Protein AF-0000000074571356 (afdb_homodimer)

Sequence (964 aa):
MCLLLNLFHLDLETLEQSNVDGPYEPMEADATNREHETEQGGTRFSDFIPLDFEEEEAVEEAIRRSLEEETVQVPQESRSIKTLTTEEITGIVKAHSEMVVTEGFRSIIVSRRNVWTSAIRQFRRPRFVESTDMLYVTFASDKNSTEDAEDLGGPRREFFRLLVKAIFQESGAFEESPNGFIPRLSVSHVQNRVYRTIGQMMSTIIVQGGECPALLSSVVLDYLLTGRMFDIRVSPEDVADLELRDSLKTIDQATTDDDLQRAIESCESWRYQIEGLPNPVTMDNKDAFVKNAIIFHVLLQRKSCYDQLAEGLECYELLPLLKENLPLRVLLEMPKVRSDLTADVVATLLKPSYSVLGSNKRPKEELMVVKFRDFLNSVQEREVEECLHGRTLTEAEKTFLRTLNPGHILAFVTGSSRVPAVGFQPSPKLSFVHNENKYLPVAHTCSNELEIFVNSKNLADNDEFEYNFLVALMNGANFSAVMCLLLNLFHLDLETLEQSNVDGPYEPMEADATNREHETEQGGTRFSDFIPLDFEEEEAVEEAIRRSLEEETVQVPQESRSIKTLTTEEITGIVKAHSEMVVTEGFRSIIVSRRNVWTSAIRQFRRPRFVESTDMLYVTFASDKNSTEDAEDLGGPRREFFRLLVKAIFQESGAFEESPNGFIPRLSVSHVQNRVYRTIGQMMSTIIVQGGECPALLSSVVLDYLLTGRMFDIRVSPEDVADLELRDSLKTIDQATTDDDLQRAIESCESWRYQIEGLPNPVTMDNKDAFVKNAIIFHVLLQRKSCYDQLAEGLECYELLPLLKENLPLRVLLEMPKVRSDLTADVVATLLKPSYSVLGSNKRPKEELMVVKFRDFLNSVQEREVEECLHGRTLTEAEKTFLRTLNPGHILAFVTGSSRVPAVGFQPSPKLSFVHNENKYLPVAHTCSNELEIFVNSKNLADNDEFEYNFLVALMNGANFSAV

Secondary structure (DSSP, 8-state):
----------------------------------------------------STTHHHHHHHHHHHHHHT------------PPPHHHHHHHHHHHHHHHSEEEEEEEEE-SSSHHHHHHHHHTSHHHHH--EEEEEEEBPTTS-B-----SSHHHHHHHHHHHHIIIIISS-EEEETTEEEE--BHHHHHTTHHHHHHHHHHHHHHTTPPP-TTB-HHHHHHHHH--GGGS---GGG---HHHHHHHHHHHH--SHHHHHHHHHTTHHHHTTSBT--SS--TTTHHHHHHHHHHHHHTGGGHHHHHHHHHHHTGGGHHHHHHHSGGGGGGTBPPSS--PPPHHHHHHHSEE-PPPTT-TTHHHHHHHHHHHHHHHHHHHTT-HHHHTTTS---HHHHHHHHH--HHHHHHHHHS-SS--TT--SSPPEEEEEE-TT--S-EEETTTTEEEEEESHHHHSSSSHHHHHHHHHHHHSGGGTT-/----------------------------------------------------TTHHHHHHHHHHHHHHHT------------PPPHHHHHHHHHHHHHHHSEEEEEEEEE-STTHHHHHHHHHTSHHHHH--EEEEEEEBPTTS-B-----SSHHHHHHHHHHHHIIIIISS-EEEETTEEEEPPBHHHHHTTHHHHHHHHHHHHHHTTPPP-TTB-HHHHHHHHH--GGGS---GGG---HHHHHHHHHHHH--SHHHHHHHHHTTHHHHTTSBT--SS--TTTHHHHHHHHHHHHHTGGGHHHHHHHHHHHTGGGHHHHHHH-GGGGGGTBPPSS--PPPHHHHHHHSEE-PPPTT-TTHHHHHHHHHHHHHHHHHHHTT-HHHHTTTS---HHHHHHHHH--HHHHHHHHHS-SS--TT--SSPPEEEEEE-TT--S-EEETTTTEEEEEESHHHHSSSSHHHHHHHHHHHHSGGGTT-

pLDDT: mean 80.59, std 27.26, range [13.99, 98.56]

Nearest PDB structures (foldseek):
  3olm-assembly1_A  TM=6.516E-01  e=1.182E-12  Saccharomyces cerevisiae
  2oni-assembly1_A  TM=4.606E-01  e=3.655E-13  Homo sapiens
  5hpl-assembly2_B  TM=4.686E-01  e=9.106E-12  Saccharomyces cerevisiae
  5tj7-assembly3_C  TM=4.659E-01  e=2.169E-11  Homo sapiens
  5tj7-assembly4_D  TM=4.341E-01  e=8.653E-12  Homo sapiens

Structure (mmCIF, N/CA/C/O backbone):
data_AF-0000000074571356-model_v1
#
loop_
_entity.id
_entity.type
_entity.pdbx_description
1 polymer 'HECT-type E3 ubiquitin transferase'
#
loop_
_atom_site.group_PDB
_atom_site.id
_atom_site.type_symbol
_atom_site.label_atom_id
_atom_site.label_alt_id
_atom_site.label_comp_id
_atom_site.label_asym_id
_atom_site.label_entity_id
_atom_site.label_seq_id
_atom_site.pdbx_PDB_ins_code
_atom_site.Cartn_x
_atom_site.Cartn_y
_atom_site.Cartn_z
_atom_site.occupancy
_atom_site.B_iso_or_equiv
_atom_site.auth_seq_id
_atom_site.auth_comp_id
_atom_site.auth_asym_id
_atom_site.auth_atom_id
_atom_site.pdbx_PDB_model_num
ATOM 1 N N . MET A 1 1 ? 45.25 43.781 27.281 1 14.62 1 MET A N 1
ATOM 2 C CA . MET A 1 1 ? 46.469 43.156 26.75 1 14.62 1 MET A CA 1
ATOM 3 C C . MET A 1 1 ? 46.156 42.438 25.422 1 14.62 1 MET A C 1
ATOM 5 O O . MET A 1 1 ? 47 42.469 24.5 1 14.62 1 MET A O 1
ATOM 9 N N . CYS A 1 2 ? 45.344 41.688 25.188 1 14.53 2 CYS A N 1
ATOM 10 C CA . CYS A 1 2 ? 45.938 40.531 24.516 1 14.53 2 CYS A CA 1
ATOM 11 C C . CYS A 1 2 ? 46.188 40.844 23.047 1 14.53 2 CYS A C 1
ATOM 13 O O . CYS A 1 2 ? 47.344 40.688 22.578 1 14.53 2 CYS A O 1
ATOM 15 N N . LEU A 1 3 ? 45.25 40 22.328 1 15.69 3 LEU A N 1
ATOM 16 C CA . LEU A 1 3 ? 45.812 39.125 21.297 1 15.69 3 LEU A CA 1
ATOM 17 C C . LEU A 1 3 ? 46.156 39.906 20.047 1 15.69 3 LEU A C 1
ATOM 19 O O . LEU A 1 3 ? 45.719 41.031 19.875 1 15.69 3 LEU A O 1
ATOM 23 N N . LEU A 1 4 ? 45.906 39.219 18.938 1 15.32 4 LEU A N 1
ATOM 24 C CA . LEU A 1 4 ? 46.781 38.406 18.094 1 15.32 4 LEU A CA 1
ATOM 25 C C . LEU A 1 4 ? 46.781 38.906 16.656 1 15.32 4 LEU A C 1
ATOM 27 O O . LEU A 1 4 ? 45.812 38.688 15.906 1 15.32 4 LEU A O 1
ATOM 31 N N . LEU A 1 5 ? 46.656 39.969 16.359 1 17.81 5 LEU A N 1
ATOM 32 C CA . LEU A 1 5 ? 46.531 40.25 14.938 1 17.81 5 LEU A CA 1
ATOM 33 C C . LEU A 1 5 ? 47.875 40.094 14.234 1 17.81 5 LEU A C 1
ATOM 35 O O . LEU A 1 5 ? 48.75 40.906 14.367 1 17.81 5 LEU A O 1
ATOM 39 N N . ASN A 1 6 ? 48.438 39.125 14.539 1 15.39 6 ASN A N 1
ATOM 40 C CA . ASN A 1 6 ? 49.812 38.969 14.039 1 15.39 6 ASN A CA 1
ATOM 41 C C . ASN A 1 6 ? 49.875 39.219 12.539 1 15.39 6 ASN A C 1
ATOM 43 O O . ASN A 1 6 ? 48.875 39.25 11.852 1 15.39 6 ASN A O 1
ATOM 47 N N . LEU A 1 7 ? 51.125 38.5 11.742 1 15.58 7 LEU A N 1
ATOM 48 C CA . LEU A 1 7 ? 52.469 38.656 11.219 1 15.58 7 LEU A CA 1
ATOM 49 C C . LEU A 1 7 ? 52.5 38.375 9.719 1 15.58 7 LEU A C 1
ATOM 51 O O . LEU A 1 7 ? 52.062 37.344 9.266 1 15.58 7 LEU A O 1
ATOM 55 N N . PHE A 1 8 ? 52.688 39.125 8.805 1 17.19 8 PHE A N 1
ATOM 56 C CA . PHE A 1 8 ? 52.844 39.281 7.367 1 17.19 8 PHE A CA 1
ATOM 57 C C . PHE A 1 8 ? 54.125 38.562 6.902 1 17.19 8 PHE A C 1
ATOM 59 O O . PHE A 1 8 ? 54.188 38.125 5.75 1 17.19 8 PHE A O 1
ATOM 66 N N . HIS A 1 9 ? 55.219 38.375 7.523 1 15.71 9 HIS A N 1
ATOM 67 C CA . HIS A 1 9 ? 56.5 38.594 6.867 1 15.71 9 HIS A CA 1
ATOM 68 C C . HIS A 1 9 ? 56.75 37.531 5.801 1 15.71 9 HIS A C 1
ATOM 70 O O . HIS A 1 9 ? 56.594 36.344 6.059 1 15.71 9 HIS A O 1
ATOM 76 N N . LEU A 1 10 ? 57 37.875 4.375 1 16.94 10 LEU A N 1
ATOM 77 C CA . LEU A 1 10 ? 57.375 37.594 2.992 1 16.94 10 LEU A CA 1
ATOM 78 C C . LEU A 1 10 ? 58.844 37.281 2.887 1 16.94 10 LEU A C 1
ATOM 80 O O . LEU A 1 10 ? 59.375 37.125 1.785 1 16.94 10 LEU A O 1
ATOM 84 N N . ASP A 1 11 ? 59.594 37.125 3.783 1 14.82 11 ASP A N 1
ATOM 85 C CA . ASP A 1 11 ? 60.969 37.375 3.377 1 14.82 11 ASP A CA 1
ATOM 86 C C . ASP A 1 11 ? 61.5 36.219 2.523 1 14.82 11 ASP A C 1
ATOM 88 O O . ASP A 1 11 ? 62.125 36.438 1.475 1 14.82 11 ASP A O 1
ATOM 92 N N . LEU A 1 12 ? 62.062 34.969 3.027 1 14.38 12 LEU A N 1
ATOM 93 C CA . LEU A 1 12 ? 63.469 34.562 3.092 1 14.38 12 LEU A CA 1
ATOM 94 C C . LEU A 1 12 ? 63.906 33.906 1.793 1 14.38 12 LEU A C 1
ATOM 96 O O . LEU A 1 12 ? 63.094 33.312 1.091 1 14.38 12 LEU A O 1
ATOM 100 N N . GLU A 1 13 ? 65.438 33.688 1.528 1 16.28 13 GLU A N 1
ATOM 101 C CA . GLU A 1 13 ? 66.625 33.5 0.75 1 16.28 13 GLU A CA 1
ATOM 102 C C . GLU A 1 13 ? 66.812 32.062 0.281 1 16.28 13 GLU A C 1
ATOM 104 O O . GLU A 1 13 ? 67 31.812 -0.908 1 16.28 13 GLU A O 1
ATOM 109 N N . THR A 1 14 ? 67.688 31.172 0.983 1 14.7 14 THR A N 1
ATOM 110 C CA . THR A 1 14 ? 69.062 30.719 0.602 1 14.7 14 THR A CA 1
ATOM 111 C C . THR A 1 14 ? 69 29.312 0.021 1 14.7 14 THR A C 1
ATOM 113 O O . THR A 1 14 ? 69.688 29.016 -0.97 1 14.7 14 THR A O 1
ATOM 116 N N . LEU A 1 15 ? 68.688 28.141 0.7 1 14 15 LEU A N 1
ATOM 117 C CA . LEU A 1 15 ? 69.75 27.203 0.93 1 14 15 LEU A CA 1
ATOM 118 C C . LEU A 1 15 ? 69.938 26.281 -0.27 1 14 15 LEU A C 1
ATOM 120 O O . LEU A 1 15 ? 68.938 25.969 -0.979 1 14 15 LEU A O 1
ATOM 124 N N . GLU A 1 16 ? 71.125 25.422 -0.236 1 15.42 16 GLU A N 1
ATOM 125 C CA . GLU A 1 16 ? 72.312 24.859 -0.908 1 15.42 16 GLU A CA 1
ATOM 126 C C . GLU A 1 16 ? 72 23.453 -1.414 1 15.42 16 GLU A C 1
ATOM 128 O O . GLU A 1 16 ? 72.25 23.141 -2.584 1 15.42 16 GLU A O 1
ATOM 133 N N . GLN A 1 17 ? 72.312 22.312 -0.569 1 14.33 17 GLN A N 1
ATOM 134 C CA . GLN A 1 17 ? 73.5 21.453 -0.779 1 14.33 17 GLN A CA 1
ATOM 135 C C . GLN A 1 17 ? 73.125 20.234 -1.617 1 14.33 17 GLN A C 1
ATOM 137 O O . GLN A 1 17 ? 71.938 19.922 -1.801 1 14.33 17 GLN A O 1
ATOM 142 N N . SER A 1 18 ? 73.625 18.922 -1.072 1 14.67 18 SER A N 1
ATOM 143 C CA . SER A 1 18 ? 74.75 18.016 -1.439 1 14.67 18 SER A CA 1
ATOM 144 C C . SER A 1 18 ? 74.188 16.75 -2.113 1 14.67 18 SER A C 1
ATOM 146 O O . SER A 1 18 ? 73 16.594 -2.24 1 14.67 18 SER A O 1
ATOM 148 N N . ASN A 1 19 ? 74.625 15.453 -1.56 1 15.16 19 ASN A N 1
ATOM 149 C CA . ASN A 1 19 ? 75.562 14.453 -1.966 1 15.16 19 ASN A CA 1
ATOM 150 C C . ASN A 1 19 ? 74.938 13.195 -2.508 1 15.16 19 ASN A C 1
ATOM 152 O O . ASN A 1 19 ? 75.25 12.719 -3.594 1 15.16 19 ASN A O 1
ATOM 156 N N . VAL A 1 20 ? 74.562 12.062 -1.634 1 14.98 20 VAL A N 1
ATOM 157 C CA . VAL A 1 20 ? 75.375 10.859 -1.667 1 14.98 20 VAL A CA 1
ATOM 158 C C . VAL A 1 20 ? 74.812 9.836 -2.625 1 14.98 20 VAL A C 1
ATOM 160 O O . VAL A 1 20 ? 73.625 9.953 -2.99 1 14.98 20 VAL A O 1
ATOM 163 N N . ASP A 1 21 ? 75.062 8.406 -2.352 1 15.4 21 ASP A N 1
ATOM 164 C CA . ASP A 1 21 ? 75.875 7.301 -2.822 1 15.4 21 ASP A CA 1
ATOM 165 C C . ASP A 1 21 ? 75.062 6.18 -3.41 1 15.4 21 ASP A C 1
ATOM 167 O O . ASP A 1 21 ? 75.188 5.809 -4.574 1 15.4 21 ASP A O 1
ATOM 171 N N . GLY A 1 22 ? 74.875 4.965 -2.613 1 15.2 22 GLY A N 1
ATOM 172 C CA . GLY A 1 22 ? 75.562 3.701 -2.869 1 15.2 22 GLY A CA 1
ATOM 173 C C . GLY A 1 22 ? 74.75 2.727 -3.664 1 15.2 22 GLY A C 1
ATOM 174 O O . GLY A 1 22 ? 73.5 2.945 -3.85 1 15.2 22 GLY A O 1
ATOM 175 N N . PRO A 1 23 ? 75 1.349 -3.613 1 15.91 23 PRO A N 1
ATOM 176 C CA . PRO A 1 23 ? 75.438 0.235 -4.461 1 15.91 23 PRO A CA 1
ATOM 177 C C . PRO A 1 23 ? 74.375 -0.772 -4.73 1 15.91 23 PRO A C 1
ATOM 179 O O . PRO A 1 23 ? 74.125 -1.17 -5.879 1 15.91 23 PRO A O 1
ATOM 182 N N . TYR A 1 24 ? 73.75 -1.563 -3.688 1 15.59 24 TYR A N 1
ATOM 183 C CA . TYR A 1 24 ? 74 -2.996 -3.604 1 15.59 24 TYR A CA 1
ATOM 184 C C . TYR A 1 24 ? 73.062 -3.779 -4.477 1 15.59 24 TYR A C 1
ATOM 186 O O . TYR A 1 24 ? 72 -3.279 -4.82 1 15.59 24 TYR A O 1
ATOM 194 N N . GLU A 1 25 ? 72.938 -5.191 -4.324 1 15.88 25 GLU A N 1
ATOM 195 C CA . GLU A 1 25 ? 73.312 -6.484 -4.902 1 15.88 25 GLU A CA 1
ATOM 196 C C . GLU A 1 25 ? 72.062 -7.242 -5.359 1 15.88 25 GLU A C 1
ATOM 198 O O . GLU A 1 25 ? 71.938 -7.602 -6.535 1 15.88 25 GLU A O 1
ATOM 203 N N . PRO A 1 26 ? 71.75 -8.531 -4.812 1 15.79 26 PRO A N 1
ATOM 204 C CA . PRO A 1 26 ? 72 -9.852 -5.402 1 15.79 26 PRO A CA 1
ATOM 205 C C . PRO A 1 26 ? 70.688 -10.492 -5.93 1 15.79 26 PRO A C 1
ATOM 207 O O . PRO A 1 26 ? 70.625 -10.938 -7.078 1 15.79 26 PRO A O 1
ATOM 210 N N . MET A 1 27 ? 69.688 -11.203 -5.094 1 15.04 27 MET A N 1
ATOM 211 C CA . MET A 1 27 ? 69.75 -12.664 -5.121 1 15.04 27 MET A CA 1
ATOM 212 C C . MET A 1 27 ? 68.75 -13.234 -6.078 1 15.04 27 MET A C 1
ATOM 214 O O . MET A 1 27 ? 67.812 -12.539 -6.461 1 15.04 27 MET A O 1
ATOM 218 N N . GLU A 1 28 ? 67.875 -14.477 -5.75 1 15.34 28 GLU A N 1
ATOM 219 C CA . GLU A 1 28 ? 67.938 -15.898 -6.082 1 15.34 28 GLU A CA 1
ATOM 220 C C . GLU A 1 28 ? 66.688 -16.312 -6.887 1 15.34 28 GLU A C 1
ATOM 222 O O . GLU A 1 28 ? 66.812 -16.953 -7.93 1 15.34 28 GLU A O 1
ATOM 227 N N . ALA A 1 29 ? 65.312 -16.656 -6.367 1 16.22 29 ALA A N 1
ATOM 228 C CA . ALA A 1 29 ? 65 -18.078 -6.41 1 16.22 29 ALA A CA 1
ATOM 229 C C . ALA A 1 29 ? 64.312 -18.438 -7.711 1 16.22 29 ALA A C 1
ATOM 231 O O . ALA A 1 29 ? 63.656 -17.578 -8.344 1 16.22 29 ALA A O 1
ATOM 232 N N . ASP A 1 30 ? 64.125 -19.797 -8.297 1 15.19 30 ASP A N 1
ATOM 233 C CA . ASP A 1 30 ? 64.188 -20.781 -9.375 1 15.19 30 ASP A CA 1
ATOM 234 C C . ASP A 1 30 ? 62.781 -21.188 -9.836 1 15.19 30 ASP A C 1
ATOM 236 O O . ASP A 1 30 ? 62.625 -21.875 -10.844 1 15.19 30 ASP A O 1
ATOM 240 N N . ALA A 1 31 ? 61.625 -21.062 -9.102 1 16.45 31 ALA A N 1
ATOM 241 C CA . ALA A 1 31 ? 60.812 -22.266 -9.023 1 16.45 31 ALA A CA 1
ATOM 242 C C . ALA A 1 31 ? 60.188 -22.609 -10.383 1 16.45 31 ALA A C 1
ATOM 244 O O . ALA A 1 31 ? 59.781 -21.719 -11.125 1 16.45 31 ALA A O 1
ATOM 245 N N . THR A 1 32 ? 59.875 -23.828 -10.758 1 15.64 32 THR A N 1
ATOM 246 C CA . THR A 1 32 ? 59.875 -24.859 -11.797 1 15.64 32 THR A CA 1
ATOM 247 C C . THR A 1 32 ? 58.625 -24.766 -12.656 1 15.64 32 THR A C 1
ATOM 249 O O . THR A 1 32 ? 57.688 -24.016 -12.328 1 15.64 32 THR A O 1
ATOM 252 N N . ASN A 1 33 ? 57.812 -25.953 -12.867 1 15.88 33 ASN A N 1
ATOM 253 C CA . ASN A 1 33 ? 57.656 -26.875 -13.992 1 15.88 33 ASN A CA 1
ATOM 254 C C . ASN A 1 33 ? 56.312 -26.672 -14.703 1 15.88 33 ASN A C 1
ATOM 256 O O . ASN A 1 33 ? 56.281 -26.453 -15.914 1 15.88 33 ASN A O 1
ATOM 260 N N . ARG A 1 34 ? 55.125 -27.688 -14.539 1 16.61 34 ARG A N 1
ATOM 261 C CA . ARG A 1 34 ? 54.625 -28.734 -15.43 1 16.61 34 ARG A CA 1
ATOM 262 C C . ARG A 1 34 ? 53.25 -28.375 -15.992 1 16.61 34 ARG A C 1
ATOM 264 O O . ARG A 1 34 ? 52.281 -28.266 -15.25 1 16.61 34 ARG A O 1
ATOM 271 N N . GLU A 1 35 ? 53.062 -27.609 -16.984 1 17.58 35 GLU A N 1
ATOM 272 C CA . GLU A 1 35 ? 51.875 -27.031 -17.578 1 17.58 35 GLU A CA 1
ATOM 273 C C . GLU A 1 35 ? 51.031 -28.094 -18.281 1 17.58 35 GLU A C 1
ATOM 275 O O . GLU A 1 35 ? 51.406 -28.531 -19.375 1 17.58 35 GLU A O 1
ATOM 280 N N . HIS A 1 36 ? 50.594 -29.062 -17.484 1 17.44 36 HIS A N 1
ATOM 281 C CA . HIS A 1 36 ? 50 -30.203 -18.156 1 17.44 36 HIS A CA 1
ATOM 282 C C . HIS A 1 36 ? 48.844 -29.781 -19.047 1 17.44 36 HIS A C 1
ATOM 284 O O . HIS A 1 36 ? 48.219 -28.75 -18.797 1 17.44 36 HIS A O 1
ATOM 290 N N . GLU A 1 37 ? 48.469 -30.516 -20.219 1 17.36 37 GLU A N 1
ATOM 291 C CA . GLU A 1 37 ? 48 -30.562 -21.594 1 17.36 37 GLU A CA 1
ATOM 292 C C . GLU A 1 37 ? 46.469 -30.625 -21.656 1 17.36 37 GLU A C 1
ATOM 294 O O . GLU A 1 37 ? 45.875 -30.219 -22.656 1 17.36 37 GLU A O 1
ATOM 299 N N . THR A 1 38 ? 45.812 -31.125 -20.547 1 17.09 38 THR A N 1
ATOM 300 C CA . THR A 1 38 ? 44.875 -32.125 -21.031 1 17.09 38 THR A CA 1
ATOM 301 C C . THR A 1 38 ? 43.812 -31.516 -21.906 1 17.09 38 THR A C 1
ATOM 303 O O . THR A 1 38 ? 43.562 -30.312 -21.828 1 17.09 38 THR A O 1
ATOM 306 N N . GLU A 1 39 ? 42.562 -32.281 -22.062 1 17.19 39 GLU A N 1
ATOM 307 C CA . GLU A 1 39 ? 41.781 -33 -23.062 1 17.19 39 GLU A CA 1
ATOM 308 C C . GLU A 1 39 ? 40.594 -32.188 -23.547 1 17.19 39 GLU A C 1
ATOM 310 O O . GLU A 1 39 ? 40.281 -32.188 -24.75 1 17.19 39 GLU A O 1
ATOM 315 N N . GLN A 1 40 ? 39.688 -31.719 -22.594 1 18.58 40 GLN A N 1
ATOM 316 C CA . GLN A 1 40 ? 38.312 -32.188 -22.766 1 18.58 40 GLN A CA 1
ATOM 317 C C . GLN A 1 40 ? 37.562 -31.281 -23.75 1 18.58 40 GLN A C 1
ATOM 319 O O . GLN A 1 40 ? 37.375 -30.094 -23.5 1 18.58 40 GLN A O 1
ATOM 324 N N . GLY A 1 41 ? 37.719 -31.516 -25.031 1 18.2 41 GLY A N 1
ATOM 325 C CA . GLY A 1 41 ? 37.281 -30.75 -26.203 1 18.2 41 GLY A CA 1
ATOM 326 C C . GLY A 1 41 ? 35.812 -30.516 -26.25 1 18.2 41 GLY A C 1
ATOM 327 O O . GLY A 1 41 ? 35.031 -31.453 -26.031 1 18.2 41 GLY A O 1
ATOM 328 N N . GLY A 1 42 ? 35.312 -29.359 -25.812 1 18.27 42 GLY A N 1
ATOM 329 C CA . GLY A 1 42 ? 34 -28.781 -25.688 1 18.27 42 GLY A CA 1
ATOM 330 C C . GLY A 1 42 ? 33.219 -28.781 -27 1 18.27 42 GLY A C 1
ATOM 331 O O . GLY A 1 42 ? 33.719 -28.312 -28.016 1 18.27 42 GLY A O 1
ATOM 332 N N . THR A 1 43 ? 32.406 -29.891 -27.281 1 18 43 THR A N 1
ATOM 333 C CA . THR A 1 43 ? 31.641 -30.219 -28.484 1 18 43 THR A CA 1
ATOM 334 C C . THR A 1 43 ? 30.812 -29.016 -28.938 1 18 43 THR A C 1
ATOM 336 O O . THR A 1 43 ? 30.141 -28.375 -28.125 1 18 43 THR A O 1
ATOM 339 N N . ARG A 1 44 ? 30.984 -28.453 -30.172 1 18.72 44 ARG A N 1
ATOM 340 C CA . ARG A 1 44 ? 30.625 -27.328 -31.031 1 18.72 44 ARG A CA 1
ATOM 341 C C . ARG A 1 44 ? 29.172 -27.422 -31.469 1 18.72 44 ARG A C 1
ATOM 343 O O . ARG A 1 44 ? 28.828 -28.203 -32.344 1 18.72 44 ARG A O 1
ATOM 350 N N . PHE A 1 45 ? 28.078 -27.469 -30.594 1 17.81 45 PHE A N 1
ATOM 351 C CA . PHE A 1 45 ? 26.719 -27.688 -31.078 1 17.81 45 PHE A CA 1
ATOM 352 C C . PHE A 1 45 ? 26.359 -26.672 -32.156 1 17.81 45 PHE A C 1
ATOM 354 O O . PHE A 1 45 ? 26.375 -25.469 -31.891 1 17.81 45 PHE A O 1
ATOM 361 N N . SER A 1 46 ? 26.672 -26.938 -33.406 1 17.86 46 SER A N 1
ATOM 362 C CA . SER A 1 46 ? 26.719 -26.172 -34.656 1 17.86 46 SER A CA 1
ATOM 363 C C . SER A 1 46 ? 25.422 -25.406 -34.906 1 17.86 46 SER A C 1
ATOM 365 O O . SER A 1 46 ? 24.453 -25.594 -34.156 1 17.86 46 SER A O 1
ATOM 367 N N . ASP A 1 47 ? 24.781 -25.484 -36.219 1 19.05 47 ASP A N 1
ATOM 368 C CA . ASP A 1 47 ? 24.469 -24.609 -37.344 1 19.05 47 ASP A CA 1
ATOM 369 C C . ASP A 1 47 ? 22.969 -24.312 -37.375 1 19.05 47 ASP A C 1
ATOM 371 O O . ASP A 1 47 ? 22.172 -25.156 -37.812 1 19.05 47 ASP A O 1
ATOM 375 N N . PHE A 1 48 ? 22.266 -23.906 -36.438 1 19.55 48 PHE A N 1
ATOM 376 C CA . PHE A 1 48 ? 20.812 -23.828 -36.531 1 19.55 48 PHE A CA 1
ATOM 377 C C . PHE A 1 48 ? 20.391 -22.875 -37.656 1 19.55 48 PHE A C 1
ATOM 379 O O . PHE A 1 48 ? 20.953 -21.797 -37.812 1 19.55 48 PHE A O 1
ATOM 386 N N . ILE A 1 49 ? 19.719 -23.391 -38.719 1 22.58 49 ILE A N 1
ATOM 387 C CA . ILE A 1 49 ? 19.266 -22.766 -39.969 1 22.58 49 ILE A CA 1
ATOM 388 C C . ILE A 1 49 ? 18.281 -21.641 -39.656 1 22.58 49 ILE A C 1
ATOM 390 O O . ILE A 1 49 ? 17.406 -21.781 -38.812 1 22.58 49 ILE A O 1
ATOM 394 N N . PRO A 1 50 ? 18.438 -20.359 -40.219 1 23.89 50 PRO A N 1
ATOM 395 C CA . PRO A 1 50 ? 17.812 -19.047 -40.062 1 23.89 50 PRO A CA 1
ATOM 396 C C . PRO A 1 50 ? 16.344 -19.047 -40.5 1 23.89 50 PRO A C 1
ATOM 398 O O . PRO A 1 50 ? 16.031 -19.328 -41.656 1 23.89 50 PRO A O 1
ATOM 401 N N . LEU A 1 51 ? 15.43 -19.688 -39.75 1 25.69 51 LEU A N 1
ATOM 402 C CA . LEU A 1 51 ? 14.055 -19.672 -40.25 1 25.69 51 LEU A CA 1
ATOM 403 C C . LEU A 1 51 ? 13.594 -18.234 -40.5 1 25.69 51 LEU A C 1
ATOM 405 O O . LEU A 1 51 ? 13.961 -17.328 -39.75 1 25.69 51 LEU A O 1
ATOM 409 N N . ASP A 1 52 ? 13 -17.891 -41.688 1 25.61 52 ASP A N 1
ATOM 410 C CA . ASP A 1 52 ? 12.594 -16.656 -42.375 1 25.61 52 ASP A CA 1
ATOM 411 C C . ASP A 1 52 ? 11.516 -15.93 -41.562 1 25.61 52 ASP A C 1
ATOM 413 O O . ASP A 1 52 ? 10.625 -16.562 -41 1 25.61 52 ASP A O 1
ATOM 417 N N . PHE A 1 53 ? 11.641 -14.555 -41.25 1 26.56 53 PHE A N 1
ATOM 418 C CA . PHE A 1 53 ? 11.141 -13.43 -40.469 1 26.56 53 PHE A CA 1
ATOM 419 C C . PHE A 1 53 ? 9.75 -13.023 -40.938 1 26.56 53 PHE A C 1
ATOM 421 O O . PHE A 1 53 ? 9.164 -12.078 -40.406 1 26.56 53 PHE A O 1
ATOM 428 N N . GLU A 1 54 ? 9.266 -13.594 -42.031 1 31.39 54 GLU A N 1
ATOM 429 C CA . GLU A 1 54 ? 8.211 -12.82 -42.688 1 31.39 54 GLU A CA 1
ATOM 430 C C . GLU A 1 54 ? 6.91 -12.898 -41.875 1 31.39 54 GLU A C 1
ATOM 432 O O . GLU A 1 54 ? 6.102 -11.969 -41.906 1 31.39 54 GLU A O 1
ATOM 437 N N . GLU A 1 55 ? 6.684 -14.055 -41.312 1 31.91 55 GLU A N 1
ATOM 438 C CA . GLU A 1 55 ? 5.309 -14.32 -40.906 1 31.91 55 GLU A CA 1
ATOM 439 C C . GLU A 1 55 ? 4.949 -13.539 -39.656 1 31.91 55 GLU A C 1
ATOM 441 O O . GLU A 1 55 ? 3.799 -13.562 -39.188 1 31.91 55 GLU A O 1
ATOM 446 N N . GLU A 1 56 ? 5.875 -12.844 -39.062 1 35.34 56 GLU A N 1
ATOM 447 C CA . GLU A 1 56 ? 5.637 -12.156 -37.812 1 35.34 56 GLU A CA 1
ATOM 448 C C . GLU A 1 56 ? 4.754 -10.93 -38 1 35.34 56 GLU A C 1
ATOM 450 O O . GLU A 1 56 ? 4.047 -10.508 -37.094 1 35.34 56 GLU A O 1
ATOM 455 N N . GLU A 1 57 ? 4.645 -10.43 -39.281 1 35.38 57 GLU A N 1
ATOM 456 C CA . GLU A 1 57 ? 4.027 -9.125 -39.469 1 35.38 57 GLU A CA 1
ATOM 457 C C . GLU A 1 57 ? 2.506 -9.211 -39.375 1 35.38 57 GLU A C 1
ATOM 459 O O . GLU A 1 57 ? 1.858 -8.312 -38.844 1 35.38 57 GLU A O 1
ATOM 464 N N . ALA A 1 58 ? 1.918 -10.32 -39.906 1 38.69 58 ALA A N 1
ATOM 465 C CA . ALA A 1 58 ? 0.465 -10.344 -40.062 1 38.69 58 ALA A CA 1
ATOM 466 C C . ALA A 1 58 ? -0.223 -10.461 -38.688 1 38.69 58 ALA A C 1
ATOM 468 O O . ALA A 1 58 ? -1.278 -9.867 -38.469 1 38.69 58 ALA A O 1
ATOM 469 N N . VAL A 1 59 ? 0.349 -11.305 -37.875 1 36.22 59 VAL A N 1
ATOM 470 C CA . VAL A 1 59 ? -0.301 -11.469 -36.594 1 36.22 59 VAL A CA 1
ATOM 471 C C . VAL A 1 59 ? -0.21 -10.172 -35.781 1 36.22 59 VAL A C 1
ATOM 473 O O . VAL A 1 59 ? -1.172 -9.773 -35.125 1 36.22 59 VAL A O 1
ATOM 476 N N . GLU A 1 60 ? 0.825 -9.367 -36.094 1 38.75 60 GLU A N 1
ATOM 477 C CA . GLU A 1 60 ? 0.909 -8.07 -35.406 1 38.75 60 GLU A CA 1
ATOM 478 C C . GLU A 1 60 ? -0.174 -7.117 -35.938 1 38.75 60 GLU A C 1
ATOM 480 O O . GLU A 1 60 ? -0.763 -6.367 -35.156 1 38.75 60 GLU A O 1
ATOM 485 N N . GLU A 1 61 ? -0.529 -7.227 -37.25 1 44.69 61 GLU A N 1
ATOM 486 C CA . GLU A 1 61 ? -1.505 -6.293 -37.781 1 44.69 61 GLU A CA 1
ATOM 487 C C . GLU A 1 61 ? -2.906 -6.578 -37.25 1 44.69 61 GLU A C 1
ATOM 489 O O . GLU A 1 61 ? -3.662 -5.652 -36.969 1 44.69 61 GLU A O 1
ATOM 494 N N . ALA A 1 62 ? -3.305 -7.812 -37.125 1 44.5 62 ALA A N 1
ATOM 495 C CA . ALA A 1 62 ? -4.648 -8.117 -36.656 1 44.5 62 ALA A CA 1
ATOM 496 C C . ALA A 1 62 ? -4.812 -7.707 -35.188 1 44.5 62 ALA A C 1
ATOM 498 O O . ALA A 1 62 ? -5.852 -7.168 -34.781 1 44.5 62 ALA A O 1
ATOM 499 N N . ILE A 1 63 ? -3.801 -7.883 -34.406 1 41.12 63 ILE A N 1
ATOM 500 C CA . ILE A 1 63 ? -3.855 -7.473 -33 1 41.12 63 ILE A CA 1
ATOM 501 C C . ILE A 1 63 ? -3.881 -5.949 -32.906 1 41.12 63 ILE A C 1
ATOM 503 O O . ILE A 1 63 ? -4.648 -5.379 -32.125 1 41.12 63 ILE A O 1
ATOM 507 N N . ARG A 1 64 ? -3.232 -5.215 -33.875 1 39.09 64 ARG A N 1
ATOM 508 C CA . ARG A 1 64 ? -3.24 -3.754 -33.875 1 39.09 64 ARG A CA 1
ATOM 509 C C . ARG A 1 64 ? -4.629 -3.213 -34.188 1 39.09 64 ARG A C 1
ATOM 511 O O . ARG A 1 64 ? -5.098 -2.271 -33.562 1 39.09 64 ARG A O 1
ATOM 518 N N . ARG A 1 65 ? -5.352 -3.76 -35.156 1 42.38 65 ARG A N 1
ATOM 519 C CA . ARG A 1 65 ? -6.66 -3.25 -35.562 1 42.38 65 ARG A CA 1
ATOM 520 C C . ARG A 1 65 ? -7.668 -3.404 -34.406 1 42.38 65 ARG A C 1
ATOM 522 O O . ARG A 1 65 ? -8.508 -2.531 -34.188 1 42.38 65 ARG A O 1
ATOM 529 N N . SER A 1 66 ? -7.668 -4.578 -33.719 1 37.38 66 SER A N 1
ATOM 530 C CA . SER A 1 66 ? -8.625 -4.766 -32.625 1 37.38 66 SER A CA 1
ATOM 531 C C . SER A 1 66 ? -8.352 -3.814 -31.484 1 37.38 66 SER A C 1
ATOM 533 O O . SER A 1 66 ? -9.273 -3.398 -30.766 1 37.38 66 SER A O 1
ATOM 535 N N . LEU A 1 67 ? -7.047 -3.525 -31.266 1 36.28 67 LEU A N 1
ATOM 536 C CA . LEU A 1 67 ? -6.711 -2.6 -30.188 1 36.28 67 LEU A CA 1
ATOM 537 C C . LEU A 1 67 ? -7.02 -1.162 -30.594 1 36.28 67 LEU A C 1
ATOM 539 O O . LEU A 1 67 ? -7.316 -0.324 -29.734 1 36.28 67 LEU A O 1
ATOM 543 N N . GLU A 1 68 ? -6.91 -0.766 -31.891 1 36.38 68 GLU A N 1
ATOM 544 C CA . GLU A 1 68 ? -7.148 0.621 -32.281 1 36.38 68 GLU A CA 1
ATOM 545 C C . GLU A 1 68 ? -8.617 1 -32.125 1 36.38 68 GLU A C 1
ATOM 547 O O . GLU A 1 68 ? -8.945 2.18 -31.969 1 36.38 68 GLU A O 1
ATOM 552 N N . GLU A 1 69 ? -9.539 0.088 -32.344 1 35.66 69 GLU A N 1
ATOM 553 C CA . GLU A 1 69 ? -10.898 0.632 -32.406 1 35.66 69 GLU A CA 1
ATOM 554 C C . GLU A 1 69 ? -11.312 1.228 -31.062 1 35.66 69 GLU A C 1
ATOM 556 O O . GLU A 1 69 ? -12.016 2.238 -31.016 1 35.66 69 GLU A O 1
ATOM 561 N N . GLU A 1 70 ? -11.258 0.446 -29.984 1 33.88 70 GLU A N 1
ATOM 562 C CA . GLU A 1 70 ? -12.07 0.957 -28.891 1 33.88 70 GLU A CA 1
ATOM 563 C C . GLU A 1 70 ? -11.297 1.977 -28.047 1 33.88 70 GLU A C 1
ATOM 565 O O . GLU A 1 70 ? -10.945 1.709 -26.906 1 33.88 70 GLU A O 1
ATOM 570 N N . THR A 1 71 ? -10.289 2.596 -28.656 1 31.55 71 THR A N 1
ATOM 571 C CA . THR A 1 71 ? -9.75 3.684 -27.844 1 31.55 71 THR A CA 1
ATOM 572 C C . THR A 1 71 ? -10.82 4.746 -27.594 1 31.55 71 THR A C 1
ATOM 574 O O . THR A 1 71 ? -11.078 5.586 -28.453 1 31.55 71 THR A O 1
ATOM 577 N N . VAL A 1 72 ? -11.984 4.379 -27.125 1 31.11 72 VAL A N 1
ATOM 578 C CA . VAL A 1 72 ? -12.852 5.461 -26.672 1 31.11 72 VAL A CA 1
ATOM 579 C C . VAL A 1 72 ? -12.039 6.449 -25.828 1 31.11 72 VAL A C 1
ATOM 581 O O . VAL A 1 72 ? -11.375 6.059 -24.875 1 31.11 72 VAL A O 1
ATOM 584 N N . GLN A 1 73 ? -11.508 7.41 -26.438 1 29.52 73 GLN A N 1
ATOM 585 C CA . GLN A 1 73 ? -11.055 8.625 -25.766 1 29.52 73 GLN A CA 1
ATOM 586 C C . GLN A 1 73 ? -12.023 9.039 -24.656 1 29.52 73 GLN A C 1
ATOM 588 O O . GLN A 1 73 ? -13.172 9.383 -24.938 1 29.52 73 GLN A O 1
ATOM 593 N N . VAL A 1 74 ? -12.086 8.297 -23.609 1 32.03 74 VAL A N 1
ATOM 594 C CA . VAL A 1 74 ? -12.789 8.992 -22.531 1 32.03 74 VAL A CA 1
ATOM 595 C C . VAL A 1 74 ? -12.312 10.438 -22.453 1 32.03 74 VAL A C 1
ATOM 597 O O . VAL A 1 74 ? -11.102 10.688 -22.391 1 32.03 74 VAL A O 1
ATOM 600 N N . PRO A 1 75 ? -12.984 11.352 -23.062 1 30.39 75 PRO A N 1
ATOM 601 C CA . PRO A 1 75 ? -12.617 12.758 -22.875 1 30.39 75 PRO A CA 1
ATOM 602 C C . PRO A 1 75 ? -12.172 13.055 -21.453 1 30.39 75 PRO A C 1
ATOM 604 O O . PRO A 1 75 ? -12.805 12.609 -20.484 1 30.39 75 PRO A O 1
ATOM 607 N N . GLN A 1 76 ? -10.906 12.984 -21.219 1 31.81 76 GLN A N 1
ATOM 608 C CA . GLN A 1 76 ? -10.398 13.672 -20.047 1 31.81 76 GLN A CA 1
ATOM 609 C C . GLN A 1 76 ? -11.086 15.023 -19.859 1 31.81 76 GLN A C 1
ATOM 611 O O . GLN A 1 76 ? -10.758 15.992 -20.547 1 31.81 76 GLN A O 1
ATOM 616 N N . GLU A 1 77 ? -12.391 15.102 -19.875 1 33.06 77 GLU A N 1
ATOM 617 C CA . GLU A 1 77 ? -12.875 16.406 -19.438 1 33.06 77 GLU A CA 1
ATOM 618 C C . GLU A 1 77 ? -11.992 16.984 -18.328 1 33.06 77 GLU A C 1
ATOM 620 O O . GLU A 1 77 ? -11.836 16.391 -17.266 1 33.06 77 GLU A O 1
ATOM 625 N N . SER A 1 78 ? -10.906 17.5 -18.688 1 34.47 78 SER A N 1
ATOM 626 C CA . SER A 1 78 ? -10.258 18.453 -17.797 1 34.47 78 SER A CA 1
ATOM 627 C C . SER A 1 78 ? -11.289 19.25 -16.984 1 34.47 78 SER A C 1
ATOM 629 O O . SER A 1 78 ? -11.852 20.219 -17.484 1 34.47 78 SER A O 1
ATOM 631 N N . ARG A 1 79 ? -12.188 18.719 -16.328 1 37 79 ARG A N 1
ATOM 632 C CA . ARG A 1 79 ? -13.078 19.531 -15.5 1 37 79 ARG A CA 1
ATOM 633 C C . ARG A 1 79 ? -12.328 20.688 -14.852 1 37 79 ARG A C 1
ATOM 635 O O . ARG A 1 79 ? -11.352 20.469 -14.133 1 37 79 ARG A O 1
ATOM 642 N N . SER A 1 80 ? -12.156 21.766 -15.523 1 44.88 80 SER A N 1
ATOM 643 C CA . SER A 1 80 ? -11.664 22.984 -14.898 1 44.88 80 SER A CA 1
ATOM 644 C C . SER A 1 80 ? -12.094 23.062 -13.438 1 44.88 80 SER A C 1
ATOM 646 O O . SER A 1 80 ? -13.289 22.984 -13.125 1 44.88 80 SER A O 1
ATOM 648 N N . ILE A 1 81 ? -11.398 22.531 -12.664 1 55.5 81 ILE A N 1
ATOM 649 C CA . ILE A 1 81 ? -11.672 22.703 -11.242 1 55.5 81 ILE A CA 1
ATOM 650 C C . ILE A 1 81 ? -12.125 24.125 -10.969 1 55.5 81 ILE A C 1
ATOM 652 O O . ILE A 1 81 ? -11.359 25.078 -11.148 1 55.5 81 ILE A O 1
ATOM 656 N N . LYS A 1 82 ? -13.461 24.391 -11.188 1 62.47 82 LYS A N 1
ATOM 657 C CA . LYS A 1 82 ? -14.062 25.656 -10.766 1 62.47 82 LYS A CA 1
ATOM 658 C C . LYS A 1 82 ? -13.43 26.156 -9.477 1 62.47 82 LYS A C 1
ATOM 660 O O . LYS A 1 82 ? -13.25 25.406 -8.523 1 62.47 82 LYS A O 1
ATOM 665 N N . THR A 1 83 ? -12.625 27.219 -9.43 1 79.62 83 THR A N 1
ATOM 666 C CA . THR A 1 83 ? -12.023 27.844 -8.258 1 79.62 83 THR A CA 1
ATOM 667 C C . THR A 1 83 ? -13.102 28.438 -7.352 1 79.62 83 THR A C 1
ATOM 669 O O . THR A 1 83 ? -14.086 29 -7.832 1 79.62 83 THR A O 1
ATOM 672 N N . LEU A 1 84 ? -13.188 28 -6.152 1 86.56 84 LEU A N 1
ATOM 673 C CA . LEU A 1 84 ? -14.117 28.531 -5.16 1 86.56 84 LEU A CA 1
ATOM 674 C C . LEU A 1 84 ? -13.508 29.734 -4.434 1 86.56 84 LEU A C 1
ATOM 676 O O . LEU A 1 84 ? -12.305 29.766 -4.195 1 86.56 84 LEU A O 1
ATOM 680 N N . THR A 1 85 ? -14.375 30.625 -4.219 1 88.5 85 THR A N 1
ATOM 681 C CA . THR A 1 85 ? -13.961 31.766 -3.402 1 88.5 85 THR A CA 1
ATOM 682 C C . THR A 1 85 ? -13.828 31.359 -1.937 1 88.5 85 THR A C 1
ATOM 684 O O . THR A 1 85 ? -14.312 30.297 -1.537 1 88.5 85 THR A O 1
ATOM 687 N N . THR A 1 86 ? -13.164 32.188 -1.18 1 87.5 86 THR A N 1
ATOM 688 C CA . THR A 1 86 ? -12.977 31.922 0.243 1 87.5 86 THR A CA 1
ATOM 689 C C . THR A 1 86 ? -14.328 31.859 0.958 1 87.5 86 THR A C 1
ATOM 691 O O . THR A 1 86 ? -14.516 31.047 1.856 1 87.5 86 THR A O 1
ATOM 694 N N . GLU A 1 87 ? -15.258 32.656 0.576 1 89.62 87 GLU A N 1
ATOM 695 C CA . GLU A 1 87 ? -16.594 32.688 1.188 1 89.62 87 GLU A CA 1
ATOM 696 C C . GLU A 1 87 ? -17.359 31.406 0.875 1 89.62 87 GLU A C 1
ATOM 698 O O . GLU A 1 87 ? -18.078 30.875 1.735 1 89.62 87 GLU A O 1
ATOM 703 N N . GLU A 1 88 ? -17.188 31 -0.31 1 93 88 GLU A N 1
ATOM 704 C CA . GLU A 1 88 ? -17.859 29.766 -0.704 1 93 88 GLU A CA 1
ATOM 705 C C . GLU A 1 88 ? -17.312 28.562 0.051 1 93 88 GLU A C 1
ATOM 707 O O . GLU A 1 88 ? -18.062 27.703 0.496 1 93 88 GLU A O 1
ATOM 712 N N . ILE A 1 89 ? -16.031 28.609 0.167 1 94.5 89 ILE A N 1
ATOM 713 C CA . ILE A 1 89 ? -15.391 27.516 0.893 1 94.5 89 ILE A CA 1
ATOM 714 C C . ILE A 1 89 ? -15.867 27.516 2.344 1 94.5 89 ILE A C 1
ATOM 716 O O . ILE A 1 89 ? -16.25 26.469 2.873 1 94.5 89 ILE A O 1
ATOM 720 N N . THR A 1 90 ? -15.93 28.656 2.938 1 94.44 90 THR A N 1
ATOM 721 C CA . THR A 1 90 ? -16.375 28.781 4.32 1 94.44 90 THR A CA 1
ATOM 722 C C . THR A 1 90 ? -17.812 28.312 4.469 1 94.44 90 THR A C 1
ATOM 724 O O . THR A 1 90 ? -18.156 27.625 5.434 1 94.44 90 THR A O 1
ATOM 727 N N . GLY A 1 91 ? -18.594 28.672 3.506 1 95.31 91 GLY A N 1
ATOM 728 C CA . GLY A 1 91 ? -19.984 28.25 3.543 1 95.31 91 GLY A CA 1
ATOM 729 C C . GLY A 1 91 ? -20.172 26.75 3.492 1 95.31 91 GLY A C 1
ATOM 730 O O . GLY A 1 91 ? -20.969 26.188 4.25 1 95.31 91 GLY A O 1
ATOM 731 N N . ILE A 1 92 ? -19.422 26.125 2.672 1 96.5 92 ILE A N 1
ATOM 732 C CA . ILE A 1 92 ? -19.531 24.688 2.492 1 96.5 92 ILE A CA 1
ATOM 733 C C . ILE A 1 92 ? -19.047 23.969 3.752 1 96.5 92 ILE A C 1
ATOM 735 O O . ILE A 1 92 ? -19.719 23.062 4.246 1 96.5 92 ILE A O 1
ATOM 739 N N . VAL A 1 93 ? -17.891 24.391 4.254 1 97 93 VAL A N 1
ATOM 740 C CA . VAL A 1 93 ? -17.297 23.719 5.402 1 97 93 VAL A CA 1
ATOM 741 C C . VAL A 1 93 ? -18.141 23.969 6.645 1 97 93 VAL A C 1
ATOM 743 O O . VAL A 1 93 ? -18.328 23.062 7.473 1 97 93 VAL A O 1
ATOM 746 N N . LYS A 1 94 ? -18.688 25.156 6.777 1 96.06 94 LYS A N 1
ATOM 747 C CA . LYS A 1 94 ? -19.562 25.484 7.906 1 96.06 94 LYS A CA 1
ATOM 748 C C . LYS A 1 94 ? -20.828 24.625 7.891 1 96.06 94 LYS A C 1
ATOM 750 O O . LYS A 1 94 ? -21.219 24.078 8.922 1 96.06 94 LYS A O 1
ATOM 755 N N . ALA A 1 95 ? -21.438 24.5 6.77 1 96.5 95 ALA A N 1
ATOM 756 C CA . ALA A 1 95 ? -22.625 23.672 6.633 1 96.5 95 ALA A CA 1
ATOM 757 C C . ALA A 1 95 ? -22.312 22.203 6.957 1 96.5 95 ALA A C 1
ATOM 759 O O . ALA A 1 95 ? -23.125 21.531 7.605 1 96.5 95 ALA A O 1
ATOM 760 N N . HIS A 1 96 ? -21.219 21.828 6.484 1 96.94 96 HIS A N 1
ATOM 761 C CA . HIS A 1 96 ? -20.812 20.453 6.742 1 96.94 96 HIS A CA 1
ATOM 762 C C . HIS A 1 96 ? -20.562 20.219 8.234 1 96.94 96 HIS A C 1
ATOM 764 O O . HIS A 1 96 ? -20.969 19.203 8.781 1 96.94 96 HIS A O 1
ATOM 770 N N . SER A 1 97 ? -19.859 21.109 8.812 1 95.81 97 SER A N 1
ATOM 771 C CA . SER A 1 97 ? -19.562 21.031 10.242 1 95.81 97 SER A CA 1
ATOM 772 C C . SER A 1 97 ? -20.844 20.922 11.07 1 95.81 97 SER A C 1
ATOM 774 O O . SER A 1 97 ? -20.922 20.094 11.977 1 95.81 97 SER A O 1
ATOM 776 N N . GLU A 1 98 ? -21.844 21.672 10.742 1 94.88 98 GLU A N 1
ATOM 777 C CA . GLU A 1 98 ? -23.109 21.672 11.477 1 94.88 98 GLU A CA 1
ATOM 778 C C . GLU A 1 98 ? -23.844 20.344 11.305 1 94.88 98 GLU A C 1
ATOM 780 O O . GLU A 1 98 ? -24.578 19.922 12.203 1 94.88 98 GLU A O 1
ATOM 785 N N . MET A 1 99 ? -23.578 19.734 10.25 1 95.25 99 MET A N 1
ATOM 786 C CA . MET A 1 99 ? -24.25 18.484 9.961 1 95.25 99 MET A CA 1
ATOM 787 C C . MET A 1 99 ? -23.578 17.312 10.672 1 95.25 99 MET A C 1
ATOM 789 O O . MET A 1 99 ? -24.25 16.406 11.156 1 95.25 99 MET A O 1
ATOM 793 N N . VAL A 1 100 ? -22.234 17.375 10.82 1 94.94 100 VAL A N 1
ATOM 794 C CA . VAL A 1 100 ? -21.516 16.156 11.211 1 94.94 100 VAL A CA 1
ATOM 795 C C . VAL A 1 100 ? -21.094 16.25 12.672 1 94.94 100 VAL A C 1
ATOM 797 O O . VAL A 1 100 ? -20.828 15.234 13.32 1 94.94 100 VAL A O 1
ATOM 800 N N . VAL A 1 101 ? -20.953 17.438 13.211 1 93.81 101 VAL A N 1
ATOM 801 C CA . VAL A 1 101 ? -20.531 17.578 14.602 1 93.81 101 VAL A CA 1
ATOM 802 C C . VAL A 1 101 ? -21.75 17.469 15.516 1 93.81 101 VAL A C 1
ATOM 804 O O . VAL A 1 101 ? -22.734 18.156 15.328 1 93.81 101 VAL A O 1
ATOM 807 N N . THR A 1 102 ? -21.672 16.609 16.438 1 91 102 THR A N 1
ATOM 808 C CA . THR A 1 102 ? -22.781 16.375 17.359 1 91 102 THR A CA 1
ATOM 809 C C . THR A 1 102 ? -22.734 17.359 18.516 1 91 102 THR A C 1
ATOM 811 O O . THR A 1 102 ? -21.688 17.984 18.781 1 91 102 THR A O 1
ATOM 814 N N . GLU A 1 103 ? -23.828 17.578 19.297 1 85.75 103 GLU A N 1
ATOM 815 C CA . GLU A 1 103 ? -23.984 18.609 20.312 1 85.75 103 GLU A CA 1
ATOM 816 C C . GLU A 1 103 ? -23.266 18.234 21.594 1 85.75 103 GLU A C 1
ATOM 818 O O . GLU A 1 103 ? -22.906 19.109 22.391 1 85.75 103 GLU A O 1
ATOM 823 N N . GLY A 1 104 ? -22.641 17.156 21.688 1 87.5 104 GLY A N 1
ATOM 824 C CA . GLY A 1 104 ? -21.906 16.781 22.891 1 87.5 104 GLY A CA 1
ATOM 825 C C . GLY A 1 104 ? -20.469 17.266 22.891 1 87.5 104 GLY A C 1
ATOM 826 O O . GLY A 1 104 ? -20.016 17.875 21.906 1 87.5 104 GLY A O 1
ATOM 827 N N . PHE A 1 105 ? -19.906 17.312 24.156 1 89.69 105 PHE A N 1
ATOM 828 C CA . PHE A 1 105 ? -18.5 17.703 24.266 1 89.69 105 PHE A CA 1
ATOM 829 C C . PHE A 1 105 ? -17.641 16.531 24.672 1 89.69 105 PHE A C 1
ATOM 831 O O . PHE A 1 105 ? -18.062 15.664 25.438 1 89.69 105 PHE A O 1
ATOM 838 N N . ARG A 1 106 ? -16.547 16.547 24.078 1 90.69 106 ARG A N 1
ATOM 839 C CA . ARG A 1 106 ? -15.5 15.594 24.438 1 90.69 106 ARG A CA 1
ATOM 840 C C . ARG A 1 106 ? -14.289 16.312 25.031 1 90.69 106 ARG A C 1
ATOM 842 O O . ARG A 1 106 ? -13.602 17.047 24.328 1 90.69 106 ARG A O 1
ATOM 849 N N . SER A 1 107 ? -14.023 16.031 26.297 1 89.88 107 SER A N 1
ATOM 850 C CA . SER A 1 107 ? -12.961 16.734 27 1 89.88 107 SER A CA 1
ATOM 851 C C . SER A 1 107 ? -11.602 16.094 26.75 1 89.88 107 SER A C 1
ATOM 853 O O . SER A 1 107 ? -11.469 14.859 26.812 1 89.88 107 SER A O 1
ATOM 855 N N . ILE A 1 108 ? -10.68 16.938 26.438 1 91.69 108 ILE A N 1
ATOM 856 C CA . ILE A 1 108 ? -9.312 16.453 26.297 1 91.69 108 ILE A CA 1
ATOM 857 C C . ILE A 1 108 ? -8.367 17.328 27.109 1 91.69 108 ILE A C 1
ATOM 859 O O . ILE A 1 108 ? -8.586 18.531 27.25 1 91.69 108 ILE A O 1
ATOM 863 N N . ILE A 1 109 ? -7.398 16.734 27.719 1 91.12 109 ILE A N 1
ATOM 864 C CA . ILE A 1 109 ? -6.352 17.422 28.453 1 91.12 109 ILE A CA 1
ATOM 865 C C . ILE A 1 109 ? -5.027 17.312 27.703 1 91.12 109 ILE A C 1
ATOM 867 O O . ILE A 1 109 ? -4.543 16.219 27.438 1 91.12 109 ILE A O 1
ATOM 871 N N . VAL A 1 110 ? -4.461 18.484 27.344 1 93.38 110 VAL A N 1
ATOM 872 C CA . VAL A 1 110 ? -3.246 18.469 26.531 1 93.38 110 VAL A CA 1
ATOM 873 C C . VAL A 1 110 ? -2.209 19.406 27.141 1 93.38 110 VAL A C 1
ATOM 875 O O . VAL A 1 110 ? -2.549 20.281 27.938 1 93.38 110 VAL A O 1
ATOM 878 N N . SER A 1 111 ? -0.947 19.172 26.812 1 91 111 SER A N 1
ATOM 879 C CA . SER A 1 111 ? 0.165 20 27.266 1 91 111 SER A CA 1
ATOM 880 C C . SER A 1 111 ? 0.677 20.906 26.156 1 91 111 SER A C 1
ATOM 882 O O . SER A 1 111 ? 0.893 20.453 25.031 1 91 111 SER A O 1
ATOM 884 N N . ARG A 1 112 ? 0.938 22.172 26.5 1 88.81 112 ARG A N 1
ATOM 885 C CA . ARG A 1 112 ? 1.495 23.109 25.531 1 88.81 112 ARG A CA 1
ATOM 886 C C . ARG A 1 112 ? 2.93 22.75 25.172 1 88.81 112 ARG A C 1
ATOM 888 O O . ARG A 1 112 ? 3.373 22.984 24.047 1 88.81 112 ARG A O 1
ATOM 895 N N . ARG A 1 113 ? 3.598 22.094 26.047 1 87.62 113 ARG A N 1
ATOM 896 C CA . ARG A 1 113 ? 5.012 21.781 25.875 1 87.62 113 ARG A CA 1
ATOM 897 C C . ARG A 1 113 ? 5.191 20.469 25.109 1 87.62 113 ARG A C 1
ATOM 899 O O . ARG A 1 113 ? 6.188 20.281 24.406 1 87.62 113 ARG A O 1
ATOM 906 N N . ASN A 1 114 ? 4.23 19.625 25.312 1 92.06 114 ASN A N 1
ATOM 907 C CA . ASN A 1 114 ? 4.281 18.328 24.656 1 92.06 114 ASN A CA 1
ATOM 908 C C . ASN A 1 114 ? 2.975 18 23.938 1 92.06 114 ASN A C 1
ATOM 910 O O . ASN A 1 114 ? 2.332 17 24.219 1 92.06 114 ASN A O 1
ATOM 914 N N . VAL A 1 115 ? 2.713 18.828 22.969 1 95.56 115 VAL A N 1
ATOM 915 C CA . VAL A 1 115 ? 1.416 18.797 22.312 1 95.56 115 VAL A CA 1
ATOM 916 C C . VAL A 1 115 ? 1.239 17.438 21.609 1 95.56 115 VAL A C 1
ATOM 918 O O . VAL A 1 115 ? 0.215 16.781 21.781 1 95.56 115 VAL A O 1
ATOM 921 N N . TRP A 1 116 ? 2.252 16.938 20.875 1 97.56 116 TRP A N 1
ATOM 922 C CA . TRP A 1 116 ? 2.123 15.711 20.109 1 97.56 116 TRP A CA 1
ATOM 923 C C . TRP A 1 116 ? 1.867 14.516 21.016 1 97.56 116 TRP A C 1
ATOM 925 O O . TRP A 1 116 ? 0.896 13.781 20.828 1 97.56 116 TRP A O 1
ATOM 935 N N . THR A 1 117 ? 2.709 14.391 22.047 1 95.38 117 THR A N 1
ATOM 936 C CA . THR A 1 117 ? 2.627 13.242 22.938 1 95.38 117 THR A CA 1
ATOM 937 C C . THR A 1 117 ? 1.29 13.227 23.672 1 95.38 117 THR A C 1
ATOM 939 O O . THR A 1 117 ? 0.68 12.172 23.844 1 95.38 117 THR A O 1
ATOM 942 N N . SER A 1 118 ? 0.849 14.406 24.047 1 94.81 118 SER A N 1
ATOM 943 C CA . SER A 1 118 ? -0.412 14.477 24.781 1 94.81 118 SER A CA 1
ATOM 944 C C . SER A 1 118 ? -1.604 14.289 23.844 1 94.81 118 SER A C 1
ATOM 946 O O . SER A 1 118 ? -2.584 13.633 24.203 1 94.81 118 SER A O 1
ATOM 948 N N . ALA A 1 119 ? -1.485 14.828 22.688 1 96.62 119 ALA A N 1
ATOM 949 C CA . ALA A 1 119 ? -2.6 14.75 21.75 1 96.62 119 ALA A CA 1
ATOM 950 C C . ALA A 1 119 ? -2.785 13.328 21.219 1 96.62 119 ALA A C 1
ATOM 952 O O . ALA A 1 119 ? -3.906 12.82 21.172 1 96.62 119 ALA A O 1
ATOM 953 N N . ILE A 1 120 ? -1.712 12.688 20.781 1 96.88 120 ILE A N 1
ATOM 954 C CA . ILE A 1 120 ? -1.81 11.367 20.172 1 96.88 120 ILE A CA 1
ATOM 955 C C . ILE A 1 120 ? -2.408 10.383 21.172 1 96.88 120 ILE A C 1
ATOM 957 O O . ILE A 1 120 ? -3.141 9.461 20.797 1 96.88 120 ILE A O 1
ATOM 961 N N . ARG A 1 121 ? -2.123 10.5 22.406 1 93.5 121 ARG A N 1
ATOM 962 C CA . ARG A 1 121 ? -2.686 9.641 23.453 1 93.5 121 ARG A CA 1
ATOM 963 C C . ARG A 1 121 ? -4.199 9.82 23.547 1 93.5 121 ARG A C 1
ATOM 965 O O . ARG A 1 121 ? -4.934 8.844 23.703 1 93.5 121 ARG A O 1
ATOM 972 N N . GLN A 1 122 ? -4.617 11.047 23.438 1 92.69 122 GLN A N 1
ATOM 973 C CA . GLN A 1 122 ? -6.043 11.352 23.531 1 92.69 122 GLN A CA 1
ATOM 974 C C . GLN A 1 122 ? -6.797 10.812 22.312 1 92.69 122 GLN A C 1
ATOM 976 O O . GLN A 1 122 ? -7.855 10.195 22.469 1 92.69 122 GLN A O 1
ATOM 981 N N . PHE A 1 123 ? -6.273 10.984 21.172 1 95.12 123 PHE A N 1
ATOM 982 C CA . PHE A 1 123 ? -6.969 10.656 19.922 1 95.12 123 PHE A CA 1
ATOM 983 C C . PHE A 1 123 ? -7.004 9.148 19.719 1 95.12 123 PHE A C 1
ATOM 985 O O . PHE A 1 123 ? -7.801 8.648 18.906 1 95.12 123 PHE A O 1
ATOM 992 N N . ARG A 1 124 ? -6.141 8.414 20.344 1 91.62 124 ARG A N 1
ATOM 993 C CA . ARG A 1 124 ? -6.07 6.969 20.172 1 91.62 124 ARG A CA 1
ATOM 994 C C . ARG A 1 124 ? -7.074 6.258 21.062 1 91.62 124 ARG A C 1
ATOM 996 O O . ARG A 1 124 ? -7.32 5.059 20.906 1 91.62 124 ARG A O 1
ATOM 1003 N N . ARG A 1 125 ? -7.656 6.953 21.906 1 89.12 125 ARG A N 1
ATOM 1004 C CA . ARG A 1 125 ? -8.641 6.34 22.797 1 89.12 125 ARG A CA 1
ATOM 1005 C C . ARG A 1 125 ? -9.852 5.855 22.016 1 89.12 125 ARG A C 1
ATOM 1007 O O . ARG A 1 125 ? -10.336 6.551 21.109 1 89.12 125 ARG A O 1
ATOM 1014 N N . PRO A 1 126 ? -10.336 4.723 22.281 1 82.81 126 PRO A N 1
ATOM 1015 C CA . PRO A 1 126 ? -11.453 4.16 21.531 1 82.81 126 PRO A CA 1
ATOM 1016 C C . PRO A 1 126 ? -12.695 5.051 21.562 1 82.81 126 PRO A C 1
ATOM 1018 O O . PRO A 1 126 ? -13.352 5.238 20.531 1 82.81 126 PRO A O 1
ATOM 1021 N N . ARG A 1 127 ? -13.023 5.535 22.672 1 77.19 127 ARG A N 1
ATOM 1022 C CA . ARG A 1 127 ? -14.203 6.391 22.781 1 77.19 127 ARG A CA 1
ATOM 1023 C C . ARG A 1 127 ? -14.047 7.652 21.938 1 77.19 127 ARG A C 1
ATOM 1025 O O . ARG A 1 127 ? -15.023 8.18 21.406 1 77.19 127 ARG A O 1
ATOM 1032 N N . PHE A 1 128 ? -12.883 8.039 21.797 1 79.62 128 PHE A N 1
ATOM 1033 C CA . PHE A 1 128 ? -12.586 9.242 21.031 1 79.62 128 PHE A CA 1
ATOM 1034 C C . PHE A 1 128 ? -12.867 9.031 19.547 1 79.62 128 PHE A C 1
ATOM 1036 O O . PHE A 1 128 ? -13.414 9.914 18.875 1 79.62 128 PHE A O 1
ATOM 1043 N N . VAL A 1 129 ? -12.625 7.852 19.125 1 74.75 129 VAL A N 1
ATOM 1044 C CA . VAL A 1 129 ? -12.734 7.516 17.703 1 74.75 129 VAL A CA 1
ATOM 1045 C C . VAL A 1 129 ? -14.203 7.375 17.312 1 74.75 129 VAL A C 1
ATOM 1047 O O . VAL A 1 129 ? -14.602 7.738 16.203 1 74.75 129 VAL A O 1
ATOM 1050 N N . GLU A 1 130 ? -15 7.074 18.203 1 79.62 130 GLU A N 1
ATOM 1051 C CA . GLU A 1 130 ? -16.406 6.793 17.922 1 79.62 130 GLU A CA 1
ATOM 1052 C C . GLU A 1 130 ? -17.25 8.047 18.047 1 79.62 130 GLU A C 1
ATOM 1054 O O . GLU A 1 130 ? -18.359 8.117 17.5 1 79.62 130 GLU A O 1
ATOM 1059 N N . SER A 1 131 ? -16.688 9.062 18.625 1 84.88 131 SER A N 1
ATOM 1060 C CA . SER A 1 131 ? -17.469 10.266 18.906 1 84.88 131 SER A CA 1
ATOM 1061 C C . SER A 1 131 ? -17.141 11.383 17.922 1 84.88 131 SER A C 1
ATOM 1063 O O . SER A 1 131 ? -16 11.5 17.469 1 84.88 131 SER A O 1
ATOM 1065 N N . THR A 1 132 ? -18.141 12.086 17.578 1 90.75 132 THR A N 1
ATOM 1066 C CA . THR A 1 132 ? -17.953 13.242 16.719 1 90.75 132 THR A CA 1
ATOM 1067 C C . THR A 1 132 ? -18.312 14.531 17.469 1 90.75 132 THR A C 1
ATOM 1069 O O . THR A 1 132 ? -18.609 15.547 16.844 1 90.75 132 THR A O 1
ATOM 1072 N N . ASP A 1 133 ? -18.25 14.453 18.797 1 92.75 133 ASP A N 1
ATOM 1073 C CA . ASP A 1 133 ? -18.562 15.609 19.625 1 92.75 133 ASP A CA 1
ATOM 1074 C C . ASP A 1 133 ? -17.484 16.688 19.5 1 92.75 133 ASP A C 1
ATOM 1076 O O . ASP A 1 133 ? -16.359 16.406 19.109 1 92.75 133 ASP A O 1
ATOM 1080 N N . MET A 1 134 ? -17.969 17.859 19.906 1 94 134 MET A N 1
ATOM 1081 C CA . MET A 1 134 ? -17.031 18.969 19.906 1 94 134 MET A CA 1
ATOM 1082 C C . MET A 1 134 ? -15.961 18.781 20.984 1 94 134 MET A C 1
ATOM 1084 O O . MET A 1 134 ? -16.266 18.359 22.094 1 94 134 MET A O 1
ATOM 1088 N N . LEU A 1 135 ? -14.75 19.141 20.672 1 94.44 135 LEU A N 1
ATOM 1089 C CA . LEU A 1 135 ? -13.664 19 21.625 1 94.44 135 LEU A CA 1
ATOM 1090 C C . LEU A 1 135 ? -13.711 20.125 22.656 1 94.44 135 LEU A C 1
ATOM 1092 O O . LEU A 1 135 ? -13.984 21.281 22.312 1 94.44 135 LEU A O 1
ATOM 1096 N N . TYR A 1 136 ? -13.617 19.75 23.875 1 94.06 136 TYR A N 1
ATOM 1097 C CA . TYR A 1 136 ? -13.406 20.672 24.969 1 94.06 136 TYR A CA 1
ATOM 1098 C C . TYR A 1 136 ? -11.984 20.562 25.5 1 94.06 136 TYR A C 1
ATOM 1100 O O . TYR A 1 136 ? -11.641 19.609 26.203 1 94.06 136 TYR A O 1
ATOM 1108 N N . VAL A 1 137 ? -11.172 21.578 25.234 1 94.12 137 VAL A N 1
ATOM 1109 C CA . VAL A 1 137 ? -9.734 21.469 25.438 1 94.12 137 VAL A CA 1
ATOM 1110 C C . VAL A 1 137 ? -9.352 22.156 26.75 1 94.12 137 VAL A C 1
ATOM 1112 O O . VAL A 1 137 ? -9.773 23.281 27.016 1 94.12 137 VAL A O 1
ATOM 1115 N N . THR A 1 138 ? -8.664 21.453 27.562 1 91.38 138 THR A N 1
ATOM 1116 C CA . THR A 1 138 ? -8.062 21.984 28.781 1 91.38 138 THR A CA 1
ATOM 1117 C C . THR A 1 138 ? -6.547 21.812 28.766 1 91.38 138 THR A C 1
ATOM 1119 O O . THR A 1 138 ? -6.051 20.703 28.578 1 91.38 138 THR A O 1
ATOM 1122 N N . PHE A 1 139 ? -5.805 22.875 28.922 1 89.81 139 PHE A N 1
ATOM 1123 C CA . PHE A 1 139 ? -4.348 22.797 28.953 1 89.81 139 PHE A CA 1
ATOM 1124 C C . PHE A 1 139 ? -3.854 22.5 30.359 1 89.81 139 PHE A C 1
ATOM 1126 O O . PHE A 1 139 ? -4.309 23.125 31.328 1 89.81 139 PHE A O 1
ATOM 1133 N N . ALA A 1 140 ? -2.982 21.562 30.391 1 84.5 140 ALA A N 1
ATOM 1134 C CA . ALA A 1 140 ? -2.408 21.188 31.688 1 84.5 140 ALA A CA 1
ATOM 1135 C C . ALA A 1 140 ? -1.352 22.203 32.125 1 84.5 140 ALA A C 1
ATOM 1137 O O . ALA A 1 140 ? -0.618 22.734 31.281 1 84.5 140 ALA A O 1
ATOM 1138 N N . SER A 1 141 ? -1.4 22.719 33.281 1 73.5 141 SER A N 1
ATOM 1139 C CA . SER A 1 141 ? -0.409 23.641 33.812 1 73.5 141 SER A CA 1
ATOM 1140 C C . SER A 1 141 ? 0.709 22.891 34.531 1 73.5 141 SER A C 1
ATOM 1142 O O . SER A 1 141 ? 0.569 21.719 34.844 1 73.5 141 SER A O 1
ATOM 1144 N N . ASP A 1 142 ? 2.033 23.484 34.594 1 58.88 142 ASP A N 1
ATOM 1145 C CA . ASP A 1 142 ? 3.201 22.891 35.25 1 58.88 142 ASP A CA 1
ATOM 1146 C C . ASP A 1 142 ? 2.885 22.484 36.688 1 58.88 142 ASP A C 1
ATOM 1148 O O . ASP A 1 142 ? 3.652 21.766 37.312 1 58.88 142 ASP A O 1
ATOM 1152 N N . LYS A 1 143 ? 2.023 23.25 37.25 1 51.62 143 LYS A N 1
ATOM 1153 C CA . LYS A 1 143 ? 1.849 22.969 38.656 1 51.62 143 LYS A CA 1
ATOM 1154 C C . LYS A 1 143 ? 0.643 22.062 38.875 1 51.62 143 LYS A C 1
ATOM 1156 O O . LYS A 1 143 ? -0.081 22.219 39.875 1 51.62 143 LYS A O 1
ATOM 1161 N N . ASN A 1 144 ? 0.634 21.156 38.156 1 53.69 144 ASN A N 1
ATOM 1162 C CA . ASN A 1 144 ? -0.352 20.109 38.406 1 53.69 144 ASN A CA 1
ATOM 1163 C C . ASN A 1 144 ? -1.771 20.672 38.438 1 53.69 144 ASN A C 1
ATOM 1165 O O . ASN A 1 144 ? -2.615 20.188 39.188 1 53.69 144 ASN A O 1
ATOM 1169 N N . SER A 1 145 ? -1.874 21.859 37.938 1 57.41 145 SER A N 1
ATOM 1170 C CA . SER A 1 145 ? -3.209 22.453 37.906 1 57.41 145 SER A CA 1
ATOM 1171 C C . SER A 1 145 ? -3.639 22.703 36.438 1 57.41 145 SER A C 1
ATOM 1173 O O . SER A 1 145 ? -2.848 22.531 35.531 1 57.41 145 SER A O 1
ATOM 1175 N N . THR A 1 146 ? -4.934 22.578 36.188 1 64.25 146 THR A N 1
ATOM 1176 C CA . THR A 1 146 ? -5.508 22.906 34.875 1 64.25 146 THR A CA 1
ATOM 1177 C C . THR A 1 146 ? -5.77 24.406 34.781 1 64.25 146 THR A C 1
ATOM 1179 O O . THR A 1 146 ? -6.043 25.062 35.781 1 64.25 146 THR A O 1
ATOM 1182 N N . GLU A 1 147 ? -5.328 24.891 33.594 1 66.12 147 GLU A N 1
ATOM 1183 C CA . GLU A 1 147 ? -5.684 26.297 33.406 1 66.12 147 GLU A CA 1
ATOM 1184 C C . GLU A 1 147 ? -7.188 26.5 33.531 1 66.12 147 GLU A C 1
ATOM 1186 O O . GLU A 1 147 ? -7.98 25.656 33.125 1 66.12 147 GLU A O 1
ATOM 1191 N N . ASP A 1 148 ? -7.594 27.375 34.375 1 59.88 148 ASP A N 1
ATOM 1192 C CA . ASP A 1 148 ? -8.984 27.703 34.688 1 59.88 148 ASP A CA 1
ATOM 1193 C C . ASP A 1 148 ? -9.703 28.281 33.469 1 59.88 148 ASP A C 1
ATOM 1195 O O . ASP A 1 148 ? -10.898 28.578 33.531 1 59.88 148 ASP A O 1
ATOM 1199 N N . ALA A 1 149 ? -9.094 28.125 32.375 1 68.19 149 ALA A N 1
ATOM 1200 C CA . ALA A 1 149 ? -9.758 28.797 31.266 1 68.19 149 ALA A CA 1
ATOM 1201 C C . ALA A 1 149 ? -10.805 27.875 30.625 1 68.19 149 ALA A C 1
ATOM 1203 O O . ALA A 1 149 ? -10.523 26.734 30.297 1 68.19 149 ALA A O 1
ATOM 1204 N N . GLU A 1 150 ? -12.078 28.359 30.719 1 80 150 GLU A N 1
ATOM 1205 C CA . GLU A 1 150 ? -13.148 27.656 30.016 1 80 150 GLU A CA 1
ATOM 1206 C C . GLU A 1 150 ? -12.938 27.688 28.516 1 80 150 GLU A C 1
ATOM 1208 O O . GLU A 1 150 ? -12.516 28.703 27.953 1 80 150 GLU A O 1
ATOM 1213 N N . ASP A 1 151 ? -13.164 26.562 27.844 1 85.69 151 ASP A N 1
ATOM 1214 C CA . ASP A 1 151 ? -13.023 26.484 26.391 1 85.69 151 ASP A CA 1
ATOM 1215 C C . ASP A 1 151 ? -14.32 26.906 25.703 1 85.69 151 ASP A C 1
ATOM 1217 O O . ASP A 1 151 ? -15.195 26.062 25.453 1 85.69 151 ASP A O 1
ATOM 1221 N N . LEU A 1 152 ? -14.422 28.156 25.391 1 85.25 152 LEU A N 1
ATOM 1222 C CA . LEU A 1 152 ? -15.523 28.656 24.578 1 85.25 152 LEU A CA 1
ATOM 1223 C C . LEU A 1 152 ? -15.078 28.875 23.125 1 85.25 152 LEU A C 1
ATOM 1225 O O . LEU A 1 152 ? -15.641 29.703 22.422 1 85.25 152 LEU A O 1
ATOM 1229 N N . GLY A 1 153 ? -13.969 28.125 22.797 1 88 153 GLY A N 1
ATOM 1230 C CA . GLY A 1 153 ? -13.445 28.188 21.438 1 88 153 GLY A CA 1
ATOM 1231 C C . GLY A 1 153 ? -11.977 28.562 21.391 1 88 153 GLY A C 1
ATOM 1232 O O . GLY A 1 153 ? -11.227 28.062 20.547 1 88 153 GLY A O 1
ATOM 1233 N N . GLY A 1 154 ? -11.523 29.422 22.188 1 89.88 154 GLY A N 1
ATOM 1234 C CA . GLY A 1 154 ? -10.156 29.922 22.219 1 89.88 154 GLY A CA 1
ATOM 1235 C C . GLY A 1 154 ? -9.125 28.828 22.422 1 89.88 154 GLY A C 1
ATOM 1236 O O . GLY A 1 154 ? -8.25 28.625 21.578 1 89.88 154 GLY A O 1
ATOM 1237 N N . PRO A 1 155 ? -9.258 28.188 23.594 1 91.06 155 PRO A N 1
ATOM 1238 C CA . PRO A 1 155 ? -8.305 27.109 23.844 1 91.06 155 PRO A CA 1
ATOM 1239 C C . PRO A 1 155 ? -8.289 26.062 22.734 1 91.06 155 PRO A C 1
ATOM 1241 O O . PRO A 1 155 ? -7.23 25.531 22.391 1 91.06 155 PRO A O 1
ATOM 1244 N N . ARG A 1 156 ? -9.406 25.766 22.172 1 94.88 156 ARG A N 1
ATOM 1245 C CA . ARG A 1 156 ? -9.492 24.797 21.094 1 94.88 156 ARG A CA 1
ATOM 1246 C C . ARG A 1 156 ? -8.75 25.266 19.844 1 94.88 156 ARG A C 1
ATOM 1248 O O . ARG A 1 156 ? -8 24.5 19.234 1 94.88 156 ARG A O 1
ATOM 1255 N N . ARG A 1 157 ? -9 26.516 19.516 1 95.44 157 ARG A N 1
ATOM 1256 C CA . ARG A 1 157 ? -8.297 27.062 18.375 1 95.44 157 ARG A CA 1
ATOM 1257 C C . ARG A 1 157 ? -6.789 27.094 18.609 1 95.44 157 ARG A C 1
ATOM 1259 O O . ARG A 1 157 ? -6.004 26.797 17.703 1 95.44 157 ARG A O 1
ATOM 1266 N N . GLU A 1 158 ? -6.43 27.5 19.766 1 93 158 GLU A N 1
ATOM 1267 C CA . GLU A 1 158 ? -5.008 27.484 20.109 1 93 158 GLU A CA 1
ATOM 1268 C C . GLU A 1 158 ? -4.441 26.062 20.016 1 93 158 GLU A C 1
ATOM 1270 O O . GLU A 1 158 ? -3.357 25.859 19.469 1 93 158 GLU A O 1
ATOM 1275 N N . PHE A 1 159 ? -5.16 25.172 20.594 1 95.19 159 PHE A N 1
ATOM 1276 C CA . PHE A 1 159 ? -4.734 23.781 20.531 1 95.19 159 PHE A CA 1
ATOM 1277 C C . PHE A 1 159 ? -4.562 23.312 19.094 1 95.19 159 PHE A C 1
ATOM 1279 O O . PHE A 1 159 ? -3.561 22.688 18.75 1 95.19 159 PHE A O 1
ATOM 1286 N N . PHE A 1 160 ? -5.512 23.578 18.219 1 97.31 160 PHE A N 1
ATOM 1287 C CA . PHE A 1 160 ? -5.449 23.172 16.828 1 97.31 160 PHE A CA 1
ATOM 1288 C C . PHE A 1 160 ? -4.23 23.781 16.141 1 97.31 160 PHE A C 1
ATOM 1290 O O . PHE A 1 160 ? -3.561 23.109 15.352 1 97.31 160 PHE A O 1
ATOM 1297 N N . ARG A 1 161 ? -4.008 25.016 16.422 1 95.94 161 ARG A N 1
ATOM 1298 C CA . ARG A 1 161 ? -2.836 25.672 15.859 1 95.94 161 ARG A CA 1
ATOM 1299 C C . ARG A 1 161 ? -1.553 24.953 16.266 1 95.94 161 ARG A C 1
ATOM 1301 O O . ARG A 1 161 ? -0.696 24.672 15.43 1 95.94 161 ARG A O 1
ATOM 1308 N N . LEU A 1 162 ? -1.44 24.656 17.531 1 95.75 162 LEU A N 1
ATOM 1309 C CA . LEU A 1 162 ? -0.267 23.953 18.047 1 95.75 162 LEU A CA 1
ATOM 1310 C C . LEU A 1 162 ? -0.195 22.531 17.5 1 95.75 162 LEU A C 1
ATOM 1312 O O . LEU A 1 162 ? 0.894 22.016 17.234 1 95.75 162 LEU A O 1
ATOM 1316 N N . LEU A 1 163 ? -1.31 21.953 17.359 1 97.94 163 LEU A N 1
ATOM 1317 C CA . LEU A 1 163 ? -1.375 20.578 16.875 1 97.94 163 LEU A CA 1
ATOM 1318 C C . LEU A 1 163 ? -0.895 20.484 15.43 1 97.94 163 LEU A C 1
ATOM 1320 O O . LEU A 1 163 ? -0.198 19.531 15.062 1 97.94 163 LEU A O 1
ATOM 1324 N N . VAL A 1 164 ? -1.289 21.422 14.594 1 97.62 164 VAL A N 1
ATOM 1325 C CA . VAL A 1 164 ? -0.837 21.438 13.203 1 97.62 164 VAL A CA 1
ATOM 1326 C C . VAL A 1 164 ? 0.688 21.484 13.156 1 97.62 164 VAL A C 1
ATOM 1328 O O . VAL A 1 164 ? 1.319 20.734 12.406 1 97.62 164 VAL A O 1
ATOM 1331 N N . LYS A 1 165 ? 1.208 22.297 13.961 1 95.44 165 LYS A N 1
ATOM 1332 C CA . LYS A 1 165 ? 2.664 22.375 14.039 1 95.44 165 LYS A CA 1
ATOM 1333 C C . LYS A 1 165 ? 3.266 21.062 14.523 1 95.44 165 LYS A C 1
ATOM 1335 O O . LYS A 1 165 ? 4.266 20.594 13.977 1 95.44 165 LYS A O 1
ATOM 1340 N N . ALA A 1 166 ? 2.674 20.5 15.5 1 97.5 166 ALA A N 1
ATOM 1341 C CA . ALA A 1 166 ? 3.176 19.266 16.078 1 97.5 166 ALA A CA 1
ATOM 1342 C C . ALA A 1 166 ? 3.105 18.109 15.078 1 97.5 166 ALA A C 1
ATOM 1344 O O . ALA A 1 166 ? 4.004 17.281 15.031 1 97.5 166 ALA A O 1
ATOM 1345 N N . ILE A 1 167 ? 2.107 18.078 14.281 1 98.31 167 ILE A N 1
ATOM 1346 C CA . ILE A 1 167 ? 1.908 17.031 13.289 1 98.31 167 ILE A CA 1
ATOM 1347 C C . ILE A 1 167 ? 3.057 17.047 12.281 1 98.31 167 ILE A C 1
ATOM 1349 O O . ILE A 1 167 ? 3.641 15.992 11.984 1 98.31 167 ILE A O 1
ATOM 1353 N N . PHE A 1 168 ? 3.459 18.172 11.812 1 97.62 168 PHE A N 1
ATOM 1354 C CA . PHE A 1 168 ? 4.395 18.234 10.695 1 97.62 168 PHE A CA 1
ATOM 1355 C C . PHE A 1 168 ? 5.824 18.375 11.195 1 97.62 168 PHE A C 1
ATOM 1357 O O . PHE A 1 168 ? 6.77 17.984 10.508 1 97.62 168 PHE A O 1
ATOM 1364 N N . GLN A 1 169 ? 5.969 18.797 12.414 1 94.94 169 GLN A N 1
ATOM 1365 C CA . GLN A 1 169 ? 7.328 19.094 12.859 1 94.94 169 GLN A CA 1
ATOM 1366 C C . GLN A 1 169 ? 7.77 18.125 13.953 1 94.94 169 GLN A C 1
ATOM 1368 O O . GLN A 1 169 ? 8.961 17.828 14.094 1 94.94 169 GLN A O 1
ATOM 1373 N N . GLU A 1 170 ? 6.883 17.625 14.695 1 95.5 170 GLU A N 1
ATOM 1374 C CA . GLU A 1 170 ? 7.281 16.875 15.883 1 95.5 170 GLU A CA 1
ATOM 1375 C C . GLU A 1 170 ? 6.945 15.398 15.742 1 95.5 170 GLU A C 1
ATOM 1377 O O . GLU A 1 170 ? 7.602 14.547 16.344 1 95.5 170 GLU A O 1
ATOM 1382 N N . SER A 1 171 ? 5.992 15.094 15 1 96.69 171 SER A N 1
ATOM 1383 C CA . SER A 1 171 ? 5.48 13.727 14.945 1 96.69 171 SER A CA 1
ATOM 1384 C C . SER A 1 171 ? 6.484 12.789 14.297 1 96.69 171 SER A C 1
ATOM 1386 O O . SER A 1 171 ? 6.477 11.578 14.555 1 96.69 171 SER A O 1
ATOM 1388 N N . GLY A 1 172 ? 7.27 13.336 13.359 1 96.5 172 GLY A N 1
ATOM 1389 C CA . GLY A 1 172 ? 8.164 12.516 12.562 1 96.5 172 GLY A CA 1
ATOM 1390 C C . GLY A 1 172 ? 7.457 11.773 11.445 1 96.5 172 GLY A C 1
ATOM 1391 O O . GLY A 1 172 ? 8.07 10.961 10.75 1 96.5 172 GLY A O 1
ATOM 1392 N N . ALA A 1 173 ? 6.258 12.055 11.227 1 98.06 173 ALA A N 1
ATOM 1393 C CA . ALA A 1 173 ? 5.441 11.312 10.266 1 98.06 173 ALA A CA 1
ATOM 1394 C C . ALA A 1 173 ? 5.551 11.914 8.867 1 98.06 173 ALA A C 1
ATOM 1396 O O . ALA A 1 173 ? 5.16 11.289 7.883 1 98.06 173 ALA A O 1
ATOM 1397 N N . PHE A 1 174 ? 6.141 13.102 8.766 1 98.38 174 PHE A N 1
ATOM 1398 C CA . PHE A 1 174 ? 6.191 13.766 7.473 1 98.38 174 PHE A CA 1
ATOM 1399 C C . PHE A 1 174 ? 7.594 14.305 7.199 1 98.38 174 PHE A C 1
ATOM 1401 O O . PHE A 1 174 ? 8.391 14.477 8.125 1 98.38 174 PHE A O 1
ATOM 1408 N N . GLU A 1 175 ? 7.848 14.398 6 1 97.31 175 GLU A N 1
ATOM 1409 C CA . GLU A 1 175 ? 9.062 15.055 5.527 1 97.31 175 GLU A CA 1
ATOM 1410 C C . GLU A 1 175 ? 8.742 16.141 4.512 1 97.31 175 GLU A C 1
ATOM 1412 O O . GLU A 1 175 ? 7.75 16.062 3.791 1 97.31 175 GLU A O 1
ATOM 1417 N N . GLU A 1 176 ? 9.547 17.094 4.484 1 96.44 176 GLU A N 1
ATOM 1418 C CA . GLU A 1 176 ? 9.25 18.281 3.703 1 96.44 176 GLU A CA 1
ATOM 1419 C C . GLU A 1 176 ? 9.945 18.25 2.346 1 96.44 176 GLU A C 1
ATOM 1421 O O . GLU A 1 176 ? 11.141 17.969 2.262 1 96.44 176 GLU A O 1
ATOM 1426 N N . SER A 1 177 ? 9.234 18.438 1.271 1 96 177 SER A N 1
ATOM 1427 C CA . SER A 1 177 ? 9.719 18.719 -0.074 1 96 177 SER A CA 1
ATOM 1428 C C . SER A 1 177 ? 9.453 20.156 -0.468 1 96 177 SER A C 1
ATOM 1430 O O . SER A 1 177 ? 8.703 20.875 0.213 1 96 177 SER A O 1
ATOM 1432 N N . PRO A 1 178 ? 10.062 20.641 -1.502 1 94.38 178 PRO A N 1
ATOM 1433 C CA . PRO A 1 178 ? 9.797 22.016 -1.93 1 94.38 178 PRO A CA 1
ATOM 1434 C C . PRO A 1 178 ? 8.32 22.266 -2.24 1 94.38 178 PRO A C 1
ATOM 1436 O O . PRO A 1 178 ? 7.824 23.375 -2.066 1 94.38 178 PRO A O 1
ATOM 1439 N N . ASN A 1 179 ? 7.629 21.219 -2.596 1 94.88 179 ASN A N 1
ATOM 1440 C CA . ASN A 1 179 ? 6.227 21.375 -2.98 1 94.88 179 ASN A CA 1
ATOM 1441 C C . ASN A 1 179 ? 5.289 21.031 -1.824 1 94.88 179 ASN A C 1
ATOM 1443 O O . ASN A 1 179 ? 4.07 21.031 -1.992 1 94.88 179 ASN A O 1
ATOM 1447 N N . GLY A 1 180 ? 5.836 20.719 -0.646 1 96.38 180 GLY A N 1
ATOM 1448 C CA . GLY A 1 180 ? 5.004 20.422 0.511 1 96.38 180 GLY A CA 1
ATOM 1449 C C . GLY A 1 180 ? 5.426 19.172 1.244 1 96.38 180 GLY A C 1
ATOM 1450 O O . GLY A 1 180 ? 6.414 18.531 0.873 1 96.38 180 GLY A O 1
ATOM 1451 N N . PHE A 1 181 ? 4.648 18.875 2.223 1 98 181 PHE A N 1
ATOM 1452 C CA . PHE A 1 181 ? 4.996 17.734 3.066 1 98 181 PHE A CA 1
ATOM 1453 C C . PHE A 1 181 ? 4.449 16.438 2.48 1 98 181 PHE A C 1
ATOM 1455 O O . PHE A 1 181 ? 3.338 16.406 1.943 1 98 181 PHE A O 1
ATOM 1462 N N . ILE A 1 182 ? 5.246 15.398 2.562 1 98.19 182 ILE A N 1
ATOM 1463 C CA . ILE A 1 182 ? 4.844 14.047 2.186 1 98.19 182 ILE A CA 1
ATOM 1464 C C . ILE A 1 182 ? 5.051 13.094 3.361 1 98.19 182 ILE A C 1
ATOM 1466 O O . ILE A 1 182 ? 5.895 13.344 4.227 1 98.19 182 ILE A O 1
ATOM 1470 N N . PRO A 1 183 ? 4.254 12.055 3.453 1 98.06 183 PRO A N 1
ATOM 1471 C CA . PRO A 1 183 ? 4.438 11.109 4.559 1 98.06 183 PRO A CA 1
ATOM 1472 C C . PRO A 1 183 ? 5.809 10.438 4.539 1 98.06 183 PRO A C 1
ATOM 1474 O O . PRO A 1 183 ? 6.324 10.109 3.465 1 98.06 183 PRO A O 1
ATOM 1477 N N . ARG A 1 184 ? 6.324 10.297 5.688 1 97.06 184 ARG A N 1
ATOM 1478 C CA . ARG A 1 184 ? 7.551 9.531 5.891 1 97.06 184 ARG A CA 1
ATOM 1479 C C . ARG A 1 184 ? 7.234 8.109 6.344 1 97.06 184 ARG A C 1
ATOM 1481 O O . ARG A 1 184 ? 6.602 7.91 7.383 1 97.06 184 ARG A O 1
ATOM 1488 N N . LEU A 1 185 ? 7.664 7.148 5.562 1 95.44 185 LEU A N 1
ATOM 1489 C CA . LEU A 1 185 ? 7.371 5.766 5.926 1 95.44 185 LEU A CA 1
ATOM 1490 C C . LEU A 1 185 ? 8.164 5.352 7.164 1 95.44 185 LEU A C 1
ATOM 1492 O O . LEU A 1 185 ? 9.391 5.402 7.164 1 95.44 185 LEU A O 1
ATOM 1496 N N . SER A 1 186 ? 7.453 5.074 8.188 1 96.06 186 SER A N 1
ATOM 1497 C CA . SER A 1 186 ? 7.988 4.539 9.438 1 96.06 186 SER A CA 1
ATOM 1498 C C . SER A 1 186 ? 7.25 3.271 9.859 1 96.06 186 SER A C 1
ATOM 1500 O O . SER A 1 186 ? 6.023 3.275 9.984 1 96.06 186 SER A O 1
ATOM 1502 N N . VAL A 1 187 ? 7.996 2.227 10.078 1 95.69 187 VAL A N 1
ATOM 1503 C CA . VAL A 1 187 ? 7.379 0.947 10.414 1 95.69 187 VAL A CA 1
ATOM 1504 C C . VAL A 1 187 ? 6.602 1.077 11.727 1 95.69 187 VAL A C 1
ATOM 1506 O O . VAL A 1 187 ? 5.477 0.589 11.836 1 95.69 187 VAL A O 1
ATOM 1509 N N . SER A 1 188 ? 7.176 1.73 12.641 1 95.25 188 SER A N 1
ATOM 1510 C CA . SER A 1 188 ? 6.531 1.903 13.938 1 95.25 188 SER A CA 1
ATOM 1511 C C . SER A 1 188 ? 5.27 2.75 13.812 1 95.25 188 SER A C 1
ATOM 1513 O O . SER A 1 188 ? 4.258 2.465 14.461 1 95.25 188 SER A O 1
ATOM 1515 N N . HIS A 1 189 ? 5.336 3.807 13.023 1 97.25 189 HIS A N 1
ATOM 1516 C CA . HIS A 1 189 ? 4.172 4.664 12.836 1 97.25 189 HIS A CA 1
ATOM 1517 C C . HIS A 1 189 ? 3.027 3.906 12.172 1 97.25 189 HIS A C 1
ATOM 1519 O O . HIS A 1 189 ? 1.868 4.062 12.562 1 97.25 189 HIS A O 1
ATOM 1525 N N . VAL A 1 190 ? 3.383 3.08 11.188 1 97.25 190 VAL A N 1
ATOM 1526 C CA . VAL A 1 190 ? 2.354 2.305 10.5 1 97.25 190 VAL A CA 1
ATOM 1527 C C . VAL A 1 190 ? 1.781 1.255 11.453 1 97.25 190 VAL A C 1
ATOM 1529 O O . VAL A 1 190 ? 0.565 1.057 11.508 1 97.25 190 VAL A O 1
ATOM 1532 N N . GLN A 1 191 ? 2.646 0.642 12.172 1 95.62 191 GLN A N 1
ATOM 1533 C CA . GLN A 1 191 ? 2.23 -0.385 13.117 1 95.62 191 GLN A CA 1
ATOM 1534 C C . GLN A 1 191 ? 1.264 0.182 14.156 1 95.62 191 GLN A C 1
ATOM 1536 O O . GLN A 1 191 ? 0.298 -0.48 14.539 1 95.62 191 GLN A O 1
ATOM 1541 N N . ASN A 1 192 ? 1.504 1.377 14.523 1 95.44 192 ASN A N 1
ATOM 1542 C CA . ASN A 1 192 ? 0.704 1.986 15.578 1 95.44 192 ASN A CA 1
ATOM 1543 C C . ASN A 1 192 ? -0.41 2.857 15.008 1 95.44 192 ASN A C 1
ATOM 1545 O O . ASN A 1 192 ? -1.039 3.627 15.734 1 95.44 192 ASN A O 1
ATOM 1549 N N . ARG A 1 193 ? -0.588 2.855 13.703 1 96.12 193 ARG A N 1
ATOM 1550 C CA . ARG A 1 193 ? -1.656 3.537 12.977 1 96.12 193 ARG A CA 1
ATOM 1551 C C . ARG A 1 193 ? -1.609 5.043 13.227 1 96.12 193 ARG A C 1
ATOM 1553 O O . ARG A 1 193 ? -2.643 5.668 13.469 1 96.12 193 ARG A O 1
ATOM 1560 N N . VAL A 1 194 ? -0.422 5.527 13.281 1 97.94 194 VAL A N 1
ATOM 1561 C CA . VAL A 1 194 ? -0.195 6.945 13.547 1 97.94 194 VAL A CA 1
ATOM 1562 C C . VAL A 1 194 ? -0.77 7.785 12.414 1 97.94 194 VAL A C 1
ATOM 1564 O O . VAL A 1 194 ? -1.384 8.828 12.648 1 97.94 194 VAL A O 1
ATOM 1567 N N . TYR A 1 195 ? -0.627 7.371 11.164 1 98.5 195 TYR A N 1
ATOM 1568 C CA . TYR A 1 195 ? -1.098 8.141 10.016 1 98.5 195 TYR A CA 1
ATOM 1569 C C . TYR A 1 195 ? -2.619 8.227 10.008 1 98.5 195 TYR A C 1
ATOM 1571 O O . TYR A 1 195 ? -3.188 9.2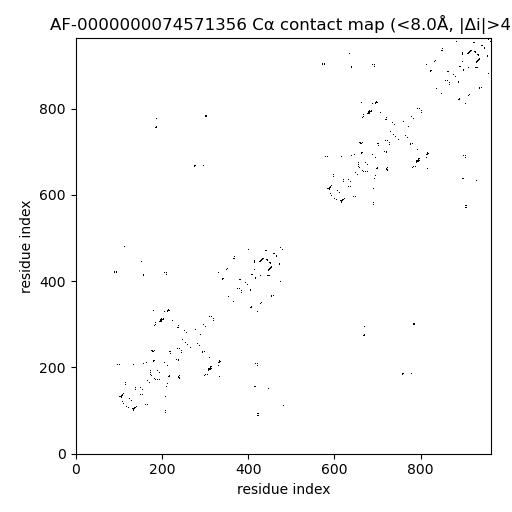34 9.594 1 98.5 195 TYR A O 1
ATOM 1579 N N . ARG A 1 196 ? -3.266 7.184 10.43 1 97.69 196 ARG A N 1
ATOM 1580 C CA . ARG A 1 196 ? -4.719 7.238 10.562 1 97.69 196 ARG A CA 1
ATOM 1581 C C . ARG A 1 196 ? -5.129 8.281 11.594 1 97.69 196 ARG A C 1
ATOM 1583 O O . ARG A 1 196 ? -6.062 9.055 11.367 1 97.69 196 ARG A O 1
ATOM 1590 N N . THR A 1 197 ? -4.441 8.25 12.727 1 98 197 THR A N 1
ATOM 1591 C CA . THR A 1 197 ? -4.734 9.203 13.789 1 98 197 THR A CA 1
ATOM 1592 C C . THR A 1 197 ? -4.52 10.633 13.305 1 98 197 THR A C 1
ATOM 1594 O O . THR A 1 197 ? -5.297 11.531 13.641 1 98 197 THR A O 1
ATOM 1597 N N . ILE A 1 198 ? -3.506 10.836 12.578 1 98.56 198 ILE A N 1
ATOM 1598 C CA . ILE A 1 198 ? -3.229 12.156 12.031 1 98.56 198 ILE A CA 1
ATOM 1599 C C . ILE A 1 198 ? -4.352 12.57 11.086 1 98.56 198 ILE A C 1
ATOM 1601 O O . ILE A 1 198 ? -4.793 13.719 11.102 1 98.56 198 ILE A O 1
ATOM 1605 N N . GLY A 1 199 ? -4.754 11.625 10.211 1 98.38 199 GLY A N 1
ATOM 1606 C CA . GLY A 1 199 ? -5.91 11.922 9.375 1 98.38 199 GLY A CA 1
ATOM 1607 C C . GLY A 1 199 ? -7.125 12.359 10.172 1 98.38 199 GLY A C 1
ATOM 1608 O O . GLY A 1 199 ? -7.816 13.305 9.789 1 98.38 199 GLY A O 1
ATOM 1609 N N . GLN A 1 200 ? -7.359 11.727 11.234 1 97.38 200 GLN A N 1
ATOM 1610 C CA . GLN A 1 200 ? -8.461 12.078 12.125 1 97.38 200 GLN A CA 1
ATOM 1611 C C . GLN A 1 200 ? -8.258 13.477 12.719 1 97.38 200 GLN A C 1
ATOM 1613 O O . GLN A 1 200 ? -9.211 14.25 12.836 1 97.38 200 GLN A O 1
ATOM 1618 N N . MET A 1 201 ? -7.062 13.727 13.117 1 98.06 201 MET A N 1
ATOM 1619 C CA . MET A 1 201 ? -6.738 15.039 13.664 1 98.06 201 MET A CA 1
ATOM 1620 C C . MET A 1 201 ? -7.008 16.141 12.641 1 98.06 201 MET A C 1
ATOM 1622 O O . MET A 1 201 ? -7.625 17.156 12.961 1 98.06 201 MET A O 1
ATOM 1626 N N . MET A 1 202 ? -6.559 15.891 11.469 1 98.44 202 MET A N 1
ATOM 1627 C CA . MET A 1 202 ? -6.738 16.891 10.414 1 98.44 202 MET A CA 1
ATOM 1628 C C . MET A 1 202 ? -8.219 17.141 10.148 1 98.44 202 MET A C 1
ATOM 1630 O O . MET A 1 202 ? -8.641 18.281 9.984 1 98.44 202 MET A O 1
ATOM 1634 N N . SER A 1 203 ? -8.945 16.094 10.117 1 97.81 203 SER A N 1
ATOM 1635 C CA . SER A 1 203 ? -10.383 16.203 9.922 1 97.81 203 SER A CA 1
ATOM 1636 C C . SER A 1 203 ? -11.023 17 11.062 1 97.81 203 SER A C 1
ATOM 1638 O O . SER A 1 203 ? -11.867 17.875 10.82 1 97.81 203 SER A O 1
ATOM 1640 N N . THR A 1 204 ? -10.617 16.719 12.242 1 97.06 204 THR A N 1
ATOM 1641 C CA . THR A 1 204 ? -11.156 17.406 13.422 1 97.06 204 THR A CA 1
ATOM 1642 C C . THR A 1 204 ? -10.82 18.891 13.383 1 97.06 204 THR A C 1
ATOM 1644 O O . THR A 1 204 ? -11.672 19.734 13.664 1 97.06 204 THR A O 1
ATOM 1647 N N . ILE A 1 205 ? -9.625 19.203 13.016 1 97.88 205 ILE A N 1
ATOM 1648 C CA . ILE A 1 205 ? -9.164 20.578 12.961 1 97.88 205 ILE A CA 1
ATOM 1649 C C . ILE A 1 205 ? -10.031 21.375 11.977 1 97.88 205 ILE A C 1
ATOM 1651 O O . ILE A 1 205 ? -10.516 22.469 12.305 1 97.88 205 ILE A O 1
ATOM 1655 N N . ILE A 1 206 ? -10.258 20.797 10.859 1 97.88 206 ILE A N 1
ATOM 1656 C CA . ILE A 1 206 ? -10.969 21.5 9.797 1 97.88 206 ILE A CA 1
ATOM 1657 C C . ILE A 1 206 ? -12.438 21.672 10.172 1 97.88 206 ILE A C 1
ATOM 1659 O O . ILE A 1 206 ? -12.977 22.781 10.078 1 97.88 206 ILE A O 1
ATOM 1663 N N . VAL A 1 207 ? -13.023 20.672 10.695 1 96.81 207 VAL A N 1
ATOM 1664 C CA . VAL A 1 207 ? -14.469 20.656 10.898 1 96.81 207 VAL A CA 1
ATOM 1665 C C . VAL A 1 207 ? -14.828 21.406 12.172 1 96.81 207 VAL A C 1
ATOM 1667 O O . VAL A 1 207 ? -15.914 21.984 12.281 1 96.81 207 VAL A O 1
ATOM 1670 N N . GLN A 1 208 ? -13.93 21.5 13.094 1 95.69 208 GLN A N 1
ATOM 1671 C CA . GLN A 1 208 ? -14.273 22.109 14.375 1 95.69 208 GLN A CA 1
ATOM 1672 C C . GLN A 1 208 ? -13.633 23.484 14.516 1 95.69 208 GLN A C 1
ATOM 1674 O O . GLN A 1 208 ? -13.508 24.016 15.625 1 95.69 208 GLN A O 1
ATOM 1679 N N . GLY A 1 209 ? -13.125 23.984 13.414 1 94.38 209 GLY A N 1
ATOM 1680 C CA . GLY A 1 209 ? -12.82 25.406 13.359 1 94.38 209 GLY A CA 1
ATOM 1681 C C . GLY A 1 209 ? -11.375 25.719 13.688 1 94.38 209 GLY A C 1
ATOM 1682 O O . GLY A 1 209 ? -11.078 26.75 14.305 1 94.38 209 GLY A O 1
ATOM 1683 N N . GLY A 1 210 ? -10.523 24.891 13.352 1 95 210 GLY A N 1
ATOM 1684 C CA . GLY A 1 210 ? -9.102 25.156 13.508 1 95 210 GLY A CA 1
ATOM 1685 C C . GLY A 1 210 ? -8.453 25.688 12.25 1 95 210 GLY A C 1
ATOM 1686 O O . GLY A 1 210 ? -9.07 25.703 11.188 1 95 210 GLY A O 1
ATOM 1687 N N . GLU A 1 211 ? -7.227 26.234 12.523 1 94.19 211 GLU A N 1
ATOM 1688 C CA . GLU A 1 211 ? -6.41 26.594 11.375 1 94.19 211 GLU A CA 1
ATOM 1689 C C . GLU A 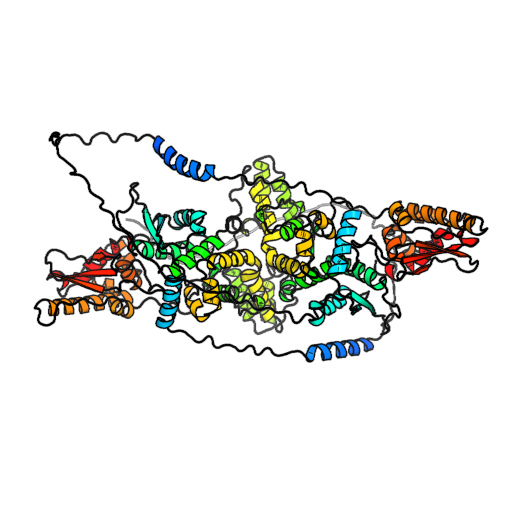1 211 ? -6.129 25.375 10.492 1 94.19 211 GLU A C 1
ATOM 1691 O O . GLU A 1 211 ? -5.68 24.344 10.992 1 94.19 211 GLU A O 1
ATOM 1696 N N . CYS A 1 212 ? -6.41 25.547 9.211 1 95.5 212 CYS A N 1
ATOM 1697 C CA . CYS A 1 212 ? -6.32 24.422 8.297 1 95.5 212 CYS A CA 1
ATOM 1698 C C . CYS A 1 212 ? -4.891 23.891 8.211 1 95.5 212 CYS A C 1
ATOM 1700 O O . CYS A 1 212 ? -3.939 24.688 8.18 1 95.5 212 CYS A O 1
ATOM 1702 N N . PRO A 1 213 ? -4.742 22.594 8.25 1 97.12 213 PRO A N 1
ATOM 1703 C CA . PRO A 1 213 ? -3.42 22 8.047 1 97.12 213 PRO A CA 1
ATOM 1704 C C . PRO A 1 213 ? -3.016 21.969 6.574 1 97.12 213 PRO A C 1
ATOM 1706 O O . PRO A 1 213 ? -2.695 20.891 6.047 1 97.12 213 PRO A O 1
ATOM 1709 N N . ALA A 1 214 ? -2.916 23.078 5.957 1 96.31 214 ALA A N 1
ATOM 1710 C CA . ALA A 1 214 ? -2.67 23.203 4.523 1 96.31 214 ALA A CA 1
ATOM 1711 C C . ALA A 1 214 ? -1.176 23.172 4.219 1 96.31 214 ALA A C 1
ATOM 1713 O O . ALA A 1 214 ? -0.617 24.141 3.699 1 96.31 214 ALA A O 1
ATOM 1714 N N . LEU A 1 215 ? -0.566 22.016 4.457 1 97.38 215 LEU A N 1
ATOM 1715 C CA . LEU A 1 215 ? 0.88 21.906 4.297 1 97.38 215 LEU A CA 1
ATOM 1716 C C . LEU A 1 215 ? 1.249 20.703 3.449 1 97.38 215 LEU A C 1
ATOM 1718 O O . LEU A 1 215 ? 2.42 20.5 3.119 1 97.38 215 LEU A O 1
ATOM 1722 N N . LEU A 1 216 ? 0.309 19.906 2.996 1 98.19 216 LEU A N 1
ATOM 1723 C CA . LEU A 1 216 ? 0.582 18.703 2.219 1 98.19 216 LEU A CA 1
ATOM 1724 C C . LEU A 1 216 ? 0.897 19.047 0.768 1 98.19 216 LEU A C 1
ATOM 1726 O O . LEU A 1 216 ? 0.371 20.031 0.231 1 98.19 216 LEU A O 1
ATOM 1730 N N . SER A 1 217 ? 1.703 18.234 0.17 1 97.69 217 SER A N 1
ATOM 1731 C CA . SER A 1 217 ? 2.053 18.422 -1.235 1 97.69 217 SER A CA 1
ATOM 1732 C C . SER A 1 217 ? 0.87 18.109 -2.145 1 97.69 217 SER A C 1
ATOM 1734 O O . SER A 1 217 ? -0.03 17.359 -1.764 1 97.69 217 SER A O 1
ATOM 1736 N N . SER A 1 218 ? 0.946 18.703 -3.338 1 95.81 218 SER A N 1
ATOM 1737 C CA . SER A 1 218 ? -0.106 18.453 -4.32 1 95.81 218 SER A CA 1
ATOM 1738 C C . SER A 1 218 ? -0.163 16.984 -4.719 1 95.81 218 SER A C 1
ATOM 1740 O O . SER A 1 218 ? -1.241 16.453 -4.988 1 95.81 218 SER A O 1
ATOM 1742 N N . VAL A 1 219 ? 0.947 16.328 -4.738 1 97 219 VAL A N 1
ATOM 1743 C CA . VAL A 1 219 ? 1.015 14.93 -5.125 1 97 219 VAL A CA 1
ATOM 1744 C C . VAL A 1 219 ? 0.24 14.078 -4.121 1 97 219 VAL A C 1
ATOM 1746 O O . VAL A 1 219 ? -0.472 13.148 -4.508 1 97 219 VAL A O 1
ATOM 1749 N N . VAL A 1 220 ? 0.38 14.414 -2.873 1 97.69 220 VAL A N 1
ATOM 1750 C CA . VAL A 1 220 ? -0.316 13.703 -1.81 1 97.69 220 VAL A CA 1
ATOM 1751 C C . VAL A 1 220 ? -1.826 13.836 -1.999 1 97.69 220 VAL A C 1
ATOM 1753 O O . VAL A 1 220 ? -2.553 12.844 -1.958 1 97.69 220 VAL A O 1
ATOM 1756 N N . LEU A 1 221 ? -2.277 15.047 -2.244 1 97.5 221 LEU A N 1
ATOM 1757 C CA . LEU A 1 221 ? -3.711 15.297 -2.371 1 97.5 221 LEU A CA 1
ATOM 1758 C C . LEU A 1 221 ? -4.254 14.68 -3.656 1 97.5 221 LEU A C 1
ATOM 1760 O O . LEU A 1 221 ? -5.371 14.156 -3.674 1 97.5 221 LEU A O 1
ATOM 1764 N N . ASP A 1 222 ? -3.477 14.797 -4.762 1 96.94 222 ASP A N 1
ATOM 1765 C CA . ASP A 1 222 ? -3.91 14.156 -6 1 96.94 222 ASP A CA 1
ATOM 1766 C C . ASP A 1 222 ? -4.141 12.664 -5.797 1 96.94 222 ASP A C 1
ATOM 1768 O O . ASP A 1 222 ? -5.129 12.109 -6.285 1 96.94 222 ASP A O 1
ATOM 1772 N N . TYR A 1 223 ? -3.279 12.078 -5.117 1 97.31 223 TYR A N 1
ATOM 1773 C CA . TYR A 1 223 ? -3.418 10.648 -4.895 1 97.31 223 TYR A CA 1
ATOM 1774 C C . TYR A 1 223 ? -4.602 10.352 -3.98 1 97.31 223 TYR A C 1
ATOM 1776 O O . TYR A 1 223 ? -5.395 9.445 -4.254 1 97.31 223 TYR A O 1
ATOM 1784 N N . LEU A 1 224 ? -4.723 11.078 -2.877 1 97.44 224 LEU A N 1
ATOM 1785 C CA . LEU A 1 224 ? -5.781 10.844 -1.901 1 97.44 224 LEU A CA 1
ATOM 1786 C C . LEU A 1 224 ? -7.156 11.047 -2.527 1 97.44 224 LEU A C 1
ATOM 1788 O O . LEU A 1 224 ? -8.109 10.352 -2.182 1 97.44 224 LEU A O 1
ATOM 1792 N N . LEU A 1 225 ? -7.254 11.977 -3.424 1 96.62 225 LEU A N 1
ATOM 1793 C CA . LEU A 1 225 ? -8.555 12.375 -3.941 1 96.62 225 LEU A CA 1
ATOM 1794 C C . LEU A 1 225 ? -8.914 11.578 -5.191 1 96.62 225 LEU A C 1
ATOM 1796 O O . LEU A 1 225 ? -10.094 11.375 -5.492 1 96.62 225 LEU A O 1
ATOM 1800 N N . THR A 1 226 ? -7.895 11.07 -5.957 1 94.06 226 THR A N 1
ATOM 1801 C CA . THR A 1 226 ? -8.203 10.383 -7.207 1 94.06 226 THR A CA 1
ATOM 1802 C C . THR A 1 226 ? -7.918 8.891 -7.09 1 94.06 226 THR A C 1
ATOM 1804 O O . THR A 1 226 ? -8.539 8.078 -7.781 1 94.06 226 THR A O 1
ATOM 1807 N N . GLY A 1 227 ? -6.957 8.609 -6.371 1 91.88 227 GLY A N 1
ATOM 1808 C CA . GLY A 1 227 ? -6.547 7.223 -6.242 1 91.88 227 GLY A CA 1
ATOM 1809 C C . GLY A 1 227 ? -5.754 6.723 -7.434 1 91.88 227 GLY A C 1
ATOM 1810 O O . GLY A 1 227 ? -5.363 5.555 -7.48 1 91.88 227 GLY A O 1
ATOM 1811 N N . ARG A 1 228 ? -5.473 7.574 -8.43 1 90.19 228 ARG A N 1
ATOM 1812 C CA . ARG A 1 228 ? -4.766 7.191 -9.656 1 90.19 228 ARG A CA 1
ATOM 1813 C C . ARG A 1 228 ? -3.295 7.582 -9.578 1 90.19 228 ARG A C 1
ATOM 1815 O O . ARG A 1 228 ? -2.906 8.656 -10.047 1 90.19 228 ARG A O 1
ATOM 1822 N N . MET A 1 229 ? -2.543 6.66 -9.133 1 93.38 229 MET A N 1
ATOM 1823 C CA . MET A 1 229 ? -1.146 6.91 -8.789 1 93.38 229 MET A CA 1
ATOM 1824 C C . MET A 1 229 ? -0.348 7.32 -10.023 1 93.38 229 MET A C 1
ATOM 1826 O O . MET A 1 229 ? 0.418 8.281 -9.984 1 93.38 229 MET A O 1
ATOM 1830 N N . PHE A 1 230 ? -0.49 6.703 -11.125 1 93.75 230 PHE A N 1
ATOM 1831 C CA . PHE A 1 230 ? 0.396 6.867 -12.273 1 93.75 230 PHE A CA 1
ATOM 1832 C C . PHE A 1 230 ? -0.12 7.961 -13.203 1 93.75 230 PHE A C 1
ATOM 1834 O O . PHE A 1 230 ? 0.552 8.328 -14.172 1 93.75 230 PHE A O 1
ATOM 1841 N N . ASP A 1 231 ? -1.245 8.555 -12.922 1 93.44 231 ASP A N 1
ATOM 1842 C CA . ASP A 1 231 ? -1.78 9.68 -13.695 1 93.44 231 ASP A CA 1
ATOM 1843 C C . ASP A 1 231 ? -1.399 11.016 -13.062 1 93.44 231 ASP A C 1
ATOM 1845 O O . ASP A 1 231 ? -1.652 12.07 -13.633 1 93.44 231 ASP A O 1
ATOM 1849 N N . ILE A 1 232 ? -0.798 10.969 -11.953 1 94.94 232 ILE A N 1
ATOM 1850 C CA . ILE A 1 232 ? -0.45 12.18 -11.219 1 94.94 232 ILE A CA 1
ATOM 1851 C C . ILE A 1 232 ? 0.785 12.828 -11.836 1 94.94 232 ILE A C 1
ATOM 1853 O O . ILE A 1 232 ? 1.74 12.133 -12.203 1 94.94 232 ILE A O 1
ATOM 1857 N N . ARG A 1 233 ? 0.698 14.109 -11.977 1 94.44 233 ARG A N 1
ATOM 1858 C CA . ARG A 1 233 ? 1.862 14.859 -12.438 1 94.44 233 ARG A CA 1
ATOM 1859 C C . ARG A 1 233 ? 2.871 15.055 -11.312 1 94.44 233 ARG A C 1
ATOM 1861 O O . ARG A 1 233 ? 2.527 15.578 -10.25 1 94.44 233 ARG A O 1
ATOM 1868 N N . VAL A 1 234 ? 4.078 14.625 -11.594 1 97.12 234 VAL A N 1
ATOM 1869 C CA . VAL A 1 234 ? 5.113 14.719 -10.57 1 97.12 234 VAL A CA 1
ATOM 1870 C C . VAL A 1 234 ? 6.34 15.43 -11.133 1 97.12 234 VAL A C 1
ATOM 1872 O O . VAL A 1 234 ? 6.527 15.484 -12.352 1 97.12 234 VAL A O 1
ATOM 1875 N N . SER A 1 235 ? 7.086 16.031 -10.281 1 96.62 235 SER A N 1
ATOM 1876 C CA . SER A 1 235 ? 8.359 16.672 -10.609 1 96.62 235 SER A CA 1
ATOM 1877 C C . SER A 1 235 ? 9.414 16.375 -9.547 1 96.62 235 SER A C 1
ATOM 1879 O O . SER A 1 235 ? 9.086 15.961 -8.438 1 96.62 235 SER A O 1
ATOM 1881 N N . PRO A 1 236 ? 10.68 16.516 -9.922 1 97.12 236 PRO A N 1
ATOM 1882 C CA . PRO A 1 236 ? 11.734 16.25 -8.945 1 97.12 236 PRO A CA 1
ATOM 1883 C C . PRO A 1 236 ? 11.57 17.062 -7.66 1 97.12 236 PRO A C 1
ATOM 1885 O O . PRO A 1 236 ? 11.992 16.625 -6.59 1 97.12 236 PRO A O 1
ATOM 1888 N N . GLU A 1 237 ? 10.836 18.141 -7.652 1 96.44 237 GLU A N 1
ATOM 1889 C CA . GLU A 1 237 ? 10.641 19 -6.496 1 96.44 237 GLU A CA 1
ATOM 1890 C C . GLU A 1 237 ? 9.68 18.375 -5.488 1 96.44 237 GLU A C 1
ATOM 1892 O O . GLU A 1 237 ? 9.547 18.859 -4.363 1 96.44 237 GLU A O 1
ATOM 1897 N N . ASP A 1 238 ? 9.109 17.266 -5.848 1 97 238 ASP A N 1
ATOM 1898 C CA . ASP A 1 238 ? 8.188 16.562 -4.957 1 97 238 ASP A CA 1
ATOM 1899 C C . ASP A 1 238 ? 8.945 15.594 -4.051 1 97 238 ASP A C 1
ATOM 1901 O O . ASP A 1 238 ? 8.359 15 -3.141 1 97 238 ASP A O 1
ATOM 1905 N N . VAL A 1 239 ? 10.211 15.461 -4.312 1 97.38 239 VAL A N 1
ATOM 1906 C CA . VAL A 1 239 ? 11.039 14.516 -3.555 1 97.38 239 VAL A CA 1
ATOM 1907 C C . VAL A 1 239 ? 11.688 15.234 -2.373 1 97.38 239 VAL A C 1
ATOM 1909 O O . VAL A 1 239 ? 12.281 16.297 -2.537 1 97.38 239 VAL A O 1
ATOM 1912 N N . ALA A 1 240 ? 11.547 14.688 -1.208 1 96.62 240 ALA A N 1
ATOM 1913 C CA . ALA A 1 240 ? 12.078 15.305 0.007 1 96.62 240 ALA A CA 1
ATOM 1914 C C . ALA A 1 240 ? 13.586 15.086 0.122 1 96.62 240 ALA A C 1
ATOM 1916 O O . ALA A 1 240 ? 14.312 15.977 0.556 1 96.62 240 ALA A O 1
ATOM 1917 N N . ASP A 1 241 ? 14.086 13.922 -0.291 1 94.19 241 ASP A N 1
ATOM 1918 C CA . ASP A 1 241 ? 15.508 13.602 -0.222 1 94.19 241 ASP A CA 1
ATOM 1919 C C . ASP A 1 241 ? 16.312 14.477 -1.184 1 94.19 241 ASP A C 1
ATOM 1921 O O . ASP A 1 241 ? 16.141 14.383 -2.402 1 94.19 241 ASP A O 1
ATOM 1925 N N . LEU A 1 242 ? 17.219 15.18 -0.662 1 95.38 242 LEU A N 1
ATOM 1926 C CA . LEU A 1 242 ? 17.953 16.172 -1.43 1 95.38 242 LEU A CA 1
ATOM 1927 C C . LEU A 1 242 ? 18.812 15.508 -2.504 1 95.38 242 LEU A C 1
ATOM 1929 O O . LEU A 1 242 ? 18.859 15.977 -3.645 1 95.38 242 LEU A O 1
ATOM 1933 N N . GLU A 1 243 ? 19.547 14.461 -2.172 1 93.19 243 GLU A N 1
ATOM 1934 C CA . GLU A 1 243 ? 20.422 13.781 -3.117 1 93.19 243 GLU A CA 1
ATOM 1935 C C . GLU A 1 243 ? 19.641 13.164 -4.27 1 93.19 243 GLU A C 1
ATOM 1937 O O . GLU A 1 243 ? 20.031 13.289 -5.434 1 93.19 243 GLU A O 1
ATOM 1942 N N . LEU A 1 244 ? 18.625 12.539 -3.906 1 94.69 244 LEU A N 1
ATOM 1943 C CA . LEU A 1 244 ? 17.781 11.93 -4.922 1 94.69 244 LEU A CA 1
ATOM 1944 C C . LEU A 1 244 ? 17.156 12.992 -5.82 1 94.69 244 LEU A C 1
ATOM 1946 O O . LEU A 1 244 ? 17.125 12.836 -7.043 1 94.69 244 LEU A O 1
ATOM 1950 N N . ARG A 1 245 ? 16.625 14.055 -5.215 1 96.56 245 ARG A N 1
ATOM 1951 C CA . ARG A 1 245 ? 16.016 15.141 -5.969 1 96.56 245 ARG A CA 1
ATOM 1952 C C . ARG A 1 245 ? 17 15.734 -6.977 1 96.56 245 ARG A C 1
ATOM 1954 O O . ARG A 1 245 ? 16.656 15.938 -8.141 1 96.56 245 ARG A O 1
ATOM 1961 N N . ASP A 1 246 ? 18.219 15.953 -6.578 1 95.56 246 ASP A N 1
ATOM 1962 C CA . ASP A 1 246 ? 19.219 16.547 -7.445 1 95.56 246 ASP A CA 1
ATOM 1963 C C . ASP A 1 246 ? 19.562 15.617 -8.609 1 95.56 246 ASP A C 1
ATOM 1965 O O . ASP A 1 246 ? 19.75 16.078 -9.734 1 95.56 246 ASP A O 1
ATOM 1969 N N . SER A 1 247 ? 19.672 14.367 -8.25 1 95 247 SER A N 1
ATOM 1970 C CA . SER A 1 247 ? 19.953 13.375 -9.289 1 95 247 SER A CA 1
ATOM 1971 C C . SER A 1 247 ? 18.859 13.352 -10.344 1 95 247 SER A C 1
ATOM 1973 O O . SER A 1 247 ? 19.141 13.344 -11.539 1 95 247 SER A O 1
ATOM 1975 N N . LEU A 1 248 ? 17.672 13.344 -9.906 1 96.69 248 LEU A N 1
ATOM 1976 C CA . LEU A 1 248 ? 16.531 13.289 -10.82 1 96.69 248 LEU A CA 1
ATOM 1977 C C . LEU A 1 248 ? 16.406 14.586 -11.617 1 96.69 248 LEU A C 1
ATOM 1979 O O . LEU A 1 248 ? 16.047 14.562 -12.797 1 96.69 248 LEU A O 1
ATOM 1983 N N . LYS A 1 249 ? 16.766 15.672 -10.984 1 96.31 249 LYS A N 1
ATOM 1984 C CA . LYS A 1 249 ? 16.734 16.969 -11.656 1 96.31 249 LYS A CA 1
ATOM 1985 C C . LYS A 1 249 ? 17.75 17.016 -12.797 1 96.31 249 LYS A C 1
ATOM 1987 O O . LYS A 1 249 ? 17.469 17.547 -13.867 1 96.31 249 LYS A O 1
ATOM 1992 N N . THR A 1 250 ? 18.891 16.469 -12.531 1 96.06 250 THR A N 1
ATOM 1993 C CA . THR A 1 250 ? 19.938 16.469 -13.539 1 96.06 250 THR A CA 1
ATOM 1994 C C . THR A 1 250 ? 19.516 15.633 -14.75 1 96.06 250 THR A C 1
ATOM 1996 O O . THR A 1 250 ? 19.812 15.992 -15.891 1 96.06 250 THR A O 1
ATOM 1999 N N . ILE A 1 251 ? 18.875 14.555 -14.484 1 96.44 251 ILE A N 1
ATOM 2000 C CA . ILE A 1 251 ? 18.406 13.711 -15.57 1 96.44 251 ILE A CA 1
ATOM 2001 C C . ILE A 1 251 ? 17.297 14.438 -16.344 1 96.44 251 ILE A C 1
ATOM 2003 O O . ILE A 1 251 ? 17.297 14.453 -17.578 1 96.44 251 ILE A O 1
ATOM 2007 N N . ASP A 1 252 ? 16.453 15.039 -15.641 1 95.75 252 ASP A N 1
ATOM 2008 C CA . ASP A 1 252 ? 15.305 15.734 -16.219 1 95.75 252 ASP A CA 1
ATOM 2009 C C . ASP A 1 252 ? 15.75 16.891 -17.109 1 95.75 252 ASP A C 1
ATOM 2011 O O . ASP A 1 252 ? 15.133 17.156 -18.141 1 95.75 252 ASP A O 1
ATOM 2015 N N . GLN A 1 253 ? 16.844 17.5 -16.734 1 95.38 253 GLN A N 1
ATOM 2016 C CA . GLN A 1 253 ? 17.281 18.719 -17.422 1 95.38 253 GLN A CA 1
ATOM 2017 C C . GLN A 1 253 ? 18.297 18.391 -18.516 1 95.38 253 GLN A C 1
ATOM 2019 O O . GLN A 1 253 ?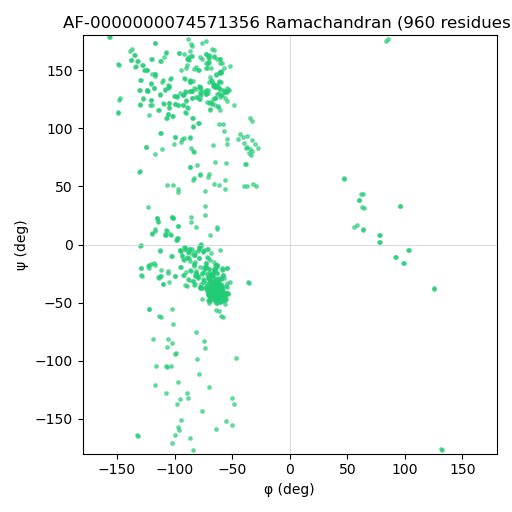 18.703 19.281 -19.266 1 95.38 253 GLN A O 1
ATOM 2024 N N . ALA A 1 254 ? 18.625 17.141 -18.547 1 96.12 254 ALA A N 1
ATOM 2025 C CA . ALA A 1 254 ? 19.594 16.766 -19.578 1 96.12 254 ALA A CA 1
ATOM 2026 C C . ALA A 1 254 ? 19.031 17.047 -20.984 1 96.12 254 ALA A C 1
ATOM 2028 O O . ALA A 1 254 ? 17.891 16.672 -21.281 1 96.12 254 ALA A O 1
ATOM 2029 N N . THR A 1 255 ? 19.875 17.672 -21.859 1 94.44 255 THR A N 1
ATOM 2030 C CA . THR A 1 255 ? 19.391 18.031 -23.188 1 94.44 255 THR A CA 1
ATOM 2031 C C . THR A 1 255 ? 20.188 17.297 -24.266 1 94.44 255 THR A C 1
ATOM 2033 O O . THR A 1 255 ? 19.75 17.219 -25.406 1 94.44 255 THR A O 1
ATOM 2036 N N . THR A 1 256 ? 21.328 16.766 -23.891 1 95.44 256 THR A N 1
ATOM 2037 C CA . THR A 1 256 ? 22.141 15.992 -24.828 1 95.44 256 THR A CA 1
ATOM 2038 C C . THR A 1 256 ? 22.344 14.562 -24.328 1 95.44 256 THR A C 1
ATOM 2040 O O . THR A 1 256 ? 22.203 14.297 -23.141 1 95.44 256 THR A O 1
ATOM 2043 N N . ASP A 1 257 ? 22.672 13.719 -25.219 1 94.69 257 ASP A N 1
ATOM 2044 C CA . ASP A 1 257 ? 22.922 12.328 -24.859 1 94.69 257 ASP A CA 1
ATOM 2045 C C . ASP A 1 257 ? 24.109 12.219 -23.906 1 94.69 257 ASP A C 1
ATOM 2047 O O . ASP A 1 257 ? 24.109 11.367 -23 1 94.69 257 ASP A O 1
ATOM 2051 N N . ASP A 1 258 ? 25.047 13.039 -24.109 1 94.81 258 ASP A N 1
ATOM 2052 C CA . ASP A 1 258 ? 26.219 13.008 -23.25 1 94.81 258 ASP A CA 1
ATOM 2053 C C . ASP A 1 258 ? 25.875 13.43 -21.828 1 94.81 258 ASP A C 1
ATOM 2055 O O . ASP A 1 258 ? 26.344 12.82 -20.859 1 94.81 258 ASP A O 1
ATOM 2059 N N . ASP A 1 259 ? 25.047 14.477 -21.75 1 95.38 259 ASP A N 1
ATOM 2060 C CA . ASP A 1 259 ? 24.609 14.938 -20.438 1 95.38 259 ASP A CA 1
ATOM 2061 C C . ASP A 1 259 ? 23.781 13.875 -19.719 1 95.38 259 ASP A C 1
ATOM 2063 O O . ASP A 1 259 ? 23.922 13.688 -18.5 1 95.38 259 ASP A O 1
ATOM 2067 N N . LEU A 1 260 ? 23 13.297 -20.5 1 96.12 260 LEU A N 1
ATOM 2068 C CA . LEU A 1 260 ? 22.125 12.266 -19.938 1 96.12 260 LEU A CA 1
ATOM 2069 C C . LEU A 1 260 ? 22.953 11.094 -19.422 1 96.12 260 LEU A C 1
ATOM 2071 O O . LEU A 1 260 ? 22.688 10.602 -18.312 1 96.12 260 LEU A O 1
ATOM 2075 N N . GLN A 1 261 ? 23.891 10.641 -20.156 1 93.88 261 GLN A N 1
ATOM 2076 C CA . GLN A 1 261 ? 24.719 9.508 -19.75 1 93.88 261 GLN A CA 1
ATOM 2077 C C . GLN A 1 261 ? 25.516 9.836 -18.484 1 93.88 261 GLN A C 1
ATOM 2079 O O . GLN A 1 261 ? 25.688 8.984 -17.609 1 93.88 261 GLN A O 1
ATOM 2084 N N . ARG A 1 262 ? 25.969 10.992 -18.422 1 93.81 262 ARG A N 1
ATOM 2085 C CA . ARG A 1 262 ? 26.672 11.422 -17.219 1 93.81 262 ARG A CA 1
ATOM 2086 C C . ARG A 1 262 ? 25.75 11.445 -16 1 93.81 262 ARG A C 1
ATOM 2088 O O . ARG A 1 262 ? 26.141 11.031 -14.914 1 93.81 262 ARG A O 1
ATOM 2095 N N . ALA A 1 263 ? 24.578 11.961 -16.25 1 94.62 263 ALA A N 1
ATOM 2096 C CA . ALA A 1 263 ? 23.594 12.023 -15.18 1 94.62 263 ALA A CA 1
ATOM 2097 C C . ALA A 1 263 ? 23.203 10.633 -14.695 1 94.62 263 ALA A C 1
ATOM 2099 O O . ALA A 1 263 ? 23.062 10.406 -13.492 1 94.62 263 ALA A O 1
ATOM 2100 N N . ILE A 1 264 ? 23.094 9.711 -15.562 1 93.62 264 ILE A N 1
ATOM 2101 C CA . ILE A 1 264 ? 22.688 8.336 -15.242 1 93.62 264 ILE A CA 1
ATOM 2102 C C . ILE A 1 264 ? 23.812 7.652 -14.453 1 93.62 264 ILE A C 1
ATOM 2104 O O . ILE A 1 264 ? 23.531 6.863 -13.547 1 93.62 264 ILE A O 1
ATOM 2108 N N . GLU A 1 265 ? 24.953 7.887 -14.789 1 91.12 265 GLU A N 1
ATOM 2109 C CA . GLU A 1 265 ? 26.094 7.301 -14.094 1 91.12 265 GLU A CA 1
ATOM 2110 C C . GLU A 1 265 ? 26.109 7.699 -12.617 1 91.12 265 GLU A C 1
ATOM 2112 O O . GLU A 1 265 ? 26.516 6.914 -11.758 1 91.12 265 GLU A O 1
ATOM 2117 N N . SER A 1 266 ? 25.578 8.844 -12.391 1 87.5 266 SER A N 1
ATOM 2118 C CA . SER A 1 266 ? 25.562 9.344 -11.023 1 87.5 266 SER A CA 1
ATOM 2119 C C . SER A 1 266 ? 24.438 8.695 -10.211 1 87.5 266 SER A C 1
ATOM 2121 O O . SER A 1 266 ? 24.422 8.789 -8.984 1 87.5 266 SER A O 1
ATOM 2123 N N . CYS A 1 267 ? 23.562 8.016 -10.922 1 89.25 267 CYS A N 1
ATOM 2124 C CA . CYS A 1 267 ? 22.422 7.414 -10.258 1 89.25 267 CYS A CA 1
ATOM 2125 C C . CYS A 1 267 ? 22.609 5.914 -10.078 1 89.25 267 CYS A C 1
ATOM 2127 O O . CYS A 1 267 ? 21.688 5.211 -9.664 1 89.25 267 CYS A O 1
ATOM 2129 N N . GLU A 1 268 ? 23.688 5.34 -10.328 1 85.94 268 GLU A N 1
ATOM 2130 C CA . GLU A 1 268 ? 23.938 3.9 -10.32 1 85.94 268 GLU A CA 1
ATOM 2131 C C . GLU A 1 268 ? 23.781 3.32 -8.922 1 85.94 268 GLU A C 1
ATOM 2133 O O . GLU A 1 268 ? 23.453 2.141 -8.766 1 85.94 268 GLU A O 1
ATOM 2138 N N . SER A 1 269 ? 23.906 4.164 -7.973 1 83.19 269 SER A N 1
ATOM 2139 C CA . SER A 1 269 ? 23.828 3.703 -6.59 1 83.19 269 SER A CA 1
ATOM 2140 C C . SER A 1 269 ? 22.422 3.25 -6.223 1 83.19 269 SER A C 1
ATOM 2142 O O . SER A 1 269 ? 22.25 2.365 -5.383 1 83.19 269 SER A O 1
ATOM 2144 N N . TRP A 1 270 ? 21.406 3.82 -6.91 1 86.31 270 TRP A N 1
ATOM 2145 C CA . TRP A 1 270 ? 20.047 3.51 -6.449 1 86.31 270 TRP A CA 1
ATOM 2146 C C . TRP A 1 270 ? 19.172 3.033 -7.605 1 86.31 270 TRP A C 1
ATOM 2148 O O . TRP A 1 270 ? 18.156 2.383 -7.391 1 86.31 270 TRP A O 1
ATOM 2158 N N . ARG A 1 271 ? 19.531 3.32 -8.836 1 88.19 271 ARG A N 1
ATOM 2159 C CA . ARG A 1 271 ? 18.625 3.072 -9.953 1 88.19 271 ARG A CA 1
ATOM 2160 C C . ARG A 1 271 ? 18.359 1.579 -10.125 1 88.19 271 ARG A C 1
ATOM 2162 O O . ARG A 1 271 ? 17.266 1.179 -10.531 1 88.19 271 ARG A O 1
ATOM 2169 N N . TYR A 1 272 ? 19.312 0.724 -9.797 1 85.06 272 TYR A N 1
ATOM 2170 C CA . TYR A 1 272 ? 19.172 -0.712 -10.016 1 85.06 272 TYR A CA 1
ATOM 2171 C C . TYR A 1 272 ? 18.391 -1.37 -8.891 1 85.06 272 TYR A C 1
ATOM 2173 O O . TYR A 1 272 ? 17.984 -2.523 -9.008 1 85.06 272 TYR A O 1
ATOM 2181 N N . GLN A 1 273 ? 18.141 -0.62 -7.863 1 85 273 GLN A N 1
ATOM 2182 C CA . GLN A 1 273 ? 17.344 -1.134 -6.754 1 85 273 GLN A CA 1
ATOM 2183 C C . GLN A 1 273 ? 15.852 -1.009 -7.047 1 85 273 GLN A C 1
ATOM 2185 O O . GLN A 1 273 ? 15.031 -1.626 -6.367 1 85 273 GLN A O 1
ATOM 2190 N N . ILE A 1 274 ? 15.578 -0.226 -7.98 1 91.38 274 ILE A N 1
ATOM 2191 C CA . ILE A 1 274 ? 14.188 -0.021 -8.359 1 91.38 274 ILE A CA 1
ATOM 2192 C C . ILE A 1 274 ? 13.867 -0.833 -9.609 1 91.38 274 ILE A C 1
ATOM 2194 O O . ILE A 1 274 ? 14.297 -0.48 -10.711 1 91.38 274 ILE A O 1
ATOM 2198 N N . GLU A 1 275 ? 13.055 -1.848 -9.414 1 91.44 275 GLU A N 1
ATOM 2199 C CA . GLU A 1 275 ? 12.688 -2.713 -10.531 1 91.44 275 GLU A CA 1
ATOM 2200 C C . GLU A 1 275 ? 11.625 -2.059 -11.414 1 91.44 275 GLU A C 1
ATOM 2202 O O . GLU A 1 275 ? 10.695 -1.428 -10.906 1 91.44 275 GLU A O 1
ATOM 2207 N N . GLY A 1 276 ? 11.883 -2.17 -12.773 1 92.75 276 GLY A N 1
ATOM 2208 C CA . GLY A 1 276 ? 10.844 -1.729 -13.695 1 92.75 276 GLY A CA 1
ATOM 2209 C C . GLY A 1 276 ? 11.133 -0.379 -14.32 1 92.75 276 GLY A C 1
ATOM 2210 O O . GLY A 1 276 ? 10.367 0.102 -15.164 1 92.75 276 GLY A O 1
ATOM 2211 N N . LEU A 1 277 ? 12.219 0.239 -13.875 1 94.69 277 LEU A N 1
ATOM 2212 C CA . LEU A 1 277 ? 12.609 1.491 -14.516 1 94.69 277 LEU A CA 1
ATOM 2213 C C . LEU A 1 277 ? 13.172 1.239 -15.906 1 94.69 277 LEU A C 1
ATOM 2215 O O . LEU A 1 277 ? 13.758 0.182 -16.172 1 94.69 277 LEU A O 1
ATOM 2219 N N . PRO A 1 278 ? 13.008 2.221 -16.734 1 92.44 278 PRO A N 1
ATOM 2220 C CA . PRO A 1 278 ? 13.594 2.062 -18.062 1 92.44 278 PRO A CA 1
ATOM 2221 C C . PRO A 1 278 ? 15.094 1.795 -18.031 1 92.44 278 PRO A C 1
ATOM 2223 O O . PRO A 1 278 ? 15.82 2.445 -17.266 1 92.44 278 PRO A O 1
ATOM 2226 N N . ASN A 1 279 ? 15.516 0.858 -18.719 1 90.75 279 ASN A N 1
ATOM 2227 C CA . ASN A 1 279 ? 16.922 0.481 -18.891 1 90.75 279 ASN A CA 1
ATOM 2228 C C . ASN A 1 279 ? 17.172 -0.123 -20.266 1 90.75 279 ASN A C 1
ATOM 2230 O O . ASN A 1 279 ? 16.672 -1.205 -20.578 1 90.75 279 ASN A O 1
ATOM 2234 N N . PRO A 1 280 ? 17.953 0.49 -21.172 1 91.06 280 PRO A N 1
ATOM 2235 C CA . PRO A 1 280 ? 18.734 1.702 -20.969 1 91.06 280 PRO A CA 1
ATOM 2236 C C . PRO A 1 280 ? 17.891 2.973 -20.969 1 91.06 280 PRO A C 1
ATOM 2238 O O . PRO A 1 280 ? 16.75 2.951 -21.422 1 91.06 280 PRO A O 1
ATOM 2241 N N . VAL A 1 281 ? 18.469 3.986 -20.391 1 94.94 281 VAL A N 1
ATOM 2242 C CA . VAL A 1 281 ? 17.797 5.285 -20.375 1 94.94 281 VAL A CA 1
ATOM 2243 C C . VAL A 1 281 ? 18.25 6.109 -21.578 1 94.94 281 VAL A C 1
ATOM 2245 O O . VAL A 1 281 ? 19.453 6.281 -21.797 1 94.94 281 VAL A O 1
ATOM 2248 N N . THR A 1 282 ? 17.328 6.441 -22.344 1 95.62 282 THR A N 1
ATOM 2249 C CA . THR A 1 282 ? 17.578 7.254 -23.531 1 95.62 282 THR A CA 1
ATOM 2250 C C . THR A 1 282 ? 16.859 8.594 -23.438 1 95.62 282 THR A C 1
ATOM 2252 O O . THR A 1 282 ? 16.062 8.812 -22.516 1 95.62 282 THR A O 1
ATOM 2255 N N . MET A 1 283 ? 17.125 9.453 -24.391 1 95.12 283 MET A N 1
ATOM 2256 C CA . MET A 1 283 ? 16.469 10.758 -24.422 1 95.12 283 MET A CA 1
ATOM 2257 C C . MET A 1 283 ? 14.961 10.602 -24.609 1 95.12 283 MET A C 1
ATOM 2259 O O . MET A 1 283 ? 14.188 11.422 -24.125 1 95.12 283 MET A O 1
ATOM 2263 N N . ASP A 1 284 ? 14.484 9.477 -25.203 1 94.88 284 ASP A N 1
ATOM 2264 C CA . ASP A 1 284 ? 13.07 9.242 -25.5 1 94.88 284 ASP A CA 1
ATOM 2265 C C . ASP A 1 284 ? 12.312 8.781 -24.266 1 94.88 284 ASP A C 1
ATOM 2267 O O . ASP A 1 284 ? 11.102 9.016 -24.156 1 94.88 284 ASP A O 1
ATOM 2271 N N . ASN A 1 285 ? 13.062 8.117 -23.328 1 95.62 285 ASN A N 1
ATOM 2272 C CA . ASN A 1 285 ? 12.336 7.527 -22.203 1 95.62 285 ASN A CA 1
ATOM 2273 C C . ASN A 1 285 ? 12.805 8.109 -20.875 1 95.62 285 ASN A C 1
ATOM 2275 O O . ASN A 1 285 ? 12.469 7.578 -19.812 1 95.62 285 ASN A O 1
ATOM 2279 N N . LYS A 1 286 ? 13.609 9.156 -20.938 1 96.06 286 LYS A N 1
ATOM 2280 C CA . LYS A 1 286 ? 14.133 9.742 -19.703 1 96.06 286 LYS A CA 1
ATOM 22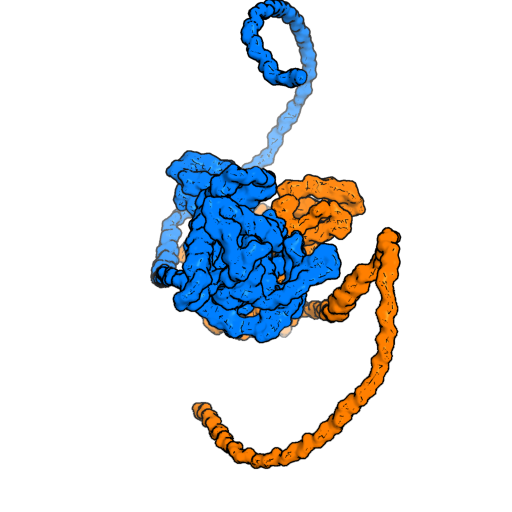81 C C . LYS A 1 286 ? 13.008 10.305 -18.844 1 96.06 286 LYS A C 1
ATOM 2283 O O . LYS A 1 286 ? 13.07 10.234 -17.609 1 96.06 286 LYS A O 1
ATOM 2288 N N . ASP A 1 287 ? 11.961 10.852 -19.516 1 96.06 287 ASP A N 1
ATOM 2289 C CA . ASP A 1 287 ? 10.828 11.391 -18.766 1 96.06 287 ASP A CA 1
ATOM 2290 C C . ASP A 1 287 ? 10.117 10.289 -17.984 1 96.06 287 ASP A C 1
ATOM 2292 O O . ASP A 1 287 ? 9.734 10.492 -16.828 1 96.06 287 ASP A O 1
ATOM 2296 N N . ALA A 1 288 ? 9.992 9.188 -18.625 1 95.5 288 ALA A N 1
ATOM 2297 C CA . ALA A 1 288 ? 9.367 8.055 -17.953 1 95.5 288 ALA A CA 1
ATOM 2298 C C . ALA A 1 288 ? 10.227 7.559 -16.797 1 95.5 288 ALA A C 1
ATOM 2300 O O . ALA A 1 288 ? 9.703 7.148 -15.75 1 95.5 288 ALA A O 1
ATOM 2301 N N . PHE A 1 289 ? 11.516 7.617 -17.047 1 96.88 289 PHE A N 1
ATOM 2302 C CA . PHE A 1 289 ? 12.445 7.223 -15.992 1 96.88 289 PHE A CA 1
ATOM 2303 C C . PHE A 1 289 ? 12.281 8.102 -14.758 1 96.88 289 PHE A C 1
ATOM 2305 O O . PHE A 1 289 ? 12.141 7.594 -13.641 1 96.88 289 PHE A O 1
ATOM 2312 N N . VAL A 1 290 ? 12.266 9.391 -14.961 1 97.19 290 VAL A N 1
ATOM 2313 C CA . VAL A 1 290 ? 12.18 10.359 -13.875 1 97.19 290 VAL A CA 1
ATOM 2314 C C . VAL A 1 290 ? 10.812 10.242 -13.188 1 97.19 290 VAL A C 1
ATOM 2316 O O . VAL A 1 290 ? 10.734 10.164 -11.961 1 97.19 290 VAL A O 1
ATOM 2319 N N . LYS A 1 291 ? 9.812 10.172 -13.93 1 97.31 291 LYS A N 1
ATOM 2320 C CA . LYS A 1 291 ? 8.453 10.086 -13.398 1 97.31 291 LYS A CA 1
ATOM 2321 C C . LYS A 1 291 ? 8.281 8.828 -12.547 1 97.31 291 LYS A C 1
ATOM 2323 O O . LYS A 1 291 ? 7.789 8.906 -11.414 1 97.31 291 LYS A O 1
ATOM 2328 N N . ASN A 1 292 ? 8.703 7.699 -13.07 1 96.88 292 ASN A N 1
ATOM 2329 C CA . ASN A 1 292 ? 8.508 6.438 -12.367 1 96.88 292 ASN A CA 1
ATOM 2330 C C . ASN A 1 292 ? 9.367 6.355 -11.109 1 96.88 292 ASN A C 1
ATOM 2332 O O . ASN A 1 292 ? 8.969 5.754 -10.109 1 96.88 292 ASN A O 1
ATOM 2336 N N . ALA A 1 293 ? 10.516 6.945 -11.227 1 96.88 293 ALA A N 1
ATOM 2337 C CA . ALA A 1 293 ? 11.367 6.98 -10.039 1 96.88 293 ALA A CA 1
ATOM 2338 C C . ALA A 1 293 ? 10.719 7.797 -8.922 1 96.88 293 ALA A C 1
ATOM 2340 O O . ALA A 1 293 ? 10.758 7.402 -7.754 1 96.88 293 ALA A O 1
ATOM 2341 N N . ILE A 1 294 ? 10.133 8.93 -9.281 1 97.62 294 ILE A N 1
ATOM 2342 C CA . ILE A 1 294 ? 9.469 9.781 -8.297 1 97.62 294 ILE A CA 1
ATOM 2343 C C . ILE A 1 294 ? 8.258 9.055 -7.723 1 97.62 294 ILE A C 1
ATOM 2345 O O . ILE A 1 294 ? 8.062 9.023 -6.504 1 97.62 294 ILE A O 1
ATOM 2349 N N . ILE A 1 295 ? 7.465 8.445 -8.555 1 97.19 295 ILE A N 1
ATOM 2350 C CA . ILE A 1 295 ? 6.277 7.711 -8.125 1 97.19 295 ILE A CA 1
ATOM 2351 C C . ILE A 1 295 ? 6.68 6.59 -7.168 1 97.19 295 ILE A C 1
ATOM 2353 O O . ILE A 1 295 ? 6.012 6.359 -6.16 1 97.19 295 ILE A O 1
ATOM 2357 N N . PHE A 1 296 ? 7.773 5.961 -7.48 1 96.38 296 PHE A N 1
ATOM 2358 C CA . PHE A 1 296 ? 8.266 4.879 -6.633 1 96.38 296 PHE A CA 1
ATOM 2359 C C . PHE A 1 296 ? 8.555 5.383 -5.223 1 96.38 296 PHE A C 1
ATOM 2361 O O . PHE A 1 296 ? 8.086 4.805 -4.242 1 96.38 296 PHE A O 1
ATOM 2368 N N . HIS A 1 297 ? 9.242 6.5 -5.07 1 95.38 297 HIS A N 1
ATOM 2369 C CA . HIS A 1 297 ? 9.75 6.969 -3.787 1 95.38 297 HIS A CA 1
ATOM 2370 C C . HIS A 1 297 ? 8.68 7.734 -3.016 1 95.38 297 HIS A C 1
ATOM 2372 O O . HIS A 1 297 ? 8.641 7.684 -1.785 1 95.38 297 HIS A O 1
ATOM 2378 N N . VAL A 1 298 ? 7.793 8.398 -3.697 1 97 298 VAL A N 1
ATOM 2379 C CA . VAL A 1 298 ? 6.891 9.344 -3.041 1 97 298 VAL A CA 1
ATOM 2380 C C . VAL A 1 298 ? 5.535 8.68 -2.807 1 97 298 VAL A C 1
ATOM 2382 O O . VAL A 1 298 ? 4.84 9.008 -1.841 1 97 298 VAL A O 1
ATOM 2385 N N . LEU A 1 299 ? 5.184 7.684 -3.654 1 96.5 299 LEU A N 1
ATOM 2386 C CA . LEU A 1 299 ? 3.83 7.152 -3.557 1 96.5 299 LEU A CA 1
ATOM 2387 C C . LEU A 1 299 ? 3.854 5.652 -3.281 1 96.5 299 LEU A C 1
ATOM 2389 O O . LEU A 1 299 ? 3.363 5.199 -2.244 1 96.5 299 LEU A O 1
ATOM 2393 N N . LEU A 1 300 ? 4.508 4.883 -4.102 1 95.5 300 LEU A N 1
ATOM 2394 C CA . LEU A 1 300 ? 4.414 3.428 -4.074 1 95.5 300 LEU A CA 1
ATOM 2395 C C . LEU A 1 300 ? 4.941 2.877 -2.752 1 95.5 300 LEU A C 1
ATOM 2397 O O . LEU A 1 300 ? 4.289 2.043 -2.121 1 95.5 300 LEU A O 1
ATOM 2401 N N . GLN A 1 301 ? 6.039 3.346 -2.326 1 93.88 301 GLN A N 1
ATOM 2402 C CA . GLN A 1 301 ? 6.672 2.818 -1.12 1 93.88 301 GLN A CA 1
ATOM 2403 C C . GLN A 1 301 ? 5.914 3.254 0.132 1 93.88 301 GLN A C 1
ATOM 2405 O O . GLN A 1 301 ? 6.066 2.652 1.196 1 93.88 301 GLN A O 1
ATOM 2410 N N . ARG A 1 302 ? 5.098 4.227 -0.027 1 96.12 302 ARG A N 1
ATOM 2411 C CA . ARG A 1 302 ? 4.445 4.832 1.131 1 96.12 302 ARG A CA 1
ATOM 2412 C C . ARG A 1 302 ? 2.941 4.594 1.098 1 96.12 302 ARG A C 1
ATOM 2414 O O . ARG A 1 302 ? 2.182 5.297 1.765 1 96.12 302 ARG A O 1
ATOM 2421 N N . LYS A 1 303 ? 2.584 3.656 0.372 1 95.81 303 LYS A N 1
ATOM 2422 C CA . LYS A 1 303 ? 1.161 3.416 0.155 1 95.81 303 LYS A CA 1
ATOM 2423 C C . LYS A 1 303 ? 0.44 3.154 1.475 1 95.81 303 L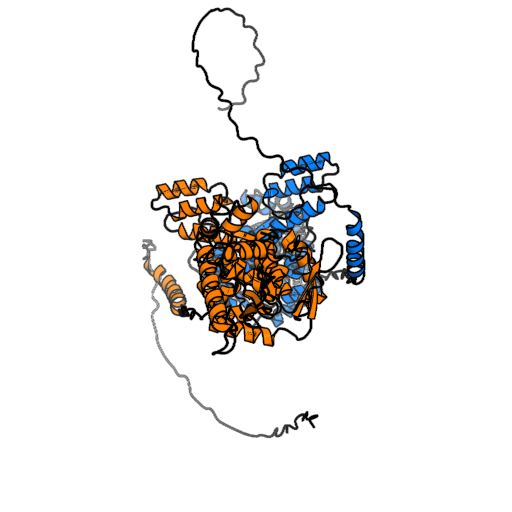YS A C 1
ATOM 2425 O O . LYS A 1 303 ? -0.692 3.6 1.669 1 95.81 303 LYS A O 1
ATOM 2430 N N . SER A 1 304 ? 1.066 2.457 2.395 1 96.31 304 SER A N 1
ATOM 2431 C CA . SER A 1 304 ? 0.452 2.158 3.684 1 96.31 304 SER A CA 1
ATOM 2432 C C . SER A 1 304 ? 0.153 3.436 4.461 1 96.31 304 SER A C 1
ATOM 2434 O O . SER A 1 304 ? -0.854 3.518 5.172 1 96.31 304 SER A O 1
ATOM 2436 N N . CYS A 1 305 ? 1.06 4.41 4.34 1 97.81 305 CYS A N 1
ATOM 2437 C CA . CYS A 1 305 ? 0.837 5.699 4.984 1 97.81 305 CYS A CA 1
ATOM 2438 C C . CYS A 1 305 ? -0.392 6.395 4.41 1 97.81 305 CYS A C 1
ATOM 2440 O O . CYS A 1 305 ? -1.227 6.906 5.156 1 97.81 305 CYS A O 1
ATOM 2442 N N . TYR A 1 306 ? -0.498 6.336 3.125 1 98.06 306 TYR A N 1
ATOM 2443 C CA . TYR A 1 306 ? -1.602 6.988 2.43 1 98.06 306 TYR A CA 1
ATOM 2444 C C . TYR A 1 306 ? -2.93 6.316 2.764 1 98.06 306 TYR A C 1
ATOM 2446 O O . TYR A 1 306 ? -3.945 6.992 2.939 1 98.06 306 TYR A O 1
ATOM 2454 N N . ASP A 1 307 ? -2.895 5.027 2.801 1 97 307 ASP A N 1
ATOM 2455 C CA . ASP A 1 307 ? -4.113 4.301 3.143 1 97 307 ASP A CA 1
ATOM 2456 C C . ASP A 1 307 ? -4.613 4.688 4.531 1 97 307 ASP A C 1
ATOM 2458 O O . ASP A 1 307 ? -5.809 4.914 4.727 1 97 307 ASP A O 1
ATOM 2462 N N . GLN A 1 308 ? -3.709 4.738 5.469 1 97.62 308 GLN A N 1
ATOM 2463 C CA . GLN A 1 308 ? -4.078 5.109 6.828 1 97.62 308 GLN A CA 1
ATOM 2464 C C . GLN A 1 308 ? -4.555 6.559 6.895 1 97.62 308 GLN A C 1
ATOM 2466 O O . GLN A 1 308 ? -5.543 6.859 7.566 1 97.62 308 GLN A O 1
ATOM 2471 N N . LEU A 1 309 ? -3.842 7.449 6.227 1 98.5 309 LEU A N 1
ATOM 2472 C CA . LEU A 1 309 ? -4.234 8.852 6.199 1 98.5 309 LEU A CA 1
ATOM 2473 C C . LEU A 1 309 ? -5.641 9.016 5.629 1 98.5 309 LEU A C 1
ATOM 2475 O O . LEU A 1 309 ? -6.449 9.773 6.168 1 98.5 309 LEU A O 1
ATOM 2479 N N . ALA A 1 310 ? -5.898 8.305 4.57 1 98.31 310 ALA A N 1
ATOM 2480 C CA . ALA A 1 310 ? -7.219 8.344 3.943 1 98.31 310 ALA A CA 1
ATOM 2481 C C . ALA A 1 310 ? -8.297 7.848 4.902 1 98.31 310 ALA A C 1
ATOM 2483 O O . ALA A 1 310 ? -9.375 8.438 4.988 1 98.31 310 ALA A O 1
ATOM 2484 N N . GLU A 1 311 ? -8.016 6.777 5.535 1 97.31 311 GLU A N 1
ATOM 2485 C CA . GLU A 1 311 ? -8.953 6.242 6.52 1 97.31 311 GLU A CA 1
ATOM 2486 C C . GLU A 1 311 ? -9.25 7.27 7.609 1 97.31 311 GLU A C 1
ATOM 2488 O O . GLU A 1 311 ? -10.406 7.422 8.016 1 97.31 311 GLU A O 1
ATOM 2493 N N . GLY A 1 312 ? -8.227 7.941 8.086 1 97.5 312 GLY A N 1
ATOM 2494 C CA . GLY A 1 312 ? -8.422 8.969 9.094 1 97.5 312 GLY A CA 1
ATOM 2495 C C . GLY A 1 312 ? -9.242 10.148 8.594 1 97.5 312 GLY A C 1
ATOM 2496 O O . GLY A 1 312 ? -10.094 10.672 9.32 1 97.5 312 GLY A O 1
ATOM 2497 N N . LEU A 1 313 ? -9.047 10.508 7.391 1 98 313 LEU A N 1
ATOM 2498 C CA . LEU A 1 313 ? -9.719 11.664 6.801 1 98 313 LEU A CA 1
ATOM 2499 C C . LEU A 1 313 ? -11.195 11.367 6.562 1 98 313 LEU A C 1
ATOM 2501 O O . LEU A 1 313 ? -11.977 12.281 6.293 1 98 313 LEU A O 1
ATOM 2505 N N . GLU A 1 314 ? -11.531 10.164 6.699 1 96.88 314 GLU A N 1
ATOM 2506 C CA . GLU A 1 314 ? -12.945 9.812 6.582 1 96.88 314 GLU A CA 1
ATOM 2507 C C . GLU A 1 314 ? -13.734 10.273 7.805 1 96.88 314 GLU A C 1
ATOM 2509 O O . GLU A 1 314 ? -14.953 10.398 7.75 1 96.88 314 GLU A O 1
ATOM 2514 N N . CYS A 1 315 ? -12.992 10.523 8.875 1 95 315 CYS A N 1
ATOM 2515 C CA . CYS A 1 315 ? -13.648 11.055 10.07 1 95 315 CYS A CA 1
ATOM 2516 C C . CYS A 1 315 ? -14.438 12.312 9.734 1 95 315 CYS A C 1
ATOM 2518 O O . CYS A 1 315 ? -13.969 13.164 8.977 1 95 315 CYS A O 1
ATOM 2520 N N . TYR A 1 316 ? -15.695 12.414 10.234 1 95.94 316 TYR A N 1
ATOM 2521 C CA . TYR A 1 316 ? -16.609 13.523 9.977 1 95.94 316 TYR A CA 1
ATOM 2522 C C . TYR A 1 316 ? -16.969 13.602 8.492 1 95.94 316 TYR A C 1
ATOM 2524 O O . TYR A 1 316 ? -17.297 14.68 7.988 1 95.94 316 TYR A O 1
ATOM 2532 N N . GLU A 1 317 ? -16.625 12.523 7.695 1 96.44 317 GLU A N 1
ATOM 2533 C CA . GLU A 1 317 ? -16.938 12.438 6.27 1 96.44 317 GLU A CA 1
ATOM 2534 C C . GLU A 1 317 ? -16.203 13.523 5.484 1 96.44 317 GLU A C 1
ATOM 2536 O O . GLU A 1 317 ? -16.75 14.078 4.531 1 96.44 317 GLU A O 1
ATOM 2541 N N . LEU A 1 318 ? -15.07 13.852 5.98 1 97.38 318 LEU A N 1
ATOM 2542 C CA . LEU A 1 318 ? -14.336 14.93 5.332 1 97.38 318 LEU A CA 1
ATOM 2543 C C . LEU A 1 318 ? -13.828 14.492 3.961 1 97.38 318 LEU A C 1
ATOM 2545 O O . LEU A 1 318 ? -13.898 15.25 2.994 1 97.38 318 LEU A O 1
ATOM 2549 N N . LEU A 1 319 ? -13.25 13.25 3.854 1 98 319 LEU A N 1
ATOM 2550 C CA . LEU A 1 319 ? -12.672 12.789 2.596 1 98 319 LEU A CA 1
ATOM 2551 C C . LEU A 1 319 ? -13.734 12.734 1.499 1 98 319 LEU A C 1
ATOM 2553 O O . LEU A 1 319 ? -13.508 13.219 0.387 1 98 319 LEU A O 1
ATOM 2557 N N . PRO A 1 320 ? -14.922 12.203 1.747 1 97.44 320 PRO A N 1
ATOM 2558 C CA . PRO A 1 320 ? -15.977 12.273 0.737 1 97.44 320 PRO A CA 1
ATOM 2559 C C . PRO A 1 320 ? -16.312 13.703 0.333 1 97.44 320 PRO A C 1
ATOM 2561 O O . PRO A 1 320 ? -16.562 13.977 -0.843 1 97.44 320 PRO A O 1
ATOM 2564 N N . LEU A 1 321 ? -16.359 14.602 1.315 1 97.69 321 LEU A N 1
ATOM 2565 C CA . LEU A 1 321 ? -16.641 16 1.021 1 97.69 321 LEU A CA 1
ATOM 2566 C C . LEU A 1 321 ? -15.594 16.562 0.067 1 97.69 321 LEU A C 1
ATOM 2568 O O . LEU A 1 321 ? -15.93 17.281 -0.882 1 97.69 321 LEU A O 1
ATOM 2572 N N . LEU A 1 322 ? -14.344 16.25 0.333 1 97.81 322 LEU A N 1
ATOM 2573 C CA . LEU A 1 322 ? -13.258 16.734 -0.509 1 97.81 322 LEU A CA 1
ATOM 2574 C C . LEU A 1 322 ? -13.352 16.141 -1.914 1 97.81 322 LEU A C 1
ATOM 2576 O O . LEU A 1 322 ? -13.109 16.844 -2.9 1 97.81 322 LEU A O 1
ATOM 2580 N N . LYS A 1 323 ? -13.656 14.914 -1.978 1 96.94 323 LYS A N 1
ATOM 2581 C CA . LYS A 1 323 ? -13.758 14.234 -3.268 1 96.94 323 LYS A CA 1
ATOM 2582 C C . LYS A 1 323 ? -14.906 14.805 -4.094 1 96.94 323 LYS A C 1
ATOM 2584 O O . LYS A 1 323 ? -14.812 14.883 -5.324 1 96.94 323 LYS A O 1
ATOM 2589 N N . GLU A 1 324 ? -15.969 15.195 -3.473 1 96.06 324 GLU A N 1
ATOM 2590 C CA . GLU A 1 324 ? -17.141 15.75 -4.152 1 96.06 324 GLU A CA 1
ATOM 2591 C C . GLU A 1 324 ? -16.922 17.219 -4.512 1 96.06 324 GLU A C 1
ATOM 2593 O O . GLU A 1 324 ? -17.562 17.734 -5.434 1 96.06 324 GLU A O 1
ATOM 2598 N N . ASN A 1 325 ? -16.094 17.891 -3.709 1 95.81 325 ASN A N 1
ATOM 2599 C CA . ASN A 1 325 ? -15.758 19.297 -3.922 1 95.81 325 ASN A CA 1
ATOM 2600 C C . ASN A 1 325 ? -14.25 19.516 -4.02 1 95.81 325 ASN A C 1
ATOM 2602 O O . ASN A 1 325 ? -13.633 20.031 -3.092 1 95.81 325 ASN A O 1
ATOM 2606 N N . LEU A 1 326 ? -13.672 19.328 -5.133 1 94.31 326 LEU A N 1
ATOM 2607 C CA . LEU A 1 326 ? -12.227 19.266 -5.348 1 94.31 326 LEU A CA 1
ATOM 2608 C C . LEU A 1 326 ? -11.562 20.578 -4.957 1 94.31 326 LEU A C 1
ATOM 2610 O O . LEU A 1 326 ? -10.453 20.578 -4.418 1 94.31 326 LEU A O 1
ATOM 2614 N N . PRO A 1 327 ? -12.211 21.672 -5.152 1 94.12 327 PRO A N 1
ATOM 2615 C CA . PRO A 1 327 ? -11.555 22.922 -4.773 1 94.12 327 PRO A CA 1
ATOM 2616 C C . PRO A 1 327 ? -11.273 23.016 -3.273 1 94.12 327 PRO A C 1
ATOM 2618 O O . PRO A 1 327 ? -10.438 23.812 -2.846 1 94.12 327 PRO A O 1
ATOM 2621 N N . LEU A 1 328 ? -11.906 22.219 -2.475 1 96.62 328 LEU A N 1
ATOM 2622 C CA . LEU A 1 328 ? -11.695 22.234 -1.031 1 96.62 328 LEU A CA 1
ATOM 2623 C C . LEU A 1 328 ? -10.328 21.656 -0.679 1 96.62 328 LEU A C 1
ATOM 2625 O O . LEU A 1 328 ? -9.906 21.703 0.479 1 96.62 328 LEU A O 1
ATOM 2629 N N . ARG A 1 329 ? -9.609 21.172 -1.67 1 95.88 329 ARG A N 1
ATOM 2630 C CA . ARG A 1 329 ? -8.273 20.609 -1.449 1 95.88 329 ARG A CA 1
ATOM 2631 C C . ARG A 1 329 ? -7.348 21.641 -0.815 1 95.88 329 ARG A C 1
ATOM 2633 O O . ARG A 1 329 ? -6.379 21.281 -0.143 1 95.88 329 ARG A O 1
ATOM 2640 N N . VAL A 1 330 ? -7.66 22.938 -0.928 1 94.62 330 VAL A N 1
ATOM 2641 C CA . VAL A 1 330 ? -6.84 24.031 -0.408 1 94.62 330 VAL A CA 1
ATOM 2642 C C . VAL A 1 330 ? -6.773 23.938 1.115 1 94.62 330 VAL A C 1
ATOM 2644 O O . VAL A 1 330 ? -5.867 24.5 1.735 1 94.62 330 VAL A O 1
ATOM 2647 N N . LEU A 1 331 ? -7.684 23.203 1.715 1 96.88 331 LEU A N 1
ATOM 2648 C CA . LEU A 1 331 ? -7.73 23.062 3.166 1 96.88 331 LEU A CA 1
ATOM 2649 C C . LEU A 1 331 ? -6.551 22.234 3.67 1 96.88 331 LEU A C 1
ATOM 2651 O O . LEU A 1 331 ? -6.18 22.328 4.844 1 96.88 331 LEU A O 1
ATOM 2655 N N . LEU A 1 332 ? -5.984 21.438 2.742 1 98.12 332 LEU A N 1
ATOM 2656 C CA . LEU A 1 332 ? -4.922 20.516 3.152 1 98.12 332 LEU A CA 1
ATOM 2657 C C . LEU A 1 332 ? -3.648 20.781 2.354 1 98.12 332 LEU A C 1
ATOM 2659 O O . LEU A 1 332 ? -2.553 20.422 2.791 1 98.12 332 LEU A O 1
ATOM 2663 N N . GLU A 1 333 ? -3.76 21.406 1.265 1 96.38 333 GLU A N 1
ATOM 2664 C CA . GLU A 1 333 ? -2.666 21.547 0.307 1 96.38 333 GLU A CA 1
ATOM 2665 C C . GLU A 1 333 ? -1.844 22.797 0.576 1 96.38 333 GLU A C 1
ATOM 2667 O O . GLU A 1 333 ? -2.398 23.875 0.756 1 96.38 333 GLU A O 1
ATOM 2672 N N . MET A 1 334 ? -0.578 22.547 0.59 1 94.31 334 MET A N 1
ATOM 2673 C CA . MET A 1 334 ? 0.3 23.703 0.729 1 94.31 334 MET A CA 1
ATOM 2674 C C . MET A 1 334 ? 0.186 24.625 -0.484 1 94.31 334 MET A C 1
ATOM 2676 O O . MET A 1 334 ? 0.314 24.172 -1.623 1 94.31 334 MET A O 1
ATOM 2680 N N . PRO A 1 335 ? -0.088 25.844 -0.225 1 89.88 335 PRO A N 1
ATOM 2681 C CA . PRO A 1 335 ? -0.171 26.781 -1.356 1 89.88 335 PRO A CA 1
ATOM 2682 C C . PRO A 1 335 ? 1.167 26.953 -2.07 1 89.88 335 PRO A C 1
ATOM 2684 O O . PRO A 1 335 ? 2.223 26.891 -1.436 1 89.88 335 PRO A O 1
ATOM 2687 N N . LYS A 1 336 ? 1.171 27.141 -3.287 1 84.44 336 LYS A N 1
ATOM 2688 C CA . LYS A 1 336 ? 2.373 27.328 -4.09 1 84.44 336 LYS A CA 1
ATOM 2689 C C . LYS A 1 336 ? 3.084 28.625 -3.709 1 84.44 336 LYS A C 1
ATOM 2691 O O . LYS A 1 336 ? 4.316 28.672 -3.656 1 84.44 336 LYS A O 1
ATOM 2696 N N . VAL A 1 337 ? 2.236 29.578 -3.559 1 77.88 337 VAL A N 1
ATOM 2697 C CA . VAL A 1 337 ? 2.764 30.844 -3.078 1 77.88 337 VAL A CA 1
ATOM 2698 C C . VAL A 1 337 ? 2.375 31.047 -1.614 1 77.88 337 VAL A C 1
ATOM 2700 O O . VAL A 1 337 ? 1.189 31.109 -1.283 1 77.88 337 VAL A O 1
ATOM 2703 N N . ARG A 1 338 ? 3.396 31 -0.813 1 76.81 338 ARG A N 1
ATOM 2704 C CA . ARG A 1 338 ? 3.154 31.172 0.615 1 76.81 338 ARG A CA 1
ATOM 2705 C C . ARG A 1 338 ? 2.965 32.656 0.971 1 76.81 338 ARG A C 1
ATOM 2707 O O . ARG A 1 338 ? 3.789 33.5 0.61 1 76.81 338 ARG A O 1
ATOM 2714 N N . SER A 1 339 ? 1.75 32.938 1.188 1 75.62 339 SER A N 1
ATOM 2715 C CA . SER A 1 339 ? 1.512 34.312 1.619 1 75.62 339 SER A CA 1
ATOM 2716 C C . SER A 1 339 ? 1.027 34.375 3.064 1 75.62 339 SER A C 1
ATOM 2718 O O . SER A 1 339 ? 0.168 33.594 3.463 1 75.62 339 SER A O 1
ATOM 2720 N N . ASP A 1 340 ? 1.684 35.188 3.805 1 78.44 340 ASP A N 1
ATOM 2721 C CA . ASP A 1 340 ? 1.259 35.438 5.184 1 78.44 340 ASP A CA 1
ATOM 2722 C C . ASP A 1 340 ? -0.023 36.25 5.227 1 78.44 340 ASP A C 1
ATOM 2724 O O . ASP A 1 340 ? -0.405 36.875 4.234 1 78.44 340 ASP A O 1
ATOM 2728 N N . LEU A 1 341 ? -0.64 36.062 6.273 1 89.31 341 LEU A N 1
ATOM 2729 C CA . LEU A 1 341 ? -1.787 36.906 6.535 1 89.31 341 LEU A CA 1
ATOM 2730 C C . LEU A 1 341 ? -1.381 38.375 6.5 1 89.31 341 LEU A C 1
ATOM 2732 O O . LEU A 1 341 ? -0.347 38.75 7.059 1 89.31 341 LEU A O 1
ATOM 2736 N N . THR A 1 342 ? -2.09 39.188 5.797 1 93.06 342 THR A N 1
ATOM 2737 C CA . THR A 1 342 ? -1.733 40.594 5.656 1 93.06 342 THR A CA 1
ATOM 2738 C C . THR A 1 342 ? -2.348 41.406 6.785 1 93.06 342 THR A C 1
ATOM 2740 O O . THR A 1 342 ? -3.312 41 7.418 1 93.06 342 THR A O 1
ATOM 2743 N N . ALA A 1 343 ? -1.756 42.562 6.984 1 95.94 343 ALA A N 1
ATOM 2744 C CA . ALA A 1 343 ? -2.262 43.5 7.969 1 95.94 343 ALA A CA 1
ATOM 2745 C C . ALA A 1 343 ? -3.695 43.938 7.645 1 95.94 343 ALA A C 1
ATOM 2747 O O . ALA A 1 343 ? -4.52 44.094 8.547 1 95.94 343 ALA A O 1
ATOM 2748 N N . ASP A 1 344 ? -3.986 44.031 6.395 1 94.56 344 ASP A N 1
ATOM 2749 C CA . ASP A 1 344 ? -5.312 44.438 5.961 1 94.56 344 ASP A CA 1
ATOM 2750 C C . ASP A 1 344 ? -6.375 43.406 6.332 1 94.56 344 ASP A C 1
ATOM 2752 O O . ASP A 1 344 ? -7.492 43.781 6.711 1 94.56 344 ASP A O 1
ATOM 2756 N N . VAL A 1 345 ? -6.004 42.219 6.176 1 93.75 345 VAL A N 1
ATOM 2757 C CA . VAL A 1 345 ? -6.945 41.156 6.504 1 93.75 345 VAL A CA 1
ATOM 2758 C C . VAL A 1 345 ? -7.234 41.188 8 1 93.75 345 VAL A C 1
ATOM 2760 O O . VAL A 1 345 ? -8.391 41.062 8.422 1 93.75 345 VAL A O 1
ATOM 2763 N N . VAL A 1 346 ? -6.207 41.312 8.805 1 95.69 346 VAL A N 1
ATOM 2764 C CA . VAL A 1 346 ? -6.371 41.312 10.25 1 95.69 346 VAL A CA 1
ATOM 2765 C C . VAL A 1 346 ? -7.219 42.531 10.664 1 95.69 346 VAL A C 1
ATOM 2767 O O . VAL A 1 346 ? -8.125 42.406 11.484 1 95.69 346 VAL A O 1
ATOM 2770 N N . ALA A 1 347 ? -6.945 43.656 10.055 1 95.81 347 ALA A N 1
ATOM 2771 C CA . ALA A 1 347 ? -7.688 44.875 10.352 1 95.81 347 ALA A CA 1
ATOM 2772 C C . ALA A 1 347 ? -9.156 44.75 9.969 1 95.81 347 ALA A C 1
ATOM 2774 O O . ALA A 1 347 ? -10.039 45.281 10.648 1 95.81 347 ALA A O 1
ATOM 2775 N N . THR A 1 348 ? -9.391 44.062 8.883 1 94.31 348 THR A N 1
ATOM 2776 C CA . THR A 1 348 ? -10.758 43.875 8.406 1 94.31 348 THR A CA 1
ATOM 2777 C C . THR A 1 348 ? -11.508 42.906 9.312 1 94.31 348 THR A C 1
ATOM 2779 O O . THR A 1 348 ? -12.711 43.031 9.531 1 94.31 348 THR A O 1
ATOM 2782 N N . LEU A 1 349 ? -10.828 41.875 9.805 1 94.88 349 LEU A N 1
ATOM 2783 C CA . LEU A 1 349 ? -11.438 40.875 10.688 1 94.88 349 LEU A CA 1
ATOM 2784 C C . LEU A 1 349 ? -11.789 41.5 12.039 1 94.88 349 LEU A C 1
ATOM 2786 O O . LEU A 1 349 ? -12.852 41.219 12.594 1 94.88 349 LEU A O 1
ATOM 2790 N N . LEU A 1 350 ? -10.883 42.312 12.602 1 96.81 350 LEU A N 1
ATOM 2791 C CA . LEU A 1 350 ? -11.094 42.969 13.891 1 96.81 350 LEU A CA 1
ATOM 2792 C C . LEU A 1 350 ? -11.898 44.25 13.742 1 96.81 350 LEU A C 1
ATOM 2794 O O . LEU A 1 350 ? -11.359 45.344 13.875 1 96.81 350 LEU A O 1
ATOM 2798 N N . LYS A 1 351 ? -13.164 44.156 13.617 1 96.06 351 LYS A N 1
ATOM 2799 C CA . LYS A 1 351 ? -14.047 45.281 13.43 1 96.06 351 LYS A CA 1
ATOM 2800 C C . LYS A 1 351 ? -14.188 46.094 14.719 1 96.06 351 LYS A C 1
ATOM 2802 O O . LYS A 1 351 ? -14.516 45.531 15.766 1 96.06 351 LYS A O 1
ATOM 2807 N N . PRO A 1 352 ? -14 47.406 14.656 1 97.06 352 PRO A N 1
ATOM 2808 C CA . PRO A 1 352 ? -14.086 48.219 15.867 1 97.06 352 PRO A CA 1
ATOM 2809 C C . PRO A 1 352 ? -15.523 48.406 16.359 1 97.06 352 PRO A C 1
ATOM 2811 O O . PRO A 1 352 ? -16.438 48.625 15.57 1 97.06 352 PRO A O 1
ATOM 2814 N N . SER A 1 353 ? -15.703 48.188 17.578 1 96.5 353 SER A N 1
ATOM 2815 C CA . SER A 1 353 ? -16.969 48.5 18.266 1 96.5 353 SER A CA 1
ATOM 2816 C C . SER A 1 353 ? -16.938 49.906 18.859 1 96.5 353 SER A C 1
ATOM 2818 O O . SER A 1 353 ? -16.719 50.062 20.062 1 96.5 353 SER A O 1
ATOM 2820 N N . TYR A 1 354 ? -17.391 50.812 18.094 1 94.81 354 TYR A N 1
ATOM 2821 C CA . TYR A 1 354 ? -17.297 52.219 18.469 1 94.81 354 TYR A CA 1
ATOM 2822 C C . TYR A 1 354 ? -18.438 52.625 19.391 1 94.81 354 TYR A C 1
ATOM 2824 O O . TYR A 1 354 ? -19.516 52.031 19.344 1 94.81 354 TYR A O 1
ATOM 2832 N N . SER A 1 355 ? -18.109 53.594 20.188 1 94.12 355 SER A N 1
ATOM 2833 C CA . SER A 1 355 ? -19.188 54.312 20.875 1 94.12 355 SER A CA 1
ATOM 2834 C C . SER A 1 355 ? -20.094 55.031 19.906 1 94.12 355 SER A C 1
ATOM 2836 O O . SER A 1 355 ? -19.734 55.219 18.734 1 94.12 355 SER A O 1
ATOM 2838 N N . VAL A 1 356 ? -21.266 55.344 20.328 1 92.69 356 VAL A N 1
ATOM 2839 C CA . VAL A 1 356 ? -22.281 55.938 19.469 1 92.69 356 VAL A CA 1
ATOM 2840 C C . VAL A 1 356 ? -21.766 57.25 18.891 1 92.69 356 VAL A C 1
ATOM 2842 O O . VAL A 1 356 ? -20.922 57.906 19.5 1 92.69 356 VAL A O 1
ATOM 2845 N N . LEU A 1 357 ? -22.312 57.656 17.766 1 91.69 357 LEU A N 1
ATOM 2846 C CA . LEU A 1 357 ? -21.938 58.906 17.125 1 91.69 357 LEU A CA 1
ATOM 2847 C C . LEU A 1 357 ? -22.312 60.094 18 1 91.69 357 LEU A C 1
ATOM 2849 O O . LEU A 1 357 ? -23.406 60.125 18.594 1 91.69 357 LEU A O 1
ATOM 2853 N N . GLY A 1 358 ? -21.609 61.031 18.219 1 91.75 358 GLY A N 1
ATOM 2854 C CA . GLY A 1 358 ? -21.859 62.188 19.047 1 91.75 358 GLY A CA 1
ATOM 2855 C C . GLY A 1 358 ? -21.219 62.094 20.422 1 91.75 358 GLY A C 1
ATOM 2856 O O . GLY A 1 358 ? -21.094 63.094 21.125 1 91.75 358 GLY A O 1
ATOM 2857 N N . SER A 1 359 ? -20.875 60.875 20.688 1 92.25 359 SER A N 1
ATOM 2858 C CA . SER A 1 359 ? -20.203 60.688 21.984 1 92.25 359 SER A CA 1
ATOM 2859 C C . SER A 1 359 ? -18.812 61.312 21.969 1 92.25 359 SER A C 1
ATOM 2861 O O . SER A 1 359 ? -18.125 61.281 20.953 1 92.25 359 SER A O 1
ATOM 2863 N N . ASN A 1 360 ? -18.406 61.875 23.094 1 92 360 ASN A N 1
ATOM 2864 C CA . ASN A 1 360 ? -17.078 62.469 23.234 1 92 360 ASN A CA 1
ATOM 2865 C C . ASN A 1 360 ? -15.984 61.406 23.219 1 92 360 ASN A C 1
ATOM 2867 O O . ASN A 1 360 ? -14.812 61.719 23.016 1 92 360 ASN A O 1
ATOM 2871 N N . LYS A 1 361 ? -16.406 60.156 23.359 1 93.94 361 LYS A N 1
ATOM 2872 C CA . LYS A 1 361 ? -15.453 59.062 23.375 1 93.94 361 LYS A CA 1
ATOM 2873 C C . LYS A 1 361 ? -15.055 58.656 21.969 1 93.94 361 LYS A C 1
ATOM 2875 O O . LYS A 1 361 ? -13.945 58.156 21.75 1 93.94 361 LYS A O 1
ATOM 2880 N N . ARG A 1 362 ? -15.812 58.844 20.984 1 94.5 362 ARG A N 1
ATOM 2881 C CA . ARG A 1 362 ? -15.727 58.281 19.625 1 94.5 362 ARG A CA 1
ATOM 2882 C C . ARG A 1 362 ? -14.484 58.812 18.906 1 94.5 362 ARG A C 1
ATOM 2884 O O . ARG A 1 362 ? -13.734 58.031 18.312 1 94.5 362 ARG A O 1
ATOM 2891 N N . PRO A 1 363 ? -14.211 60.094 18.984 1 95.25 363 PRO A N 1
ATOM 2892 C CA . PRO A 1 363 ? -13.031 60.594 18.266 1 95.25 363 PRO A CA 1
ATOM 2893 C C . PRO A 1 363 ? -11.734 59.938 18.75 1 95.25 363 PRO A C 1
ATOM 2895 O O . PRO A 1 363 ? -10.844 59.656 17.938 1 95.25 363 PRO A O 1
ATOM 2898 N N . LYS A 1 364 ? -11.641 59.75 20.031 1 95.62 364 LYS A N 1
ATOM 2899 C CA . LYS A 1 364 ? -10.453 59.094 20.578 1 95.62 364 LYS A CA 1
ATOM 2900 C C . LYS A 1 364 ? -10.352 57.656 20.141 1 95.62 364 LYS A C 1
ATOM 2902 O O . LYS A 1 364 ? -9.258 57.156 19.875 1 95.62 364 LYS A O 1
ATOM 2907 N N . GLU A 1 365 ? -11.477 57 20.094 1 96.75 365 GLU A N 1
ATOM 2908 C CA . GLU A 1 365 ? -11.531 55.594 19.656 1 96.75 365 GLU A CA 1
ATOM 2909 C C . GLU A 1 365 ? -11.117 55.469 18.188 1 96.75 365 GLU A C 1
ATOM 2911 O O . GLU A 1 365 ? -10.398 54.562 17.812 1 96.75 365 GLU A O 1
ATOM 2916 N N . GLU A 1 366 ? -11.539 56.406 17.406 1 95.94 366 GLU A N 1
ATOM 2917 C CA . GLU A 1 366 ? -11.172 56.406 15.992 1 95.94 366 GLU A CA 1
ATOM 2918 C C . GLU A 1 366 ? -9.672 56.625 15.812 1 95.94 366 GLU A C 1
ATOM 2920 O O . GLU A 1 366 ? -9.062 56.031 14.922 1 95.94 366 GLU A O 1
ATOM 2925 N N . LEU A 1 367 ? -9.125 57.438 16.641 1 95.06 367 LEU A N 1
ATOM 2926 C CA . LEU A 1 367 ? -7.684 57.656 16.594 1 95.06 367 LEU A CA 1
ATOM 2927 C C . LEU A 1 367 ? -6.93 56.375 17 1 95.06 367 LEU A C 1
ATOM 2929 O O . LEU A 1 367 ? -5.867 56.094 16.453 1 95.06 367 LEU A O 1
ATOM 2933 N N . MET A 1 368 ? -7.488 55.719 18 1 95.56 368 MET A N 1
ATOM 2934 C CA . MET A 1 368 ? -6.875 54.469 18.422 1 95.56 368 MET A CA 1
ATOM 2935 C C . MET A 1 368 ? -6.859 53.438 17.281 1 95.56 368 MET A C 1
ATOM 2937 O O . MET A 1 368 ? -5.906 52.656 17.141 1 95.56 368 MET A O 1
ATOM 2941 N N . VAL A 1 369 ? -7.891 53.375 16.5 1 96.5 3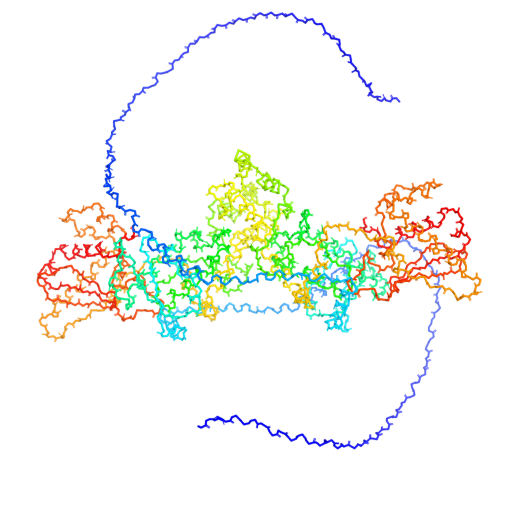69 VAL A N 1
ATOM 2942 C CA . VAL A 1 369 ? -7.977 52.438 15.367 1 96.5 369 VAL A CA 1
ATOM 2943 C C . VAL A 1 369 ? -6.898 52.781 14.336 1 96.5 369 VAL A C 1
ATOM 2945 O O . VAL A 1 369 ? -6.289 51.875 13.75 1 96.5 369 VAL A O 1
ATOM 2948 N N . VAL A 1 370 ? -6.68 54.062 14.078 1 95.44 370 VAL A N 1
ATOM 2949 C CA . VAL A 1 370 ? -5.633 54.5 13.156 1 95.44 370 VAL A CA 1
ATOM 2950 C C . VAL A 1 370 ? -4.273 54.031 13.664 1 95.44 370 VAL A C 1
ATOM 2952 O O . VAL A 1 370 ? -3.457 53.5 12.891 1 95.44 370 VAL A O 1
ATOM 2955 N N . LYS A 1 371 ? -4.023 54.219 14.945 1 95.5 371 LYS A N 1
ATOM 2956 C CA . LYS A 1 371 ? -2.758 53.781 15.531 1 95.5 371 LYS A CA 1
ATOM 2957 C C . LYS A 1 371 ? -2.584 52.281 15.43 1 95.5 371 LYS A C 1
ATOM 2959 O O . LYS A 1 371 ? -1.478 51.781 15.203 1 95.5 371 LYS A O 1
ATOM 2964 N N . PHE A 1 372 ? -3.658 51.594 15.719 1 96.75 372 PHE A N 1
ATOM 2965 C CA . PHE A 1 372 ? -3.625 50.156 15.641 1 96.75 372 PHE A CA 1
ATOM 2966 C C . PHE A 1 372 ? -3.324 49.688 14.219 1 96.75 372 PHE A C 1
ATOM 2968 O O . PHE A 1 372 ? -2.516 48.781 14.008 1 96.75 372 PHE A O 1
ATOM 2975 N N . ARG A 1 373 ? -3.979 50.219 13.234 1 96.44 373 ARG A N 1
ATOM 2976 C CA . ARG A 1 373 ? -3.736 49.875 11.836 1 96.44 373 ARG A CA 1
ATOM 2977 C C . ARG A 1 373 ? -2.295 50.188 11.438 1 96.44 373 ARG A C 1
ATOM 2979 O O . ARG A 1 373 ? -1.683 49.438 10.68 1 96.44 373 ARG A O 1
ATOM 2986 N N . ASP A 1 374 ? -1.807 51.281 11.914 1 95.06 374 ASP A N 1
ATOM 2987 C CA . ASP A 1 374 ? -0.409 51.625 11.672 1 95.06 374 ASP A CA 1
ATOM 2988 C C . ASP A 1 374 ? 0.527 50.594 12.281 1 95.06 374 ASP A C 1
ATOM 2990 O O . ASP A 1 374 ? 1.549 50.25 11.688 1 95.06 374 ASP A O 1
ATOM 2994 N N . PHE A 1 375 ? 0.224 50.25 13.406 1 95.69 375 PHE A N 1
ATOM 2995 C CA . PHE A 1 375 ? 1.008 49.219 14.07 1 95.69 375 PHE A CA 1
ATOM 2996 C C . PHE A 1 375 ? 1.002 47.938 13.266 1 95.69 375 PHE A C 1
ATOM 2998 O O . PHE A 1 375 ? 2.053 47.312 13.047 1 95.69 375 PHE A O 1
ATOM 3005 N N . LEU A 1 376 ? -0.175 47.5 12.82 1 96.5 376 LEU A N 1
ATOM 3006 C CA . LEU A 1 376 ? -0.301 46.281 12 1 96.5 376 LEU A CA 1
ATOM 3007 C C . LEU A 1 376 ? 0.559 46.375 10.75 1 96.5 376 LEU A C 1
ATOM 3009 O O . LEU A 1 376 ? 1.218 45.406 10.359 1 96.5 376 LEU A O 1
ATOM 3013 N N . ASN A 1 377 ? 0.528 47.531 10.133 1 96 377 ASN A N 1
ATOM 3014 C CA . ASN A 1 377 ? 1.343 47.75 8.945 1 96 377 ASN A CA 1
ATOM 3015 C C . ASN A 1 377 ? 2.832 47.656 9.258 1 96 377 ASN A C 1
ATOM 3017 O O . ASN A 1 377 ? 3.605 47.094 8.477 1 96 377 ASN A O 1
ATOM 3021 N N . SER A 1 378 ? 3.229 48.219 10.352 1 95.38 378 SER A N 1
ATOM 3022 C CA . SER A 1 378 ? 4.625 48.125 10.766 1 95.38 378 SER A CA 1
ATOM 3023 C C . SER A 1 378 ? 5.047 46.688 11.023 1 95.38 378 SER A C 1
ATOM 3025 O O . SER A 1 378 ? 6.191 46.312 10.766 1 95.38 378 SER A O 1
ATOM 3027 N N . VAL A 1 379 ? 4.18 45.938 11.578 1 94.94 379 VAL A N 1
ATOM 3028 C CA . VAL A 1 379 ? 4.441 44.531 11.828 1 94.94 379 VAL A CA 1
ATOM 3029 C C . VAL A 1 379 ? 4.637 43.812 10.5 1 94.94 379 VAL A C 1
ATOM 3031 O O . VAL A 1 379 ? 5.574 43.031 10.352 1 94.94 379 VAL A O 1
ATOM 3034 N N . GLN A 1 380 ? 3.75 44.062 9.562 1 95.12 380 GLN A N 1
ATOM 3035 C CA . GLN A 1 380 ? 3.826 43.406 8.258 1 95.12 380 GLN A CA 1
ATOM 3036 C C . GLN A 1 380 ? 5.125 43.781 7.543 1 95.12 380 GLN A C 1
ATOM 3038 O O . GLN A 1 380 ? 5.746 42.938 6.906 1 95.12 380 GLN A O 1
ATOM 3043 N N . GLU A 1 381 ? 5.574 45 7.676 1 94.31 381 GLU A N 1
ATOM 3044 C CA . GLU A 1 381 ? 6.777 45.5 7 1 94.31 381 GLU A CA 1
ATOM 3045 C C . GLU A 1 381 ? 8.023 45.219 7.832 1 94.31 381 GLU A C 1
ATOM 3047 O O . GLU A 1 381 ? 9.141 45.562 7.43 1 94.31 381 GLU A O 1
ATOM 3052 N N . ARG A 1 382 ? 7.926 44.688 8.977 1 92.5 382 ARG A N 1
ATOM 3053 C CA . ARG A 1 382 ? 9.023 44.375 9.891 1 92.5 382 ARG A CA 1
ATOM 3054 C C . ARG A 1 382 ? 9.773 45.625 10.312 1 92.5 382 ARG A C 1
ATOM 3056 O O . ARG A 1 382 ? 11.008 45.656 10.281 1 92.5 382 ARG A O 1
ATOM 3063 N N . GLU A 1 383 ? 8.977 46.625 10.602 1 92.69 383 GLU A N 1
ATOM 3064 C CA . GLU A 1 383 ? 9.57 47.906 10.938 1 92.69 383 GLU A CA 1
ATOM 3065 C C . GLU A 1 383 ? 9.234 48.312 12.375 1 92.69 383 GLU A C 1
ATOM 3067 O O . GLU A 1 383 ? 9.438 49.469 12.758 1 92.69 383 GLU A O 1
ATOM 3072 N N . VAL A 1 384 ? 8.734 47.406 13.133 1 93.06 384 VAL A N 1
ATOM 3073 C CA . VAL A 1 384 ? 8.312 47.75 14.484 1 93.06 384 VAL A CA 1
ATOM 3074 C C . VAL A 1 384 ? 9.516 48.188 15.32 1 93.06 384 VAL A C 1
ATOM 3076 O O . VAL A 1 384 ? 9.422 49.062 16.172 1 93.06 384 VAL A O 1
ATOM 3079 N N . GLU A 1 385 ? 10.641 47.531 15.109 1 91.31 385 GLU A N 1
ATOM 3080 C CA . GLU A 1 385 ? 11.859 47.875 15.844 1 91.31 385 GLU A CA 1
ATOM 3081 C C . GLU A 1 385 ? 12.266 49.344 15.594 1 91.31 385 GLU A C 1
ATOM 3083 O O . GLU A 1 385 ? 12.742 50.031 16.5 1 91.31 385 GLU A O 1
ATOM 3088 N N . GLU A 1 386 ? 12.094 49.75 14.375 1 90.44 386 GLU A N 1
ATOM 3089 C CA . GLU A 1 386 ? 12.422 51.125 14.031 1 90.44 386 GLU A CA 1
ATOM 3090 C C . GLU A 1 386 ? 11.5 52.094 14.734 1 90.44 386 GLU A C 1
ATOM 3092 O O . GLU A 1 386 ? 11.914 53.219 15.102 1 90.44 386 GLU A O 1
ATOM 3097 N N . CYS A 1 387 ? 10.25 51.688 14.859 1 88.81 387 CYS A N 1
ATOM 3098 C CA . CYS A 1 387 ? 9.281 52.531 15.547 1 88.81 387 CYS A CA 1
ATOM 3099 C C . CYS A 1 387 ? 9.633 52.656 17.031 1 88.81 387 CYS A C 1
ATOM 3101 O O . CYS A 1 387 ? 9.266 53.656 17.656 1 88.81 387 CYS A O 1
ATOM 3103 N N . LEU A 1 388 ? 10.367 51.688 17.531 1 91.56 388 LEU A N 1
ATOM 3104 C CA . LEU A 1 388 ? 10.727 51.656 18.953 1 91.56 388 LEU A CA 1
ATOM 3105 C C . LEU A 1 388 ? 12.164 52.125 19.141 1 91.56 388 LEU A C 1
ATOM 3107 O O . LEU A 1 388 ? 12.805 51.75 20.125 1 91.56 388 LEU A O 1
ATOM 3111 N N . HIS A 1 389 ? 12.758 52.875 18.312 1 82.25 389 HIS A N 1
ATOM 3112 C CA . HIS A 1 389 ? 14.164 53.25 18.328 1 82.25 389 HIS A CA 1
ATOM 3113 C C . HIS A 1 389 ? 14.508 54.094 19.547 1 82.25 389 HIS A C 1
ATOM 3115 O O . HIS A 1 389 ? 15.672 54.125 19.969 1 82.25 389 HIS A O 1
ATOM 3121 N N . GLY A 1 390 ? 13.578 54.656 20.094 1 81.69 390 GLY A N 1
ATOM 3122 C CA . GLY A 1 390 ? 13.844 55.438 21.281 1 81.69 390 GLY A CA 1
ATOM 3123 C C . GLY A 1 390 ? 14.008 54.625 22.547 1 81.69 390 GLY A C 1
ATOM 3124 O O . GLY A 1 390 ? 14.391 55.156 23.594 1 81.69 390 GLY A O 1
ATOM 3125 N N . ARG A 1 391 ? 13.82 53.312 22.406 1 89.81 391 ARG A N 1
ATOM 3126 C CA . ARG A 1 391 ? 13.891 52.438 23.562 1 89.81 391 ARG A CA 1
ATOM 3127 C C . ARG A 1 391 ? 15.031 51.438 23.422 1 89.81 391 ARG A C 1
ATOM 3129 O O . ARG A 1 391 ? 15.422 51.094 22.297 1 89.81 391 ARG A O 1
ATOM 3136 N N . THR A 1 392 ? 15.625 51.094 24.562 1 92 392 THR A N 1
ATOM 3137 C CA . THR A 1 392 ? 16.578 50 24.578 1 92 392 THR A CA 1
ATOM 3138 C C . THR A 1 392 ? 15.867 48.656 24.734 1 92 392 THR A C 1
ATOM 3140 O O . THR A 1 392 ? 15.383 48.312 25.812 1 92 392 THR A O 1
ATOM 3143 N N . LEU A 1 393 ? 15.852 47.906 23.703 1 92.31 393 LEU A N 1
ATOM 3144 C CA . LEU A 1 393 ? 15.156 46.625 23.703 1 92.31 393 LEU A CA 1
ATOM 3145 C C . LEU A 1 393 ? 16.094 45.5 24.109 1 92.31 393 LEU A C 1
ATOM 3147 O O . LEU A 1 393 ? 17.281 45.531 23.797 1 92.31 393 LEU A O 1
ATOM 3151 N N . THR A 1 394 ? 15.586 44.562 24.828 1 92.31 394 THR A N 1
ATOM 3152 C CA . THR A 1 394 ? 16.328 43.344 25.156 1 92.31 394 THR A CA 1
ATOM 3153 C C . THR A 1 394 ? 16.516 42.469 23.922 1 92.31 394 THR A C 1
ATOM 3155 O O . THR A 1 394 ? 15.828 42.656 22.922 1 92.31 394 THR A O 1
ATOM 3158 N N . GLU A 1 395 ? 17.469 41.531 24 1 92 395 GLU A N 1
ATOM 3159 C CA . GLU A 1 395 ? 17.703 40.625 22.875 1 92 395 GLU A CA 1
ATOM 3160 C C . GLU A 1 395 ? 16.484 39.75 22.594 1 92 395 GLU A C 1
ATOM 3162 O O . GLU A 1 395 ? 16.203 39.438 21.438 1 92 395 GLU A O 1
ATOM 3167 N N . ALA A 1 396 ? 15.766 39.406 23.594 1 90.31 396 ALA A N 1
ATOM 3168 C CA . ALA A 1 396 ? 14.555 38.594 23.438 1 90.31 396 ALA A CA 1
ATOM 3169 C C . ALA A 1 396 ? 13.477 39.375 22.688 1 90.31 396 ALA A C 1
ATOM 3171 O O . ALA A 1 396 ? 12.773 38.812 21.844 1 90.31 396 ALA A O 1
ATOM 3172 N N . GLU A 1 397 ? 13.359 40.625 23.031 1 91.06 397 GLU A N 1
ATOM 3173 C CA . GLU A 1 397 ? 12.375 41.469 22.359 1 91.06 397 GLU A CA 1
ATOM 3174 C C . GLU A 1 397 ? 12.727 41.656 20.891 1 91.06 397 GLU A C 1
ATOM 3176 O O . GLU A 1 397 ? 11.844 41.625 20.031 1 91.06 397 GLU A O 1
ATOM 3181 N N . LYS A 1 398 ? 13.977 41.781 20.609 1 90.94 398 LYS A N 1
ATOM 3182 C CA . LYS A 1 398 ? 14.422 41.938 19.234 1 90.94 398 LYS A CA 1
ATOM 3183 C C . LYS A 1 398 ? 14.148 40.688 18.391 1 90.94 398 LYS A C 1
ATOM 3185 O O . LYS A 1 398 ? 13.672 40.781 17.266 1 90.94 398 LYS A O 1
ATOM 3190 N N . THR A 1 399 ? 14.516 39.594 18.953 1 90.56 399 THR A N 1
ATOM 3191 C CA . THR A 1 399 ? 14.281 38.344 18.266 1 90.56 399 THR A CA 1
ATOM 3192 C C . THR A 1 399 ? 12.797 38.125 18.016 1 90.56 399 THR A C 1
ATOM 3194 O O . THR A 1 399 ? 12.406 37.656 16.938 1 90.56 399 THR A O 1
ATOM 3197 N N . PHE A 1 400 ? 11.992 38.469 18.938 1 90.12 400 PHE A N 1
ATOM 3198 C CA . PHE A 1 400 ? 10.547 38.344 18.812 1 90.12 400 PHE A CA 1
ATOM 3199 C C . PHE A 1 400 ? 10.023 39.25 17.703 1 90.12 400 PHE A C 1
ATOM 3201 O O . PHE A 1 400 ? 9.203 38.812 16.891 1 90.12 400 PHE A O 1
ATOM 3208 N N . LEU A 1 401 ? 10.508 40.438 17.672 1 90.94 401 LEU A N 1
ATOM 3209 C CA . LEU A 1 401 ? 10.039 41.406 16.688 1 90.94 401 LEU A CA 1
ATOM 3210 C C . LEU A 1 401 ? 10.43 41 15.273 1 90.94 401 LEU A C 1
ATOM 3212 O O . LEU A 1 401 ? 9.703 41.281 14.312 1 90.94 401 LEU A O 1
ATOM 3216 N N . ARG A 1 402 ? 11.484 40.281 15.148 1 88.62 402 ARG A N 1
ATOM 3217 C CA . ARG A 1 402 ? 11.945 39.844 13.836 1 88.62 402 ARG A CA 1
ATOM 3218 C C . ARG A 1 402 ? 11.039 38.719 13.297 1 88.62 402 ARG A C 1
ATOM 3220 O O . ARG A 1 402 ? 10.891 38.594 12.078 1 88.62 402 ARG A O 1
ATOM 3227 N N . THR A 1 403 ? 10.383 38.031 14.156 1 89 403 THR A N 1
ATOM 3228 C CA . THR A 1 403 ? 9.57 36.875 13.727 1 89 403 THR A CA 1
ATOM 3229 C C . THR A 1 403 ? 8.086 37.25 13.703 1 89 403 THR A C 1
ATOM 3231 O O . THR A 1 403 ? 7.273 36.562 13.109 1 89 403 THR A O 1
ATOM 3234 N N . LEU A 1 404 ? 7.766 38.438 14.25 1 91.31 404 LEU A N 1
ATOM 3235 C CA . LEU A 1 404 ? 6.379 38.844 14.422 1 91.31 404 LEU A CA 1
ATOM 3236 C C . LEU A 1 404 ? 5.73 39.156 13.078 1 91.31 404 LEU A C 1
ATOM 3238 O O . LEU A 1 404 ? 6.324 39.812 12.234 1 91.31 404 LEU A O 1
ATOM 3242 N N . ASN A 1 405 ? 4.586 38.594 12.867 1 92.81 405 ASN A N 1
ATOM 3243 C CA . ASN A 1 405 ? 3.768 38.875 11.688 1 92.81 405 ASN A CA 1
ATOM 3244 C C . ASN A 1 405 ? 2.293 39.031 12.047 1 92.81 405 ASN A C 1
ATOM 3246 O O . ASN A 1 405 ? 1.903 38.781 13.195 1 92.81 405 ASN A O 1
ATOM 3250 N N . PRO A 1 406 ? 1.503 39.5 11.156 1 94.62 406 PRO A N 1
ATOM 3251 C CA . PRO A 1 406 ? 0.095 39.75 11.484 1 94.62 406 PRO A CA 1
ATOM 3252 C C . PRO A 1 406 ? -0.627 38.469 11.961 1 94.62 406 PRO A C 1
ATOM 3254 O O . PRO A 1 406 ? -1.578 38.562 12.742 1 94.62 406 PRO A O 1
ATOM 3257 N N . GLY A 1 407 ? -0.182 37.375 11.523 1 93.12 407 GLY A N 1
ATOM 3258 C CA . GLY A 1 407 ? -0.772 36.156 11.984 1 93.12 407 GLY A CA 1
ATOM 3259 C C . GLY A 1 407 ? -0.621 35.938 13.477 1 93.12 407 GLY A C 1
ATOM 3260 O O . GLY A 1 407 ? -1.51 35.375 14.117 1 93.12 407 GLY A O 1
ATOM 3261 N N . HIS A 1 408 ? 0.428 36.406 14.008 1 92.69 408 HIS A N 1
ATOM 3262 C CA . HIS A 1 408 ? 0.668 36.312 15.445 1 92.69 408 HIS A CA 1
ATOM 3263 C C . HIS A 1 408 ? -0.319 37.156 16.234 1 92.69 408 HIS A C 1
ATOM 3265 O O . HIS A 1 408 ? -0.713 36.812 17.344 1 92.69 408 HIS A O 1
ATOM 3271 N N . ILE A 1 409 ? -0.654 38.25 15.664 1 94 409 ILE A N 1
ATOM 3272 C CA . ILE A 1 409 ? -1.609 39.125 16.312 1 94 409 ILE A CA 1
ATOM 3273 C C . ILE A 1 409 ? -2.994 38.5 16.312 1 94 409 ILE A C 1
ATOM 3275 O O . ILE A 1 409 ? -3.703 38.531 17.328 1 94 409 ILE A O 1
ATOM 3279 N N . LEU A 1 410 ? -3.303 37.969 15.188 1 94.44 410 LEU A N 1
ATOM 3280 C CA . LEU A 1 410 ? -4.586 37.25 15.117 1 94.44 410 LEU A CA 1
ATOM 3281 C C . LEU A 1 410 ? -4.641 36.125 16.125 1 94.44 410 LEU A C 1
ATOM 3283 O O . LEU A 1 410 ? -5.672 35.906 16.75 1 94.44 410 LEU A O 1
ATOM 3287 N N . ALA A 1 411 ? -3.559 35.406 16.156 1 93.62 411 ALA A N 1
ATOM 3288 C CA . ALA A 1 411 ? -3.48 34.281 17.109 1 93.62 411 ALA A CA 1
ATOM 3289 C C . ALA A 1 411 ? -3.639 34.781 18.547 1 93.62 411 ALA A C 1
ATOM 3291 O O . ALA A 1 411 ? -4.23 34.094 19.391 1 93.62 411 ALA A O 1
ATOM 3292 N N . PHE A 1 412 ? -3.088 35.906 18.859 1 93.62 412 PHE A N 1
ATOM 3293 C CA . PHE A 1 412 ? -3.213 36.531 20.172 1 93.62 412 PHE A CA 1
ATOM 3294 C C . PHE A 1 412 ? -4.676 36.812 20.5 1 93.62 412 PHE A C 1
ATOM 3296 O O . PHE A 1 412 ? -5.117 36.594 21.625 1 93.62 412 PHE A O 1
ATOM 3303 N N . VAL A 1 413 ? -5.426 37.156 19.547 1 94.44 413 VAL A N 1
ATOM 3304 C CA . VAL A 1 413 ? -6.797 37.594 19.75 1 94.44 413 VAL A CA 1
ATOM 3305 C C . VAL A 1 413 ? -7.75 36.406 19.703 1 94.44 413 VAL A C 1
ATOM 3307 O O . VAL A 1 413 ? -8.742 36.375 20.438 1 94.44 413 VAL A O 1
ATOM 3310 N N . THR A 1 414 ? -7.445 35.438 18.844 1 93.88 414 THR A N 1
ATOM 3311 C CA . THR A 1 414 ? -8.469 34.438 18.547 1 93.88 414 THR A CA 1
ATOM 3312 C C . THR A 1 414 ? -7.973 33.031 18.906 1 93.88 414 THR A C 1
ATOM 3314 O O . THR A 1 414 ? -8.766 32.094 18.969 1 93.88 414 THR A O 1
ATOM 3317 N N . GLY A 1 415 ? -6.699 32.875 19.078 1 92.06 415 GLY A N 1
ATOM 3318 C CA . GLY A 1 415 ? -6.117 31.547 19.25 1 92.06 415 GLY A CA 1
ATOM 3319 C C . GLY A 1 415 ? -5.672 30.906 17.953 1 92.06 415 GLY A C 1
ATOM 3320 O O . GLY A 1 415 ? -4.938 29.922 17.969 1 92.06 415 GLY A O 1
ATOM 3321 N N . SER A 1 416 ? -6.051 31.5 16.812 1 94.19 416 SER A N 1
ATOM 3322 C CA . SER A 1 416 ? -5.695 30.984 15.492 1 94.19 416 SER A CA 1
ATOM 3323 C C . SER A 1 416 ? -4.898 32 14.695 1 94.19 416 SER A C 1
ATOM 3325 O O . SER A 1 416 ? -5.195 33.219 14.742 1 94.19 416 SER A O 1
ATOM 3327 N N . SER A 1 417 ? -3.916 31.594 14.031 1 93.31 417 SER A N 1
ATOM 3328 C CA . SER A 1 417 ? -3.072 32.5 13.273 1 93.31 417 SER A CA 1
ATOM 3329 C C . SER A 1 417 ? -3.625 32.75 11.875 1 93.31 417 SER A C 1
ATOM 3331 O O . SER A 1 417 ? -3.16 33.625 11.148 1 93.31 417 SER A O 1
ATOM 3333 N N . ARG A 1 418 ? -4.523 31.953 11.508 1 93.56 418 ARG A N 1
ATOM 3334 C CA . ARG A 1 418 ? -5.223 32.094 10.234 1 93.56 418 ARG A CA 1
ATOM 3335 C C . ARG A 1 418 ? -6.73 31.922 10.414 1 93.56 418 ARG A C 1
ATOM 3337 O O . ARG A 1 418 ? -7.188 31.469 11.469 1 93.56 418 ARG A O 1
ATOM 3344 N N . VAL A 1 419 ? -7.414 32.375 9.414 1 93.38 419 VAL A N 1
ATOM 3345 C CA . VAL A 1 419 ? -8.867 32.219 9.477 1 93.38 419 VAL A CA 1
ATOM 3346 C C . VAL A 1 419 ? -9.242 30.75 9.312 1 93.38 419 VAL A C 1
ATOM 3348 O O . VAL A 1 419 ? -8.844 30.109 8.336 1 93.38 419 VAL A O 1
ATOM 3351 N N . PRO A 1 420 ? -9.938 30.219 10.297 1 94.19 420 PRO A N 1
ATOM 3352 C CA . PRO A 1 420 ? -10.383 28.844 10.148 1 94.19 420 PRO A CA 1
ATOM 3353 C C . PRO A 1 420 ? -11.297 28.641 8.945 1 94.19 420 PRO A C 1
ATOM 3355 O O . PRO A 1 420 ? -11.898 29.594 8.453 1 94.19 420 PRO A O 1
ATOM 3358 N N . ALA A 1 421 ? -11.383 27.406 8.523 1 92.94 421 ALA A N 1
ATOM 3359 C CA . ALA A 1 421 ? -12.188 27.094 7.348 1 92.94 421 ALA A CA 1
ATOM 3360 C C . ALA A 1 421 ? -13.664 27.375 7.594 1 92.94 421 ALA A C 1
ATOM 3362 O O . ALA A 1 421 ? -14.391 27.734 6.668 1 92.94 421 ALA A O 1
ATOM 3363 N N . VAL A 1 422 ? -14.109 27.281 8.812 1 94.62 422 VAL A N 1
ATOM 3364 C CA . VAL A 1 422 ? -15.516 27.484 9.148 1 94.62 422 VAL A CA 1
ATOM 3365 C C . VAL A 1 422 ? -15.75 28.953 9.484 1 94.62 422 VAL A C 1
ATOM 3367 O O . VAL A 1 422 ? -16.891 29.375 9.695 1 94.62 422 VAL A O 1
ATOM 3370 N N . GLY A 1 423 ? -14.695 29.719 9.492 1 92.44 423 GLY A N 1
ATOM 3371 C CA . GLY A 1 423 ? -14.805 31.109 9.93 1 92.44 423 GLY A CA 1
ATOM 3372 C C . GLY A 1 423 ? -14.719 31.266 11.438 1 92.44 423 GLY A C 1
ATOM 3373 O O . GLY A 1 423 ? -14.594 30.266 12.164 1 92.44 423 GLY A O 1
ATOM 3374 N N . PHE A 1 424 ? -14.719 32.5 11.828 1 94 424 PHE A N 1
ATOM 3375 C CA . PHE A 1 424 ? -14.688 32.812 13.258 1 94 424 PHE A CA 1
ATOM 3376 C C . PHE A 1 424 ? -16.094 32.969 13.805 1 94 424 PHE A C 1
ATOM 3378 O O . PHE A 1 424 ? -16.938 33.594 13.164 1 94 424 PHE A O 1
ATOM 3385 N N . GLN A 1 425 ? -16.375 32.312 14.844 1 88.75 425 GLN A N 1
ATOM 3386 C CA . GLN A 1 425 ? -17.609 32.531 15.594 1 88.75 425 GLN A CA 1
ATOM 3387 C C . GLN A 1 425 ? -17.328 32.719 17.094 1 88.75 425 GLN A C 1
ATOM 3389 O O . GLN A 1 425 ? -16.844 31.781 17.734 1 88.75 425 GLN A O 1
ATOM 3394 N N . PRO A 1 426 ? -17.672 33.844 17.75 1 91.38 426 PRO A N 1
ATOM 3395 C CA . PRO A 1 426 ? -18.172 35.062 17.109 1 91.38 426 PRO A CA 1
ATOM 3396 C C . PRO A 1 426 ? -17.125 35.75 16.25 1 91.38 426 PRO A C 1
ATOM 3398 O O . PRO A 1 426 ? -15.945 35.375 16.297 1 91.38 426 PRO A O 1
ATOM 3401 N N . SER A 1 427 ? -17.594 36.688 15.477 1 94.19 427 SER A N 1
ATOM 3402 C CA . SER A 1 427 ? -16.656 37.438 14.648 1 94.19 427 SER A CA 1
ATOM 3403 C C . SER A 1 427 ? -15.727 38.281 15.508 1 94.19 427 SER A C 1
ATOM 3405 O O . SER A 1 427 ? -16.156 38.875 16.5 1 94.19 427 SER A O 1
ATOM 3407 N N . PRO A 1 428 ? -14.508 38.281 15.133 1 96.56 428 PRO A N 1
ATOM 3408 C CA . PRO A 1 428 ? -13.547 39.094 15.898 1 96.56 428 PRO A CA 1
ATOM 3409 C C . PRO A 1 428 ? -13.898 40.562 15.922 1 96.56 428 PRO A C 1
ATOM 3411 O O . PRO A 1 428 ? -14.445 41.094 14.961 1 96.56 428 PRO A O 1
ATOM 3414 N N . LYS A 1 429 ? -13.555 41.219 17 1 97.12 429 LYS A N 1
ATOM 3415 C CA . LYS A 1 429 ? -13.875 42.625 17.125 1 97.12 429 LYS A CA 1
ATOM 3416 C C . LYS A 1 429 ? -12.82 43.344 17.969 1 97.12 429 LYS A C 1
ATOM 3418 O O . LYS A 1 429 ? -12.102 42.719 18.734 1 97.12 429 LYS A O 1
ATOM 3423 N N . LEU A 1 430 ? -12.719 44.594 17.734 1 97.12 430 LEU A N 1
ATOM 3424 C CA . LEU A 1 430 ? -11.883 45.5 18.484 1 97.12 430 LEU A CA 1
ATOM 3425 C C . LEU A 1 430 ? -12.734 46.375 19.422 1 97.12 430 LEU A C 1
ATOM 3427 O O . LEU A 1 430 ? -13.633 47.094 18.969 1 97.12 430 LEU A O 1
ATOM 3431 N N . SER A 1 431 ? -12.523 46.281 20.703 1 96.38 431 SER A N 1
ATOM 3432 C CA . SER A 1 431 ? -13.273 47.031 21.688 1 96.38 431 SER A CA 1
ATOM 3433 C C . SER A 1 431 ? -12.383 48.062 22.391 1 96.38 431 SER A C 1
ATOM 3435 O O . SER A 1 431 ? -11.156 47.906 22.438 1 96.38 431 SER A O 1
ATOM 3437 N N . PHE A 1 432 ? -13.078 49.094 22.953 1 97.12 432 PHE A N 1
ATOM 3438 C CA . PHE A 1 432 ? -12.344 50.188 23.578 1 97.12 432 PHE A CA 1
ATOM 3439 C C . PHE A 1 432 ? -12.773 50.375 25.031 1 97.12 432 PHE A C 1
ATOM 3441 O O . PHE A 1 432 ? -13.969 50.312 25.344 1 97.12 432 PHE A O 1
ATOM 3448 N N . VAL A 1 433 ? -11.828 50.469 25.875 1 96.25 433 VAL A N 1
ATOM 3449 C CA . VAL A 1 433 ? -12.078 50.781 27.281 1 96.25 433 VAL A CA 1
ATOM 3450 C C . VAL A 1 433 ? -11.367 52.062 27.672 1 96.25 433 VAL A C 1
ATOM 3452 O O . VAL A 1 433 ? -10.141 52.156 27.578 1 96.25 433 VAL A O 1
ATOM 3455 N N . HIS A 1 434 ? -12.148 52.969 28.078 1 96 434 HIS A N 1
ATOM 3456 C CA . HIS A 1 434 ? -11.562 54.25 28.516 1 96 434 HIS A CA 1
ATOM 3457 C C . HIS A 1 434 ? -11.102 54.156 29.969 1 96 434 HIS A C 1
ATOM 3459 O O . HIS A 1 434 ? -11.922 54.156 30.891 1 96 434 HIS A O 1
ATOM 3465 N N . ASN A 1 435 ? -9.844 54 30.172 1 94.81 435 ASN A N 1
ATOM 3466 C CA . ASN A 1 435 ? -9.203 53.844 31.469 1 94.81 435 ASN A CA 1
ATOM 3467 C C . ASN A 1 435 ? -7.793 54.438 31.469 1 94.81 435 ASN A C 1
ATOM 3469 O O . ASN A 1 435 ? -6.938 54 30.688 1 94.81 435 ASN A O 1
ATOM 3473 N N . GLU A 1 436 ? -7.473 55.375 32.375 1 93 436 GLU A N 1
ATOM 3474 C CA . GLU A 1 436 ? -6.203 56.094 32.406 1 93 436 GLU A CA 1
ATOM 3475 C C . GLU A 1 436 ? -5.113 55.281 33.094 1 93 436 GLU A C 1
ATOM 3477 O O . GLU A 1 436 ? -3.928 55.594 32.969 1 93 436 GLU A O 1
ATOM 3482 N N . ASN A 1 437 ? -5.453 54.125 33.688 1 93.56 437 ASN A N 1
ATOM 3483 C CA . ASN A 1 437 ? -4.488 53.406 34.5 1 93.56 437 ASN A CA 1
ATOM 3484 C C . ASN A 1 437 ? -4.102 52.062 33.844 1 93.56 437 ASN A C 1
ATOM 3486 O O . ASN A 1 437 ? -3.211 51.375 34.312 1 93.56 437 ASN A O 1
ATOM 3490 N N . LYS A 1 438 ? -4.711 51.719 32.781 1 93 438 LYS A N 1
ATOM 3491 C CA . LYS A 1 438 ? -4.406 50.5 32.062 1 93 438 LYS A CA 1
ATOM 3492 C C . LYS A 1 438 ? -3.914 50.781 30.656 1 93 438 LYS A C 1
ATOM 3494 O O . LYS A 1 438 ? -4.516 51.594 29.953 1 93 438 LYS A O 1
ATOM 3499 N N . TYR A 1 439 ? -2.805 50.062 30.266 1 92.31 439 TYR A N 1
ATOM 3500 C CA . TYR A 1 439 ? -2.195 50.469 29 1 92.31 439 TYR A CA 1
ATOM 3501 C C . TYR A 1 439 ? -2.006 49.25 28.078 1 92.31 439 TYR A C 1
ATOM 3503 O O . TYR A 1 439 ? -1.994 49.406 26.859 1 92.31 439 TYR A O 1
ATOM 3511 N N . LEU A 1 440 ? -1.882 48.062 28.656 1 94.56 440 LEU A N 1
ATOM 3512 C CA . LEU A 1 440 ? -1.625 46.875 27.859 1 94.56 440 LEU A CA 1
ATOM 3513 C C . LEU A 1 440 ? -2.918 46.344 27.25 1 94.56 440 LEU A C 1
ATOM 3515 O O . LEU A 1 440 ? -3.924 46.188 27.953 1 94.56 440 LEU A O 1
ATOM 3519 N N . PRO A 1 441 ? -2.934 46.156 25.938 1 95 441 PRO A N 1
ATOM 3520 C CA . PRO A 1 441 ? -4.121 45.531 25.359 1 95 441 PRO A CA 1
ATOM 3521 C C . PRO A 1 441 ? -4.387 44.156 25.906 1 95 441 PRO A C 1
ATOM 3523 O O . PRO A 1 441 ? -3.449 43.438 26.297 1 95 441 PRO A O 1
ATOM 3526 N N . VAL A 1 442 ? -5.613 43.781 25.969 1 93.69 442 VAL A N 1
ATOM 3527 C CA . VAL A 1 442 ? -6.027 42.469 26.5 1 93.69 442 VAL A CA 1
ATOM 3528 C C . VAL A 1 442 ? -6.852 41.719 25.453 1 93.69 442 VAL A C 1
ATOM 3530 O O . VAL A 1 442 ? -7.711 42.312 24.797 1 93.69 442 VAL A O 1
ATOM 3533 N N . ALA A 1 443 ? -6.512 40.531 25.281 1 93.12 443 ALA A N 1
ATOM 3534 C CA . ALA A 1 443 ? -7.25 39.688 24.328 1 93.12 443 ALA A CA 1
ATOM 3535 C C . ALA A 1 443 ? -8.148 38.688 25.062 1 93.12 443 ALA A C 1
ATOM 3537 O O . ALA A 1 443 ? -7.762 38.125 26.094 1 93.12 443 ALA A O 1
ATOM 3538 N N . HIS A 1 444 ? -9.359 38.562 24.625 1 90.75 444 HIS A N 1
ATOM 3539 C CA . HIS A 1 444 ? -10.305 37.531 25.062 1 90.75 444 HIS A CA 1
ATOM 3540 C C . HIS A 1 444 ? -10.602 36.531 23.938 1 90.75 444 HIS A C 1
ATOM 3542 O O . HIS A 1 444 ? -11.523 36.75 23.156 1 90.75 444 HIS A O 1
ATOM 3548 N N . THR A 1 445 ? -9.945 35.438 23.906 1 89.31 445 THR A N 1
ATOM 3549 C CA . THR A 1 445 ? -10.016 34.469 22.812 1 89.31 445 THR A CA 1
ATOM 3550 C C . THR A 1 445 ? -11.383 33.812 22.781 1 89.31 445 THR A C 1
ATOM 3552 O O . THR A 1 445 ? -11.812 33.312 21.734 1 89.31 445 THR A O 1
ATOM 3555 N N . CYS A 1 446 ? -12.07 33.75 23.938 1 85.81 446 CYS A N 1
ATOM 3556 C CA . CYS A 1 446 ? -13.398 33.125 24 1 85.81 446 CYS A CA 1
ATOM 3557 C C . CYS A 1 446 ? -14.398 33.938 23.188 1 85.81 446 CYS A C 1
ATOM 3559 O O . CYS A 1 446 ? -15.305 33.375 22.562 1 85.81 446 CYS A O 1
ATOM 3561 N N . SER A 1 447 ? -14.242 35.219 23.203 1 91.19 447 SER A N 1
ATOM 3562 C CA . SER A 1 447 ? -15.156 36.094 22.469 1 91.19 447 SER A CA 1
ATOM 3563 C C . SER A 1 447 ? -14.469 36.688 21.25 1 91.19 447 SER A C 1
ATOM 3565 O O . SER A 1 447 ? -15.062 37.5 20.547 1 91.19 447 SER A O 1
ATOM 3567 N N . ASN A 1 448 ? -13.289 36.25 20.922 1 93.69 448 ASN A N 1
ATOM 3568 C CA . ASN A 1 448 ? -12.516 36.812 19.812 1 93.69 448 ASN A CA 1
ATOM 3569 C C . ASN A 1 448 ? -12.5 38.344 19.859 1 93.69 448 ASN A C 1
ATOM 3571 O O . ASN A 1 448 ? -12.828 39 18.875 1 93.69 448 ASN A O 1
ATOM 3575 N N . GLU A 1 449 ? -12.047 38.875 20.984 1 94.88 449 GLU A N 1
ATOM 3576 C CA . GLU A 1 449 ? -12.094 40.312 21.203 1 94.88 449 GLU A CA 1
ATOM 3577 C C . GLU A 1 449 ? -10.742 40.844 21.656 1 94.88 449 GLU A C 1
ATOM 3579 O O . GLU A 1 449 ? -10.07 40.219 22.484 1 94.88 449 GLU A O 1
ATOM 3584 N N . LEU A 1 450 ? -10.352 41.906 21.031 1 96.38 450 LEU A N 1
ATOM 3585 C CA . LEU A 1 450 ? -9.188 42.688 21.469 1 96.38 450 LEU A CA 1
ATOM 3586 C C . LEU A 1 450 ? -9.609 43.969 22.141 1 96.38 450 LEU A C 1
ATOM 3588 O O . LEU A 1 450 ? -10.297 44.812 21.531 1 96.38 450 LEU A O 1
ATOM 3592 N N . GLU A 1 451 ? -9.172 44.094 23.359 1 96.25 451 GLU A N 1
ATOM 3593 C CA . GLU A 1 451 ? -9.469 45.312 24.094 1 96.25 451 GLU A CA 1
ATOM 3594 C C . GLU A 1 451 ? -8.281 46.281 24.094 1 96.25 451 GLU A C 1
ATOM 3596 O O . GLU A 1 451 ? -7.184 45.938 24.531 1 96.25 451 GLU A O 1
ATOM 3601 N N . ILE A 1 452 ? -8.531 47.438 23.578 1 96.56 452 ILE A N 1
ATOM 3602 C CA . ILE A 1 452 ? -7.527 48.469 23.609 1 96.56 452 ILE A CA 1
ATOM 3603 C C . ILE A 1 452 ? -7.934 49.562 24.609 1 96.56 452 ILE A C 1
ATOM 3605 O O . ILE A 1 452 ? -9.086 50 24.641 1 96.56 452 ILE A O 1
ATOM 3609 N N . PHE A 1 453 ? -7.035 49.969 25.406 1 96.12 453 PHE A N 1
ATOM 3610 C CA . PHE A 1 453 ? -7.312 51 26.422 1 96.12 453 PHE A CA 1
ATOM 3611 C C . PHE A 1 453 ? -7.051 52.375 25.891 1 96.12 453 PHE A C 1
ATOM 3613 O O . PHE A 1 453 ? -5.953 52.688 25.406 1 96.12 453 PHE A O 1
ATOM 3620 N N . VAL A 1 454 ? -8.094 53.188 25.984 1 96.38 454 VAL A N 1
ATOM 3621 C CA . VAL A 1 454 ? -8 54.594 25.516 1 96.38 454 VAL A CA 1
ATOM 3622 C C . VAL A 1 454 ? -7.559 55.469 26.672 1 96.38 454 VAL A C 1
ATOM 3624 O O . VAL A 1 454 ? -8.273 55.625 27.672 1 96.38 454 VAL A O 1
ATOM 3627 N N . ASN A 1 455 ? -6.422 56.031 26.594 1 94.62 455 ASN A N 1
ATOM 3628 C CA . ASN A 1 455 ? -5.855 56.938 27.594 1 94.62 455 ASN A CA 1
ATOM 3629 C C . ASN A 1 455 ? -4.793 57.844 27 1 94.62 455 ASN A C 1
ATOM 3631 O O . ASN A 1 455 ? -4.484 57.75 25.812 1 94.62 455 ASN A O 1
ATOM 3635 N N . SER A 1 456 ? -4.266 58.688 27.812 1 94.12 456 SER A N 1
ATOM 3636 C CA . SER A 1 456 ? -3.332 59.688 27.328 1 94.12 456 SER A CA 1
ATOM 3637 C C . SER A 1 456 ? -2.023 59.062 26.859 1 94.12 456 SER A C 1
ATOM 3639 O O . SER A 1 456 ? -1.421 59.531 25.891 1 94.12 456 SER A O 1
ATOM 3641 N N . LYS A 1 457 ? -1.666 58.031 27.516 1 92.69 457 LYS A N 1
ATOM 3642 C CA . LYS A 1 457 ? -0.401 57.375 27.188 1 92.69 457 LYS A CA 1
ATOM 3643 C C . LYS A 1 457 ? -0.478 56.688 25.828 1 92.69 457 LYS A C 1
ATOM 3645 O O . LYS A 1 457 ? 0.42 56.844 25 1 92.69 457 LYS A O 1
ATOM 3650 N N . ASN A 1 458 ? -1.494 55.938 25.562 1 94 458 ASN A N 1
ATOM 3651 C CA . ASN A 1 458 ? -1.663 55.219 24.312 1 94 458 ASN A CA 1
ATOM 3652 C C . ASN A 1 458 ? -1.98 56.156 23.156 1 94 458 ASN A C 1
ATOM 3654 O O . ASN A 1 458 ? -1.681 55.844 22 1 94 458 ASN A O 1
ATOM 3658 N N . LEU A 1 459 ? -2.58 57.281 23.469 1 94.62 459 LEU A N 1
ATOM 3659 C CA . LEU A 1 459 ? -2.947 58.25 22.438 1 94.62 459 LEU A CA 1
ATOM 3660 C C . LEU A 1 459 ? -1.767 59.125 22.078 1 94.62 459 LEU A C 1
ATOM 3662 O O . LEU A 1 459 ? -1.777 59.812 21.047 1 94.62 459 LEU A O 1
ATOM 3666 N N . ALA A 1 460 ? -0.771 59.156 22.969 1 91.94 460 ALA A N 1
ATOM 3667 C CA . ALA A 1 460 ? 0.382 60.031 22.766 1 91.94 460 ALA A CA 1
ATOM 3668 C C . ALA A 1 460 ? 1.105 59.688 21.453 1 91.94 460 ALA A C 1
ATOM 3670 O O . ALA A 1 460 ? 1.069 58.531 21 1 91.94 460 ALA A O 1
ATOM 3671 N N . ASP A 1 461 ? 1.683 60.75 20.828 1 88.25 461 ASP A N 1
ATOM 3672 C CA . ASP A 1 461 ? 2.441 60.531 19.594 1 88.25 461 ASP A CA 1
ATOM 3673 C C . ASP A 1 461 ? 3.869 60.094 19.891 1 88.25 461 ASP A C 1
ATOM 3675 O O . ASP A 1 461 ? 4.828 60.812 19.594 1 88.25 461 ASP A O 1
ATOM 3679 N N . ASN A 1 462 ? 4.02 59.031 20.609 1 88.75 462 ASN A N 1
ATOM 3680 C CA . ASN A 1 462 ? 5.285 58.375 20.906 1 88.75 462 ASN A CA 1
ATOM 3681 C C . ASN A 1 462 ? 5.191 56.875 20.688 1 88.75 462 ASN A C 1
ATOM 3683 O O . ASN A 1 462 ? 4.297 56.406 19.984 1 88.75 462 ASN A O 1
ATOM 3687 N N . ASP A 1 463 ? 6.148 56.188 21.234 1 91.31 463 ASP A N 1
ATOM 3688 C CA . ASP A 1 463 ? 6.223 54.75 20.922 1 91.31 463 ASP A CA 1
ATOM 3689 C C . ASP A 1 463 ? 5.551 53.938 22.016 1 91.31 463 ASP A C 1
ATOM 3691 O O . ASP A 1 463 ? 5.723 52.719 22.062 1 91.31 463 ASP A O 1
ATOM 3695 N N . GLU A 1 464 ? 4.758 54.562 22.844 1 92.12 464 GLU A N 1
ATOM 3696 C CA . GLU A 1 464 ? 4.176 53.875 23.984 1 92.12 464 GLU A CA 1
ATOM 3697 C C . GLU A 1 464 ? 3.152 52.812 23.531 1 92.12 464 GLU A C 1
ATOM 3699 O O . GLU A 1 464 ? 3.09 51.719 24.078 1 92.12 464 GLU A O 1
ATOM 3704 N N . PHE A 1 465 ? 2.338 53.219 22.609 1 94.19 465 PHE A N 1
ATOM 3705 C CA . PHE A 1 465 ? 1.317 52.312 22.094 1 94.19 465 PHE A CA 1
ATOM 3706 C C . PHE A 1 465 ? 1.952 51.031 21.562 1 94.19 465 PHE A C 1
ATOM 3708 O O . PHE A 1 465 ? 1.545 49.938 21.922 1 94.19 465 PHE A O 1
ATOM 3715 N N . GLU A 1 466 ? 2.945 51.156 20.703 1 94.19 466 GLU A N 1
ATOM 3716 C CA . GLU A 1 466 ? 3.641 50.031 20.094 1 94.19 466 GLU A CA 1
ATOM 3717 C C . GLU A 1 466 ? 4.336 49.188 21.141 1 94.19 466 GLU A C 1
ATOM 3719 O O . GLU A 1 466 ? 4.316 47.938 21.062 1 94.19 466 GLU A O 1
ATOM 3724 N N . TYR A 1 467 ? 4.926 49.812 22.031 1 94.12 467 TYR A N 1
ATOM 3725 C CA . TYR A 1 467 ? 5.648 49.094 23.078 1 94.12 467 TYR A CA 1
ATOM 3726 C C . TYR A 1 467 ? 4.684 48.312 23.953 1 94.12 467 TYR A C 1
ATOM 3728 O O . TYR A 1 467 ? 4.984 47.188 24.375 1 94.12 467 TYR A O 1
ATOM 3736 N N . ASN A 1 468 ? 3.578 48.938 24.359 1 93.44 468 ASN A N 1
ATOM 3737 C CA . ASN A 1 468 ? 2.578 48.219 25.156 1 93.44 468 ASN A CA 1
ATOM 3738 C C . ASN A 1 468 ? 2.041 47 24.422 1 93.44 468 ASN A C 1
ATOM 3740 O O . ASN A 1 468 ? 1.77 45.969 25.047 1 93.44 468 ASN A O 1
ATOM 3744 N N . PHE A 1 469 ? 1.866 47.125 23.156 1 93.69 469 PHE A N 1
ATOM 3745 C CA . PHE A 1 469 ? 1.444 45.969 22.375 1 93.69 469 PHE A CA 1
ATOM 3746 C C . PHE A 1 469 ? 2.512 44.875 22.391 1 93.69 469 PHE A C 1
ATOM 3748 O O . PHE A 1 469 ? 2.195 43.688 22.484 1 93.69 469 PHE A O 1
ATOM 3755 N N . LEU A 1 470 ? 3.742 45.25 22.203 1 92.31 470 LEU A N 1
ATOM 3756 C CA . LEU A 1 470 ? 4.852 44.312 22.234 1 92.31 470 LEU A CA 1
ATOM 3757 C C . LEU A 1 470 ? 4.867 43.531 23.547 1 92.31 470 LEU A C 1
ATOM 3759 O O . LEU A 1 470 ? 4.988 42.312 23.547 1 92.31 470 LEU A O 1
ATOM 3763 N N . VAL A 1 471 ? 4.715 44.281 24.609 1 92.19 471 VAL A N 1
ATOM 3764 C CA . VAL A 1 471 ? 4.738 43.656 25.938 1 92.19 471 VAL A CA 1
ATOM 3765 C C . VAL A 1 471 ? 3.568 42.688 26.062 1 92.19 471 VAL A C 1
ATOM 3767 O O . VAL A 1 471 ? 3.734 41.562 26.578 1 92.19 471 VAL A O 1
ATOM 3770 N N . ALA A 1 472 ? 2.441 43.094 25.625 1 93.06 472 ALA A N 1
ATOM 3771 C CA . ALA A 1 472 ? 1.253 42.25 25.719 1 93.06 472 ALA A CA 1
ATOM 3772 C C . ALA A 1 472 ? 1.42 40.969 24.875 1 93.06 472 ALA A C 1
ATOM 3774 O O . ALA A 1 472 ? 1.062 39.875 25.328 1 93.06 472 ALA A O 1
ATOM 3775 N N . LEU A 1 473 ? 1.896 41.062 23.672 1 92.12 473 LEU A N 1
ATOM 3776 C CA . LEU A 1 473 ? 2.078 39.938 22.766 1 92.12 473 LEU A CA 1
ATOM 3777 C C . LEU A 1 473 ? 3.105 38.969 23.328 1 92.12 473 LEU A C 1
ATOM 3779 O O . LEU A 1 473 ? 2.934 37.75 23.219 1 92.12 473 LEU A O 1
ATOM 3783 N N . MET A 1 474 ? 4.156 39.406 23.859 1 88.5 474 MET A N 1
ATOM 3784 C CA . MET A 1 474 ? 5.219 38.562 24.406 1 88.5 474 MET A CA 1
ATOM 3785 C C . MET A 1 474 ? 4.746 37.844 25.656 1 88.5 474 MET A C 1
ATOM 3787 O O . MET A 1 474 ? 5.195 36.719 25.938 1 88.5 474 MET A O 1
ATOM 3791 N N . ASN A 1 475 ? 3.834 38.5 26.422 1 80.62 475 ASN A N 1
ATOM 3792 C CA . ASN A 1 475 ? 3.332 37.906 27.641 1 80.62 475 ASN A CA 1
ATOM 3793 C C . ASN A 1 475 ? 2.137 37 27.359 1 80.62 475 ASN A C 1
ATOM 3795 O O . ASN A 1 475 ? 1.723 36.219 28.234 1 80.62 475 ASN A O 1
ATOM 3799 N N . GLY A 1 476 ? 1.509 37.156 26.359 1 71.19 476 GLY A N 1
ATOM 3800 C CA . GLY A 1 476 ? 0.363 36.344 26.016 1 71.19 476 GLY A CA 1
ATOM 3801 C C . GLY A 1 476 ? 0.735 34.906 25.734 1 71.19 476 GLY A C 1
ATOM 3802 O O . GLY A 1 476 ? 1.878 34.594 25.375 1 71.19 476 GLY A O 1
ATOM 3803 N N . ALA A 1 477 ? 0.09 33.938 26.438 1 54.16 477 ALA A N 1
ATOM 3804 C CA . ALA A 1 477 ? 0.297 32.5 26.438 1 54.16 477 ALA A CA 1
ATOM 3805 C C . ALA A 1 477 ? 0.67 32 25.047 1 54.16 477 ALA A C 1
ATOM 3807 O O . ALA A 1 477 ? 1.362 30.984 24.906 1 54.16 477 ALA A O 1
ATOM 3808 N N . ASN A 1 478 ? 0.171 32.594 24.062 1 48.81 478 ASN A N 1
ATOM 3809 C CA . ASN A 1 478 ? 0.277 31.953 22.75 1 48.81 478 ASN A CA 1
ATOM 3810 C C . ASN A 1 478 ? 1.709 31.984 22.219 1 48.81 478 ASN A C 1
ATOM 3812 O O . ASN A 1 478 ? 2.061 31.234 21.312 1 48.81 478 ASN A O 1
ATOM 3816 N N . PHE A 1 479 ? 2.553 32.969 22.562 1 42.88 479 PHE A N 1
ATOM 3817 C CA . PHE A 1 479 ? 3.848 33.094 21.906 1 42.88 479 PHE A CA 1
ATOM 3818 C C . PHE A 1 479 ? 4.934 32.375 22.672 1 42.88 479 PHE A C 1
ATOM 3820 O O . PHE A 1 479 ? 6.121 32.5 22.375 1 42.88 479 PHE A O 1
ATOM 3827 N N . SER A 1 480 ? 4.605 31.969 23.75 1 37.03 480 SER A N 1
ATOM 3828 C CA . SER A 1 480 ? 5.746 31.312 24.391 1 37.03 480 SER A CA 1
ATOM 3829 C C . SER A 1 480 ? 6.301 30.203 23.516 1 37.03 480 SER A C 1
ATOM 3831 O O . SER A 1 480 ? 7.348 29.625 23.812 1 37.03 480 SER A O 1
ATOM 3833 N N . ALA A 1 481 ? 5.441 29.422 22.875 1 33.72 481 ALA A N 1
ATOM 3834 C CA . ALA A 1 481 ? 5.949 28.219 22.203 1 33.72 481 ALA A CA 1
ATOM 3835 C C . ALA A 1 481 ? 6.586 28.578 20.859 1 33.72 481 ALA A C 1
ATOM 3837 O O . ALA A 1 481 ? 6.848 27.703 20.031 1 33.72 481 ALA A O 1
ATOM 3838 N N . VAL A 1 482 ? 6.648 29.828 20.328 1 29.83 482 VAL A N 1
ATOM 3839 C CA . VAL A 1 482 ? 7.43 29.875 19.109 1 29.83 482 VAL A CA 1
ATOM 3840 C C . VAL A 1 482 ? 8.906 29.641 19.422 1 29.83 482 VAL A C 1
ATOM 3842 O O . VAL A 1 482 ? 9.453 30.266 20.344 1 29.83 482 VAL A O 1
ATOM 3845 N N . MET B 1 1 ? -49.156 -16.047 -15.102 1 16.66 1 MET B N 1
ATOM 3846 C CA . MET B 1 1 ? -49.438 -16.031 -13.664 1 16.66 1 MET B CA 1
ATOM 3847 C C . MET B 1 1 ? -48.938 -14.734 -13.031 1 16.66 1 MET B C 1
ATOM 3849 O O . MET B 1 1 ? -49.688 -14.125 -12.234 1 16.66 1 MET B O 1
ATOM 3853 N N . CYS B 1 2 ? -47.688 -14.523 -13.055 1 17.09 2 CYS B N 1
ATOM 3854 C CA . CYS B 1 2 ? -47.188 -13.969 -11.812 1 17.09 2 CYS B CA 1
ATOM 3855 C C . CYS B 1 2 ? -47.469 -12.469 -11.734 1 17.09 2 CYS B C 1
ATOM 3857 O O . CYS B 1 2 ? -46.844 -11.766 -10.914 1 17.09 2 CYS B O 1
ATOM 3859 N N . LEU B 1 3 ? -47.938 -11.898 -12.641 1 19.73 3 LEU B N 1
ATOM 3860 C CA . LEU B 1 3 ? -47.656 -10.477 -12.445 1 19.73 3 LEU B CA 1
ATOM 3861 C C . LEU B 1 3 ? -48.188 -10.008 -11.094 1 19.73 3 LEU B C 1
ATOM 3863 O O . LEU B 1 3 ? -49.406 -9.812 -10.93 1 19.73 3 LEU B O 1
ATOM 3867 N N . LEU B 1 4 ? -47.781 -10.625 -10.141 1 16.28 4 LEU B N 1
ATOM 3868 C CA . LEU B 1 4 ? -48.375 -10.5 -8.805 1 16.28 4 LEU B CA 1
ATOM 3869 C C . LEU B 1 4 ? -48.312 -9.062 -8.312 1 16.28 4 LEU B C 1
ATOM 3871 O O . LEU B 1 4 ? -48.938 -8.711 -7.324 1 16.28 4 LEU B O 1
ATOM 3875 N N . LEU B 1 5 ? -47.469 -8.219 -8.789 1 17.48 5 LEU B N 1
ATOM 3876 C CA . LEU B 1 5 ? -47.062 -7.422 -7.633 1 17.48 5 LEU B CA 1
ATOM 3877 C C . LEU B 1 5 ? -48.281 -6.684 -7.059 1 17.48 5 LEU B C 1
ATOM 3879 O O . LEU B 1 5 ? -49 -6.008 -7.789 1 17.48 5 LEU B O 1
ATOM 3883 N N . ASN B 1 6 ? -48.656 -6.887 -5.934 1 16.77 6 ASN B N 1
ATOM 3884 C CA . ASN B 1 6 ? -49.625 -6.652 -4.879 1 16.77 6 ASN B CA 1
ATOM 3885 C C . ASN B 1 6 ? -49.469 -5.262 -4.27 1 16.77 6 ASN B C 1
ATOM 3887 O O . ASN B 1 6 ? -48.75 -5.086 -3.289 1 16.77 6 ASN B O 1
ATOM 3891 N N . LEU B 1 7 ? -48.969 -4.301 -4.895 1 17.7 7 LEU B N 1
ATOM 3892 C CA . LEU B 1 7 ? -48.75 -3.35 -3.809 1 17.7 7 LEU B CA 1
ATOM 3893 C C . LEU B 1 7 ? -50.031 -3.145 -3.008 1 17.7 7 LEU B C 1
ATOM 3895 O O . LEU B 1 7 ? -51.156 -3.244 -3.557 1 17.7 7 LEU B O 1
ATOM 3899 N N . PHE B 1 8 ? -49.812 -2.746 -1.617 1 16.95 8 PHE B N 1
ATOM 3900 C CA . PHE B 1 8 ? -50.25 -2.715 -0.225 1 16.95 8 PHE B CA 1
ATOM 3901 C C . PHE B 1 8 ? -51.219 -1.556 0.018 1 16.95 8 PHE B C 1
ATOM 3903 O O . PHE B 1 8 ? -51.094 -0.511 -0.627 1 16.95 8 PHE B O 1
ATOM 3910 N N . HIS B 1 9 ? -52.281 -1.608 0.772 1 16.56 9 HIS B N 1
ATOM 3911 C CA . HIS B 1 9 ? -53.531 -1.093 1.323 1 16.56 9 HIS B CA 1
ATOM 3912 C C . HIS B 1 9 ? -53.281 -0.106 2.455 1 16.56 9 HIS B C 1
ATOM 3914 O O . HIS B 1 9 ? -54.156 0.661 2.834 1 16.56 9 HIS B O 1
ATOM 3920 N N . LEU B 1 10 ? -52.156 0 3.258 1 16.34 10 LEU B N 1
ATOM 3921 C CA . LEU B 1 10 ? -52.594 0.09 4.645 1 16.34 10 LEU B CA 1
ATOM 3922 C C . LEU B 1 10 ? -53.375 1.387 4.891 1 16.34 10 LEU B C 1
ATOM 3924 O O . LEU B 1 10 ? -53.156 2.387 4.207 1 16.34 10 LEU B O 1
ATOM 3928 N N . ASP B 1 11 ? -54.188 1.508 6.008 1 16.55 11 ASP B N 1
ATOM 3929 C CA . ASP B 1 11 ? -55.344 2.051 6.715 1 16.55 11 ASP B CA 1
ATOM 3930 C C . ASP B 1 11 ? -54.938 3.17 7.668 1 16.55 11 ASP B C 1
ATOM 3932 O O . ASP B 1 11 ? -54.312 2.914 8.703 1 16.55 11 ASP B O 1
ATOM 3936 N N . LEU B 1 12 ? -54.25 4.156 7.387 1 16.72 12 LEU B N 1
ATOM 3937 C CA . LEU B 1 12 ? -53.906 5.027 8.508 1 16.72 12 LEU B CA 1
ATOM 3938 C C . LEU B 1 12 ? -55.188 5.602 9.141 1 16.72 12 LEU B C 1
ATOM 3940 O O . LEU B 1 12 ? -55.938 6.344 8.5 1 16.72 12 LEU B O 1
ATOM 3944 N N . GLU B 1 13 ? -55.562 5.09 10.234 1 15.61 13 GLU B N 1
ATOM 3945 C CA . GLU B 1 13 ? -56.688 5.438 11.117 1 15.61 13 GLU B CA 1
ATOM 3946 C C . GLU B 1 13 ? -56.438 6.77 11.812 1 15.61 13 GLU B C 1
ATOM 3948 O O . GLU B 1 13 ? -55.344 7.352 11.703 1 15.61 13 GLU B O 1
ATOM 3953 N N . THR B 1 14 ? -56.438 6.887 13.352 1 15.44 14 THR B N 1
ATOM 3954 C CA . THR B 1 14 ? -57.406 7.367 14.336 1 15.44 14 THR B CA 1
ATOM 3955 C C . THR B 1 14 ? -56.844 8.578 15.086 1 15.44 14 THR B C 1
ATOM 3957 O O . THR B 1 14 ? -55.844 8.477 15.766 1 15.44 14 THR B O 1
ATOM 3960 N N . LEU B 1 15 ? -56.75 9.758 14.734 1 15.95 15 LEU B N 1
ATOM 3961 C CA . LEU B 1 15 ? -56.25 10.852 15.57 1 15.95 15 LEU B CA 1
ATOM 3962 C C . LEU B 1 15 ? -57.188 11.102 16.75 1 15.95 15 LEU B C 1
ATOM 3964 O O . LEU B 1 15 ? -57.375 12.25 17.172 1 15.95 15 LEU B O 1
ATOM 3968 N N . GLU B 1 16 ? -57.688 10.383 17.625 1 14.48 16 GLU B N 1
ATOM 3969 C CA . GLU B 1 16 ? -58.656 11.016 18.531 1 14.48 16 GLU B CA 1
ATOM 3970 C C . GLU B 1 16 ? -57.938 11.766 19.641 1 14.48 16 GLU B C 1
ATOM 3972 O O . GLU B 1 16 ? -58.281 12.93 19.922 1 14.48 16 GLU B O 1
ATOM 3977 N N . GLN B 1 17 ? -57.25 11.258 20.844 1 14.77 17 GLN B N 1
ATOM 3978 C CA . GLN B 1 17 ? -58 11.305 22.094 1 14.77 17 GLN B CA 1
ATOM 3979 C C . GLN B 1 17 ? -57.656 12.562 22.891 1 14.77 17 GLN B C 1
ATOM 3981 O O . GLN B 1 17 ? -56.625 13.195 22.641 1 14.77 17 GLN B O 1
ATOM 3986 N N . SER B 1 18 ? -57.969 12.523 24.406 1 14.98 18 SER B N 1
ATOM 3987 C CA . SER B 1 18 ? -58.688 13.133 25.516 1 14.98 18 SER B CA 1
ATOM 3988 C C . SER B 1 18 ? -57.75 13.898 26.453 1 14.98 18 SER B C 1
ATOM 3990 O O . SER B 1 18 ? -57.969 15.078 26.719 1 14.98 18 SER B O 1
ATOM 3992 N N . ASN B 1 19 ? -57.375 13.344 27.75 1 15.09 19 ASN B N 1
ATOM 3993 C CA . ASN B 1 19 ? -57.938 13.695 29.047 1 15.09 19 ASN B CA 1
ATOM 3994 C C . ASN B 1 19 ? -57 14.617 29.844 1 15.09 19 ASN B C 1
ATOM 3996 O O . ASN B 1 19 ? -57.406 15.734 30.188 1 15.09 19 ASN B O 1
ATOM 4000 N N . VAL B 1 20 ? -56.219 14.062 30.969 1 14.88 20 VAL B N 1
ATOM 4001 C CA . VAL B 1 20 ? -56.531 14.141 32.406 1 14.88 20 VAL B CA 1
ATOM 4002 C C . VAL B 1 20 ? -55.656 15.219 33.062 1 14.88 20 VAL B C 1
ATOM 4004 O O . VAL B 1 20 ? -54.625 15.617 32.5 1 14.88 20 VAL B O 1
ATOM 4007 N N . ASP B 1 21 ? -55.656 15.312 34.531 1 15.53 21 ASP B N 1
ATOM 4008 C CA . ASP B 1 21 ? -55.969 16.125 35.688 1 15.53 21 ASP B CA 1
ATOM 4009 C C . ASP B 1 21 ? -54.719 16.531 36.438 1 15.53 21 ASP B C 1
ATOM 4011 O O . ASP B 1 21 ? -54.531 17.703 36.781 1 15.53 21 ASP B O 1
ATOM 4015 N N . GLY B 1 22 ? -53.844 15.562 37.031 1 15.18 22 GLY B N 1
ATOM 4016 C CA . GLY B 1 22 ? -53.844 15.617 38.5 1 15.18 22 GLY B CA 1
ATOM 4017 C C . GLY B 1 22 ? -52.906 16.656 39.062 1 15.18 22 GLY B C 1
ATOM 4018 O O . GLY B 1 22 ? -52.062 17.188 38.312 1 15.18 22 GLY B O 1
ATOM 4019 N N . PRO B 1 23 ? -52.75 16.781 40.438 1 16.62 23 PRO B N 1
ATOM 4020 C CA . PRO B 1 23 ? -52.781 17.734 41.562 1 16.62 23 PRO B CA 1
ATOM 4021 C C . PRO B 1 23 ? -51.375 18.016 42.125 1 16.62 23 PRO B C 1
ATOM 4023 O O . PRO B 1 23 ? -51.219 18.844 43.031 1 16.62 23 PRO B O 1
ATOM 4026 N N . TYR B 1 24 ? -50.219 17.609 41.562 1 15.85 24 TYR B N 1
ATOM 4027 C CA . TYR B 1 24 ? -49.281 17.266 42.625 1 15.85 24 TYR B CA 1
ATOM 4028 C C . TYR B 1 24 ? -48.906 18.5 43.438 1 15.85 24 TYR B C 1
ATOM 4030 O O . TYR B 1 24 ? -48.719 19.578 42.875 1 15.85 24 TYR B O 1
ATOM 4038 N N . GLU B 1 25 ? -48.906 18.297 44.781 1 15.49 25 GLU B N 1
ATOM 4039 C CA . GLU B 1 25 ? -48.906 18.969 46.062 1 15.49 25 GLU B CA 1
ATOM 4040 C C . GLU B 1 25 ? -47.531 19.594 46.375 1 15.49 25 GLU B C 1
ATOM 4042 O O . GLU B 1 25 ? -47.469 20.781 46.719 1 15.49 25 GLU B O 1
ATOM 4047 N N . PRO B 1 26 ? -46.594 18.812 47.031 1 14.98 26 PRO B N 1
ATOM 4048 C CA . PRO B 1 26 ? -46.375 19.109 48.469 1 14.98 26 PRO B CA 1
ATOM 4049 C C . PRO B 1 26 ? -45.312 20.172 48.688 1 14.98 26 PRO B C 1
ATOM 4051 O O . PRO B 1 26 ? -44.625 20.562 47.75 1 14.98 26 PRO B O 1
ATOM 4054 N N . MET B 1 27 ? -44.312 19.875 49.656 1 15.05 27 MET B N 1
ATOM 4055 C CA . MET B 1 27 ? -44.031 20.328 51.031 1 15.05 27 MET B CA 1
ATOM 4056 C C . MET B 1 27 ? -42.781 21.203 51.062 1 15.05 27 MET B C 1
ATOM 4058 O O . MET B 1 27 ? -41.938 21.109 50.188 1 15.05 27 MET B O 1
ATOM 4062 N N . GLU B 1 28 ? -42.656 22 52.188 1 15.95 28 GLU B N 1
ATOM 4063 C CA . GLU B 1 28 ? -42.188 23.188 52.906 1 15.95 28 GLU B CA 1
ATOM 4064 C C . GLU B 1 28 ? -40.75 23.031 53.312 1 15.95 28 GLU B C 1
ATOM 4066 O O . GLU B 1 28 ? -40.406 22.172 54.156 1 15.95 28 GLU B O 1
ATOM 4071 N N . ALA B 1 29 ? -39.906 23.031 52.406 1 15.12 29 ALA B N 1
ATOM 4072 C CA . ALA B 1 29 ? -38.562 22.719 52.844 1 15.12 29 ALA B CA 1
ATOM 4073 C C . ALA B 1 29 ? -38.094 23.703 53.906 1 15.12 29 ALA B C 1
ATOM 4075 O O . ALA B 1 29 ? -38.094 24.922 53.688 1 15.12 29 ALA B O 1
ATOM 4076 N N . ASP B 1 30 ? -38.094 23.281 55.125 1 14.09 30 ASP B N 1
ATOM 4077 C CA . ASP B 1 30 ? -37.812 23.859 56.438 1 14.09 30 ASP B CA 1
ATOM 4078 C C . ASP B 1 30 ? -36.406 24.484 56.438 1 14.09 30 ASP B C 1
ATOM 4080 O O . ASP B 1 30 ? -35.594 24.219 55.562 1 14.09 30 ASP B O 1
ATOM 4084 N N . ALA B 1 31 ? -35.781 24.484 57.75 1 15.06 31 ALA B N 1
ATOM 4085 C CA . ALA B 1 31 ? -35.375 25.422 58.812 1 15.06 31 ALA B CA 1
ATOM 4086 C C . ALA B 1 31 ? -33.875 25.703 58.719 1 15.06 31 ALA B C 1
ATOM 4088 O O . ALA B 1 31 ? -33.438 26.859 58.656 1 15.06 31 ALA B O 1
ATOM 4089 N N . THR B 1 32 ? -33.062 24.969 59.469 1 14.18 32 THR B N 1
ATOM 4090 C CA . THR B 1 32 ? -32.438 25.531 60.688 1 14.18 32 THR B CA 1
ATOM 4091 C C . THR B 1 32 ? -31.031 26.031 60.406 1 14.18 32 THR B C 1
ATOM 4093 O O . THR B 1 32 ? -30.719 27.203 60.656 1 14.18 32 THR B O 1
ATOM 4096 N N . ASN B 1 33 ? -29.953 25.438 61.094 1 13.99 33 ASN B N 1
ATOM 4097 C CA . ASN B 1 33 ? -29.234 25.938 62.25 1 13.99 33 ASN B CA 1
ATOM 4098 C C . ASN B 1 33 ? -27.875 26.531 61.844 1 13.99 33 ASN B C 1
ATOM 4100 O O . ASN B 1 33 ? -27.562 27.656 62.25 1 13.99 33 ASN B O 1
ATOM 4104 N N . ARG B 1 34 ? -26.828 25.641 61.719 1 14.85 34 ARG B N 1
ATOM 4105 C CA . ARG B 1 34 ? -25.781 25.656 62.75 1 14.85 34 ARG B CA 1
ATOM 4106 C C . ARG B 1 34 ? -24.719 26.703 62.406 1 14.85 34 ARG B C 1
ATOM 4108 O O . ARG B 1 34 ? -24.531 27.062 61.25 1 14.85 34 ARG B O 1
ATOM 4115 N N . GLU B 1 35 ? -23.656 27.047 63.312 1 15.23 35 GLU B N 1
ATOM 4116 C CA . GLU B 1 35 ? -22.922 28.062 64.062 1 15.23 35 GLU B CA 1
ATOM 4117 C C . GLU B 1 35 ? -21.562 28.344 63.406 1 15.23 35 GLU B C 1
ATOM 4119 O O . GLU B 1 35 ? -21.062 29.469 63.438 1 15.23 35 GLU B O 1
ATOM 4124 N N . HIS B 1 36 ? -20.891 27.25 62.719 1 14.86 36 HIS B N 1
ATOM 4125 C CA . HIS B 1 36 ? -19.594 27.141 63.406 1 14.86 36 HIS B CA 1
ATOM 4126 C C . HIS B 1 36 ? -18.688 28.312 63.031 1 14.86 36 HIS B C 1
ATOM 4128 O O . HIS B 1 36 ? -18.875 28.938 61.969 1 14.86 36 HIS B O 1
ATOM 4134 N N . GLU B 1 37 ? -17.359 28.438 63.719 1 15.96 37 GLU B N 1
ATOM 4135 C CA . GLU B 1 37 ? -16.375 29.234 64.438 1 15.96 37 GLU B CA 1
ATOM 4136 C C . GLU B 1 37 ? -15.328 29.812 63.469 1 15.96 37 GLU B C 1
ATOM 4138 O O . GLU B 1 37 ? -15.086 29.25 62.406 1 15.96 37 GLU B O 1
ATOM 4143 N N . THR B 1 38 ? -14.789 30.891 63.75 1 16 38 THR B N 1
ATOM 4144 C CA . THR B 1 38 ? -14.148 32.125 63.281 1 16 38 THR B CA 1
ATOM 4145 C C . THR B 1 38 ? -12.711 31.844 62.844 1 16 38 THR B C 1
ATOM 4147 O O . THR B 1 38 ? -12.219 32.469 61.906 1 16 38 THR B O 1
ATOM 4150 N N . GLU B 1 39 ? -11.828 30.844 63.469 1 16.14 39 GLU B N 1
ATOM 4151 C CA . GLU B 1 39 ? -10.609 31.391 64.062 1 16.14 39 GLU B CA 1
ATOM 4152 C C . GLU B 1 39 ? -9.586 31.734 62.969 1 16.14 39 GLU B C 1
ATOM 4154 O O . GLU B 1 39 ? -9.625 31.172 61.875 1 16.14 39 GLU B O 1
ATOM 4159 N N . GLN B 1 40 ? -8.484 32.375 63.375 1 17.25 40 GLN B N 1
ATOM 4160 C CA . GLN B 1 40 ? -7.535 33.438 63.094 1 17.25 40 GLN B CA 1
ATOM 4161 C C . GLN B 1 40 ? -6.391 32.938 62.219 1 17.25 40 GLN B C 1
ATOM 4163 O O . GLN B 1 40 ? -6.148 31.734 62.125 1 17.25 40 GLN B O 1
ATOM 4168 N N . GLY B 1 41 ? -5.531 33.75 61.844 1 17.19 41 GLY B N 1
ATOM 4169 C CA . GLY B 1 41 ? -4.562 34.25 60.906 1 17.19 41 GLY B CA 1
ATOM 4170 C C . GLY B 1 41 ? -3.186 33.625 61.062 1 17.19 41 GLY B C 1
ATOM 4171 O O . GLY B 1 41 ? -2.195 34.156 60.562 1 17.19 41 GLY B O 1
ATOM 4172 N N . GLY B 1 42 ? -3.092 32.438 61.719 1 15.16 42 GLY B N 1
ATOM 4173 C CA . GLY B 1 42 ? -1.759 32.062 62.188 1 15.16 42 GLY B CA 1
ATOM 4174 C C . GLY B 1 42 ? -0.699 32.219 61.094 1 15.16 42 GLY B C 1
ATOM 4175 O O . GLY B 1 42 ? -1.013 32.562 59.969 1 15.16 42 GLY B O 1
ATOM 4176 N N . THR B 1 43 ? 0.326 31.109 60.969 1 16.41 43 THR B N 1
ATOM 4177 C CA . THR B 1 43 ? 1.717 30.75 61.188 1 16.41 43 THR B CA 1
ATOM 4178 C C . THR B 1 43 ? 2.531 30.828 59.906 1 16.41 43 THR B C 1
ATOM 4180 O O . THR B 1 43 ? 1.97 30.891 58.812 1 16.41 43 THR B O 1
ATOM 4183 N N . ARG B 1 44 ? 3.945 30.094 59.906 1 18.42 44 ARG B N 1
ATOM 4184 C CA . ARG B 1 44 ? 5.383 29.891 59.75 1 18.42 44 ARG B CA 1
ATOM 4185 C C . ARG B 1 44 ? 5.703 29.188 58.438 1 18.42 44 ARG B C 1
ATOM 4187 O O . ARG B 1 44 ? 5.273 28.062 58.188 1 18.42 44 ARG B O 1
ATOM 4194 N N . PHE B 1 45 ? 5.887 29.609 57.312 1 17.05 45 PHE B N 1
ATOM 4195 C CA . PHE B 1 45 ? 5.797 28.859 56.062 1 17.05 45 PHE B CA 1
ATOM 4196 C C . PHE B 1 45 ? 6.992 27.922 55.906 1 17.05 45 PHE B C 1
ATOM 4198 O O . PHE B 1 45 ? 7.965 28.266 55.219 1 17.05 45 PHE B O 1
ATOM 4205 N N . SER B 1 46 ? 7.539 27.359 57.062 1 17.97 46 SER B N 1
ATOM 4206 C CA . SER B 1 46 ? 8.891 26.797 57.094 1 17.97 46 SER B CA 1
ATOM 4207 C C . SER B 1 46 ? 9.117 25.875 55.875 1 17.97 46 SER B C 1
ATOM 4209 O O . SER B 1 46 ? 10.055 26.078 55.125 1 17.97 46 SER B O 1
ATOM 4211 N N . ASP B 1 47 ? 8.945 24.531 56.125 1 17.92 47 ASP B N 1
ATOM 4212 C CA . ASP B 1 47 ? 9.633 23.25 56 1 17.92 47 ASP B CA 1
ATOM 4213 C C . ASP B 1 47 ? 9.242 22.531 54.688 1 17.92 47 ASP B C 1
ATOM 4215 O O . ASP B 1 47 ? 8.078 22.203 54.5 1 17.92 47 ASP B O 1
ATOM 4219 N N . PHE B 1 48 ? 9.797 22.688 53.656 1 19.12 48 PHE B N 1
ATOM 4220 C CA . PHE B 1 48 ? 9.133 22.25 52.438 1 19.12 48 PHE B CA 1
ATOM 4221 C C . PHE B 1 48 ? 9.008 20.719 52.438 1 19.12 48 PHE B C 1
ATOM 4223 O O . PHE B 1 48 ? 10.008 20.016 52.5 1 19.12 48 PHE B O 1
ATOM 4230 N N . ILE B 1 49 ? 8.008 20.141 53.031 1 19.61 49 ILE B N 1
ATOM 4231 C CA . ILE B 1 49 ? 7.926 18.703 53.25 1 19.61 49 ILE B CA 1
ATOM 4232 C C . ILE B 1 49 ? 7.957 17.969 51.906 1 19.61 49 ILE B C 1
ATOM 4234 O O . ILE B 1 49 ? 7.312 18.391 50.938 1 19.61 49 ILE B O 1
ATOM 4238 N N . PRO B 1 50 ? 8.711 16.766 51.781 1 24.36 50 PRO B N 1
ATOM 4239 C CA . PRO B 1 50 ? 9 15.711 50.812 1 24.36 50 PRO B CA 1
ATOM 4240 C C . PRO B 1 50 ? 7.738 15.031 50.281 1 24.36 50 PRO B C 1
ATOM 4242 O O . PRO B 1 50 ? 6.992 14.422 51.062 1 24.36 50 PRO B O 1
ATOM 4245 N N . LEU B 1 51 ? 6.965 15.609 49.531 1 23.83 51 LEU B N 1
ATOM 4246 C CA . LEU B 1 51 ? 5.672 14.953 49.406 1 23.83 51 LEU B CA 1
ATOM 4247 C C . LEU B 1 51 ? 5.836 13.539 48.844 1 23.83 51 LEU B C 1
ATOM 4249 O O . LEU B 1 51 ? 6.738 13.273 48.062 1 23.83 51 LEU B O 1
ATOM 4253 N N . ASP B 1 52 ? 5.27 12.594 49.562 1 22.88 52 ASP B N 1
ATOM 4254 C CA . ASP B 1 52 ? 5.234 11.148 49.375 1 22.88 52 ASP B CA 1
ATOM 4255 C C . ASP B 1 52 ? 4.719 10.789 47.969 1 22.88 52 ASP B C 1
ATOM 4257 O O . ASP B 1 52 ? 3.812 11.438 47.469 1 22.88 52 ASP B O 1
ATOM 4261 N N . PHE B 1 53 ? 5.375 9.875 47.219 1 26.67 53 PHE B N 1
ATOM 4262 C CA . PHE B 1 53 ? 5.516 9.195 45.938 1 26.67 53 PHE B CA 1
ATOM 4263 C C . PHE B 1 53 ? 4.242 8.43 45.562 1 26.67 53 PHE B C 1
ATOM 4265 O O . PHE B 1 53 ? 4.184 7.75 44.562 1 26.67 53 PHE B O 1
ATOM 4272 N N . GLU B 1 54 ? 3.338 8.523 46.625 1 29.31 54 GLU B N 1
ATOM 4273 C CA . GLU B 1 54 ? 2.314 7.488 46.5 1 29.31 54 GLU B CA 1
ATOM 4274 C C . GLU B 1 54 ? 1.31 7.855 45.406 1 29.31 54 GLU B C 1
ATOM 4276 O O . GLU B 1 54 ? 0.623 6.984 44.875 1 29.31 54 GLU B O 1
ATOM 4281 N N . GLU B 1 55 ? 1.181 9.133 45.281 1 30.84 55 GLU B N 1
ATOM 4282 C CA . GLU B 1 55 ? -0.084 9.461 44.656 1 30.84 55 GLU B CA 1
ATOM 4283 C C . GLU B 1 55 ? -0.005 9.234 43.125 1 30.84 55 GLU B C 1
ATOM 4285 O O . GLU B 1 55 ? -1.025 9.266 42.438 1 30.84 55 GLU B O 1
ATOM 4290 N N . GLU B 1 56 ? 1.175 9.211 42.719 1 34.69 56 GLU B N 1
ATOM 4291 C CA . GLU B 1 56 ? 1.328 9 41.281 1 34.69 56 GLU B CA 1
ATOM 4292 C C . GLU B 1 56 ? 0.792 7.633 40.844 1 34.69 56 GLU B C 1
ATOM 4294 O O . GLU B 1 56 ? 0.427 7.43 39.688 1 34.69 56 GLU B O 1
ATOM 4299 N N . GLU B 1 57 ? 0.692 6.758 41.906 1 33.75 57 GLU B N 1
ATOM 4300 C CA . GLU B 1 57 ? 0.28 5.391 41.625 1 33.75 57 GLU B CA 1
ATOM 4301 C C . GLU B 1 57 ? -1.21 5.32 41.312 1 33.75 57 GLU B C 1
ATOM 4303 O O . GLU B 1 57 ? -1.637 4.488 40.5 1 33.75 57 GLU B O 1
ATOM 4308 N N . ALA B 1 58 ? -1.924 6.258 41.938 1 33.72 58 ALA B N 1
ATOM 4309 C CA . ALA B 1 58 ? -3.363 6.047 41.812 1 33.72 58 ALA B CA 1
ATOM 4310 C C . ALA B 1 58 ? -3.854 6.457 40.438 1 33.72 58 ALA B C 1
ATOM 4312 O O . ALA B 1 58 ? -4.719 5.797 39.844 1 33.72 58 ALA B O 1
ATOM 4313 N N . VAL B 1 59 ? -3.393 7.617 40.062 1 36 59 VAL B N 1
ATOM 4314 C CA . VAL B 1 59 ? -3.924 8.016 38.781 1 36 59 VAL B CA 1
ATOM 4315 C C . VAL B 1 59 ? -3.414 7.07 37.688 1 36 59 VAL B C 1
ATOM 4317 O O . VAL B 1 59 ? -4.168 6.676 36.781 1 36 59 VAL B O 1
ATOM 4320 N N . GLU B 1 60 ? -2.186 6.586 37.875 1 37.31 60 GLU B N 1
ATOM 4321 C CA . GLU B 1 60 ? -1.722 5.531 36.969 1 37.31 60 GLU B CA 1
ATOM 4322 C C . GLU B 1 60 ? -2.549 4.258 37.125 1 37.31 60 GLU B C 1
ATOM 4324 O O . GLU B 1 60 ? -2.844 3.566 36.156 1 37.31 60 GLU B O 1
ATOM 4329 N N . GLU B 1 61 ? -3 4.055 38.438 1 40.25 61 GLU B N 1
ATOM 4330 C CA . GLU B 1 61 ? -3.83 2.879 38.656 1 40.25 61 GLU B CA 1
ATOM 4331 C C . GLU B 1 61 ? -5.223 3.055 38.062 1 40.25 61 GLU B C 1
ATOM 4333 O O . GLU B 1 61 ? -5.797 2.107 37.531 1 40.25 61 GLU B O 1
ATOM 4338 N N . ALA B 1 62 ? -5.832 4.203 38.125 1 41.28 62 ALA B N 1
ATOM 4339 C CA . ALA B 1 62 ? -7.164 4.367 37.562 1 41.28 62 ALA B CA 1
ATOM 4340 C C . ALA B 1 62 ? -7.121 4.266 36.031 1 41.28 62 ALA B C 1
ATOM 4342 O O . ALA B 1 62 ? -7.984 3.635 35.438 1 41.28 62 ALA B O 1
ATOM 4343 N N . ILE B 1 63 ? -6.199 4.879 35.469 1 40.44 63 ILE B N 1
ATOM 4344 C CA . ILE B 1 63 ? -6.047 4.75 34 1 40.44 63 ILE B CA 1
ATOM 4345 C C . ILE B 1 63 ? -5.656 3.318 33.656 1 40.44 63 ILE B C 1
ATOM 4347 O O . ILE B 1 63 ? -6.195 2.736 32.719 1 40.44 63 ILE B O 1
ATOM 4351 N N . ARG B 1 64 ? -4.781 2.682 34.531 1 36.59 64 ARG B N 1
ATOM 4352 C CA . ARG B 1 64 ? -4.477 1.271 34.312 1 36.59 64 ARG B CA 1
ATOM 4353 C C . ARG B 1 64 ? -5.723 0.408 34.5 1 36.59 64 ARG B C 1
ATOM 4355 O O . ARG B 1 64 ? -5.969 -0.511 33.719 1 36.59 64 ARG B O 1
ATOM 4362 N N . ARG B 1 65 ? -6.547 0.653 35.562 1 39.97 65 ARG B N 1
ATOM 4363 C CA . ARG B 1 65 ? -7.746 -0.15 35.781 1 39.97 65 ARG B CA 1
ATOM 4364 C C . ARG B 1 65 ? -8.727 0.022 34.625 1 39.97 65 ARG B C 1
ATOM 4366 O O . ARG B 1 65 ? -9.391 -0.936 34.219 1 39.97 65 ARG B O 1
ATOM 4373 N N . SER B 1 66 ? -8.984 1.286 34.156 1 36.31 66 SER B N 1
ATOM 4374 C CA . SER B 1 66 ? -9.914 1.45 33.062 1 36.31 66 SER B CA 1
ATOM 4375 C C . SER B 1 66 ? -9.375 0.789 31.781 1 36.31 66 SER B C 1
ATOM 4377 O O . SER B 1 66 ? -10.148 0.241 31 1 36.31 66 SER B O 1
ATOM 4379 N N . LEU B 1 67 ? -8.055 0.957 31.578 1 35.72 67 LEU B N 1
ATOM 4380 C CA . LEU B 1 67 ? -7.492 0.258 30.422 1 35.72 67 LEU B CA 1
ATOM 4381 C C . LEU B 1 67 ? -7.434 -1.244 30.688 1 35.72 67 LEU B C 1
ATOM 4383 O O . LEU B 1 67 ? -7.547 -2.041 29.75 1 35.72 67 LEU B O 1
ATOM 4387 N N . GLU B 1 68 ? -7.152 -1.684 31.984 1 34.22 68 GLU B N 1
ATOM 4388 C CA . GLU B 1 68 ? -7.098 -3.121 32.25 1 34.22 68 GLU B CA 1
ATOM 4389 C C . GLU B 1 68 ? -8.469 -3.764 32.094 1 34.22 68 GLU B C 1
ATOM 4391 O O . GLU B 1 68 ? -8.578 -4.969 31.859 1 34.22 68 GLU B O 1
ATOM 4396 N N . GLU B 1 69 ? -9.523 -3.055 32.5 1 33.62 69 GLU B N 1
ATOM 4397 C CA . GLU B 1 69 ? -10.727 -3.881 32.5 1 33.62 69 GLU B CA 1
ATOM 4398 C C . GLU B 1 69 ? -11.039 -4.391 31.094 1 33.62 69 GLU B C 1
ATOM 4400 O O . GLU B 1 69 ? -11.516 -5.516 30.938 1 33.62 69 GLU B O 1
ATOM 4405 N N . GLU B 1 70 ? -11.195 -3.453 30.141 1 33 70 GLU B N 1
ATOM 4406 C CA . GLU B 1 70 ? -11.883 -4.031 28.984 1 33 70 GLU B CA 1
ATOM 4407 C C . GLU B 1 70 ? -10.914 -4.793 28.094 1 33 70 GLU B C 1
ATOM 4409 O O . GLU B 1 70 ? -10.641 -4.375 26.969 1 33 70 GLU B O 1
ATOM 4414 N N . THR B 1 71 ? -9.734 -5.07 28.641 1 30.58 71 THR B N 1
ATOM 4415 C CA . THR B 1 71 ? -9.062 -6.02 27.75 1 30.58 71 THR B CA 1
ATOM 4416 C C . THR B 1 71 ? -9.922 -7.254 27.531 1 30.58 71 THR B C 1
ATOM 4418 O O . THR B 1 71 ? -9.914 -8.188 28.328 1 30.58 71 THR B O 1
ATOM 4421 N N . VAL B 1 72 ? -11.148 -7.023 27.234 1 30.73 72 VAL B N 1
ATOM 4422 C CA . VAL B 1 72 ? -11.82 -8.227 26.75 1 30.73 72 VAL B CA 1
ATOM 4423 C C . VAL B 1 72 ? -10.883 -9.016 25.844 1 30.73 72 VAL B C 1
ATOM 4425 O O . VAL B 1 72 ? -10.391 -8.492 24.844 1 30.73 72 VAL B O 1
ATOM 4428 N N . GLN B 1 73 ? -10.094 -9.867 26.391 1 28.28 73 GLN B N 1
ATOM 4429 C CA . GLN B 1 73 ? -9.445 -10.945 25.641 1 28.28 73 GLN B CA 1
ATOM 4430 C C . GLN B 1 73 ? -10.383 -11.516 24.578 1 28.28 73 GLN B C 1
ATOM 4432 O O . GLN B 1 73 ? -11.422 -12.086 24.906 1 28.28 73 GLN B O 1
ATOM 4437 N N . VAL B 1 74 ? -10.648 -10.727 23.562 1 31.67 74 VAL B N 1
ATOM 4438 C CA . VAL B 1 74 ? -11.227 -11.539 22.5 1 31.67 74 VAL B CA 1
ATOM 4439 C C . VAL B 1 74 ? -10.484 -12.875 22.406 1 31.67 74 VAL B C 1
ATOM 4441 O O . VAL B 1 74 ? -9.258 -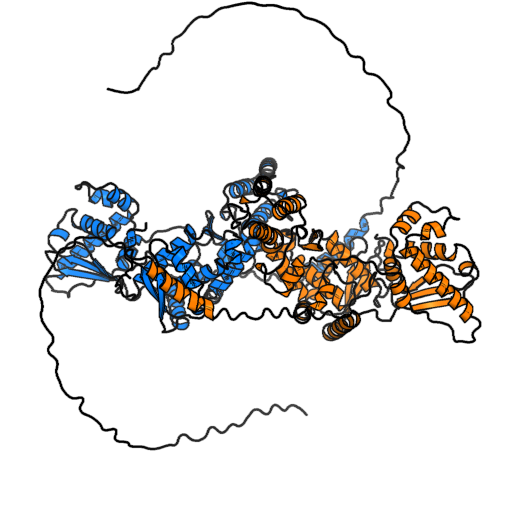12.898 22.312 1 31.67 74 VAL B O 1
ATOM 4444 N N . PRO B 1 75 ? -10.969 -13.859 23.078 1 30.14 75 PRO B N 1
ATOM 4445 C CA . PRO B 1 75 ? -10.344 -15.164 22.844 1 30.14 75 PRO B CA 1
ATOM 4446 C C . PRO B 1 75 ? -9.852 -15.336 21.406 1 30.14 75 PRO B C 1
ATOM 4448 O O . PRO B 1 75 ? -10.57 -15 20.453 1 30.14 75 PRO B O 1
ATOM 4451 N N . GLN B 1 76 ? -8.656 -14.953 21.219 1 31.28 76 GLN B N 1
ATOM 4452 C CA . GLN B 1 76 ? -8.062 -15.539 20.031 1 31.28 76 GLN B CA 1
ATOM 4453 C C . GLN B 1 76 ? -8.516 -16.984 19.844 1 31.28 76 GLN B C 1
ATOM 4455 O O . GLN B 1 76 ? -8.016 -17.891 20.516 1 31.28 76 GLN B O 1
ATOM 4460 N N . GLU B 1 77 ? -9.805 -17.266 19.891 1 33.22 77 GLU B N 1
ATOM 4461 C CA . GLU B 1 77 ? -10.055 -18.625 19.438 1 33.22 77 GLU B CA 1
ATOM 4462 C C . GLU B 1 77 ? -9.078 -19.031 18.344 1 33.22 77 GLU B C 1
ATOM 4464 O O . GLU B 1 77 ? -9.016 -18.391 17.297 1 33.22 77 GLU B O 1
ATOM 4469 N N . SER B 1 78 ? -7.926 -19.328 18.719 1 33.91 78 SER B N 1
ATOM 4470 C CA . SER B 1 78 ? -7.156 -20.172 17.797 1 33.91 78 SER B CA 1
ATOM 4471 C C . SER B 1 78 ? -8.062 -21.078 16.984 1 33.91 78 SER B C 1
ATOM 4473 O O . SER B 1 78 ? -8.492 -22.141 17.469 1 33.91 78 SER B O 1
ATOM 4475 N N . ARG B 1 79 ? -9.055 -20.641 16.375 1 36.22 79 ARG B N 1
ATOM 4476 C CA . ARG B 1 79 ? -9.797 -21.562 15.508 1 36.22 79 ARG B CA 1
ATOM 4477 C C . ARG B 1 79 ? -8.859 -22.594 14.875 1 36.22 79 ARG B C 1
ATOM 4479 O O . ARG B 1 79 ? -7.922 -22.219 14.164 1 36.22 79 ARG B O 1
ATOM 4486 N N . SER B 1 80 ? -8.508 -23.594 15.578 1 44 80 SER B N 1
ATOM 4487 C CA . SER B 1 80 ? -7.848 -24.719 14.945 1 44 80 SER B CA 1
ATOM 4488 C C . SER B 1 80 ? -8.258 -24.859 13.477 1 44 80 SER B C 1
ATOM 4490 O O . SER B 1 80 ? -9.445 -24.953 13.172 1 44 80 SER B O 1
ATOM 4492 N N . ILE B 1 81 ? -7.66 -24.172 12.727 1 54.47 81 ILE B N 1
ATOM 4493 C CA . ILE B 1 81 ? -7.902 -24.375 11.305 1 54.47 81 ILE B CA 1
ATOM 4494 C C . ILE B 1 81 ? -8.164 -25.844 11.023 1 54.47 81 ILE B C 1
ATOM 4496 O O . ILE B 1 81 ? -7.277 -26.688 11.203 1 54.47 81 ILE B O 1
ATOM 4500 N N . LYS B 1 82 ? -9.453 -26.281 11.258 1 61.84 82 LYS B N 1
ATOM 4501 C CA . LYS B 1 82 ? -9.891 -27.609 10.82 1 61.84 82 LYS B CA 1
ATOM 4502 C C . LYS B 1 82 ? -9.195 -28.016 9.523 1 61.84 82 LYS B C 1
ATOM 4504 O O . LYS B 1 82 ? -9.117 -27.219 8.578 1 61.84 82 LYS B O 1
ATOM 4509 N N . THR B 1 83 ? -8.227 -28.922 9.492 1 79.69 83 THR B N 1
ATOM 4510 C CA . THR B 1 83 ? -7.566 -29.453 8.305 1 79.69 83 THR B CA 1
ATOM 4511 C C . THR B 1 83 ? -8.555 -30.188 7.418 1 79.69 83 THR B C 1
ATOM 4513 O O . THR B 1 83 ? -9.438 -30.906 7.918 1 79.69 83 THR B O 1
ATOM 4516 N N . LEU B 1 84 ? -8.734 -29.766 6.227 1 87.12 84 LEU B N 1
ATOM 4517 C CA . LEU B 1 84 ? -9.594 -30.438 5.25 1 87.12 84 LEU B CA 1
ATOM 4518 C C . LEU B 1 84 ? -8.836 -31.516 4.504 1 87.12 84 LEU B C 1
ATOM 4520 O O . LEU B 1 84 ? -7.637 -31.375 4.234 1 87.12 84 LEU B O 1
ATOM 4524 N N . THR B 1 85 ? -9.547 -32.531 4.309 1 88.56 85 THR B N 1
ATOM 4525 C CA . THR B 1 85 ? -8.984 -33.594 3.475 1 88.56 85 THR B CA 1
ATOM 4526 C C . THR B 1 85 ? -8.953 -33.188 2.01 1 88.56 85 THR B C 1
ATOM 4528 O O . THR B 1 85 ? -9.602 -32.188 1.627 1 88.56 85 THR B O 1
ATOM 4531 N N . THR B 1 86 ? -8.195 -33.906 1.242 1 87.69 86 THR B N 1
ATOM 4532 C CA . THR B 1 86 ? -8.102 -33.594 -0.184 1 87.69 86 THR B CA 1
ATOM 4533 C C . THR B 1 86 ? -9.461 -33.75 -0.86 1 87.69 86 THR B C 1
ATOM 4535 O O . THR B 1 86 ? -9.797 -32.969 -1.748 1 87.69 86 THR B O 1
ATOM 4538 N N . GLU B 1 87 ? -10.258 -34.656 -0.464 1 89.75 87 GLU B N 1
ATOM 4539 C CA . GLU B 1 87 ? -11.578 -34.906 -1.039 1 89.75 87 GLU B CA 1
ATOM 4540 C C . GLU B 1 87 ? -12.531 -33.75 -0.696 1 89.75 87 GLU B C 1
ATOM 4542 O O . GLU B 1 87 ? -13.336 -33.344 -1.533 1 89.75 87 GLU B O 1
ATOM 4547 N N . GLU B 1 88 ? -12.383 -33.344 0.493 1 93.19 88 GLU B N 1
ATOM 4548 C CA . GLU B 1 88 ? -13.227 -32.219 0.914 1 93.19 88 GLU B CA 1
ATOM 4549 C C . GLU B 1 88 ? -12.875 -30.938 0.15 1 93.19 88 GLU B C 1
ATOM 4551 O O . GLU B 1 88 ? -13.766 -30.203 -0.266 1 93.19 88 GLU B O 1
ATOM 4556 N N . ILE B 1 89 ? -11.609 -30.797 -0.01 1 94.56 89 ILE B N 1
ATOM 4557 C CA . ILE B 1 89 ? -11.156 -29.609 -0.748 1 94.56 89 ILE B CA 1
ATOM 4558 C C . ILE B 1 89 ? -11.672 -29.688 -2.184 1 94.56 89 ILE B C 1
ATOM 4560 O O . ILE B 1 89 ? -12.227 -28.703 -2.695 1 94.56 89 ILE B O 1
ATOM 4564 N N . THR B 1 90 ? -11.578 -30.828 -2.787 1 94.5 90 THR B N 1
ATOM 4565 C CA . THR B 1 90 ? -12.047 -31.016 -4.156 1 94.5 90 THR B CA 1
ATOM 4566 C C . THR B 1 90 ? -13.547 -30.766 -4.258 1 94.5 90 THR B C 1
ATOM 4568 O O . THR B 1 90 ? -14.016 -30.125 -5.207 1 94.5 90 THR B O 1
ATOM 4571 N N . GLY B 1 91 ? -14.227 -31.234 -3.268 1 95.44 91 GLY B N 1
ATOM 4572 C CA . GLY B 1 91 ? -15.672 -31.031 -3.262 1 95.44 91 GLY B CA 1
ATOM 4573 C C . GLY B 1 91 ? -16.078 -29.578 -3.195 1 95.44 91 GLY B C 1
ATOM 4574 O O . GLY B 1 91 ? -16.969 -29.141 -3.926 1 95.44 91 GLY B O 1
ATOM 4575 N N . ILE B 1 92 ? -15.391 -28.844 -2.395 1 96.5 92 ILE B N 1
ATOM 4576 C CA . ILE B 1 92 ? -15.711 -27.438 -2.203 1 96.5 92 ILE B CA 1
ATOM 4577 C C . ILE B 1 92 ? -15.375 -26.656 -3.475 1 96.5 92 ILE B C 1
ATOM 4579 O O . ILE B 1 92 ? -16.188 -25.859 -3.947 1 96.5 92 ILE B O 1
ATOM 4583 N N . VAL B 1 93 ? -14.203 -26.906 -4.012 1 96.94 93 VAL B N 1
ATOM 4584 C CA . VAL B 1 93 ? -13.75 -26.156 -5.176 1 96.94 93 VAL B CA 1
ATOM 4585 C C . VAL B 1 93 ? -14.594 -26.516 -6.391 1 96.94 93 VAL B C 1
ATOM 4587 O O . VAL B 1 93 ? -14.93 -25.641 -7.203 1 96.94 93 VAL B O 1
ATOM 4590 N N . LYS B 1 94 ? -14.961 -27.766 -6.512 1 96.12 94 LYS B N 1
ATOM 4591 C CA . LYS B 1 94 ? -15.805 -28.219 -7.617 1 96.12 94 LYS B CA 1
ATOM 4592 C C . LYS B 1 94 ? -17.188 -27.562 -7.559 1 96.12 94 LYS B C 1
ATOM 4594 O O . LYS B 1 94 ? -17.688 -27.078 -8.578 1 96.12 94 LYS B O 1
ATOM 4599 N N . ALA B 1 95 ? -17.766 -27.531 -6.422 1 96.5 95 ALA B N 1
ATOM 4600 C CA . ALA B 1 95 ? -19.062 -26.891 -6.242 1 96.5 95 ALA B CA 1
ATOM 4601 C C . ALA B 1 95 ? -18.984 -25.391 -6.57 1 96.5 95 ALA B C 1
ATOM 4603 O O . ALA B 1 95 ? -19.891 -24.844 -7.191 1 96.5 95 ALA B O 1
ATOM 4604 N N . HIS B 1 96 ? -17.938 -24.844 -6.121 1 96.88 96 HIS B N 1
ATOM 4605 C CA . HIS B 1 96 ? -17.75 -23.422 -6.387 1 96.88 96 HIS B CA 1
ATOM 4606 C C . HIS B 1 96 ? -17.578 -23.156 -7.879 1 96.88 96 HIS B C 1
ATOM 4608 O O . HIS B 1 96 ? -18.156 -22.219 -8.414 1 96.88 96 HIS B O 1
ATOM 4614 N N . SER B 1 97 ? -16.781 -23.953 -8.492 1 95.88 97 SER B N 1
ATOM 4615 C CA . SER B 1 97 ? -16.547 -23.828 -9.93 1 95.88 97 SER B CA 1
ATOM 4616 C C . SER B 1 97 ? -17.859 -23.906 -10.711 1 95.88 97 SER B C 1
ATOM 4618 O O . SER B 1 97 ? -18.094 -23.094 -11.617 1 95.88 97 SER B O 1
ATOM 4620 N N . GLU B 1 98 ? -18.719 -24.781 -10.367 1 94.88 98 GLU B N 1
ATOM 4621 C CA . GLU B 1 98 ? -19.984 -24.984 -11.055 1 94.88 98 GLU B CA 1
ATOM 4622 C C . GLU B 1 98 ? -20.922 -23.781 -10.859 1 94.88 98 GLU B C 1
ATOM 4624 O O . GLU B 1 98 ? -21.734 -23.484 -11.727 1 94.88 98 GLU B O 1
ATOM 4629 N N . MET B 1 99 ? -20.703 -23.141 -9.805 1 95.25 99 MET B N 1
ATOM 4630 C CA . MET B 1 99 ? -21.562 -22 -9.484 1 95.25 99 MET B CA 1
ATOM 4631 C C . MET B 1 99 ? -21.094 -20.75 -10.219 1 95.25 99 MET B C 1
ATOM 4633 O O . MET B 1 99 ? -21.906 -19.953 -10.68 1 95.25 99 MET B O 1
ATOM 4637 N N . VAL B 1 100 ? -19.734 -20.594 -10.406 1 94.88 100 VAL B N 1
ATOM 4638 C CA . VAL B 1 100 ? -19.234 -19.297 -10.805 1 94.88 100 VAL B CA 1
ATOM 4639 C C . VAL B 1 100 ? -18.844 -19.328 -12.281 1 94.88 100 VAL B C 1
ATOM 4641 O O . VAL B 1 100 ? -18.75 -18.281 -12.93 1 94.88 100 VAL B O 1
ATOM 4644 N N . VAL B 1 101 ? -18.562 -20.469 -12.836 1 93.88 101 VAL B N 1
ATOM 4645 C CA . VAL B 1 101 ? -18.172 -20.547 -14.242 1 93.88 101 VAL B CA 1
ATOM 4646 C C . VAL B 1 101 ? -19.406 -20.609 -15.117 1 93.88 101 VAL B C 1
ATOM 4648 O O . VAL B 1 101 ? -20.297 -21.453 -14.906 1 93.88 101 VAL B O 1
ATOM 4651 N N . THR B 1 102 ? -19.469 -19.75 -16.031 1 91 102 THR B N 1
ATOM 4652 C CA . THR B 1 102 ? -20.625 -19.688 -16.922 1 91 102 THR B CA 1
ATOM 4653 C C . THR B 1 102 ? -20.469 -20.656 -18.094 1 91 102 THR B C 1
ATOM 4655 O O . THR B 1 102 ? -19.359 -21.125 -18.375 1 91 102 THR B O 1
ATOM 4658 N N . GLU B 1 103 ? -21.531 -21.031 -18.828 1 85.62 103 GLU B N 1
ATOM 4659 C CA . GLU B 1 103 ? -21.578 -22.062 -19.859 1 85.62 103 GLU B CA 1
ATOM 4660 C C . GLU B 1 103 ? -20.969 -21.594 -21.172 1 85.62 103 GLU B C 1
ATOM 4662 O O . GLU B 1 103 ? -20.516 -22.391 -21.984 1 85.62 103 GLU B O 1
ATOM 4667 N N . GLY B 1 104 ? -20.531 -20.422 -21.266 1 87.56 104 GLY B N 1
ATOM 4668 C CA . GLY B 1 104 ? -19.891 -19.953 -22.484 1 87.56 104 GLY B CA 1
ATOM 4669 C C . GLY B 1 104 ? -18.406 -20.219 -22.531 1 87.56 104 GLY B C 1
ATOM 4670 O O . GLY B 1 104 ? -17.828 -20.75 -21.578 1 87.56 104 GLY B O 1
ATOM 4671 N N . PHE B 1 105 ? -17.891 -20.156 -23.828 1 89.94 105 PHE B N 1
ATOM 4672 C CA . PHE B 1 105 ? -16.453 -20.359 -24 1 89.94 105 PHE B CA 1
ATOM 4673 C C . PHE B 1 105 ? -15.773 -19.062 -24.422 1 89.94 105 PHE B C 1
ATOM 4675 O O . PHE B 1 105 ? -16.359 -18.266 -25.156 1 89.94 105 PHE B O 1
ATOM 4682 N N . ARG B 1 106 ? -14.664 -18.906 -23.844 1 90.81 106 ARG B N 1
ATOM 4683 C CA . ARG B 1 106 ? -13.781 -17.812 -24.234 1 90.81 106 ARG B CA 1
ATOM 4684 C C . ARG B 1 106 ? -12.508 -18.344 -24.875 1 90.81 106 ARG B C 1
ATOM 4686 O O . ARG B 1 106 ? -11.688 -18.984 -24.219 1 90.81 106 ARG B O 1
ATOM 4693 N N . SER B 1 107 ? -12.328 -18.031 -26.141 1 90.12 107 SER B N 1
ATOM 4694 C CA . SER B 1 107 ? -11.195 -18.578 -26.891 1 90.12 107 SER B CA 1
ATOM 4695 C C . SER B 1 107 ? -9.938 -17.734 -26.672 1 90.12 107 SER B C 1
ATOM 4697 O O . SER B 1 107 ? -9.992 -16.5 -26.719 1 90.12 107 SER B O 1
ATOM 4699 N N . ILE B 1 108 ? -8.898 -18.453 -26.391 1 91.75 108 ILE B N 1
ATOM 4700 C CA . ILE B 1 108 ? -7.617 -17.781 -26.281 1 91.75 108 ILE B CA 1
ATOM 4701 C C . ILE B 1 108 ? -6.578 -18.5 -27.141 1 91.75 108 ILE B C 1
ATOM 4703 O O . ILE B 1 108 ? -6.621 -19.734 -27.266 1 91.75 108 ILE B O 1
ATOM 4707 N N . ILE B 1 109 ? -5.727 -17.766 -27.766 1 91.25 109 ILE B N 1
ATOM 4708 C CA . ILE B 1 109 ? -4.613 -18.297 -28.547 1 91.25 109 ILE B CA 1
ATOM 4709 C C . ILE B 1 109 ? -3.295 -18 -27.828 1 91.25 109 ILE B C 1
ATOM 4711 O O . ILE B 1 109 ? -2.967 -16.828 -27.594 1 91.25 109 ILE B O 1
ATOM 4715 N N . VAL B 1 110 ? -2.557 -19.062 -27.516 1 93.38 110 VAL B N 1
ATOM 4716 C CA . VAL B 1 110 ? -1.332 -18.875 -26.734 1 93.38 110 VAL B CA 1
ATOM 4717 C C . VAL B 1 110 ? -0.191 -19.656 -27.391 1 93.38 110 VAL B C 1
ATOM 4719 O O . VAL B 1 110 ? -0.428 -20.578 -28.172 1 93.38 110 VAL B O 1
ATOM 4722 N N . SER B 1 111 ? 1.041 -19.234 -27.078 1 90.88 111 SER B N 1
ATOM 4723 C CA . SER B 1 111 ? 2.248 -19.891 -27.578 1 90.88 111 SER B CA 1
ATOM 4724 C C . SER B 1 111 ? 2.932 -20.703 -26.484 1 90.88 111 SER B C 1
ATOM 4726 O O . SER B 1 111 ? 3.123 -20.219 -25.359 1 90.88 111 SER B O 1
ATOM 4728 N N . ARG B 1 112 ? 3.383 -21.938 -26.844 1 88.81 112 ARG B N 1
ATOM 4729 C CA . ARG B 1 112 ? 4.109 -22.781 -25.891 1 88.81 112 ARG B CA 1
ATOM 4730 C C . ARG B 1 112 ? 5.48 -22.188 -25.578 1 88.81 112 ARG B C 1
ATOM 4732 O O . ARG B 1 112 ? 5.988 -22.344 -24.469 1 88.81 112 ARG B O 1
ATOM 4739 N N . ARG B 1 113 ? 6.012 -21.438 -26.469 1 87.38 113 ARG B N 1
ATOM 4740 C CA . ARG B 1 113 ? 7.367 -20.922 -26.344 1 87.38 113 ARG B CA 1
ATOM 4741 C C . ARG B 1 113 ? 7.371 -19.594 -25.578 1 87.38 113 ARG B C 1
ATOM 4743 O O . ARG B 1 113 ? 8.352 -19.266 -24.906 1 87.38 113 ARG B O 1
ATOM 4750 N N . ASN B 1 114 ? 6.285 -18.922 -25.734 1 92.06 114 ASN B N 1
ATOM 4751 C CA . ASN B 1 114 ? 6.164 -17.625 -25.078 1 92.06 114 ASN B CA 1
ATOM 4752 C C . ASN B 1 114 ? 4.848 -17.5 -24.312 1 92.06 114 ASN B C 1
ATOM 4754 O O . ASN B 1 114 ? 4.051 -16.609 -24.578 1 92.06 114 ASN B O 1
ATOM 4758 N N . VAL B 1 115 ? 4.746 -18.359 -23.359 1 95.56 115 VAL B N 1
ATOM 4759 C CA . VAL B 1 115 ? 3.479 -18.516 -22.656 1 95.56 115 VAL B CA 1
ATOM 4760 C C . VAL B 1 115 ? 3.125 -17.203 -21.938 1 95.56 115 VAL B C 1
ATOM 4762 O O . VAL B 1 115 ? 2.008 -16.703 -22.078 1 95.56 115 VAL B O 1
ATOM 4765 N N . TRP B 1 116 ? 4.074 -16.562 -21.25 1 97.62 116 TRP B N 1
ATOM 4766 C CA . TRP B 1 116 ? 3.789 -15.359 -20.469 1 97.62 116 TRP B CA 1
ATOM 4767 C C . TRP B 1 116 ? 3.33 -14.219 -21.375 1 97.62 116 TRP B C 1
ATOM 4769 O O . TRP B 1 116 ? 2.268 -13.633 -21.156 1 97.62 116 TRP B O 1
ATOM 4779 N N . THR B 1 117 ? 4.102 -13.977 -22.422 1 95.38 117 THR B N 1
ATOM 4780 C CA . THR B 1 117 ? 3.82 -12.852 -23.297 1 95.38 117 THR B CA 1
ATOM 4781 C C . THR B 1 117 ? 2.473 -13.039 -24 1 95.38 117 THR B C 1
ATOM 4783 O O . THR B 1 117 ? 1.709 -12.078 -24.141 1 95.38 117 THR B O 1
ATOM 4786 N N . SER B 1 118 ? 2.203 -14.266 -24.359 1 95 118 SER B N 1
ATOM 4787 C CA . SER B 1 118 ? 0.942 -14.516 -25.062 1 95 118 SER B CA 1
ATOM 4788 C C . SER B 1 118 ? -0.232 -14.508 -24.078 1 95 118 SER B C 1
ATOM 4790 O O . SER B 1 118 ? -1.309 -14 -24.406 1 95 118 SER B O 1
ATOM 4792 N N . ALA B 1 119 ? -0.002 -15.031 -22.922 1 96.69 119 ALA B N 1
ATOM 4793 C CA . ALA B 1 119 ? -1.082 -15.117 -21.953 1 96.69 119 ALA B CA 1
ATOM 4794 C C . ALA B 1 119 ? -1.457 -13.734 -21.422 1 96.69 119 ALA B C 1
ATOM 4796 O O . ALA B 1 119 ? -2.641 -13.398 -21.328 1 96.69 119 ALA B O 1
ATOM 4797 N N . ILE B 1 120 ? -0.473 -12.945 -21.016 1 96.88 120 ILE B N 1
ATOM 4798 C CA . ILE B 1 120 ? -0.745 -11.648 -20.391 1 96.88 120 ILE B CA 1
ATOM 4799 C C . ILE B 1 120 ? -1.511 -10.766 -21.375 1 96.88 120 ILE B C 1
ATOM 4801 O O . ILE B 1 120 ? -2.359 -9.969 -20.969 1 96.88 120 ILE B O 1
ATOM 4805 N N . ARG B 1 121 ? -1.258 -10.844 -22.625 1 93.5 121 ARG B N 1
ATOM 4806 C CA . ARG B 1 121 ? -1.972 -10.086 -23.641 1 93.5 121 ARG B CA 1
ATOM 4807 C C . ARG B 1 121 ? -3.443 -10.484 -23.703 1 93.5 121 ARG B C 1
ATOM 4809 O O . ARG B 1 121 ? -4.32 -9.633 -23.828 1 93.5 121 ARG B O 1
ATOM 4816 N N . GLN B 1 122 ? -3.684 -11.75 -23.578 1 92.94 122 GLN B N 1
ATOM 4817 C CA . GLN B 1 122 ? -5.047 -12.258 -23.609 1 92.94 122 GLN B CA 1
ATOM 4818 C C . GLN B 1 122 ? -5.836 -11.836 -22.375 1 92.94 122 GLN B C 1
ATOM 4820 O O . GLN B 1 122 ? -6.977 -11.383 -22.484 1 92.94 122 GLN B O 1
ATOM 4825 N N . PHE B 1 123 ? -5.246 -11.93 -21.25 1 95.19 123 PHE B N 1
ATOM 4826 C CA . PHE B 1 123 ? -5.938 -11.703 -19.984 1 95.19 123 PHE B CA 1
ATOM 4827 C C . PHE B 1 123 ? -6.191 -10.219 -19.766 1 95.19 123 PHE B C 1
ATOM 4829 O O . PHE B 1 123 ? -7.023 -9.844 -18.938 1 95.19 123 PHE B O 1
ATOM 4836 N N . ARG B 1 124 ? -5.477 -9.375 -20.438 1 91.62 124 ARG B N 1
ATOM 4837 C CA . ARG B 1 124 ? -5.617 -7.934 -20.25 1 91.62 124 ARG B CA 1
ATOM 4838 C C . ARG B 1 124 ? -6.742 -7.379 -21.125 1 91.62 124 ARG B C 1
ATOM 4840 O O . ARG B 1 124 ? -7.148 -6.23 -20.953 1 91.62 124 ARG B O 1
ATOM 4847 N N . ARG B 1 125 ? -7.254 -8.141 -21.938 1 89.31 125 ARG B N 1
ATOM 4848 C CA . ARG B 1 125 ? -8.344 -7.676 -22.797 1 89.31 125 ARG B CA 1
ATOM 4849 C C . ARG B 1 125 ? -9.594 -7.375 -21.969 1 89.31 125 ARG B C 1
ATOM 4851 O O . ARG B 1 125 ? -9.938 -8.133 -21.062 1 89.31 125 ARG B O 1
ATOM 4858 N N . PRO B 1 126 ? -10.227 -6.332 -22.234 1 82.88 126 PRO B N 1
ATOM 4859 C CA . PRO B 1 126 ? -11.391 -5.934 -21.438 1 82.88 126 PRO B CA 1
ATOM 4860 C C . PRO B 1 126 ? -12.492 -6.992 -21.422 1 82.88 126 PRO B C 1
ATOM 4862 O O . PRO B 1 126 ? -13.078 -7.273 -20.375 1 82.88 126 PRO B O 1
ATOM 4865 N N . ARG B 1 127 ? -12.789 -7.516 -22.531 1 77.69 127 ARG B N 1
ATOM 4866 C CA . ARG B 1 127 ? -13.836 -8.531 -22.609 1 77.69 127 ARG B CA 1
ATOM 4867 C C . ARG B 1 127 ? -13.477 -9.758 -21.781 1 77.69 127 ARG B C 1
ATOM 4869 O O . ARG B 1 127 ? -14.352 -10.414 -21.203 1 77.69 127 ARG B O 1
ATOM 4876 N N . PHE B 1 128 ? -12.25 -9.977 -21.656 1 79.81 128 PHE B N 1
ATOM 4877 C CA . PHE B 1 128 ? -11.766 -11.133 -20.906 1 79.81 128 PHE B CA 1
ATOM 4878 C C . PHE B 1 128 ? -12.031 -10.961 -19.406 1 79.81 128 PHE B C 1
ATOM 4880 O O . PHE B 1 128 ? -12.422 -11.906 -18.734 1 79.81 128 PHE B O 1
ATOM 4887 N N . VAL B 1 129 ? -11.938 -9.75 -19 1 75 129 VAL B N 1
ATOM 4888 C CA . VAL B 1 129 ? -12.039 -9.438 -17.578 1 75 129 VAL B CA 1
ATOM 4889 C C . VAL B 1 129 ? -13.5 -9.516 -17.141 1 75 129 VAL B C 1
ATOM 4891 O O . VAL B 1 129 ? -13.797 -9.93 -16.016 1 75 129 VAL B O 1
ATOM 4894 N N . GLU B 1 130 ? -14.352 -9.344 -18 1 80.25 130 GLU B N 1
ATOM 4895 C CA . GLU B 1 130 ? -15.766 -9.273 -17.656 1 80.25 130 GLU B CA 1
ATOM 4896 C C . GLU B 1 130 ? -16.438 -10.641 -17.766 1 80.25 130 GLU B C 1
ATOM 4898 O O . GLU B 1 130 ? -17.5 -10.875 -17.188 1 80.25 130 GLU B O 1
ATOM 4903 N N . SER B 1 131 ? -15.75 -11.547 -18.375 1 85 131 SER B N 1
ATOM 4904 C CA . SER B 1 131 ? -16.359 -12.852 -18.641 1 85 131 SER B CA 1
ATOM 4905 C C . SER B 1 131 ? -15.844 -13.906 -17.656 1 85 131 SER B C 1
ATOM 4907 O O . SER B 1 131 ? -14.688 -13.852 -17.234 1 85 131 SER B O 1
ATOM 4909 N N . THR B 1 132 ? -16.703 -14.758 -17.297 1 90.81 132 THR B N 1
ATOM 4910 C CA . THR B 1 132 ? -16.328 -15.875 -16.453 1 90.81 132 THR B CA 1
ATOM 4911 C C . THR B 1 132 ? -16.5 -17.203 -17.188 1 90.81 132 THR B C 1
ATOM 4913 O O . THR B 1 132 ? -16.641 -18.25 -16.547 1 90.81 132 THR B O 1
ATOM 4916 N N . ASP B 1 133 ? -16.484 -17.125 -18.516 1 93 133 ASP B N 1
ATOM 4917 C CA . ASP B 1 133 ? -16.672 -18.312 -19.344 1 93 133 ASP B CA 1
ATOM 4918 C C . ASP B 1 133 ? -15.445 -19.219 -19.25 1 93 133 ASP B C 1
ATOM 4920 O O . ASP B 1 133 ? -14.352 -18.766 -18.891 1 93 133 ASP B O 1
ATOM 4924 N N . MET B 1 134 ? -15.75 -20.438 -19.641 1 94.12 134 MET B N 1
ATOM 4925 C CA . MET B 1 134 ? -14.656 -21.406 -19.672 1 94.12 134 MET B CA 1
ATOM 4926 C C . MET B 1 134 ? -13.672 -21.078 -20.797 1 94.12 134 MET B C 1
ATOM 4928 O O . MET B 1 134 ? -14.078 -20.688 -21.891 1 94.12 134 MET B O 1
ATOM 4932 N N . LEU B 1 135 ? -12.406 -21.234 -20.5 1 94.5 135 LEU B N 1
ATOM 4933 C CA . LEU B 1 135 ? -11.391 -20.953 -21.516 1 94.5 135 LEU B CA 1
ATOM 4934 C C . LEU B 1 135 ? -11.305 -22.062 -22.547 1 94.5 135 LEU B C 1
ATOM 4936 O O . LEU B 1 135 ? -11.398 -23.25 -22.203 1 94.5 135 LEU B O 1
ATOM 4940 N N . TYR B 1 136 ? -11.305 -21.656 -23.75 1 94.19 136 TYR B N 1
ATOM 4941 C CA . TYR B 1 136 ? -11 -22.547 -24.859 1 94.19 136 TYR B CA 1
ATOM 4942 C C . TYR B 1 136 ? -9.625 -22.234 -25.438 1 94.19 136 TYR B C 1
ATOM 4944 O O . TYR B 1 136 ? -9.445 -21.234 -26.141 1 94.19 136 TYR B O 1
ATOM 4952 N N . VAL B 1 137 ? -8.672 -23.109 -25.203 1 94.19 137 VAL B N 1
ATOM 4953 C CA . VAL B 1 137 ? -7.27 -22.797 -25.453 1 94.19 137 VAL B CA 1
ATOM 4954 C C . VAL B 1 137 ? -6.84 -23.406 -26.781 1 94.19 137 VAL B C 1
ATOM 4956 O O . VAL B 1 137 ? -7.102 -24.594 -27.047 1 94.19 137 VAL B O 1
ATOM 4959 N N . THR B 1 138 ? -6.285 -22.609 -27.609 1 91.56 138 THR B N 1
ATOM 4960 C CA . THR B 1 138 ? -5.648 -23.047 -28.859 1 91.56 138 THR B CA 1
ATOM 4961 C C . THR B 1 138 ? -4.176 -22.656 -28.875 1 91.56 138 THR B C 1
ATOM 4963 O O . THR B 1 138 ? -3.838 -21.484 -28.688 1 91.56 138 THR B O 1
ATOM 4966 N N . PHE B 1 139 ? -3.291 -23.609 -29.062 1 89.69 139 PHE B N 1
ATOM 4967 C CA . PHE B 1 139 ? -1.864 -23.312 -29.141 1 89.69 139 PHE B CA 1
ATOM 4968 C C . PHE B 1 139 ? -1.461 -22.953 -30.562 1 89.69 139 PHE B C 1
ATOM 4970 O O . PHE B 1 139 ? -1.854 -23.625 -31.516 1 89.69 139 PHE B O 1
ATOM 4977 N N . ALA B 1 140 ? -0.739 -21.891 -30.609 1 84.56 140 ALA B N 1
ATOM 4978 C CA . ALA B 1 140 ? -0.265 -21.438 -31.922 1 84.56 140 ALA B CA 1
ATOM 4979 C C . ALA B 1 140 ? 0.908 -22.281 -32.406 1 84.56 140 ALA B C 1
ATOM 4981 O O . ALA B 1 140 ? 1.741 -22.719 -31.609 1 84.56 140 ALA B O 1
ATOM 4982 N N . SER B 1 141 ? 0.876 -22.797 -33.562 1 73.44 141 SER B N 1
ATOM 4983 C CA . SER B 1 141 ? 1.965 -23.578 -34.125 1 73.44 141 SER B CA 1
ATOM 4984 C C . SER B 1 141 ? 2.945 -22.672 -34.875 1 73.44 141 SER B C 1
ATOM 4986 O O . SER B 1 141 ? 2.633 -21.516 -35.188 1 73.44 141 SER B O 1
ATOM 4988 N N . ASP B 1 142 ? 4.312 -23.078 -35.031 1 58.88 142 ASP B N 1
ATOM 4989 C CA . ASP B 1 142 ? 5.371 -22.344 -35.719 1 58.88 142 ASP B CA 1
ATOM 4990 C C . ASP B 1 142 ? 4.965 -21.984 -37.156 1 58.88 142 ASP B C 1
ATOM 4992 O O . ASP B 1 142 ? 5.594 -21.141 -37.781 1 58.88 142 ASP B O 1
ATOM 4996 N N . LYS B 1 143 ? 4.234 -22.828 -37.688 1 53 143 LYS B N 1
ATOM 4997 C CA . LYS B 1 143 ? 3.971 -22.562 -39.125 1 53 143 LYS B CA 1
ATOM 4998 C C . LYS B 1 143 ? 2.643 -21.844 -39.281 1 53 143 LYS B C 1
ATOM 5000 O O . LYS B 1 143 ? 1.896 -22.125 -40.219 1 53 143 LYS B O 1
ATOM 5005 N N . ASN B 1 144 ? 2.537 -20.984 -38.5 1 54.22 144 ASN B N 1
ATOM 5006 C CA . ASN B 1 144 ? 1.408 -20.078 -38.719 1 54.22 144 ASN B CA 1
ATOM 5007 C C . ASN B 1 144 ? 0.082 -20.844 -38.719 1 54.22 144 ASN B C 1
ATOM 5009 O O . ASN B 1 144 ? -0.847 -20.484 -39.438 1 54.22 144 ASN B O 1
ATOM 5013 N N . SER B 1 145 ? 0.162 -21.984 -38.219 1 58.03 145 SER B N 1
ATOM 5014 C CA . SER B 1 145 ? -1.076 -22.75 -38.125 1 58.03 145 SER B CA 1
ATOM 5015 C C . SER B 1 145 ? -1.411 -23.094 -36.656 1 58.03 145 SER B C 1
ATOM 5017 O O . SER B 1 145 ? -0.622 -22.812 -35.75 1 58.03 145 SER B O 1
ATOM 5019 N N . THR B 1 146 ? -2.709 -23.141 -36.344 1 64.56 146 THR B N 1
ATOM 5020 C CA . THR B 1 146 ? -3.184 -23.562 -35.031 1 64.56 146 THR B CA 1
ATOM 5021 C C . THR B 1 146 ? -3.223 -25.078 -34.938 1 64.56 146 THR B C 1
ATOM 5023 O O . THR B 1 146 ? -3.445 -25.766 -35.938 1 64.56 146 THR B O 1
ATOM 5026 N N . GLU B 1 147 ? -2.67 -25.516 -33.781 1 66.44 147 GLU B N 1
ATOM 5027 C CA . GLU B 1 147 ? -2.811 -26.953 -33.562 1 66.44 147 GLU B CA 1
ATOM 5028 C C . GLU B 1 147 ? -4.273 -27.375 -33.656 1 66.44 147 GLU B C 1
ATOM 5030 O O . GLU B 1 147 ? -5.164 -26.672 -33.188 1 66.44 147 GLU B O 1
ATOM 5035 N N . ASP B 1 148 ? -4.578 -28.281 -34.5 1 60.91 148 ASP B N 1
ATOM 5036 C CA . ASP B 1 148 ? -5.918 -28.797 -34.781 1 60.91 148 ASP B CA 1
ATOM 5037 C C . ASP B 1 148 ? -6.5 -29.484 -33.531 1 60.91 148 ASP B C 1
ATOM 5039 O O . ASP B 1 148 ? -7.641 -29.953 -33.562 1 60.91 148 ASP B O 1
ATOM 5043 N N . ALA B 1 149 ? -5.895 -29.234 -32.438 1 69.38 149 ALA B N 1
ATOM 5044 C CA . ALA B 1 149 ? -6.418 -30.016 -31.328 1 69.38 149 ALA B CA 1
ATOM 5045 C C . ALA B 1 149 ? -7.566 -29.266 -30.641 1 69.38 149 ALA B C 1
ATOM 5047 O O . ALA B 1 149 ? -7.445 -28.094 -30.312 1 69.38 149 ALA B O 1
ATOM 5048 N N . GLU B 1 150 ? -8.75 -29.938 -30.688 1 80.44 150 GLU B N 1
ATOM 5049 C CA . GLU B 1 150 ? -9.891 -29.406 -29.953 1 80.44 150 GLU B CA 1
ATOM 5050 C C . GLU B 1 150 ? -9.633 -29.406 -28.438 1 80.44 150 GLU B C 1
ATOM 5052 O O . GLU B 1 150 ? -9.055 -30.359 -27.906 1 80.44 150 GLU B O 1
ATOM 5057 N N . ASP B 1 151 ? -9.992 -28.328 -27.766 1 86.38 151 ASP B N 1
ATOM 5058 C CA . ASP B 1 151 ? -9.812 -28.25 -26.328 1 86.38 151 ASP B CA 1
ATOM 5059 C C . ASP B 1 151 ? -11.016 -28.844 -25.594 1 86.38 151 ASP B C 1
ATOM 5061 O O . ASP B 1 151 ? -11.992 -28.141 -25.328 1 86.38 151 ASP B O 1
ATOM 5065 N N . LEU B 1 152 ? -10.922 -30.094 -25.281 1 85.75 152 LEU B N 1
ATOM 5066 C CA . LEU B 1 152 ? -11.914 -30.75 -24.422 1 85.75 152 LEU B CA 1
ATOM 5067 C C . LEU B 1 152 ? -11.391 -30.906 -23 1 85.75 152 LEU B C 1
ATOM 5069 O O . LEU B 1 152 ? -11.805 -31.812 -22.281 1 85.75 152 LEU B O 1
ATOM 5073 N N . GLY B 1 153 ? -10.391 -30 -22.703 1 88.19 153 GLY B N 1
ATOM 5074 C CA . GLY B 1 153 ? -9.812 -30 -21.359 1 88.19 153 GLY B CA 1
ATOM 5075 C C . GLY B 1 153 ? -8.305 -30.156 -21.359 1 88.19 153 GLY B C 1
ATOM 5076 O O . GLY B 1 153 ? -7.605 -29.547 -20.547 1 88.19 153 GLY B O 1
ATOM 5077 N N . GLY B 1 154 ? -7.746 -30.922 -22.188 1 90.06 154 GLY B N 1
ATOM 5078 C CA . GLY B 1 154 ? -6.32 -31.219 -22.266 1 90.06 154 GLY B CA 1
ATOM 5079 C C . GLY B 1 154 ? -5.469 -29.984 -22.5 1 90.06 154 GLY B C 1
ATOM 5080 O O . GLY B 1 154 ? -4.613 -29.656 -21.672 1 90.06 154 GLY B O 1
ATOM 5081 N N . PRO B 1 155 ? -5.738 -29.375 -23.641 1 91.25 155 PRO B N 1
ATOM 5082 C CA . PRO B 1 155 ? -4.961 -28.156 -23.922 1 91.25 155 PRO B CA 1
ATOM 5083 C C . PRO B 1 155 ? -5.066 -27.125 -22.812 1 91.25 155 PRO B C 1
ATOM 5085 O O . PRO B 1 155 ? -4.082 -26.453 -22.5 1 91.25 155 PRO B O 1
ATOM 5088 N N . ARG B 1 156 ? -6.203 -27.016 -22.203 1 94.94 156 ARG B N 1
ATOM 5089 C CA . ARG B 1 156 ? -6.398 -26.047 -21.109 1 94.94 156 ARG B CA 1
ATOM 5090 C C . ARG B 1 156 ? -5.543 -26.422 -19.906 1 94.94 156 ARG B C 1
ATOM 5092 O O . ARG B 1 156 ? -4.898 -25.547 -19.312 1 94.94 156 ARG B O 1
ATOM 5099 N N . ARG B 1 157 ? -5.594 -27.672 -19.578 1 95.5 157 ARG B N 1
ATOM 5100 C CA . ARG B 1 157 ? -4.781 -28.125 -18.453 1 95.5 157 ARG B CA 1
ATOM 5101 C C . ARG B 1 157 ? -3.295 -27.938 -18.734 1 95.5 157 ARG B C 1
ATOM 5103 O O . ARG B 1 157 ? -2.533 -27.531 -17.859 1 95.5 157 ARG B O 1
ATOM 5110 N N . GLU B 1 158 ? -2.914 -28.281 -19.906 1 92.94 158 GLU B N 1
ATOM 5111 C CA . GLU B 1 158 ? -1.525 -28.047 -20.297 1 92.94 158 GLU B CA 1
ATOM 5112 C C . GLU B 1 158 ? -1.167 -26.562 -20.203 1 92.94 158 GLU B C 1
ATOM 5114 O O . GLU B 1 158 ? -0.11 -26.203 -19.688 1 92.94 158 GLU B O 1
ATOM 5119 N N . PHE B 1 159 ? -2.027 -25.797 -20.75 1 95.19 159 PHE B N 1
ATOM 5120 C CA . PHE B 1 159 ? -1.81 -24.344 -20.703 1 95.19 159 PHE B CA 1
ATOM 5121 C C . PHE B 1 159 ? -1.658 -23.875 -19.266 1 95.19 159 PHE B C 1
ATOM 5123 O O . PHE B 1 159 ? -0.749 -23.094 -18.953 1 95.19 159 PHE B O 1
ATOM 5130 N N . PHE B 1 160 ? -2.531 -24.281 -18.375 1 97.31 160 PHE B N 1
ATOM 5131 C CA . PHE B 1 160 ? -2.482 -23.859 -16.984 1 97.31 160 PHE B CA 1
ATOM 5132 C C . PHE B 1 160 ? -1.167 -24.281 -16.344 1 97.31 160 PHE B C 1
ATOM 5134 O O . PHE B 1 160 ? -0.578 -23.516 -15.57 1 97.31 160 PHE B O 1
ATOM 5141 N N . ARG B 1 161 ? -0.768 -25.469 -16.641 1 95.94 161 ARG B N 1
ATOM 5142 C CA . ARG B 1 161 ? 0.507 -25.938 -16.109 1 95.94 161 ARG B CA 1
ATOM 5143 C C . ARG B 1 161 ? 1.654 -25.047 -16.562 1 95.94 161 ARG B C 1
ATOM 5145 O O . ARG B 1 161 ? 2.484 -24.625 -15.742 1 95.94 161 ARG B O 1
ATOM 5152 N N . LEU B 1 162 ? 1.679 -24.734 -17.828 1 95.75 162 LEU B N 1
ATOM 5153 C CA . LEU B 1 162 ? 2.717 -23.859 -18.375 1 95.75 162 LEU B CA 1
ATOM 5154 C C . LEU B 1 162 ? 2.596 -22.453 -17.828 1 95.75 162 LEU B C 1
ATOM 5156 O O . LEU B 1 162 ? 3.605 -21.781 -17.594 1 95.75 162 LEU B O 1
ATOM 5160 N N . LEU B 1 163 ? 1.405 -22.047 -17.641 1 97.94 163 LEU B N 1
ATOM 5161 C CA . LEU B 1 163 ? 1.154 -20.688 -17.141 1 97.94 163 LEU B CA 1
ATOM 5162 C C . LEU B 1 163 ? 1.663 -20.531 -15.719 1 97.94 163 LEU B C 1
ATOM 5164 O O . LEU B 1 163 ? 2.232 -19.484 -15.375 1 97.94 163 LEU B O 1
ATOM 5168 N N . VAL B 1 164 ? 1.438 -21.516 -14.875 1 97.62 164 VAL B N 1
ATOM 5169 C CA . VAL B 1 164 ? 1.932 -21.469 -13.5 1 97.62 164 VAL B CA 1
ATOM 5170 C C . VAL B 1 164 ? 3.449 -21.297 -13.508 1 97.62 164 VAL B C 1
ATOM 5172 O O . VAL B 1 164 ? 3.986 -20.453 -12.773 1 97.62 164 VAL B O 1
ATOM 5175 N N . LYS B 1 165 ? 4.059 -22.016 -14.328 1 95.44 165 LYS B N 1
ATOM 5176 C CA . LYS B 1 165 ? 5.508 -21.875 -14.453 1 95.44 165 LYS B CA 1
ATOM 5177 C C . LYS B 1 165 ? 5.895 -20.484 -14.945 1 95.44 165 LYS B C 1
ATOM 5179 O O . LYS B 1 165 ? 6.832 -19.875 -14.43 1 95.44 165 LYS B O 1
ATOM 5184 N N . ALA B 1 166 ? 5.191 -20.031 -15.914 1 97.5 166 ALA B N 1
ATOM 5185 C CA . ALA B 1 166 ? 5.484 -18.734 -16.5 1 97.5 166 ALA B CA 1
ATOM 5186 C C . ALA B 1 166 ? 5.285 -17.609 -15.492 1 97.5 166 ALA B C 1
ATOM 5188 O O . ALA B 1 166 ? 6.059 -16.641 -15.461 1 97.5 166 ALA B O 1
ATOM 5189 N N . ILE B 1 167 ? 4.312 -17.703 -14.656 1 98.25 167 ILE B N 1
ATOM 5190 C CA . ILE B 1 167 ? 3.992 -16.688 -13.656 1 98.25 167 ILE B CA 1
ATOM 5191 C C . ILE B 1 167 ? 5.164 -16.531 -12.688 1 98.25 167 ILE B C 1
ATOM 5193 O O . ILE B 1 167 ? 5.594 -15.414 -12.406 1 98.25 167 ILE B O 1
ATOM 5197 N N . PHE B 1 168 ? 5.746 -17.594 -12.234 1 97.56 168 PHE B N 1
ATOM 5198 C CA . PHE B 1 168 ? 6.715 -17.531 -11.148 1 97.56 168 PHE B CA 1
ATOM 5199 C C . PHE B 1 168 ? 8.133 -17.453 -11.695 1 97.56 168 PHE B C 1
ATOM 5201 O O . PHE B 1 168 ? 9.031 -16.938 -11.031 1 97.56 168 PHE B O 1
ATOM 5208 N N . GLN B 1 169 ? 8.297 -17.844 -12.922 1 94.88 169 GLN B N 1
ATOM 5209 C CA . GLN B 1 169 ? 9.672 -17.922 -13.414 1 94.88 169 GLN B CA 1
ATOM 5210 C C . GLN B 1 169 ? 9.93 -16.906 -14.516 1 94.88 169 GLN B C 1
ATOM 5212 O O . GLN B 1 169 ? 11.055 -16.438 -14.688 1 94.88 169 GLN B O 1
ATOM 5217 N N . GLU B 1 170 ? 8.961 -16.547 -15.227 1 95.56 170 GLU B N 1
ATOM 5218 C CA . GLU B 1 170 ? 9.203 -15.75 -16.422 1 95.56 170 GLU B CA 1
ATOM 5219 C C . GLU B 1 170 ? 8.656 -14.336 -16.266 1 95.56 170 GLU B C 1
ATOM 5221 O O . GLU B 1 170 ? 9.156 -13.391 -16.891 1 95.56 170 GLU B O 1
ATOM 5226 N N . SER B 1 171 ? 7.688 -14.18 -15.484 1 96.62 171 SER B N 1
ATOM 5227 C CA . SER B 1 171 ? 6.977 -12.906 -15.406 1 96.62 171 SER B CA 1
ATOM 5228 C C . SER B 1 171 ? 7.852 -11.82 -14.781 1 96.62 171 SER B C 1
ATOM 5230 O O . SER B 1 171 ? 7.652 -10.633 -15.039 1 96.62 171 SER B O 1
ATOM 5232 N N . GLY B 1 172 ? 8.75 -12.258 -13.875 1 96.5 172 GLY B N 1
ATOM 5233 C CA . GLY B 1 172 ? 9.539 -11.305 -13.102 1 96.5 172 GLY B CA 1
ATOM 5234 C C . GLY B 1 172 ? 8.758 -10.68 -11.961 1 96.5 172 GLY B C 1
ATOM 5235 O O . GLY B 1 172 ? 9.266 -9.789 -11.281 1 96.5 172 GLY B O 1
ATOM 5236 N N . ALA B 1 173 ? 7.617 -11.148 -11.703 1 98.06 173 ALA B N 1
ATOM 5237 C CA . ALA B 1 173 ? 6.734 -10.539 -10.719 1 98.06 173 ALA B CA 1
ATOM 5238 C C . ALA B 1 173 ? 6.98 -11.117 -9.328 1 98.06 173 ALA B C 1
ATOM 5240 O O . ALA B 1 173 ? 6.527 -10.562 -8.328 1 98.06 173 ALA B O 1
ATOM 5241 N N . PHE B 1 174 ? 7.746 -12.188 -9.258 1 98.38 174 PHE B N 1
ATOM 5242 C CA . PHE B 1 174 ? 7.941 -12.844 -7.973 1 98.38 174 PHE B CA 1
ATOM 5243 C C . PHE B 1 174 ? 9.414 -13.172 -7.746 1 98.38 174 PHE B C 1
ATOM 5245 O O . PHE B 1 174 ? 10.195 -13.219 -8.695 1 98.38 174 PHE B O 1
ATOM 5252 N N . GLU B 1 175 ? 9.719 -13.219 -6.547 1 97.25 175 GLU B N 1
ATOM 5253 C CA . GLU B 1 175 ? 11.031 -13.688 -6.117 1 97.25 175 GLU B CA 1
ATOM 5254 C C . GLU B 1 175 ? 10.906 -14.812 -5.094 1 97.25 175 GLU B C 1
ATOM 5256 O O . GLU B 1 175 ? 9.938 -14.867 -4.336 1 97.25 175 GLU B O 1
ATOM 5261 N N . GLU B 1 176 ? 11.844 -15.641 -5.09 1 96.38 176 GLU B N 1
ATOM 5262 C CA . GLU B 1 176 ? 11.75 -16.859 -4.305 1 96.38 176 GLU B CA 1
ATOM 5263 C C . GLU B 1 176 ? 12.469 -16.719 -2.969 1 96.38 176 GLU B C 1
ATOM 5265 O O . GLU B 1 176 ? 13.617 -16.266 -2.922 1 96.38 176 GLU B O 1
ATOM 5270 N N . SER B 1 177 ? 11.828 -17 -1.877 1 96 177 SER B N 1
ATOM 5271 C CA . SER B 1 177 ? 12.391 -17.203 -0.547 1 96 177 SER B CA 1
ATOM 5272 C C . SER B 1 177 ? 12.352 -18.688 -0.151 1 96 177 SER B C 1
ATOM 5274 O O . SER B 1 177 ? 11.688 -19.484 -0.812 1 96 177 SER B O 1
ATOM 5276 N N . PRO B 1 178 ? 13.07 -19.062 0.856 1 94.44 178 PRO B N 1
ATOM 5277 C CA . PRO B 1 178 ? 13.023 -20.469 1.286 1 94.44 178 PRO B CA 1
ATOM 5278 C C . PRO B 1 178 ? 11.609 -20.922 1.643 1 94.44 178 PRO B C 1
ATOM 5280 O O . PRO B 1 178 ? 11.281 -22.109 1.482 1 94.44 178 PRO B O 1
ATOM 5283 N N . ASN B 1 179 ? 10.789 -20 2.027 1 94.94 179 ASN B N 1
ATOM 5284 C CA . ASN B 1 179 ? 9.438 -20.359 2.455 1 94.94 179 ASN B CA 1
ATOM 5285 C C . ASN B 1 179 ? 8.422 -20.156 1.331 1 94.94 179 ASN B C 1
ATOM 5287 O O . ASN B 1 179 ? 7.223 -20.312 1.541 1 94.94 179 ASN B O 1
ATOM 5291 N N . GLY B 1 180 ? 8.883 -19.781 0.134 1 96.38 180 GLY B N 1
ATOM 5292 C CA . GLY B 1 180 ? 7.984 -19.609 -0.996 1 96.38 180 GLY B CA 1
ATOM 5293 C C . GLY B 1 180 ? 8.195 -18.297 -1.736 1 96.38 180 GLY B C 1
ATOM 5294 O O . GLY B 1 180 ? 9.086 -17.516 -1.393 1 96.38 180 GLY B O 1
ATOM 5295 N N . PHE B 1 181 ? 7.344 -18.125 -2.684 1 98.06 181 PHE B N 1
ATOM 5296 C CA . PHE B 1 181 ? 7.492 -16.938 -3.535 1 98.06 181 PHE B CA 1
ATOM 5297 C C . PHE B 1 181 ? 6.781 -15.742 -2.928 1 98.06 181 PHE B C 1
ATOM 5299 O O . PHE B 1 181 ? 5.699 -15.875 -2.357 1 98.06 181 PHE B O 1
ATOM 5306 N N . ILE B 1 182 ? 7.414 -14.594 -3.035 1 98.19 182 ILE B N 1
ATOM 5307 C CA . ILE B 1 182 ? 6.828 -13.32 -2.637 1 98.19 182 ILE B CA 1
ATOM 5308 C C . ILE B 1 182 ? 6.855 -12.352 -3.814 1 98.19 182 ILE B C 1
ATOM 5310 O O . ILE B 1 182 ? 7.699 -12.469 -4.707 1 98.19 182 ILE B O 1
ATOM 5314 N N . PRO B 1 183 ? 5.906 -11.438 -3.873 1 98.06 183 PRO B N 1
ATOM 5315 C CA . PRO B 1 183 ? 5.91 -10.477 -4.98 1 98.06 183 PRO B CA 1
ATOM 5316 C C . PRO B 1 183 ? 7.168 -9.609 -5.008 1 98.06 183 PRO B C 1
ATOM 5318 O O . PRO B 1 183 ? 7.668 -9.211 -3.953 1 98.06 183 PRO B O 1
ATOM 5321 N N . ARG B 1 184 ? 7.621 -9.398 -6.164 1 97 184 ARG B N 1
ATOM 5322 C CA . ARG B 1 184 ? 8.711 -8.461 -6.406 1 97 184 ARG B CA 1
ATOM 5323 C C . ARG B 1 184 ? 8.172 -7.102 -6.848 1 97 184 ARG B C 1
ATOM 5325 O O . ARG B 1 184 ? 7.492 -7 -7.871 1 97 184 ARG B O 1
ATOM 5332 N N . LEU B 1 185 ? 8.477 -6.09 -6.078 1 95.38 185 LEU B N 1
ATOM 5333 C CA . LEU B 1 185 ? 7.965 -4.77 -6.426 1 95.38 185 LEU B CA 1
ATOM 5334 C C . LEU B 1 185 ? 8.641 -4.242 -7.688 1 95.38 185 LEU B C 1
ATOM 5336 O O . LEU B 1 185 ? 9.867 -4.117 -7.73 1 95.38 185 LEU B O 1
ATOM 5340 N N . SER B 1 186 ? 7.863 -4.066 -8.688 1 96.06 186 SER B N 1
ATOM 5341 C CA . SER B 1 186 ? 8.273 -3.461 -9.953 1 96.06 186 SER B CA 1
ATOM 5342 C C . SER B 1 186 ? 7.34 -2.316 -10.344 1 96.06 186 SER B C 1
ATOM 5344 O O . SER B 1 186 ? 6.125 -2.502 -10.43 1 96.06 186 SER B O 1
ATOM 5346 N N . VAL B 1 187 ? 7.914 -1.173 -10.578 1 95.69 187 VAL B N 1
ATOM 5347 C CA . VAL B 1 187 ? 7.105 0.002 -10.891 1 95.69 187 VAL B CA 1
ATOM 5348 C C . VAL B 1 187 ? 6.316 -0.24 -12.172 1 95.69 187 VAL B C 1
ATOM 5350 O O . VAL B 1 187 ? 5.129 0.079 -12.25 1 95.69 187 VAL B O 1
ATOM 5353 N N . SER B 1 188 ? 6.957 -0.807 -13.109 1 95.25 188 SER B N 1
ATOM 5354 C CA . SER B 1 188 ? 6.301 -1.076 -14.391 1 95.25 188 SER B CA 1
ATOM 5355 C C . SER B 1 188 ? 5.184 -2.1 -14.227 1 95.25 188 SER B C 1
ATOM 5357 O O . SER B 1 188 ? 4.121 -1.966 -14.844 1 95.25 188 SER B O 1
ATOM 5359 N N . HIS B 1 189 ? 5.434 -3.127 -13.43 1 97.25 189 HIS B N 1
ATOM 5360 C CA . HIS B 1 189 ? 4.418 -4.148 -13.211 1 97.25 189 HIS B CA 1
ATOM 5361 C C . HIS B 1 189 ? 3.193 -3.57 -12.516 1 97.25 189 HIS B C 1
ATOM 5363 O O . HIS B 1 189 ? 2.057 -3.895 -12.867 1 97.25 189 HIS B O 1
ATOM 5369 N N . VAL B 1 190 ? 3.453 -2.693 -11.539 1 97.31 190 VAL B N 1
ATOM 5370 C CA . VAL B 1 190 ? 2.342 -2.076 -10.82 1 97.31 190 VAL B CA 1
ATOM 5371 C C . VAL B 1 190 ? 1.592 -1.127 -11.75 1 97.31 190 VAL B C 1
ATOM 5373 O O . VAL B 1 190 ? 0.359 -1.112 -11.773 1 97.31 190 VAL B O 1
ATOM 5376 N N . GLN B 1 191 ? 2.332 -0.393 -12.492 1 95.69 191 GLN B N 1
ATOM 5377 C CA . GLN B 1 191 ? 1.741 0.56 -13.43 1 95.69 191 GLN B CA 1
ATOM 5378 C C . GLN B 1 191 ? 0.836 -0.145 -14.438 1 95.69 191 GLN B C 1
ATOM 5380 O O . GLN B 1 191 ? -0.23 0.366 -14.781 1 95.69 191 GLN B O 1
ATOM 5385 N N . ASN B 1 192 ? 1.242 -1.296 -14.828 1 95.5 192 ASN B N 1
ATOM 5386 C CA . ASN B 1 192 ? 0.509 -2.02 -15.859 1 95.5 192 ASN B CA 1
ATOM 5387 C C . ASN B 1 192 ? -0.447 -3.043 -15.25 1 95.5 192 ASN B C 1
ATOM 5389 O O . ASN B 1 192 ? -0.977 -3.9 -15.961 1 95.5 192 ASN B O 1
ATOM 5393 N N . ARG B 1 193 ? -0.579 -3.064 -13.938 1 96.12 193 ARG B N 1
ATOM 5394 C CA . ARG B 1 193 ? -1.512 -3.895 -13.18 1 96.12 193 ARG B CA 1
ATOM 5395 C C . ARG B 1 193 ? -1.252 -5.375 -13.43 1 96.12 193 ARG B C 1
ATOM 5397 O O . ARG B 1 193 ? -2.189 -6.148 -13.648 1 96.12 193 ARG B O 1
ATOM 5404 N N . VAL B 1 194 ? -0.002 -5.684 -13.523 1 97.94 194 VAL B N 1
ATOM 5405 C CA . VAL B 1 194 ? 0.422 -7.051 -13.805 1 97.94 194 VAL B CA 1
ATOM 5406 C C . VAL B 1 194 ? 0.016 -7.965 -12.656 1 97.94 194 VAL B C 1
ATOM 5408 O O . VAL B 1 194 ? -0.446 -9.086 -12.875 1 97.94 194 VAL B O 1
ATOM 5411 N N . TYR B 1 195 ? 0.134 -7.531 -11.406 1 98.5 195 TYR B N 1
ATOM 5412 C CA . TYR B 1 195 ? -0.183 -8.359 -10.25 1 98.5 195 TYR B CA 1
ATOM 5413 C C . TYR B 1 195 ? -1.674 -8.664 -10.188 1 98.5 195 TYR B C 1
ATOM 5415 O O . TYR B 1 195 ? -2.072 -9.758 -9.766 1 98.5 195 TYR B O 1
ATOM 5423 N N . ARG B 1 196 ? -2.473 -7.727 -10.586 1 97.69 196 ARG B N 1
ATOM 5424 C CA . ARG B 1 196 ? -3.906 -7.992 -10.672 1 97.69 196 ARG B CA 1
ATOM 5425 C C . ARG B 1 196 ? -4.195 -9.086 -11.695 1 97.69 196 ARG B C 1
ATOM 5427 O O . ARG B 1 196 ? -4.996 -9.992 -11.438 1 97.69 196 ARG B O 1
ATOM 5434 N N . THR B 1 197 ? -3.562 -8.953 -12.859 1 98 197 THR B N 1
ATOM 5435 C CA . THR B 1 197 ? -3.746 -9.945 -13.914 1 98 197 THR B CA 1
ATOM 5436 C C . THR B 1 197 ? -3.309 -11.328 -13.445 1 98 197 THR B C 1
ATOM 5438 O O . THR B 1 197 ? -3.957 -12.328 -13.75 1 98 197 THR B O 1
ATOM 5441 N N . ILE B 1 198 ? -2.254 -11.375 -12.734 1 98.56 198 ILE B N 1
ATOM 5442 C CA . ILE B 1 198 ? -1.77 -12.648 -12.203 1 98.56 198 ILE B CA 1
ATOM 5443 C C . ILE B 1 198 ? -2.785 -13.219 -11.219 1 98.56 198 ILE B C 1
ATOM 5445 O O . ILE B 1 198 ? -3.055 -14.422 -11.227 1 98.56 198 ILE B O 1
ATOM 5449 N N . GLY B 1 199 ? -3.293 -12.344 -10.336 1 98.38 199 GLY B N 1
ATOM 5450 C CA . GLY B 1 199 ? -4.363 -12.797 -9.461 1 98.38 199 GLY B CA 1
ATOM 5451 C C . GLY B 1 199 ? -5.527 -13.414 -10.219 1 98.38 199 GLY B C 1
ATOM 5452 O O . GLY B 1 199 ? -6.055 -14.453 -9.82 1 98.38 199 GLY B O 1
ATOM 5453 N N . GLN B 1 200 ? -5.891 -12.812 -11.281 1 97.38 200 GLN B N 1
ATOM 5454 C CA . GLN B 1 200 ? -6.953 -13.328 -12.133 1 97.38 200 GLN B CA 1
ATOM 5455 C C . GLN B 1 200 ? -6.566 -14.68 -12.742 1 97.38 200 GLN B C 1
ATOM 5457 O O . GLN B 1 200 ? -7.395 -15.586 -12.82 1 97.38 200 GLN B O 1
ATOM 5462 N N . MET B 1 201 ? -5.355 -14.75 -13.18 1 98.12 201 MET B N 1
ATOM 5463 C CA . MET B 1 201 ? -4.859 -16 -13.742 1 98.12 201 MET B CA 1
ATOM 5464 C C . MET B 1 201 ? -4.93 -17.125 -12.711 1 98.12 201 MET B C 1
ATOM 5466 O O . MET B 1 201 ? -5.406 -18.219 -13.016 1 98.12 201 MET B O 1
ATOM 5470 N N . MET B 1 202 ? -4.48 -16.828 -11.555 1 98.44 202 MET B N 1
ATOM 5471 C CA . MET B 1 202 ? -4.477 -17.828 -10.5 1 98.44 202 MET B CA 1
ATOM 5472 C C . MET B 1 202 ? -5.895 -18.297 -10.188 1 98.44 202 MET B C 1
ATOM 5474 O O . MET B 1 202 ? -6.141 -19.5 -10.016 1 98.44 202 MET B O 1
ATOM 5478 N N . SER B 1 203 ? -6.77 -17.375 -10.117 1 97.81 203 SER B N 1
ATOM 5479 C CA . SER B 1 203 ? -8.172 -17.703 -9.883 1 97.81 203 SER B CA 1
ATOM 5480 C C . SER B 1 203 ? -8.727 -18.578 -11 1 97.81 203 SER B C 1
ATOM 5482 O O . SER B 1 203 ? -9.422 -19.562 -10.734 1 97.81 203 SER B O 1
ATOM 5484 N N . THR B 1 204 ? -8.414 -18.25 -12.203 1 97.12 204 THR B N 1
ATOM 5485 C CA . THR B 1 204 ? -8.883 -19 -13.359 1 97.12 204 THR B CA 1
ATOM 5486 C C . THR B 1 204 ? -8.328 -20.422 -13.344 1 97.12 204 THR B C 1
ATOM 5488 O O . THR B 1 204 ? -9.055 -21.375 -13.594 1 97.12 204 THR B O 1
ATOM 5491 N N . ILE B 1 205 ? -7.082 -20.547 -13.016 1 97.88 205 ILE B N 1
ATOM 5492 C CA . ILE B 1 205 ? -6.418 -21.844 -12.977 1 97.88 205 ILE B CA 1
ATOM 5493 C C . ILE B 1 205 ? -7.125 -22.766 -11.977 1 97.88 205 ILE B C 1
ATOM 5495 O O . ILE B 1 205 ? -7.449 -23.906 -12.289 1 97.88 205 ILE B O 1
ATOM 5499 N N . ILE B 1 206 ? -7.398 -22.219 -10.852 1 97.88 206 ILE B N 1
ATOM 5500 C CA . ILE B 1 206 ? -7.957 -23.016 -9.766 1 97.88 206 ILE B CA 1
ATOM 5501 C C . ILE B 1 206 ? -9.398 -23.406 -10.094 1 97.88 206 ILE B C 1
ATOM 5503 O O . ILE B 1 206 ? -9.766 -24.578 -9.984 1 97.88 206 ILE B O 1
ATOM 5507 N N . VAL B 1 207 ? -10.148 -22.5 -10.594 1 96.81 207 VAL B N 1
ATOM 5508 C CA . VAL B 1 207 ? -11.594 -22.703 -10.75 1 96.81 207 VAL B CA 1
ATOM 5509 C C . VAL B 1 207 ? -11.875 -23.5 -12.016 1 96.81 207 VAL B C 1
ATOM 5511 O O . VAL B 1 207 ? -12.867 -24.234 -12.086 1 96.81 207 VAL B O 1
ATOM 5514 N N . GLN B 1 208 ? -11 -23.453 -12.969 1 95.75 208 GLN B N 1
ATOM 5515 C CA . GLN B 1 208 ? -11.289 -24.109 -14.242 1 95.75 208 GLN B CA 1
ATOM 5516 C C . GLN B 1 208 ? -10.469 -25.391 -14.414 1 95.75 208 GLN B C 1
ATOM 5518 O O . GLN B 1 208 ? -10.312 -25.891 -15.523 1 95.75 208 GLN B O 1
ATOM 5523 N N . GLY B 1 209 ? -9.852 -25.797 -13.32 1 94.44 209 GLY B N 1
ATOM 5524 C CA . GLY B 1 209 ? -9.336 -27.156 -13.289 1 94.44 209 GLY B CA 1
ATOM 5525 C C . GLY B 1 209 ? -7.867 -27.25 -13.664 1 94.44 209 GLY B C 1
ATOM 5526 O O . GLY B 1 209 ? -7.445 -28.219 -14.305 1 94.44 209 GLY B O 1
ATOM 5527 N N . GLY B 1 210 ? -7.141 -26.297 -13.344 1 95.06 210 GLY B N 1
ATOM 5528 C CA . GLY B 1 210 ? -5.703 -26.359 -13.555 1 95.06 210 GLY B CA 1
ATOM 5529 C C . GLY B 1 210 ? -4.938 -26.797 -12.32 1 95.06 210 GLY B C 1
ATOM 5530 O O . GLY B 1 210 ? -5.512 -26.906 -11.234 1 95.06 210 GLY B O 1
ATOM 5531 N N . GLU B 1 211 ? -3.658 -27.156 -12.633 1 94.12 211 GLU B N 1
ATOM 5532 C CA . GLU B 1 211 ? -2.76 -27.391 -11.508 1 94.12 211 GLU B CA 1
ATOM 5533 C C . GLU B 1 211 ? -2.631 -26.141 -10.633 1 94.12 211 GLU B C 1
ATOM 5535 O O . GLU B 1 211 ? -2.367 -25.047 -11.141 1 94.12 211 GLU B O 1
ATOM 5540 N N . CYS B 1 212 ? -2.834 -26.344 -9.344 1 95.44 212 CYS B N 1
ATOM 5541 C CA . CYS B 1 212 ? -2.877 -25.219 -8.422 1 95.44 212 CYS B CA 1
ATOM 5542 C C . CYS B 1 212 ? -1.538 -24.484 -8.391 1 95.44 212 CYS B C 1
ATOM 5544 O O . CYS B 1 212 ? -0.481 -25.125 -8.391 1 95.44 212 CYS B O 1
ATOM 5546 N N . PRO B 1 213 ? -1.591 -23.188 -8.43 1 97.12 213 PRO B N 1
ATOM 5547 C CA . PRO B 1 213 ? -0.364 -22.391 -8.266 1 97.12 213 PRO B CA 1
ATOM 5548 C C . PRO B 1 213 ? 0.079 -22.297 -6.809 1 97.12 213 PRO B C 1
ATOM 5550 O O . PRO B 1 213 ? 0.259 -21.188 -6.289 1 97.12 213 PRO B O 1
ATOM 5553 N N . ALA B 1 214 ? 0.356 -23.391 -6.191 1 96.25 214 ALA B N 1
ATOM 5554 C CA . ALA B 1 214 ? 0.662 -23.469 -4.766 1 96.25 214 ALA B CA 1
ATOM 5555 C C . ALA B 1 214 ? 2.145 -23.219 -4.504 1 96.25 214 ALA B C 1
ATOM 5557 O O . ALA B 1 214 ? 2.852 -24.094 -4 1 96.25 214 ALA B O 1
ATOM 5558 N N . LEU B 1 215 ? 2.572 -21.984 -4.773 1 97.31 215 LEU B N 1
ATOM 5559 C CA . LEU B 1 215 ? 3.992 -21.672 -4.66 1 97.31 215 LEU B CA 1
ATOM 5560 C C . LEU B 1 215 ? 4.207 -20.422 -3.818 1 97.31 215 LEU B C 1
ATOM 5562 O O . LEU B 1 215 ? 5.348 -20.047 -3.525 1 97.31 215 LEU B O 1
ATOM 5566 N N . LEU B 1 216 ? 3.17 -19.781 -3.318 1 98.19 216 LEU B N 1
ATOM 5567 C CA . LEU B 1 216 ? 3.289 -18.547 -2.545 1 98.19 216 LEU B CA 1
ATOM 5568 C C . LEU B 1 216 ? 3.697 -18.844 -1.106 1 98.19 216 LEU B C 1
ATOM 5570 O O . LEU B 1 216 ? 3.34 -19.891 -0.559 1 98.19 216 LEU B O 1
ATOM 5574 N N . SER B 1 217 ? 4.391 -17.922 -0.528 1 97.69 217 SER B N 1
ATOM 5575 C CA . SER B 1 217 ? 4.809 -18.047 0.864 1 97.69 217 SER B CA 1
ATOM 5576 C C . SER B 1 217 ? 3.623 -17.922 1.812 1 97.69 217 SER B C 1
ATOM 5578 O O . SER B 1 217 ? 2.609 -17.312 1.465 1 97.69 217 SER B O 1
ATOM 5580 N N . SER B 1 218 ? 3.83 -18.484 2.998 1 95.88 218 SER B N 1
ATOM 5581 C CA . SER B 1 218 ? 2.787 -18.406 4.016 1 95.88 218 SER B CA 1
ATOM 5582 C C . SER B 1 218 ? 2.527 -16.953 4.422 1 95.88 218 SER B C 1
ATOM 5584 O O . SER B 1 218 ? 1.394 -16.594 4.73 1 95.88 218 SER B O 1
ATOM 5586 N N . VAL B 1 219 ? 3.523 -16.156 4.406 1 97 219 VAL B N 1
ATOM 5587 C CA . VAL B 1 219 ? 3.396 -14.75 4.793 1 97 219 VAL B CA 1
ATOM 5588 C C . VAL B 1 219 ? 2.475 -14.023 3.818 1 97 219 VAL B C 1
ATOM 5590 O O . VAL B 1 219 ? 1.645 -13.211 4.227 1 97 219 VAL B O 1
ATOM 5593 N N . VAL B 1 220 ? 2.633 -14.344 2.568 1 97.69 220 VAL B N 1
ATOM 5594 C CA . VAL B 1 220 ? 1.806 -13.734 1.529 1 97.69 220 VAL B CA 1
ATOM 5595 C C . VAL B 1 220 ? 0.339 -14.094 1.763 1 97.69 220 VAL B C 1
ATOM 5597 O O . VAL B 1 220 ? -0.529 -13.219 1.748 1 97.69 220 VAL B O 1
ATOM 5600 N N . LEU B 1 221 ? 0.076 -15.359 2.018 1 97.5 221 LEU B N 1
ATOM 5601 C CA . LEU B 1 221 ? -1.3 -15.812 2.189 1 97.5 221 LEU B CA 1
ATOM 5602 C C . LEU B 1 221 ? -1.891 -15.281 3.49 1 97.5 221 LEU B C 1
ATOM 5604 O O . LEU B 1 221 ? -3.07 -14.922 3.543 1 97.5 221 LEU B O 1
ATOM 5608 N N . ASP B 1 222 ? -1.066 -15.281 4.562 1 97 222 ASP B N 1
ATOM 5609 C CA . ASP B 1 222 ? -1.553 -14.719 5.816 1 97 222 ASP B CA 1
ATOM 5610 C C . ASP B 1 222 ? -2.01 -13.273 5.625 1 97 222 ASP B C 1
ATOM 5612 O O . ASP B 1 222 ? -3.055 -12.875 6.141 1 97 222 ASP B O 1
ATOM 5616 N N . TYR B 1 223 ? -1.264 -12.57 4.93 1 97.38 223 TYR B N 1
ATOM 5617 C CA . TYR B 1 223 ? -1.621 -11.172 4.719 1 97.38 223 TYR B CA 1
ATOM 5618 C C . TYR B 1 223 ? -2.861 -11.055 3.84 1 97.38 223 TYR B C 1
ATOM 5620 O O . TYR B 1 223 ? -3.773 -10.281 4.145 1 97.38 223 TYR B O 1
ATOM 5628 N N . LEU B 1 224 ? -2.914 -11.789 2.736 1 97.44 224 LEU B N 1
ATOM 5629 C CA . LEU B 1 224 ? -4.023 -11.703 1.794 1 97.44 224 LEU B CA 1
ATOM 5630 C C . LEU B 1 224 ? -5.332 -12.117 2.459 1 97.44 224 LEU B C 1
ATOM 5632 O O . LEU B 1 224 ? -6.395 -11.57 2.143 1 97.44 224 LEU B O 1
ATOM 5636 N N . LEU B 1 225 ? -5.266 -13.039 3.367 1 96.69 225 LEU B N 1
ATOM 5637 C CA . LEU B 1 225 ? -6.48 -13.625 3.924 1 96.69 225 LEU B CA 1
ATOM 5638 C C . LEU B 1 225 ? -6.91 -12.883 5.184 1 96.69 225 LEU B C 1
ATOM 5640 O O . LEU B 1 225 ? -8.102 -12.859 5.52 1 96.69 225 LEU B O 1
ATOM 5644 N N . THR B 1 226 ? -5.957 -12.234 5.914 1 94.06 226 THR B N 1
ATOM 5645 C CA . THR B 1 226 ? -6.324 -11.602 7.176 1 94.06 226 THR B CA 1
ATOM 5646 C C . THR B 1 226 ? -6.273 -10.078 7.051 1 94.06 226 THR B C 1
ATOM 5648 O O . THR B 1 226 ? -6.988 -9.367 7.762 1 94.06 226 THR B O 1
ATOM 5651 N N . GLY B 1 227 ? -5.387 -9.664 6.301 1 92 227 GLY B N 1
ATOM 5652 C CA . GLY B 1 227 ? -5.199 -8.227 6.164 1 92 227 GLY B CA 1
ATOM 5653 C C . GLY B 1 227 ? -4.453 -7.613 7.332 1 92 227 GLY B C 1
ATOM 5654 O O . GLY B 1 227 ? -4.25 -6.398 7.371 1 92 227 GLY B O 1
ATOM 5655 N N . ARG B 1 228 ? -4.012 -8.406 8.312 1 90.12 228 ARG B N 1
ATOM 5656 C CA . ARG B 1 228 ? -3.332 -7.922 9.508 1 90.12 228 ARG B CA 1
ATOM 5657 C C . ARG B 1 228 ? -1.821 -8.094 9.391 1 90.12 228 ARG B C 1
ATOM 5659 O O . ARG B 1 228 ? -1.268 -9.102 9.82 1 90.12 228 ARG B O 1
ATOM 5666 N N . MET B 1 229 ? -1.225 -7.07 8.93 1 93.31 229 MET B N 1
ATOM 5667 C CA . MET B 1 229 ? 0.183 -7.113 8.547 1 93.31 229 MET B CA 1
ATOM 5668 C C . MET B 1 229 ? 1.071 -7.398 9.75 1 93.31 229 MET B C 1
ATOM 5670 O O . MET B 1 229 ? 1.97 -8.242 9.68 1 93.31 229 MET B O 1
ATOM 5674 N N . PHE B 1 230 ? 0.877 -6.809 10.852 1 93.69 230 PHE B N 1
ATOM 5675 C CA . PHE B 1 230 ? 1.814 -6.84 11.969 1 93.69 230 PHE B CA 1
ATOM 5676 C C . PHE B 1 230 ? 1.498 -7.996 12.914 1 93.69 230 PHE B C 1
ATOM 5678 O O . PHE B 1 230 ? 2.248 -8.258 13.852 1 93.69 230 PHE B O 1
ATOM 5685 N N . ASP B 1 231 ? 0.459 -8.758 12.664 1 93.44 231 ASP B N 1
ATOM 5686 C CA . ASP B 1 231 ? 0.123 -9.938 13.445 1 93.44 231 ASP B CA 1
ATOM 5687 C C . ASP B 1 231 ? 0.676 -11.203 12.797 1 93.44 231 ASP B C 1
ATOM 5689 O O . ASP B 1 231 ? 0.599 -12.289 13.375 1 93.44 231 ASP B O 1
ATOM 5693 N N . ILE B 1 232 ? 1.237 -11.086 11.688 1 95 232 ILE B N 1
ATOM 5694 C CA . ILE B 1 232 ? 1.736 -12.227 10.93 1 95 232 ILE B CA 1
ATOM 5695 C C . ILE B 1 232 ? 3.072 -12.688 11.516 1 95 232 ILE B C 1
ATOM 5697 O O . ILE B 1 232 ? 3.926 -11.859 11.844 1 95 232 ILE B O 1
ATOM 5701 N N . ARG B 1 233 ? 3.189 -13.953 11.641 1 94.56 233 ARG B N 1
ATOM 5702 C CA . ARG B 1 233 ? 4.465 -14.523 12.062 1 94.56 233 ARG B CA 1
ATOM 5703 C C . ARG B 1 233 ? 5.457 -14.578 10.906 1 94.56 233 ARG B C 1
ATOM 5705 O O . ARG B 1 233 ? 5.16 -15.141 9.852 1 94.56 233 ARG B O 1
ATOM 5712 N N . VAL B 1 234 ? 6.59 -13.977 11.164 1 97.19 234 VAL B N 1
ATOM 5713 C CA . VAL B 1 234 ? 7.594 -13.922 10.102 1 97.19 234 VAL B CA 1
ATOM 5714 C C . VAL B 1 234 ? 8.93 -14.438 10.633 1 97.19 234 VAL B C 1
ATOM 5716 O O . VAL B 1 234 ? 9.164 -14.461 11.844 1 97.19 234 VAL B O 1
ATOM 5719 N N . SER B 1 235 ? 9.734 -14.914 9.758 1 96.62 235 SER B N 1
ATOM 5720 C CA . SER B 1 235 ? 11.094 -15.359 10.039 1 96.62 235 SER B CA 1
ATOM 5721 C C . SER B 1 235 ? 12.062 -14.914 8.945 1 96.62 235 SER B C 1
ATOM 5723 O O . SER B 1 235 ? 11.641 -14.555 7.844 1 96.62 235 SER B O 1
ATOM 5725 N N . PRO B 1 236 ? 13.352 -14.867 9.273 1 97.12 236 PRO B N 1
ATOM 5726 C CA . PRO B 1 236 ? 14.328 -14.453 8.258 1 97.12 236 PRO B CA 1
ATOM 5727 C C . PRO B 1 236 ? 14.242 -15.281 6.984 1 97.12 236 PRO B C 1
ATOM 5729 O O . PRO B 1 236 ? 14.562 -14.789 5.898 1 97.12 236 PRO B O 1
ATOM 5732 N N . GLU B 1 237 ? 13.664 -16.469 6.992 1 96.44 237 GLU B N 1
ATOM 5733 C CA . GLU B 1 237 ? 13.555 -17.359 5.84 1 96.44 237 GLU B CA 1
ATOM 5734 C C . GLU B 1 237 ? 12.484 -16.875 4.867 1 96.44 237 GLU B C 1
ATOM 5736 O O . GLU B 1 237 ? 12.391 -17.375 3.744 1 96.44 237 GLU B O 1
ATOM 5741 N N . ASP B 1 238 ? 11.766 -15.859 5.258 1 97 238 ASP B N 1
ATOM 5742 C CA . ASP B 1 238 ? 10.727 -15.305 4.398 1 97 238 ASP B CA 1
ATOM 5743 C C . ASP B 1 238 ? 11.305 -14.227 3.475 1 97 238 ASP B C 1
ATOM 5745 O O . ASP B 1 238 ? 10.602 -13.727 2.59 1 97 238 ASP B O 1
ATOM 5749 N N . VAL B 1 239 ? 12.547 -13.898 3.684 1 97.38 239 VAL B N 1
ATOM 5750 C CA . VAL B 1 239 ? 13.203 -12.852 2.904 1 97.38 239 VAL B CA 1
ATOM 5751 C C . VAL B 1 239 ? 13.914 -13.469 1.702 1 97.38 239 VAL B C 1
ATOM 5753 O O . VAL B 1 239 ? 14.664 -14.43 1.847 1 97.38 239 VAL B O 1
ATOM 5756 N N . ALA B 1 240 ? 13.656 -12.945 0.542 1 96.62 240 ALA B N 1
ATOM 5757 C CA . ALA B 1 240 ? 14.234 -13.477 -0.689 1 96.62 240 ALA B CA 1
ATOM 5758 C C . ALA B 1 240 ? 15.688 -13.039 -0.848 1 96.62 240 ALA B C 1
ATOM 5760 O O . ALA B 1 240 ? 16.531 -13.812 -1.303 1 96.62 240 ALA B O 1
ATOM 5761 N N . ASP B 1 241 ? 16.031 -11.82 -0.443 1 94.25 241 ASP B N 1
ATOM 5762 C CA . ASP B 1 241 ? 17.391 -11.289 -0.556 1 94.25 241 ASP B CA 1
ATOM 5763 C C . ASP B 1 241 ? 18.344 -12.031 0.377 1 94.25 241 ASP B C 1
ATOM 5765 O O . ASP B 1 241 ? 18.203 -11.969 1.6 1 94.25 241 ASP B O 1
ATOM 5769 N N . LEU B 1 242 ? 19.312 -12.609 -0.187 1 95.38 242 LEU B N 1
ATOM 5770 C CA . LEU B 1 242 ? 20.219 -13.484 0.554 1 95.38 242 LEU B CA 1
ATOM 5771 C C . LEU B 1 242 ? 21 -12.695 1.602 1 95.38 242 LEU B C 1
ATOM 5773 O O . LEU B 1 242 ? 21.141 -13.141 2.742 1 95.38 242 LEU B O 1
ATOM 5777 N N . GLU B 1 243 ? 21.562 -11.539 1.265 1 93.31 243 GLU B N 1
ATOM 5778 C CA . GLU B 1 243 ? 22.359 -10.742 2.184 1 93.31 243 GLU B CA 1
ATOM 5779 C C . GLU B 1 243 ? 21.531 -10.242 3.359 1 93.31 243 GLU B C 1
ATOM 5781 O O . GLU B 1 243 ? 21.969 -10.312 4.512 1 93.31 243 GLU B O 1
ATOM 5786 N N . LEU B 1 244 ? 20.422 -9.766 3.033 1 94.69 244 LEU B N 1
ATOM 5787 C CA . LEU B 1 244 ? 19.516 -9.289 4.078 1 94.69 244 LEU B CA 1
ATOM 5788 C C . LEU B 1 244 ? 19.094 -10.438 4.988 1 94.69 244 LEU B C 1
ATOM 5790 O O . LEU B 1 244 ? 19.062 -10.281 6.211 1 94.69 244 LEU B O 1
ATOM 5794 N N . ARG B 1 245 ? 18.719 -11.562 4.395 1 96.56 245 ARG B N 1
ATOM 5795 C CA . ARG B 1 245 ? 18.297 -12.727 5.164 1 96.56 245 ARG B CA 1
ATOM 5796 C C . ARG B 1 245 ? 19.375 -13.164 6.141 1 96.56 245 ARG B C 1
ATOM 5798 O O . ARG B 1 245 ? 19.094 -13.414 7.316 1 96.56 245 ARG B O 1
ATOM 5805 N N . ASP B 1 246 ? 20.594 -13.203 5.695 1 95.5 246 ASP B N 1
ATOM 5806 C CA . ASP B 1 246 ? 21.703 -13.648 6.527 1 95.5 246 ASP B CA 1
ATOM 5807 C C . ASP B 1 246 ? 21.938 -12.672 7.684 1 95.5 246 ASP B C 1
ATOM 5809 O O . ASP B 1 246 ? 22.219 -13.094 8.805 1 95.5 246 ASP B O 1
ATOM 5813 N N . SER B 1 247 ? 21.859 -11.414 7.328 1 95 247 SER B N 1
ATOM 5814 C CA . SER B 1 247 ? 22.031 -10.391 8.359 1 95 247 SER B CA 1
ATOM 5815 C C . SER B 1 247 ? 20.969 -10.531 9.445 1 95 247 SER B C 1
ATOM 5817 O O . SER B 1 247 ? 21.281 -10.484 10.641 1 95 247 SER B O 1
ATOM 5819 N N . LEU B 1 248 ? 19.781 -10.703 9.047 1 96.75 248 LEU B N 1
ATOM 5820 C CA . LEU B 1 248 ? 18.672 -10.82 9.992 1 96.75 248 LEU B CA 1
ATOM 5821 C C . LEU B 1 248 ? 18.766 -12.117 10.797 1 96.75 248 LEU B C 1
ATOM 5823 O O . LEU B 1 248 ? 18.438 -12.141 11.984 1 96.75 248 LEU B O 1
ATOM 5827 N N . LYS B 1 249 ? 19.266 -13.141 10.156 1 96.31 249 LYS B N 1
ATOM 5828 C CA . LYS B 1 249 ? 19.453 -14.422 10.828 1 96.31 249 LYS B CA 1
ATOM 5829 C C . LYS B 1 249 ? 20.5 -14.32 11.938 1 96.31 249 LYS B C 1
ATOM 5831 O O . LYS B 1 249 ? 20.328 -14.883 13.016 1 96.31 249 LYS B O 1
ATOM 5836 N N . THR B 1 250 ? 21.531 -13.609 11.633 1 96.06 250 THR B N 1
ATOM 5837 C CA . THR B 1 250 ? 22.609 -13.445 12.609 1 96.06 250 THR B CA 1
ATOM 5838 C C . THR B 1 250 ? 22.109 -12.68 13.836 1 96.06 250 THR B C 1
ATOM 5840 O O . THR B 1 250 ? 22.484 -12.992 14.961 1 96.06 250 THR B O 1
ATOM 5843 N N . ILE B 1 251 ? 21.312 -11.711 13.594 1 96.56 251 ILE B N 1
ATOM 5844 C CA . ILE B 1 251 ? 20.75 -10.945 14.695 1 96.56 251 ILE B CA 1
ATOM 5845 C C . ILE B 1 251 ? 19.781 -11.828 15.5 1 96.56 251 ILE B C 1
ATOM 5847 O O . ILE B 1 251 ? 19.828 -11.844 16.734 1 96.56 251 ILE B O 1
ATOM 5851 N N . ASP B 1 252 ? 19.016 -12.539 14.82 1 95.75 252 ASP B N 1
ATOM 5852 C CA . ASP B 1 252 ? 18 -13.391 15.43 1 95.75 252 ASP B CA 1
ATOM 5853 C C . ASP B 1 252 ? 18.641 -14.469 16.297 1 95.75 252 ASP B C 1
ATOM 5855 O O . ASP B 1 252 ? 18.109 -14.82 17.359 1 95.75 252 ASP B O 1
ATOM 5859 N N . GLN B 1 253 ? 19.797 -14.922 15.898 1 95.38 253 GLN B N 1
ATOM 5860 C CA . GLN B 1 253 ? 20.438 -16.062 16.562 1 95.38 253 GLN B CA 1
ATOM 5861 C C . GLN B 1 253 ? 21.422 -15.586 17.625 1 95.38 253 GLN B C 1
ATOM 5863 O O . GLN B 1 253 ? 21.984 -16.406 18.359 1 95.38 253 GLN B O 1
ATOM 5868 N N . ALA B 1 254 ? 21.578 -14.289 17.641 1 96.19 254 ALA B N 1
ATOM 5869 C CA . ALA B 1 254 ? 22.5 -13.781 18.656 1 96.19 254 ALA B CA 1
ATOM 5870 C C . ALA B 1 254 ? 22.031 -14.133 20.062 1 96.19 254 ALA B C 1
ATOM 5872 O O . ALA B 1 254 ? 20.875 -13.922 20.406 1 96.19 254 ALA B O 1
ATOM 5873 N N . THR B 1 255 ? 22.969 -14.625 20.906 1 94.44 255 THR B N 1
ATOM 5874 C CA . THR B 1 255 ? 22.594 -15.055 22.25 1 94.44 255 THR B CA 1
ATOM 5875 C C . THR B 1 255 ? 23.297 -14.203 23.297 1 94.44 255 THR B C 1
ATOM 5877 O O . THR B 1 255 ? 22.891 -14.188 24.469 1 94.44 255 THR B O 1
ATOM 5880 N N . THR B 1 256 ? 24.344 -13.516 22.891 1 95.44 256 THR B N 1
ATOM 5881 C CA . THR B 1 256 ? 25.062 -12.633 23.797 1 95.44 256 THR B CA 1
ATOM 5882 C C . THR B 1 256 ? 25.031 -11.195 23.297 1 95.44 256 THR B C 1
ATOM 5884 O O . THR B 1 256 ? 24.812 -10.945 22.109 1 95.44 256 THR B O 1
ATOM 5887 N N . ASP B 1 257 ? 25.266 -10.305 24.172 1 94.75 257 ASP B N 1
ATOM 5888 C CA . ASP B 1 257 ? 25.312 -8.891 23.812 1 94.75 257 ASP B CA 1
ATOM 5889 C C . ASP B 1 257 ? 26.422 -8.602 22.828 1 94.75 257 ASP B C 1
ATOM 5891 O O . ASP B 1 257 ? 26.281 -7.77 21.922 1 94.75 257 ASP B O 1
ATOM 5895 N N . ASP B 1 258 ? 27.469 -9.273 23 1 94.88 258 ASP B N 1
ATOM 5896 C CA . ASP B 1 258 ? 28.609 -9.07 22.109 1 94.88 258 ASP B CA 1
ATOM 5897 C C . ASP B 1 258 ? 28.281 -9.539 20.688 1 94.88 258 ASP B C 1
ATOM 5899 O O . ASP B 1 258 ? 28.625 -8.867 19.719 1 94.88 258 ASP B O 1
ATOM 5903 N N . ASP B 1 259 ? 27.625 -10.695 20.625 1 95.38 259 ASP B N 1
ATOM 5904 C CA . ASP B 1 259 ? 27.219 -11.227 19.328 1 95.38 259 ASP B CA 1
ATOM 5905 C C . ASP B 1 259 ? 26.219 -10.297 18.641 1 95.38 259 ASP B C 1
ATOM 5907 O O . ASP B 1 259 ? 26.281 -10.094 17.438 1 95.38 259 ASP B O 1
ATOM 5911 N N . LEU B 1 260 ? 25.375 -9.828 19.469 1 96.19 260 LEU B N 1
ATOM 5912 C CA . LEU B 1 260 ? 24.344 -8.938 18.938 1 96.19 260 LEU B CA 1
ATOM 5913 C C . LEU B 1 260 ? 24.969 -7.656 18.391 1 96.19 260 LEU B C 1
ATOM 5915 O O . LEU B 1 260 ? 24.609 -7.207 17.297 1 96.19 260 LEU B O 1
ATOM 5919 N N . GLN B 1 261 ? 25.875 -7.074 19.094 1 94 261 GLN B N 1
ATOM 5920 C CA . GLN B 1 261 ? 26.516 -5.836 18.656 1 94 261 GLN B CA 1
ATOM 5921 C C . GLN B 1 261 ? 27.297 -6.043 17.375 1 94 261 GLN B C 1
ATOM 5923 O O . GLN B 1 261 ? 27.312 -5.18 16.5 1 94 261 GLN B O 1
ATOM 5928 N N . ARG B 1 262 ? 27.906 -7.121 17.281 1 93.88 262 ARG B N 1
ATOM 5929 C CA . ARG B 1 262 ? 28.625 -7.441 16.047 1 93.88 262 ARG B CA 1
ATOM 5930 C C . ARG B 1 262 ? 27.672 -7.602 14.875 1 93.88 262 ARG B C 1
ATOM 5932 O O . ARG B 1 262 ? 27.953 -7.137 13.766 1 93.88 262 ARG B O 1
ATOM 5939 N N . ALA B 1 263 ? 26.609 -8.281 15.172 1 94.56 263 ALA B N 1
ATOM 5940 C CA . ALA B 1 263 ? 25.609 -8.5 14.133 1 94.56 263 ALA B CA 1
ATOM 5941 C C . ALA B 1 263 ? 25 -7.176 13.664 1 94.56 263 ALA B C 1
ATOM 5943 O O . ALA B 1 263 ? 24.781 -6.973 12.469 1 94.56 263 ALA B O 1
ATOM 5944 N N . ILE B 1 264 ? 24.781 -6.281 14.523 1 93.69 264 ILE B N 1
ATOM 5945 C CA . ILE B 1 264 ? 24.172 -4.988 14.227 1 93.69 264 ILE B CA 1
ATOM 5946 C C . ILE B 1 264 ? 25.141 -4.141 13.406 1 93.69 264 ILE B C 1
ATOM 5948 O O . ILE B 1 264 ? 24.734 -3.4 12.516 1 93.69 264 ILE B O 1
ATOM 5952 N N . GLU B 1 265 ? 26.328 -4.199 13.711 1 91.19 265 GLU B N 1
ATOM 5953 C CA . GLU B 1 265 ? 27.344 -3.449 12.977 1 91.19 265 GLU B CA 1
ATOM 5954 C C . GLU B 1 265 ? 27.375 -3.85 11.508 1 91.19 265 GLU B C 1
ATOM 5956 O O . GLU B 1 265 ? 27.625 -3.016 10.633 1 91.19 265 GLU B O 1
ATOM 5961 N N . SER B 1 266 ? 27.016 -5.07 11.289 1 87.75 266 SER B N 1
ATOM 5962 C CA . SER B 1 266 ? 27.031 -5.57 9.914 1 87.75 266 SER B CA 1
ATOM 5963 C C . SER B 1 266 ? 25.797 -5.09 9.141 1 87.75 266 SER B C 1
ATOM 5965 O O . SER B 1 266 ? 25.766 -5.188 7.914 1 87.75 266 SER B O 1
ATOM 5967 N N . CYS B 1 267 ? 24.859 -4.539 9.883 1 89.38 267 CYS B N 1
ATOM 5968 C CA . CYS B 1 267 ? 23.609 -4.117 9.25 1 89.38 267 CYS B CA 1
ATOM 5969 C C . CYS B 1 267 ? 23.562 -2.604 9.086 1 89.38 267 CYS B C 1
ATOM 5971 O O . CYS B 1 267 ? 22.547 -2.045 8.695 1 89.38 267 CYS B O 1
ATOM 5973 N N . GLU B 1 268 ? 24.562 -1.879 9.305 1 86.06 268 GLU B N 1
ATOM 5974 C CA . GLU B 1 268 ? 24.578 -0.42 9.297 1 86.06 268 GLU B CA 1
ATOM 5975 C C . GLU B 1 268 ? 24.297 0.131 7.902 1 86.06 268 GLU B C 1
ATOM 5977 O O . GLU B 1 268 ? 23.797 1.251 7.762 1 86.06 268 GLU B O 1
ATOM 5982 N N . SER B 1 269 ? 24.516 -0.683 6.941 1 83.5 269 SER B N 1
ATOM 5983 C CA . SER B 1 269 ? 24.344 -0.238 5.562 1 83.5 269 SER B CA 1
ATOM 5984 C C . SER B 1 269 ? 22.875 -0.007 5.238 1 83.5 269 SER B C 1
ATOM 5986 O O . SER B 1 269 ? 22.531 0.841 4.41 1 83.5 269 SER B O 1
ATOM 5988 N N . TRP B 1 270 ? 21.969 -0.736 5.969 1 86.44 270 TRP B N 1
ATOM 5989 C CA . TRP B 1 270 ? 20.578 -0.632 5.547 1 86.44 270 TRP B CA 1
ATOM 5990 C C . TRP B 1 270 ? 19.672 -0.287 6.73 1 86.44 270 TRP B C 1
ATOM 5992 O O . TRP B 1 270 ? 18.562 0.206 6.547 1 86.44 270 TRP B O 1
ATOM 6002 N N . ARG B 1 271 ? 20.094 -0.52 7.941 1 88.56 271 ARG B N 1
ATOM 6003 C CA . ARG B 1 271 ? 19.203 -0.406 9.094 1 88.56 271 ARG B CA 1
ATOM 6004 C C . ARG B 1 271 ? 18.719 1.031 9.273 1 88.56 271 ARG B C 1
ATOM 6006 O O . ARG B 1 271 ? 17.594 1.265 9.711 1 88.56 271 ARG B O 1
ATOM 6013 N N . TYR B 1 272 ? 19.516 2.029 8.914 1 85.62 272 TYR B N 1
ATOM 6014 C CA . TYR B 1 272 ? 19.172 3.43 9.141 1 85.62 272 TYR B CA 1
ATOM 6015 C C . TYR B 1 272 ? 18.266 3.959 8.039 1 85.62 272 TYR B C 1
ATOM 6017 O O . TYR B 1 272 ? 17.688 5.039 8.172 1 85.62 272 TYR B O 1
ATOM 6025 N N . GLN B 1 273 ? 18.109 3.176 7.016 1 85.5 273 GLN B N 1
ATOM 6026 C CA . GLN B 1 273 ? 17.203 3.559 5.938 1 85.5 273 GLN B CA 1
ATOM 6027 C C . GLN B 1 273 ? 15.75 3.211 6.277 1 85.5 273 GLN B C 1
ATOM 6029 O O . GLN B 1 273 ? 14.828 3.688 5.621 1 85.5 273 GLN B O 1
ATOM 6034 N N . ILE B 1 274 ? 15.625 2.414 7.23 1 91.69 274 ILE B N 1
ATOM 6035 C CA . ILE B 1 274 ? 14.289 2.004 7.656 1 91.69 274 ILE B CA 1
ATOM 6036 C C . ILE B 1 274 ? 13.891 2.768 8.922 1 91.69 274 ILE B C 1
ATOM 6038 O O . ILE B 1 274 ? 14.406 2.484 10.008 1 91.69 274 ILE B O 1
ATOM 6042 N N . GLU B 1 275 ? 12.938 3.646 8.742 1 91.62 275 GLU B N 1
ATOM 6043 C CA . GLU B 1 275 ? 12.484 4.453 9.875 1 91.62 275 GLU B CA 1
ATOM 6044 C C . GLU B 1 275 ? 11.555 3.65 10.789 1 91.62 275 GLU B C 1
ATOM 6046 O O . GLU B 1 275 ? 10.711 2.889 10.312 1 91.62 275 GLU B O 1
ATOM 6051 N N . GLY B 1 276 ? 11.836 3.807 12.148 1 92.88 276 GLY B N 1
ATOM 6052 C CA . GLY B 1 276 ? 10.906 3.219 13.102 1 92.88 276 GLY B CA 1
ATOM 6053 C C . GLY B 1 276 ? 11.414 1.928 13.711 1 92.88 276 GLY B C 1
ATOM 6054 O O . GLY B 1 276 ? 10.758 1.342 14.57 1 92.88 276 GLY B O 1
ATOM 6055 N N . LEU B 1 277 ? 12.562 1.47 13.227 1 94.81 277 LEU B N 1
ATOM 6056 C CA . LEU B 1 277 ? 13.164 0.292 13.844 1 94.81 277 LEU B CA 1
ATOM 6057 C C . LEU B 1 277 ? 13.727 0.629 15.219 1 94.81 277 LEU B C 1
ATOM 6059 O O . LEU B 1 277 ? 14.148 1.762 15.461 1 94.81 277 LEU B O 1
ATOM 6063 N N . PRO B 1 278 ? 13.75 -0.375 16.047 1 92.5 278 PRO B N 1
ATOM 6064 C CA . PRO B 1 278 ? 14.344 -0.129 17.359 1 92.5 278 PRO B CA 1
ATOM 6065 C C . PRO B 1 278 ? 15.789 0.361 17.266 1 92.5 278 PRO B C 1
ATOM 6067 O O . PRO B 1 278 ? 16.578 -0.179 16.5 1 92.5 278 PRO B O 1
ATOM 6070 N N . ASN B 1 279 ? 16.078 1.363 17.969 1 90.81 279 ASN B N 1
ATOM 6071 C CA . ASN B 1 279 ? 17.406 1.945 18.094 1 90.81 279 ASN B CA 1
ATOM 6072 C C . ASN B 1 279 ? 17.625 2.582 19.453 1 90.81 279 ASN B C 1
ATOM 6074 O O . ASN B 1 279 ? 16.984 3.58 19.797 1 90.81 279 ASN B O 1
ATOM 6078 N N . PRO B 1 280 ? 18.5 2.094 20.344 1 91.06 280 PRO B N 1
ATOM 6079 C CA . PRO B 1 280 ? 19.469 1.014 20.094 1 91.06 280 PRO B CA 1
ATOM 6080 C C . PRO B 1 280 ? 18.812 -0.369 20.125 1 91.06 280 PRO B C 1
ATOM 6082 O O . PRO B 1 280 ? 17.688 -0.519 20.609 1 91.06 280 PRO B O 1
ATOM 6085 N N . VAL B 1 281 ? 19.531 -1.294 19.531 1 94.94 281 VAL B N 1
ATOM 6086 C CA . VAL B 1 281 ? 19.062 -2.676 19.531 1 94.94 281 VAL B CA 1
ATOM 6087 C C . VAL B 1 281 ? 19.656 -3.422 20.719 1 94.94 281 VAL B C 1
ATOM 6089 O O . VAL B 1 281 ? 20.875 -3.414 20.906 1 94.94 281 VAL B O 1
ATOM 6092 N N . THR B 1 282 ? 18.812 -3.896 21.516 1 95.69 282 THR B N 1
ATOM 6093 C CA . THR B 1 282 ? 19.219 -4.656 22.688 1 95.69 282 THR B CA 1
ATOM 6094 C C . THR B 1 282 ? 18.703 -6.09 22.609 1 95.69 282 THR B C 1
ATOM 6096 O O . THR B 1 282 ? 17.922 -6.426 21.719 1 95.69 282 THR B O 1
ATOM 6099 N N . MET B 1 283 ? 19.125 -6.898 23.547 1 95.25 283 MET B N 1
ATOM 6100 C CA . MET B 1 283 ? 18.672 -8.281 23.594 1 95.25 283 MET B CA 1
ATOM 6101 C C . MET B 1 283 ? 17.172 -8.352 23.828 1 95.25 283 MET B C 1
ATOM 6103 O O . MET B 1 283 ? 16.5 -9.281 23.375 1 95.25 283 MET B O 1
ATOM 6107 N N . ASP B 1 284 ? 16.547 -7.312 24.438 1 94.81 284 ASP B N 1
ATOM 6108 C CA . ASP B 1 284 ? 15.141 -7.293 24.781 1 94.81 284 ASP B CA 1
ATOM 6109 C C . ASP B 1 284 ? 14.273 -6.949 23.578 1 94.81 284 ASP B C 1
ATOM 6111 O O . ASP B 1 284 ? 13.117 -7.363 23.484 1 94.81 284 ASP B O 1
ATOM 6115 N N . ASN B 1 285 ? 14.891 -6.184 22.625 1 95.69 285 ASN B N 1
ATOM 6116 C CA . ASN B 1 285 ? 14.055 -5.707 21.531 1 95.69 285 ASN B CA 1
ATOM 6117 C C . ASN B 1 285 ? 14.555 -6.215 20.188 1 95.69 285 ASN B C 1
ATOM 6119 O O . ASN B 1 285 ? 14.102 -5.75 19.125 1 95.69 285 ASN B O 1
ATOM 6123 N N . LYS B 1 286 ? 15.5 -7.117 20.203 1 96.12 286 LYS B N 1
ATOM 6124 C CA . LYS B 1 286 ? 16.062 -7.625 18.969 1 96.12 286 LYS B CA 1
ATOM 6125 C C . LYS B 1 286 ? 15.016 -8.352 18.141 1 96.12 286 LYS B C 1
ATOM 6127 O O . LYS B 1 286 ? 15.023 -8.273 16.906 1 96.12 286 LYS B O 1
ATOM 6132 N N . ASP B 1 287 ? 14.086 -9.055 18.844 1 96.06 287 ASP B N 1
ATOM 6133 C CA . ASP B 1 287 ? 13.016 -9.75 18.141 1 96.06 287 ASP B CA 1
ATOM 6134 C C . ASP B 1 287 ? 12.125 -8.773 17.375 1 96.06 287 ASP B C 1
ATOM 6136 O O . ASP B 1 287 ? 11.742 -9.031 16.234 1 96.06 287 ASP B O 1
ATOM 6140 N N . ALA B 1 288 ? 11.859 -7.707 18.016 1 95.56 288 ALA B N 1
ATOM 6141 C CA . ALA B 1 288 ? 11.055 -6.676 17.375 1 95.56 288 ALA B CA 1
ATOM 6142 C C . ALA B 1 288 ? 11.797 -6.062 16.188 1 95.56 288 ALA B C 1
ATOM 6144 O O . ALA B 1 288 ? 11.188 -5.738 15.164 1 95.56 288 ALA B O 1
ATOM 6145 N N . PHE B 1 289 ? 13.078 -5.93 16.406 1 96.88 289 PHE B N 1
ATOM 6146 C CA . PHE B 1 289 ? 13.906 -5.398 15.32 1 96.88 289 PHE B CA 1
ATOM 6147 C C . PHE B 1 289 ? 13.828 -6.297 14.094 1 96.88 289 PHE B C 1
ATOM 6149 O O . PHE B 1 289 ? 13.586 -5.82 12.984 1 96.88 289 PHE B O 1
ATOM 6156 N N . VAL B 1 290 ? 14.023 -7.57 14.297 1 97.25 290 VAL B N 1
ATOM 6157 C CA . VAL B 1 290 ? 14.047 -8.539 13.203 1 97.25 290 VAL B CA 1
ATOM 6158 C C . VAL B 1 290 ? 12.664 -8.625 12.562 1 97.25 290 VAL B C 1
ATOM 6160 O O . VAL B 1 290 ? 12.531 -8.562 11.336 1 97.25 290 VAL B O 1
ATOM 6163 N N . LYS B 1 291 ? 11.672 -8.711 13.336 1 97.31 291 LYS B N 1
ATOM 6164 C CA . LYS B 1 291 ? 10.305 -8.82 12.844 1 97.31 291 LYS B CA 1
ATOM 6165 C C . LYS B 1 291 ? 9.922 -7.613 12 1 97.31 291 LYS B C 1
ATOM 6167 O O . LYS B 1 291 ? 9.414 -7.762 10.883 1 97.31 291 LYS B O 1
ATOM 6172 N N . ASN B 1 292 ? 10.195 -6.426 12.523 1 96.94 292 ASN B N 1
ATOM 6173 C CA . ASN B 1 292 ? 9.797 -5.203 11.828 1 96.94 292 ASN B CA 1
ATOM 6174 C C . ASN B 1 292 ? 10.594 -5 10.547 1 96.94 292 ASN B C 1
ATOM 6176 O O . ASN B 1 292 ? 10.078 -4.465 9.57 1 96.94 292 ASN B O 1
ATOM 6180 N N . ALA B 1 293 ? 11.812 -5.418 10.617 1 96.94 293 ALA B N 1
ATOM 6181 C CA . ALA B 1 293 ? 12.617 -5.324 9.398 1 96.94 293 ALA B CA 1
ATOM 6182 C C . ALA B 1 293 ? 12.062 -6.234 8.305 1 96.94 293 ALA B C 1
ATOM 6184 O O . ALA B 1 293 ? 12.008 -5.84 7.137 1 96.94 293 ALA B O 1
ATOM 6185 N N . ILE B 1 294 ? 11.664 -7.441 8.68 1 97.62 294 ILE B N 1
ATOM 6186 C CA . ILE B 1 294 ? 11.109 -8.383 7.715 1 97.62 294 ILE B CA 1
ATOM 6187 C C . ILE B 1 294 ? 9.781 -7.848 7.176 1 97.62 294 ILE B C 1
ATOM 6189 O O . ILE B 1 294 ? 9.547 -7.844 5.965 1 97.62 294 ILE B O 1
ATOM 6193 N N . ILE B 1 295 ? 8.938 -7.359 8.039 1 97.25 295 ILE B N 1
ATOM 6194 C CA . ILE B 1 295 ? 7.637 -6.812 7.648 1 97.25 295 ILE B CA 1
ATOM 6195 C C . ILE B 1 295 ? 7.84 -5.645 6.688 1 97.25 295 ILE B C 1
ATOM 6197 O O . ILE B 1 295 ? 7.109 -5.512 5.703 1 97.25 295 ILE B O 1
ATOM 6201 N N . PHE B 1 296 ? 8.836 -4.852 6.957 1 96.38 296 PHE B N 1
ATOM 6202 C CA . PHE B 1 296 ? 9.133 -3.711 6.098 1 96.38 296 PHE B CA 1
ATOM 6203 C C . PHE B 1 296 ? 9.445 -4.168 4.68 1 96.38 296 PHE B C 1
ATOM 6205 O O . PHE B 1 296 ? 8.859 -3.668 3.717 1 96.38 296 PHE B O 1
ATOM 6212 N N . HIS B 1 297 ? 10.281 -5.18 4.516 1 95.38 297 HIS B N 1
ATOM 6213 C CA . HIS B 1 297 ? 10.812 -5.574 3.215 1 95.38 297 HIS B CA 1
ATOM 6214 C C . HIS B 1 297 ? 9.844 -6.488 2.477 1 95.38 297 HIS B C 1
ATOM 6216 O O . HIS B 1 297 ? 9.75 -6.445 1.248 1 95.38 297 HIS B O 1
ATOM 6222 N N . VAL B 1 298 ? 9.086 -7.273 3.18 1 97 298 VAL B N 1
ATOM 6223 C CA . VAL B 1 298 ? 8.32 -8.344 2.549 1 97 298 VAL B CA 1
ATOM 6224 C C . VAL B 1 298 ? 6.871 -7.891 2.361 1 97 298 VAL B C 1
ATOM 6226 O O . VAL B 1 298 ? 6.199 -8.32 1.419 1 97 298 VAL B O 1
ATOM 6229 N N . LEU B 1 299 ? 6.41 -6.961 3.225 1 96.5 299 LEU B N 1
ATOM 6230 C CA . LEU B 1 299 ? 4.988 -6.637 3.174 1 96.5 299 LEU B CA 1
ATOM 6231 C C . LEU B 1 299 ? 4.777 -5.152 2.902 1 96.5 299 LEU B C 1
ATOM 6233 O O . LEU B 1 299 ? 4.191 -4.777 1.884 1 96.5 299 LEU B O 1
ATOM 6237 N N . LEU B 1 300 ? 5.336 -4.289 3.701 1 95.5 300 LEU B N 1
ATOM 6238 C CA . LEU B 1 300 ? 5.027 -2.863 3.678 1 95.5 300 LEU B CA 1
ATOM 6239 C C . LEU B 1 300 ? 5.422 -2.244 2.342 1 95.5 300 LEU B C 1
ATOM 6241 O O . LEU B 1 300 ? 4.633 -1.515 1.735 1 95.5 300 LEU B O 1
ATOM 6245 N N . GLN B 1 301 ? 6.562 -2.543 1.878 1 94 301 GLN B N 1
ATOM 6246 C CA . GLN B 1 301 ? 7.066 -1.932 0.653 1 94 301 GLN B CA 1
ATOM 6247 C C . GLN B 1 301 ? 6.344 -2.482 -0.574 1 94 301 GLN B C 1
ATOM 6249 O O . GLN B 1 301 ? 6.387 -1.879 -1.647 1 94 301 GLN B O 1
ATOM 6254 N N . ARG B 1 302 ? 5.68 -3.574 -0.397 1 96.12 302 ARG B N 1
ATOM 6255 C CA . ARG B 1 302 ? 5.086 -4.273 -1.531 1 96.12 302 ARG B CA 1
ATOM 6256 C C . ARG B 1 302 ? 3.562 -4.258 -1.447 1 96.12 302 ARG B C 1
ATOM 6258 O O . ARG B 1 302 ? 2.893 -5.074 -2.082 1 96.12 302 ARG B O 1
ATOM 6265 N N . LYS B 1 303 ? 3.102 -3.375 -0.713 1 95.81 303 LYS B N 1
ATOM 6266 C CA . LYS B 1 303 ? 1.665 -3.344 -0.45 1 95.81 303 LYS B CA 1
ATOM 6267 C C . LYS B 1 303 ? 0.872 -3.195 -1.745 1 95.81 303 LYS B C 1
ATOM 6269 O O . LYS B 1 303 ? -0.187 -3.807 -1.904 1 95.81 303 LYS B O 1
ATOM 6274 N N . SER B 1 304 ? 1.362 -2.41 -2.676 1 96.31 304 SER B N 1
ATOM 6275 C CA . SER B 1 304 ? 0.668 -2.209 -3.943 1 96.31 304 SER B CA 1
ATOM 6276 C C . SER B 1 304 ? 0.535 -3.516 -4.715 1 96.31 304 SER B C 1
ATOM 6278 O O . SER B 1 304 ? -0.473 -3.748 -5.387 1 96.31 304 SER B O 1
ATOM 6280 N N . CYS B 1 305 ? 1.58 -4.344 -4.625 1 97.81 305 CYS B N 1
ATOM 6281 C CA . CYS B 1 305 ? 1.528 -5.656 -5.27 1 97.81 305 CYS B CA 1
ATOM 6282 C C . CYS B 1 305 ? 0.432 -6.52 -4.656 1 97.81 305 CYS B C 1
ATOM 6284 O O . CYS B 1 305 ? -0.344 -7.148 -5.375 1 97.81 305 CYS B O 1
ATOM 6286 N N . TYR B 1 306 ? 0.357 -6.48 -3.369 1 98.12 306 TYR B N 1
ATOM 6287 C CA . TYR B 1 306 ? -0.616 -7.293 -2.645 1 98.12 306 TYR B CA 1
ATOM 6288 C C . TYR B 1 306 ? -2.037 -6.824 -2.932 1 98.12 306 TYR B C 1
ATOM 6290 O O . TYR B 1 306 ? -2.949 -7.641 -3.082 1 98.12 306 TYR B O 1
ATOM 6298 N N . ASP B 1 307 ? -2.189 -5.539 -2.963 1 97 307 ASP B N 1
ATOM 6299 C CA . ASP B 1 307 ? -3.514 -5 -3.262 1 97 307 ASP B CA 1
ATOM 6300 C C . ASP B 1 307 ? -3.996 -5.457 -4.637 1 97 307 ASP B C 1
ATOM 6302 O O . ASP B 1 307 ? -5.152 -5.855 -4.793 1 97 307 ASP B O 1
ATOM 6306 N N . GLN B 1 308 ? -3.127 -5.371 -5.602 1 97.62 308 GLN B N 1
ATOM 6307 C CA . GLN B 1 308 ? -3.482 -5.797 -6.953 1 97.62 308 GLN B CA 1
ATOM 6308 C C . GLN B 1 308 ? -3.742 -7.297 -7.012 1 97.62 308 GLN B C 1
ATOM 6310 O O . GLN B 1 308 ? -4.695 -7.746 -7.648 1 97.62 308 GLN B O 1
ATOM 6315 N N . LEU B 1 309 ? -2.885 -8.078 -6.359 1 98.5 309 LEU B N 1
ATOM 6316 C CA . LEU B 1 309 ? -3.064 -9.523 -6.328 1 98.5 309 LEU B CA 1
ATOM 6317 C C . LEU B 1 309 ? -4.41 -9.891 -5.715 1 98.5 309 LEU B C 1
ATOM 6319 O O . LEU B 1 309 ? -5.121 -10.75 -6.234 1 98.5 309 LEU B O 1
ATOM 6323 N N . ALA B 1 310 ? -4.738 -9.219 -4.645 1 98.31 310 ALA B N 1
ATOM 6324 C CA . ALA B 1 310 ? -6.016 -9.453 -3.975 1 98.31 310 ALA B CA 1
ATOM 6325 C C . ALA B 1 310 ? -7.184 -9.125 -4.895 1 98.31 310 ALA B C 1
ATOM 6327 O O . ALA B 1 310 ? -8.172 -9.867 -4.949 1 98.31 310 ALA B O 1
ATOM 6328 N N . GLU B 1 311 ? -7.082 -8.023 -5.531 1 97.31 311 GLU B N 1
ATOM 6329 C CA . GLU B 1 311 ? -8.117 -7.629 -6.484 1 97.31 311 GLU B CA 1
ATOM 6330 C C . GLU B 1 311 ? -8.305 -8.688 -7.562 1 97.31 311 GLU B C 1
ATOM 6332 O O . GLU B 1 311 ? -9.438 -9.016 -7.934 1 97.31 311 GLU B O 1
ATOM 6337 N N . GLY B 1 312 ? -7.203 -9.211 -8.086 1 97.5 312 GLY B N 1
ATOM 6338 C CA . GLY B 1 312 ? -7.281 -10.258 -9.086 1 97.5 312 GLY B CA 1
ATOM 6339 C C . GLY B 1 312 ? -7.902 -11.539 -8.57 1 97.5 312 GLY B C 1
ATOM 6340 O O . GLY B 1 312 ? -8.688 -12.188 -9.266 1 97.5 312 GLY B O 1
ATOM 6341 N N . LEU B 1 313 ? -7.609 -11.883 -7.375 1 98 313 LEU B N 1
ATOM 6342 C CA . LEU B 1 313 ? -8.086 -13.117 -6.766 1 98 313 LEU B CA 1
ATOM 6343 C C . LEU B 1 313 ? -9.578 -13.047 -6.48 1 98 313 LEU B C 1
ATOM 6345 O O . LEU B 1 313 ? -10.211 -14.07 -6.188 1 98 313 LEU B O 1
ATOM 6349 N N . GLU B 1 314 ? -10.094 -11.898 -6.594 1 96.88 314 GLU B N 1
ATOM 6350 C CA . GLU B 1 314 ? -11.539 -11.758 -6.434 1 96.88 314 GLU B CA 1
ATOM 6351 C C . GLU B 1 314 ? -12.289 -12.336 -7.633 1 96.88 314 GLU B C 1
ATOM 6353 O O . GLU B 1 314 ? -13.477 -12.641 -7.539 1 96.88 314 GLU B O 1
ATOM 6358 N N . CYS B 1 315 ? -11.555 -12.461 -8.734 1 95 315 CYS B N 1
ATOM 6359 C CA . CYS B 1 315 ? -12.156 -13.094 -9.906 1 95 315 CYS B CA 1
ATOM 6360 C C . CYS B 1 315 ? -12.742 -14.453 -9.555 1 95 315 CYS B C 1
ATOM 6362 O O . CYS B 1 315 ? -12.125 -15.227 -8.812 1 95 315 CYS B O 1
ATOM 6364 N N . TYR B 1 316 ? -13.992 -14.734 -10 1 95.94 316 TYR B N 1
ATOM 6365 C CA . TYR B 1 316 ? -14.727 -15.961 -9.719 1 95.94 316 TYR B CA 1
ATOM 6366 C C . TYR B 1 316 ? -15.008 -16.094 -8.227 1 95.94 316 TYR B C 1
ATOM 6368 O O . TYR B 1 316 ? -15.172 -17.203 -7.715 1 95.94 316 TYR B O 1
ATOM 6376 N N . GLU B 1 317 ? -14.82 -14.984 -7.445 1 96.44 317 GLU B N 1
ATOM 6377 C CA . GLU B 1 317 ? -15.086 -14.945 -6.012 1 96.44 317 GLU B CA 1
ATOM 6378 C C . GLU B 1 317 ? -14.188 -15.914 -5.254 1 96.44 317 GLU B C 1
ATOM 6380 O O . GLU B 1 317 ? -14.617 -16.547 -4.289 1 96.44 317 GLU B O 1
ATOM 6385 N N . LEU B 1 318 ? -13.031 -16.062 -5.781 1 97.38 318 LEU B N 1
ATOM 6386 C CA . LEU B 1 318 ? -12.125 -17.016 -5.156 1 97.38 318 LEU B CA 1
ATOM 6387 C C . LEU B 1 318 ? -11.641 -16.5 -3.803 1 97.38 318 LEU B C 1
ATOM 6389 O O . LEU B 1 318 ? -11.578 -17.266 -2.834 1 97.38 318 LEU B O 1
ATOM 6393 N N . LEU B 1 319 ? -11.25 -15.195 -3.707 1 98.06 319 LEU B N 1
ATOM 6394 C CA . LEU B 1 319 ? -10.711 -14.648 -2.467 1 98.06 319 LEU B CA 1
ATOM 6395 C C . LEU B 1 319 ? -11.727 -14.758 -1.337 1 98.06 319 LEU B C 1
ATOM 6397 O O . LEU B 1 319 ? -11.398 -15.203 -0.236 1 98.06 319 LEU B O 1
ATOM 6401 N N . PRO B 1 320 ? -12.984 -14.414 -1.549 1 97.56 320 PRO B N 1
ATOM 6402 C CA . PRO B 1 320 ? -13.984 -14.633 -0.504 1 97.56 320 PRO B CA 1
ATOM 6403 C C . PRO B 1 320 ? -14.094 -16.109 -0.095 1 97.56 320 PRO B C 1
ATOM 6405 O O . PRO B 1 320 ? -14.266 -16.406 1.088 1 97.56 320 PRO B O 1
ATOM 6408 N N . LEU B 1 321 ? -14.055 -17 -1.073 1 97.69 321 LEU B N 1
ATOM 6409 C CA . LEU B 1 321 ? -14.102 -18.422 -0.774 1 97.69 321 LEU B CA 1
ATOM 6410 C C . LEU B 1 321 ? -12.953 -18.828 0.144 1 97.69 321 LEU B C 1
ATOM 6412 O O . LEU B 1 321 ? -13.148 -19.562 1.105 1 97.69 321 LEU B O 1
ATOM 6416 N N . LEU B 1 322 ? -11.773 -18.328 -0.17 1 97.81 322 LEU B N 1
ATOM 6417 C CA . LEU B 1 322 ? -10.594 -18.641 0.633 1 97.81 322 LEU B CA 1
ATOM 6418 C C . LEU B 1 322 ? -10.734 -18.078 2.043 1 97.81 322 LEU B C 1
ATOM 6420 O O . LEU B 1 322 ? -10.359 -18.734 3.018 1 97.81 322 LEU B O 1
ATOM 6424 N N . LYS B 1 323 ? -11.203 -16.891 2.119 1 97 323 LYS B N 1
ATOM 6425 C CA . LYS B 1 323 ? -11.367 -16.234 3.416 1 97 323 LYS B CA 1
ATOM 6426 C C . LYS B 1 323 ? -12.383 -16.969 4.281 1 97 323 LYS B C 1
ATOM 6428 O O . LYS B 1 323 ? -12.242 -17.031 5.504 1 97 323 LYS B O 1
ATOM 6433 N N . GLU B 1 324 ? -13.398 -17.516 3.693 1 96.19 324 GLU B N 1
ATOM 6434 C CA . GLU B 1 324 ? -14.445 -18.234 4.41 1 96.19 324 GLU B CA 1
ATOM 6435 C C . GLU B 1 324 ? -14 -19.656 4.754 1 96.19 324 GLU B C 1
ATOM 6437 O O . GLU B 1 324 ? -14.523 -20.266 5.695 1 96.19 324 GLU B O 1
ATOM 6442 N N . ASN B 1 325 ? -13.109 -20.203 3.924 1 95.88 325 ASN B N 1
ATOM 6443 C CA . ASN B 1 325 ? -12.57 -21.547 4.117 1 95.88 325 ASN B CA 1
ATOM 6444 C C . ASN B 1 325 ? -11.047 -21.531 4.164 1 95.88 325 ASN B C 1
ATOM 6446 O O . ASN B 1 325 ? -10.391 -21.953 3.215 1 95.88 325 ASN B O 1
ATOM 6450 N N . LEU B 1 326 ? -10.469 -21.266 5.258 1 94.38 326 LEU B N 1
ATOM 6451 C CA . LEU B 1 326 ? -9.047 -20.984 5.422 1 94.38 326 LEU B CA 1
ATOM 6452 C C . LEU B 1 326 ? -8.203 -22.188 5.004 1 94.38 326 LEU B C 1
ATOM 6454 O O . LEU B 1 326 ? -7.125 -22.031 4.426 1 94.38 326 LEU B O 1
ATOM 6458 N N . PRO B 1 327 ? -8.672 -23.375 5.215 1 94.31 327 PRO B N 1
ATOM 6459 C CA . PRO B 1 327 ? -7.852 -24.516 4.805 1 94.31 327 PRO B CA 1
ATOM 6460 C C . PRO B 1 327 ? -7.609 -24.562 3.299 1 94.31 327 PRO B C 1
ATOM 6462 O O . PRO B 1 327 ? -6.684 -25.234 2.838 1 94.31 327 PRO B O 1
ATOM 6465 N N . LEU B 1 328 ? -8.391 -23.859 2.531 1 96.69 328 LEU B N 1
ATOM 6466 C CA . LEU B 1 328 ? -8.227 -23.844 1.082 1 96.69 328 LEU B CA 1
ATOM 6467 C C . LEU B 1 328 ? -6.977 -23.078 0.688 1 96.69 328 LEU B C 1
ATOM 6469 O O . LEU B 1 328 ? -6.594 -23.047 -0.485 1 96.69 328 LEU B O 1
ATOM 6473 N N . ARG B 1 329 ? -6.289 -22.484 1.659 1 95.94 329 ARG B N 1
ATOM 6474 C CA . ARG B 1 329 ? -5.062 -21.734 1.397 1 95.94 329 ARG B CA 1
ATOM 6475 C C . ARG B 1 329 ? -4.016 -22.625 0.729 1 95.94 329 ARG B C 1
ATOM 6477 O O . ARG B 1 329 ? -3.131 -22.125 0.031 1 95.94 329 ARG B O 1
ATOM 6484 N N . VAL B 1 330 ? -4.133 -23.953 0.833 1 94.75 330 VAL B N 1
ATOM 6485 C CA . VAL B 1 330 ? -3.182 -24.906 0.281 1 94.75 330 VAL B CA 1
ATOM 6486 C C . VAL B 1 330 ? -3.18 -24.812 -1.243 1 94.75 330 VAL B C 1
ATOM 6488 O O . VAL B 1 330 ? -2.227 -25.234 -1.897 1 94.75 330 VAL B O 1
ATOM 6491 N N . LEU B 1 331 ? -4.211 -24.219 -1.816 1 96.94 331 LEU B N 1
ATOM 6492 C CA . LEU B 1 331 ? -4.328 -24.078 -3.264 1 96.94 331 LEU B CA 1
ATOM 6493 C C . LEU B 1 331 ? -3.301 -23.078 -3.799 1 96.94 331 LEU B C 1
ATOM 6495 O O . LEU B 1 331 ? -2.963 -23.109 -4.984 1 96.94 331 LEU B O 1
ATOM 6499 N N . LEU B 1 332 ? -2.82 -22.203 -2.879 1 98.12 332 LEU B N 1
ATOM 6500 C CA . LEU B 1 332 ? -1.919 -21.156 -3.316 1 98.12 332 LEU B CA 1
ATOM 6501 C C . LEU B 1 332 ? -0.597 -21.219 -2.559 1 98.12 332 LEU B C 1
ATOM 6503 O O . LEU B 1 332 ? 0.417 -20.688 -3.025 1 98.12 332 LEU B O 1
ATOM 6507 N N . GLU B 1 333 ? -0.581 -21.859 -1.475 1 96.38 333 GLU B N 1
ATOM 6508 C CA . GLU B 1 333 ? 0.55 -21.828 -0.552 1 96.38 333 GLU B CA 1
ATOM 6509 C C . GLU B 1 333 ? 1.54 -22.953 -0.855 1 96.38 333 GLU B C 1
ATOM 6511 O O . GLU B 1 333 ? 1.146 -24.109 -1.02 1 96.38 333 GLU B O 1
ATOM 6516 N N . MET B 1 334 ? 2.754 -22.516 -0.9 1 94.56 334 MET B N 1
ATOM 6517 C CA . MET B 1 334 ? 3.789 -23.531 -1.074 1 94.56 334 MET B CA 1
ATOM 6518 C C . MET B 1 334 ? 3.852 -24.469 0.135 1 94.56 334 MET B C 1
ATOM 6520 O O . MET B 1 334 ? 3.947 -24 1.273 1 94.56 334 MET B O 1
ATOM 6524 N N . PRO B 1 335 ? 3.752 -25.703 -0.124 1 90.25 335 PRO B N 1
ATOM 6525 C CA . PRO B 1 335 ? 3.846 -26.641 1.004 1 90.25 335 PRO B CA 1
ATOM 6526 C C . PRO B 1 335 ? 5.219 -26.609 1.673 1 90.25 335 PRO B C 1
ATOM 6528 O O . PRO B 1 335 ? 6.23 -26.406 1.003 1 90.25 335 PRO B O 1
ATOM 6531 N N . LYS B 1 336 ? 5.297 -26.797 2.891 1 84.81 336 LYS B N 1
ATOM 6532 C CA . LYS B 1 336 ? 6.543 -26.828 3.652 1 84.81 336 LYS B CA 1
ATOM 6533 C C . LYS B 1 336 ? 7.422 -28 3.242 1 84.81 336 LYS B C 1
ATOM 6535 O O . LYS B 1 336 ? 8.641 -27.859 3.148 1 84.81 336 LYS B O 1
ATOM 6540 N N . VAL B 1 337 ? 6.715 -29.062 3.113 1 78.12 337 VAL B N 1
ATOM 6541 C CA . VAL B 1 337 ? 7.406 -30.25 2.609 1 78.12 337 VAL B CA 1
ATOM 6542 C C . VAL B 1 337 ? 7.004 -30.5 1.157 1 78.12 337 VAL B C 1
ATOM 6544 O O . VAL B 1 337 ? 5.832 -30.75 0.865 1 78.12 337 VAL B O 1
ATOM 6547 N N . ARG B 1 338 ? 7.992 -30.312 0.317 1 76.69 338 ARG B N 1
ATOM 6548 C CA . ARG B 1 338 ? 7.727 -30.516 -1.104 1 76.69 338 ARG B CA 1
ATOM 6549 C C . ARG B 1 338 ? 7.742 -32 -1.459 1 76.69 338 ARG B C 1
ATOM 6551 O O . ARG B 1 338 ? 8.688 -32.719 -1.126 1 76.69 338 ARG B O 1
ATOM 6558 N N . SER B 1 339 ? 6.57 -32.469 -1.644 1 75.75 339 SER B N 1
ATOM 6559 C CA . SER B 1 339 ? 6.523 -33.875 -2.07 1 75.75 339 SER B CA 1
ATOM 6560 C C . SER B 1 339 ? 6.004 -34 -3.5 1 75.75 339 SER B C 1
ATOM 6562 O O . SER B 1 339 ? 5.023 -33.344 -3.869 1 75.75 339 SER B O 1
ATOM 6564 N N . ASP B 1 340 ? 6.758 -34.719 -4.27 1 78.5 340 ASP B N 1
ATOM 6565 C CA . ASP B 1 340 ? 6.328 -35 -5.633 1 78.5 340 ASP B CA 1
ATOM 6566 C C . ASP B 1 340 ? 5.184 -36 -5.645 1 78.5 340 ASP B C 1
ATOM 6568 O O . ASP B 1 340 ? 4.934 -36.688 -4.641 1 78.5 340 ASP B O 1
ATOM 6572 N N . LEU B 1 341 ? 4.5 -35.906 -6.672 1 89.44 341 LEU B N 1
ATOM 6573 C CA . LEU B 1 341 ? 3.486 -36.938 -6.898 1 89.44 341 LEU B CA 1
ATOM 6574 C C . LEU B 1 341 ? 4.109 -38.312 -6.891 1 89.44 341 LEU B C 1
ATOM 6576 O O . LEU B 1 341 ? 5.168 -38.531 -7.48 1 89.44 341 LEU B O 1
ATOM 6580 N N . THR B 1 342 ? 3.557 -39.219 -6.168 1 93.12 342 THR B N 1
ATOM 6581 C CA . THR B 1 342 ? 4.125 -40.562 -6.055 1 93.12 342 THR B CA 1
ATOM 6582 C C . THR B 1 342 ? 3.6 -41.469 -7.164 1 93.12 342 THR B C 1
ATOM 6584 O O . THR B 1 342 ? 2.562 -41.188 -7.766 1 93.12 342 THR B O 1
ATOM 6587 N N . ALA B 1 343 ? 4.355 -42.5 -7.395 1 96 343 ALA B N 1
ATOM 6588 C CA . ALA B 1 343 ? 3.961 -43.5 -8.367 1 96 343 ALA B CA 1
ATOM 6589 C C . ALA B 1 343 ? 2.619 -44.125 -8 1 96 343 ALA B C 1
ATOM 6591 O O . ALA B 1 343 ? 1.795 -44.406 -8.875 1 96 343 ALA B O 1
ATOM 6592 N N . ASP B 1 344 ? 2.377 -44.281 -6.742 1 94.62 344 ASP B N 1
ATOM 6593 C CA . ASP B 1 344 ? 1.144 -44.906 -6.27 1 94.62 344 ASP B CA 1
ATOM 6594 C C . ASP B 1 344 ? -0.07 -44.031 -6.598 1 94.62 344 ASP B C 1
ATOM 6596 O O . ASP B 1 344 ? -1.134 -44.562 -6.945 1 94.62 344 ASP B O 1
ATOM 6600 N N . VAL B 1 345 ? 0.126 -42.812 -6.449 1 93.81 345 VAL B N 1
ATOM 6601 C CA . VAL B 1 345 ? -0.974 -41.875 -6.734 1 93.81 345 VAL B CA 1
ATOM 6602 C C . VAL B 1 345 ? -1.308 -41.938 -8.227 1 93.81 345 VAL B C 1
ATOM 6604 O O . VAL B 1 345 ? -2.48 -42 -8.602 1 93.81 345 VAL B O 1
ATOM 6607 N N . VAL B 1 346 ? -0.308 -41.906 -9.055 1 95.81 346 VAL B N 1
ATOM 6608 C CA . VAL B 1 346 ? -0.516 -41.938 -10.5 1 95.81 346 VAL B CA 1
ATOM 6609 C C . VAL B 1 346 ? -1.19 -43.25 -10.891 1 95.81 346 VAL B C 1
ATOM 6611 O O . VAL B 1 346 ? -2.137 -43.281 -11.68 1 95.81 346 VAL B O 1
ATOM 6614 N N . ALA B 1 347 ? -0.733 -44.344 -10.305 1 95.94 347 ALA B N 1
ATOM 6615 C CA . ALA B 1 347 ? -1.299 -45.656 -10.594 1 95.94 347 ALA B CA 1
ATOM 6616 C C . ALA B 1 347 ? -2.762 -45.719 -10.164 1 95.94 347 ALA B C 1
ATOM 6618 O O . ALA B 1 347 ? -3.578 -46.375 -10.828 1 95.94 347 ALA B O 1
ATOM 6619 N N . THR B 1 348 ? -3.051 -45.094 -9.039 1 94.5 348 THR B N 1
ATOM 6620 C CA . THR B 1 348 ? -4.414 -45.094 -8.523 1 94.5 348 THR B CA 1
ATOM 6621 C C . THR B 1 348 ? -5.332 -44.25 -9.391 1 94.5 348 THR B C 1
ATOM 6623 O O . THR B 1 348 ? -6.508 -44.594 -9.57 1 94.5 348 THR B O 1
ATOM 6626 N N . LEU B 1 349 ? -4.824 -43.156 -9.898 1 95 349 LEU B N 1
ATOM 6627 C CA . LEU B 1 349 ? -5.602 -42.281 -10.75 1 95 349 LEU B CA 1
ATOM 6628 C C . LEU B 1 349 ? -5.906 -42.938 -12.094 1 95 349 LEU B C 1
ATOM 6630 O O . LEU B 1 349 ? -7.02 -42.812 -12.609 1 95 349 LEU B O 1
ATOM 6634 N N . LEU B 1 350 ? -4.914 -43.594 -12.688 1 96.94 350 LEU B N 1
ATOM 6635 C CA . LEU B 1 350 ? -5.07 -44.25 -13.984 1 96.94 350 LEU B CA 1
ATOM 6636 C C . LEU B 1 350 ? -5.676 -45.656 -13.812 1 96.94 350 LEU B C 1
ATOM 6638 O O . LEU B 1 350 ? -4.98 -46.656 -13.969 1 96.94 350 LEU B O 1
ATOM 6642 N N . LYS B 1 351 ? -6.93 -45.75 -13.648 1 96.06 351 LYS B N 1
ATOM 6643 C CA . LYS B 1 351 ? -7.625 -47 -13.438 1 96.06 351 LYS B CA 1
ATOM 6644 C C . LYS B 1 351 ? -7.695 -47.812 -14.734 1 96.06 351 LYS B C 1
ATOM 6646 O O . LYS B 1 351 ? -8.141 -47.312 -15.766 1 96.06 351 LYS B O 1
ATOM 6651 N N . PRO B 1 352 ? -7.309 -49.094 -14.688 1 97.12 352 PRO B N 1
ATOM 6652 C CA . PRO B 1 352 ? -7.324 -49.906 -15.898 1 97.12 352 PRO B CA 1
ATOM 6653 C C . PRO B 1 352 ? -8.734 -50.281 -16.344 1 97.12 352 PRO B C 1
ATOM 6655 O O . PRO B 1 352 ? -9.57 -50.656 -15.523 1 97.12 352 PRO B O 1
ATOM 6658 N N . SER B 1 353 ? -8.992 -50.125 -17.547 1 96.5 353 SER B N 1
ATOM 6659 C CA . SER B 1 353 ? -10.211 -50.594 -18.188 1 96.5 353 SER B CA 1
ATOM 6660 C C . SER B 1 353 ? -10.008 -51.969 -18.797 1 96.5 353 SER B C 1
ATOM 6662 O O . SER B 1 353 ? -9.805 -52.094 -20.016 1 96.5 353 SER B O 1
ATOM 6664 N N . TYR B 1 354 ? -10.281 -52.969 -18.031 1 94.75 354 TYR B N 1
ATOM 6665 C CA . TYR B 1 354 ? -10 -54.344 -18.422 1 94.75 354 TYR B CA 1
ATOM 6666 C C . TYR B 1 354 ? -11.102 -54.875 -19.328 1 94.75 354 TYR B C 1
ATOM 6668 O O . TYR B 1 354 ? -12.258 -54.469 -19.219 1 94.75 354 TYR B O 1
ATOM 6676 N N . SER B 1 355 ? -10.656 -55.812 -20.125 1 94.19 355 SER B N 1
ATOM 6677 C CA . SER B 1 355 ? -11.641 -56.656 -20.797 1 94.19 355 SER B CA 1
ATOM 6678 C C . SER B 1 355 ? -12.406 -57.5 -19.781 1 94.19 355 SER B C 1
ATOM 6680 O O . SER B 1 355 ? -11.977 -57.656 -18.641 1 94.19 355 SER B O 1
ATOM 6682 N N . VAL B 1 356 ? -13.547 -58 -20.188 1 92.62 356 VAL B N 1
ATOM 6683 C CA . VAL B 1 356 ? -14.43 -58.719 -19.281 1 92.62 356 VAL B CA 1
ATOM 6684 C C . VAL B 1 356 ? -13.703 -59.938 -18.734 1 92.62 356 VAL B C 1
ATOM 6686 O O . VAL B 1 356 ? -12.797 -60.469 -19.375 1 92.62 356 VAL B O 1
ATOM 6689 N N . LEU B 1 357 ? -14.133 -60.406 -17.594 1 91.69 357 LEU B N 1
ATOM 6690 C CA . LEU B 1 357 ? -13.57 -61.594 -16.984 1 91.69 357 LEU B CA 1
ATOM 6691 C C . LEU B 1 357 ? -13.797 -62.812 -17.859 1 91.69 357 LEU B C 1
ATOM 6693 O O . LEU B 1 357 ? -14.883 -63 -18.406 1 91.69 357 LEU B O 1
ATOM 6697 N N . GLY B 1 358 ? -12.961 -63.656 -18.094 1 91.81 358 GLY B N 1
ATOM 6698 C CA . GLY B 1 358 ? -13.062 -64.875 -18.922 1 91.81 358 GLY B CA 1
ATOM 6699 C C . GLY B 1 358 ? -12.5 -64.688 -20.312 1 91.81 358 GLY B C 1
ATOM 6700 O O . GLY B 1 358 ? -12.234 -65.625 -21.016 1 91.81 358 GLY B O 1
ATOM 6701 N N . SER B 1 359 ? -12.352 -63.406 -20.594 1 92.31 359 SER B N 1
ATOM 6702 C CA . SER B 1 359 ? -11.758 -63.094 -21.891 1 92.31 359 SER B CA 1
ATOM 6703 C C . SER B 1 359 ? -10.289 -63.531 -21.938 1 92.31 359 SER B C 1
ATOM 6705 O O . SER B 1 359 ? -9.578 -63.406 -20.953 1 92.31 359 SER B O 1
ATOM 6707 N N . ASN B 1 360 ? -9.836 -64.062 -23.062 1 92.12 360 ASN B N 1
ATOM 6708 C CA . ASN B 1 360 ? -8.445 -64.438 -23.266 1 92.12 360 ASN B CA 1
ATOM 6709 C C . ASN B 1 360 ? -7.523 -63.219 -23.266 1 92.12 360 ASN B C 1
ATOM 6711 O O . ASN B 1 360 ? -6.309 -63.344 -23.109 1 92.12 360 ASN B O 1
ATOM 6715 N N . LYS B 1 361 ? -8.125 -62.031 -23.391 1 94 361 LYS B N 1
ATOM 6716 C CA . LYS B 1 361 ? -7.352 -60.812 -23.453 1 94 361 LYS B CA 1
ATOM 6717 C C . LYS B 1 361 ? -6.965 -60.344 -22.047 1 94 361 LYS B C 1
ATOM 6719 O O . LYS B 1 361 ? -5.938 -59.688 -21.875 1 94 361 LYS B O 1
ATOM 6724 N N . ARG B 1 362 ? -7.656 -60.625 -21.031 1 94.5 362 ARG B N 1
ATOM 6725 C CA . ARG B 1 362 ? -7.598 -60.094 -19.688 1 94.5 362 ARG B CA 1
ATOM 6726 C C . ARG B 1 362 ? -6.273 -60.438 -19.016 1 94.5 362 ARG B C 1
ATOM 6728 O O . ARG B 1 362 ? -5.621 -59.562 -18.438 1 94.5 362 ARG B O 1
ATOM 6735 N N . PRO B 1 363 ? -5.812 -61.656 -19.109 1 95.19 363 PRO B N 1
ATOM 6736 C CA . PRO B 1 363 ? -4.547 -61.969 -18.438 1 95.19 363 PRO B CA 1
ATOM 6737 C C . PRO B 1 363 ? -3.379 -61.125 -18.953 1 95.19 363 PRO B C 1
ATOM 6739 O O . PRO B 1 363 ? -2.51 -60.719 -18.188 1 95.19 363 PRO B O 1
ATOM 6742 N N . LYS B 1 364 ? -3.359 -60.938 -20.25 1 95.75 364 LYS B N 1
ATOM 6743 C CA . LYS B 1 364 ? -2.295 -60.125 -20.844 1 95.75 364 LYS B CA 1
ATOM 6744 C C . LYS B 1 364 ? -2.395 -58.656 -20.391 1 95.75 364 LYS B C 1
ATOM 6746 O O . LYS B 1 364 ? -1.377 -58 -20.156 1 95.75 364 LYS B O 1
ATOM 6751 N N . GLU B 1 365 ? -3.604 -58.188 -20.297 1 96.81 365 GLU B N 1
ATOM 6752 C CA . GLU B 1 365 ? -3.842 -56.812 -19.844 1 96.81 365 GLU B CA 1
ATOM 6753 C C . GLU B 1 365 ? -3.402 -56.625 -18.391 1 96.81 365 GLU B C 1
ATOM 6755 O O . GLU B 1 365 ? -2.809 -55.625 -18.031 1 96.81 365 GLU B O 1
ATOM 6760 N N . GLU B 1 366 ? -3.648 -57.625 -17.609 1 95.81 366 GLU B N 1
ATOM 6761 C CA . GLU B 1 366 ? -3.234 -57.562 -16.203 1 95.81 366 GLU B CA 1
ATOM 6762 C C . GLU B 1 366 ? -1.714 -57.562 -16.078 1 95.81 366 GLU B C 1
ATOM 6764 O O . GLU B 1 366 ? -1.166 -56.875 -15.211 1 95.81 366 GLU B O 1
ATOM 6769 N N . LEU B 1 367 ? -1.088 -58.281 -16.938 1 95.06 367 LEU B N 1
ATOM 6770 C CA . LEU B 1 367 ? 0.371 -58.281 -16.938 1 95.06 367 LEU B CA 1
ATOM 6771 C C . LEU B 1 367 ? 0.916 -56.938 -17.359 1 95.06 367 LEU B C 1
ATOM 6773 O O . LEU B 1 367 ? 1.942 -56.469 -16.844 1 95.06 367 LEU B O 1
ATOM 6777 N N . MET B 1 368 ? 0.229 -56.344 -18.328 1 95.69 368 MET B N 1
ATOM 6778 C CA . MET B 1 368 ? 0.638 -55 -18.766 1 95.69 368 MET B CA 1
ATOM 6779 C C . MET B 1 368 ? 0.545 -54 -17.609 1 95.69 368 MET B C 1
ATOM 6781 O O . MET B 1 368 ? 1.375 -53.094 -17.5 1 95.69 368 MET B O 1
ATOM 6785 N N . VAL B 1 369 ? -0.463 -54.062 -16.781 1 96.5 369 VAL B N 1
ATOM 6786 C CA . VAL B 1 369 ? -0.644 -53.188 -15.641 1 96.5 369 VAL B CA 1
ATOM 6787 C C . VAL B 1 369 ? 0.508 -53.375 -14.656 1 96.5 369 VAL B C 1
ATOM 6789 O O . VAL B 1 369 ? 1.005 -52.375 -14.086 1 96.5 369 VAL B O 1
ATOM 6792 N N . VAL B 1 370 ? 0.92 -54.562 -14.414 1 95.44 370 VAL B N 1
ATOM 6793 C CA . VAL B 1 370 ? 2.049 -54.844 -13.531 1 95.44 370 VAL B CA 1
ATOM 6794 C C . VAL B 1 370 ? 3.311 -54.188 -14.078 1 95.44 370 VAL B C 1
ATOM 6796 O O . VAL B 1 370 ? 4.062 -53.562 -13.336 1 95.44 370 VAL B O 1
ATOM 6799 N N . LYS B 1 371 ? 3.545 -54.344 -15.375 1 95.5 371 LYS B N 1
ATOM 6800 C CA . LYS B 1 371 ? 4.715 -53.719 -16 1 95.5 371 LYS B CA 1
ATOM 6801 C C . LYS B 1 371 ? 4.664 -52.219 -15.898 1 95.5 371 LYS B C 1
ATOM 6803 O O . LYS B 1 371 ? 5.688 -51.562 -15.656 1 95.5 371 LYS B O 1
ATOM 6808 N N . PHE B 1 372 ? 3.486 -51.688 -16.141 1 96.75 372 PHE B N 1
ATOM 6809 C CA . PHE B 1 372 ? 3.307 -50.25 -16.047 1 96.75 372 PHE B CA 1
ATOM 6810 C C . PHE B 1 372 ? 3.588 -49.75 -14.633 1 96.75 372 PHE B C 1
ATOM 6812 O O . PHE B 1 372 ? 4.266 -48.75 -14.445 1 96.75 372 PHE B O 1
ATOM 6819 N N . ARG B 1 373 ? 3.059 -50.375 -13.633 1 96.44 373 ARG B N 1
ATOM 6820 C CA . ARG B 1 373 ? 3.297 -50 -12.242 1 96.44 373 ARG B CA 1
ATOM 6821 C C . ARG B 1 373 ? 4.777 -50.094 -11.898 1 96.44 373 ARG B C 1
ATOM 6823 O O . ARG B 1 373 ? 5.301 -49.281 -11.156 1 96.44 373 ARG B O 1
ATOM 6830 N N . ASP B 1 374 ? 5.41 -51.125 -12.391 1 95.12 374 ASP B N 1
ATOM 6831 C CA . ASP B 1 374 ? 6.852 -51.281 -12.195 1 95.12 374 ASP B CA 1
ATOM 6832 C C . ASP B 1 374 ? 7.602 -50.094 -12.836 1 95.12 374 ASP B C 1
ATOM 6834 O O . ASP B 1 374 ? 8.578 -49.594 -12.266 1 95.12 374 ASP B O 1
ATOM 6838 N N . PHE B 1 375 ? 7.207 -49.812 -13.953 1 95.75 375 PHE B N 1
ATOM 6839 C CA . PHE B 1 375 ? 7.809 -48.656 -14.641 1 95.75 375 PHE B CA 1
ATOM 6840 C C . PHE B 1 375 ? 7.641 -47.406 -13.828 1 95.75 375 PHE B C 1
ATOM 6842 O O . PHE B 1 375 ? 8.602 -46.656 -13.641 1 95.75 375 PHE B O 1
ATOM 6849 N N . LEU B 1 376 ? 6.43 -47.125 -13.32 1 96.5 376 LEU B N 1
ATOM 6850 C CA . LEU B 1 376 ? 6.16 -45.969 -12.492 1 96.5 376 LEU B CA 1
ATOM 6851 C C . LEU B 1 376 ? 7.07 -45.938 -11.266 1 96.5 376 LEU B C 1
ATOM 6853 O O . LEU B 1 376 ? 7.598 -44.906 -10.898 1 96.5 376 LEU B O 1
ATOM 6857 N N . ASN B 1 377 ? 7.23 -47.062 -10.672 1 96 377 ASN B N 1
ATOM 6858 C CA . ASN B 1 377 ? 8.109 -47.156 -9.508 1 96 377 ASN B CA 1
ATOM 6859 C C . ASN B 1 377 ? 9.555 -46.844 -9.875 1 96 377 ASN B C 1
ATOM 6861 O O . ASN B 1 377 ? 10.266 -46.188 -9.117 1 96 377 ASN B O 1
ATOM 6865 N N . SER B 1 378 ? 9.992 -47.344 -10.984 1 95.44 378 SER B N 1
ATOM 6866 C CA . SER B 1 378 ? 11.352 -47.062 -11.445 1 95.44 378 SER B CA 1
ATOM 6867 C C . SER B 1 378 ? 11.539 -45.594 -11.711 1 95.44 378 SER B C 1
ATOM 6869 O O . SER B 1 378 ? 12.633 -45.031 -11.484 1 95.44 378 SER B O 1
ATOM 6871 N N . VAL B 1 379 ? 10.547 -44.969 -12.219 1 94.94 379 VAL B N 1
ATOM 6872 C CA . VAL B 1 379 ? 10.586 -43.531 -12.469 1 94.94 379 VAL B CA 1
ATOM 6873 C C . VAL B 1 379 ? 10.719 -42.781 -11.141 1 94.94 379 VAL B C 1
ATOM 6875 O O . VAL B 1 379 ? 11.539 -41.875 -11.016 1 94.94 379 VAL B O 1
ATOM 6878 N N . GLN B 1 380 ? 9.922 -43.188 -10.18 1 95.12 380 GLN B N 1
ATOM 6879 C CA . GLN B 1 380 ? 9.953 -42.531 -8.867 1 95.12 380 GLN B CA 1
ATOM 6880 C C . GLN B 1 380 ? 11.312 -42.719 -8.203 1 95.12 380 GLN B C 1
ATOM 6882 O O . GLN B 1 380 ? 11.828 -41.781 -7.586 1 95.12 380 GLN B O 1
ATOM 6887 N N . GLU B 1 381 ? 11.93 -43.844 -8.344 1 94.31 381 GLU B N 1
ATOM 6888 C CA . GLU B 1 381 ? 13.211 -44.156 -7.719 1 94.31 381 GLU B CA 1
ATOM 6889 C C . GLU B 1 381 ? 14.375 -43.688 -8.594 1 94.31 381 GLU B C 1
ATOM 6891 O O . GLU B 1 381 ? 15.539 -43.875 -8.227 1 94.31 381 GLU B O 1
ATOM 6896 N N . ARG B 1 382 ? 14.164 -43.188 -9.727 1 92.62 382 ARG B N 1
ATOM 6897 C CA . ARG B 1 382 ? 15.164 -42.688 -10.664 1 92.62 382 ARG B CA 1
ATOM 6898 C C . ARG B 1 382 ? 16.078 -43.812 -11.125 1 92.62 382 ARG B C 1
ATOM 6900 O O . ARG B 1 382 ? 17.312 -43.656 -11.141 1 92.62 382 ARG B O 1
ATOM 6907 N N . GLU B 1 383 ? 15.422 -44.938 -11.422 1 92.62 383 GLU B N 1
ATOM 6908 C CA . GLU B 1 383 ? 16.188 -46.125 -11.789 1 92.62 383 GLU B CA 1
ATOM 6909 C C . GLU B 1 383 ? 15.875 -46.562 -13.211 1 92.62 383 GLU B C 1
ATOM 6911 O O . GLU B 1 383 ? 16.219 -47.688 -13.617 1 92.62 383 GLU B O 1
ATOM 6916 N N . VAL B 1 384 ? 15.211 -45.75 -13.953 1 93.06 384 VAL B N 1
ATOM 6917 C CA . VAL B 1 384 ? 14.789 -46.156 -15.297 1 93.06 384 VAL B CA 1
ATOM 6918 C C . VAL B 1 384 ? 16.016 -46.375 -16.172 1 93.06 384 VAL B C 1
ATOM 6920 O O . VAL B 1 384 ? 16.031 -47.25 -17.016 1 93.06 384 VAL B O 1
ATOM 6923 N N . GLU B 1 385 ? 17.062 -45.562 -15.992 1 91.31 385 GLU B N 1
ATOM 6924 C CA . GLU B 1 385 ? 18.281 -45.719 -16.766 1 91.31 385 GLU B CA 1
ATOM 6925 C C . GLU B 1 385 ? 18.906 -47.094 -16.547 1 91.31 385 GLU B C 1
ATOM 6927 O O . GLU B 1 385 ? 19.453 -47.719 -17.469 1 91.31 385 GLU B O 1
ATOM 6932 N N . GLU B 1 386 ? 18.828 -47.531 -15.312 1 90.5 386 GLU B N 1
ATOM 6933 C CA . GLU B 1 386 ? 19.375 -48.875 -14.984 1 90.5 386 GLU B CA 1
ATOM 6934 C C . GLU B 1 386 ? 18.578 -49.969 -15.672 1 90.5 386 GLU B C 1
ATOM 6936 O O . GLU B 1 386 ? 19.141 -51 -16.062 1 90.5 386 GLU B O 1
ATOM 6941 N N . CYS B 1 387 ? 17.281 -49.719 -15.758 1 89 387 CYS B N 1
ATOM 6942 C CA . CYS B 1 387 ? 16.422 -50.688 -16.422 1 89 387 CYS B CA 1
ATOM 6943 C C . CYS B 1 387 ? 16.734 -50.781 -17.906 1 89 387 CYS B C 1
ATOM 6945 O O . CYS B 1 387 ? 16.5 -51.812 -18.547 1 89 387 CYS B O 1
ATOM 6947 N N . LEU B 1 388 ? 17.297 -49.719 -18.453 1 91.62 388 LEU B N 1
ATOM 6948 C CA . LEU B 1 388 ? 17.594 -49.625 -19.875 1 91.62 388 LEU B CA 1
ATOM 6949 C C . LEU B 1 388 ? 19.078 -49.875 -20.125 1 91.62 388 LEU B C 1
ATOM 6951 O O . LEU B 1 388 ? 19.641 -49.406 -21.125 1 91.62 388 LEU B O 1
ATOM 6955 N N . HIS B 1 389 ? 19.812 -50.531 -19.328 1 82.06 389 HIS B N 1
ATOM 6956 C CA . HIS B 1 389 ? 21.266 -50.688 -19.375 1 82.06 389 HIS B CA 1
ATOM 6957 C C . HIS B 1 389 ? 21.688 -51.469 -20.625 1 82.06 389 HIS B C 1
ATOM 6959 O O . HIS B 1 389 ? 22.828 -51.312 -21.078 1 82.06 389 HIS B O 1
ATOM 6965 N N . GLY B 1 390 ? 20.844 -52.156 -21.141 1 81.62 390 GLY B N 1
ATOM 6966 C CA . GLY B 1 390 ? 21.188 -52.906 -22.344 1 81.62 390 GLY B CA 1
ATOM 6967 C C . GLY B 1 390 ? 21.188 -52.031 -23.609 1 81.62 390 GLY B C 1
ATOM 6968 O O . GLY B 1 390 ? 21.594 -52.5 -24.672 1 81.62 390 GLY B O 1
ATOM 6969 N N . ARG B 1 391 ? 20.812 -50.781 -23.438 1 90.06 391 ARG B N 1
ATOM 6970 C CA . ARG B 1 391 ? 20.703 -49.875 -24.594 1 90.06 391 ARG B CA 1
ATOM 6971 C C . ARG B 1 391 ? 21.688 -48.719 -24.469 1 90.06 391 ARG B C 1
ATOM 6973 O O . ARG B 1 391 ? 22.062 -48.312 -23.359 1 90.06 391 ARG B O 1
ATOM 6980 N N . THR B 1 392 ? 22.188 -48.312 -25.641 1 91.94 392 THR B N 1
ATOM 6981 C CA . THR B 1 392 ? 22.969 -47.062 -25.672 1 91.94 392 THR B CA 1
ATOM 6982 C C . THR B 1 392 ? 22.062 -45.844 -25.797 1 91.94 392 THR B C 1
ATOM 6984 O O . THR B 1 392 ? 21.484 -45.594 -26.859 1 91.94 392 THR B O 1
ATOM 6987 N N . LEU B 1 393 ? 21.953 -45.094 -24.766 1 92.38 393 LEU B N 1
ATOM 6988 C CA . LEU B 1 393 ? 21.078 -43.938 -24.719 1 92.38 393 LEU B CA 1
ATOM 6989 C C . LEU B 1 393 ? 21.812 -42.688 -25.156 1 92.38 393 LEU B C 1
ATOM 6991 O O . LEU B 1 393 ? 23.016 -42.531 -24.875 1 92.38 393 LEU B O 1
ATOM 6995 N N . THR B 1 394 ? 21.156 -41.844 -25.844 1 92.25 394 THR B N 1
ATOM 6996 C CA . THR B 1 394 ? 21.703 -40.531 -26.172 1 92.25 394 THR B CA 1
ATOM 6997 C C . THR B 1 394 ? 21.781 -39.625 -24.938 1 92.25 394 THR B C 1
ATOM 6999 O O . THR B 1 394 ? 21.188 -39.938 -23.906 1 92.25 394 THR B O 1
ATOM 7002 N N . GLU B 1 395 ? 22.578 -38.562 -25.047 1 91.88 395 GLU B N 1
ATOM 7003 C CA . GLU B 1 395 ? 22.719 -37.656 -23.922 1 91.88 395 GLU B CA 1
ATOM 7004 C C . GLU B 1 395 ? 21.391 -36.969 -23.594 1 91.88 395 GLU B C 1
ATOM 7006 O O . GLU B 1 395 ? 21.094 -36.688 -22.422 1 91.88 395 GLU B O 1
ATOM 7011 N N . ALA B 1 396 ? 20.609 -36.719 -24.562 1 90.19 396 ALA B N 1
ATOM 7012 C CA . ALA B 1 396 ? 19.297 -36.125 -24.359 1 90.19 396 ALA B CA 1
ATOM 7013 C C . ALA B 1 396 ? 18.375 -37.062 -23.578 1 90.19 396 ALA B C 1
ATOM 7015 O O . ALA B 1 396 ? 17.625 -36.625 -22.703 1 90.19 396 ALA B O 1
ATOM 7016 N N . GLU B 1 397 ? 18.422 -38.312 -23.922 1 91 397 GLU B N 1
ATOM 7017 C CA . GLU B 1 397 ? 17.609 -39.312 -23.234 1 91 397 GLU B CA 1
ATOM 7018 C C . GLU B 1 397 ? 18.031 -39.438 -21.781 1 91 397 GLU B C 1
ATOM 7020 O O . GLU B 1 397 ? 17.188 -39.531 -20.891 1 91 397 GLU B O 1
ATOM 7025 N N . LYS B 1 398 ? 19.281 -39.375 -21.547 1 90.88 398 LYS B N 1
ATOM 7026 C CA . LYS B 1 398 ? 19.812 -39.469 -20.188 1 90.88 398 LYS B CA 1
ATOM 7027 C C . LYS B 1 398 ? 19.375 -38.281 -19.328 1 90.88 398 LYS B C 1
ATOM 7029 O O . LYS B 1 398 ? 18.969 -38.469 -18.188 1 90.88 398 LYS B O 1
ATOM 7034 N N . THR B 1 399 ? 19.562 -37.125 -19.906 1 90.44 399 THR B N 1
ATOM 7035 C CA . THR B 1 399 ? 19.156 -35.938 -19.188 1 90.44 399 THR B CA 1
ATOM 7036 C C . THR B 1 399 ? 17.672 -35.938 -18.875 1 90.44 399 THR B C 1
ATOM 7038 O O . THR B 1 399 ? 17.25 -35.531 -17.797 1 90.44 399 THR B O 1
ATOM 7041 N N . PHE B 1 400 ? 16.891 -36.406 -19.781 1 90.19 400 PHE B N 1
ATOM 7042 C CA . PHE B 1 400 ? 15.445 -36.5 -19.609 1 90.19 400 PHE B CA 1
ATOM 7043 C C . PHE B 1 400 ? 15.109 -37.469 -18.484 1 90.19 400 PHE B C 1
ATOM 7045 O O . PHE B 1 400 ? 14.266 -37.188 -17.625 1 90.19 400 PHE B O 1
ATOM 7052 N N . LEU B 1 401 ? 15.773 -38.562 -18.484 1 90.88 401 LEU B N 1
ATOM 7053 C CA . LEU B 1 401 ? 15.492 -39.625 -17.484 1 90.88 401 LEU B CA 1
ATOM 7054 C C . LEU B 1 401 ? 15.867 -39.125 -16.094 1 90.88 401 LEU B C 1
ATOM 7056 O O . LEU B 1 401 ? 15.227 -39.531 -15.109 1 90.88 401 LEU B O 1
ATOM 7060 N N . ARG B 1 402 ? 16.797 -38.281 -16 1 88.56 402 ARG B N 1
ATOM 7061 C CA . ARG B 1 402 ? 17.234 -37.75 -14.703 1 88.56 402 ARG B CA 1
ATOM 7062 C C . ARG B 1 402 ? 16.203 -36.812 -14.125 1 88.56 402 ARG B C 1
ATOM 7064 O O . ARG B 1 402 ? 16.078 -36.688 -12.906 1 88.56 402 ARG B O 1
ATOM 7071 N N . THR B 1 403 ? 15.414 -36.219 -14.961 1 89.06 403 THR B N 1
ATOM 7072 C CA . THR B 1 403 ? 14.453 -35.219 -14.492 1 89.06 403 THR B CA 1
ATOM 7073 C C . THR B 1 403 ? 13.047 -35.812 -14.422 1 89.06 403 THR B C 1
ATOM 7075 O O . THR B 1 403 ? 12.156 -35.219 -13.797 1 89.06 403 THR B O 1
ATOM 7078 N N . LEU B 1 404 ? 12.883 -37 -14.953 1 91.44 404 LEU B N 1
ATOM 7079 C CA . LEU B 1 404 ? 11.57 -37.594 -15.086 1 91.44 404 LEU B CA 1
ATOM 7080 C C . LEU B 1 404 ? 11.016 -38 -13.719 1 91.44 404 LEU B C 1
ATOM 7082 O O . LEU B 1 404 ? 11.734 -38.594 -12.898 1 91.44 404 LEU B O 1
ATOM 7086 N N . ASN B 1 405 ? 9.812 -37.656 -13.469 1 92.88 405 ASN B N 1
ATOM 7087 C CA . ASN B 1 405 ? 9.086 -38.031 -12.266 1 92.88 405 ASN B CA 1
ATOM 7088 C C . ASN B 1 405 ? 7.637 -38.406 -12.57 1 92.88 405 ASN B C 1
ATOM 7090 O O . ASN B 1 405 ? 7.18 -38.25 -13.711 1 92.88 405 ASN B O 1
ATOM 7094 N N . PRO B 1 406 ? 6.965 -39 -11.656 1 94.75 406 PRO B N 1
ATOM 7095 C CA . PRO B 1 406 ? 5.598 -39.438 -11.93 1 94.75 406 PRO B CA 1
ATOM 7096 C C . PRO B 1 406 ? 4.684 -38.281 -12.375 1 94.75 406 PRO B C 1
ATOM 7098 O O . PRO B 1 406 ? 3.727 -38.531 -13.125 1 94.75 406 PRO B O 1
ATOM 7101 N N . GLY B 1 407 ? 4.98 -37.156 -11.945 1 93.19 407 GLY B N 1
ATOM 7102 C CA . GLY B 1 407 ? 4.199 -36 -12.375 1 93.19 407 GLY B CA 1
ATOM 7103 C C . GLY B 1 407 ? 4.266 -35.75 -13.875 1 93.19 407 GLY B C 1
ATOM 7104 O O . GLY B 1 407 ? 3.283 -35.344 -14.484 1 93.19 407 GLY B O 1
ATOM 7105 N N . HIS B 1 408 ? 5.355 -36.094 -14.445 1 92.62 408 HIS B N 1
ATOM 7106 C CA . HIS B 1 408 ? 5.523 -35.969 -15.891 1 92.62 408 HIS B CA 1
ATOM 7107 C C . HIS B 1 408 ? 4.648 -36.938 -16.641 1 92.62 408 HIS B C 1
ATOM 7109 O O . HIS B 1 408 ? 4.168 -36.656 -17.734 1 92.62 408 HIS B O 1
ATOM 7115 N N . ILE B 1 409 ? 4.496 -38.062 -16.078 1 94.12 409 ILE B N 1
ATOM 7116 C CA . ILE B 1 409 ? 3.658 -39.062 -16.703 1 94.12 409 ILE B CA 1
ATOM 7117 C C . ILE B 1 409 ? 2.195 -38.656 -16.656 1 94.12 409 ILE B C 1
ATOM 7119 O O . ILE B 1 409 ? 1.467 -38.781 -17.641 1 94.12 409 ILE B O 1
ATOM 7123 N N . LEU B 1 410 ? 1.852 -38.156 -15.508 1 94.44 410 LEU B N 1
ATOM 7124 C CA . LEU B 1 410 ? 0.487 -37.656 -15.391 1 94.44 410 LEU B CA 1
ATOM 7125 C C . LEU B 1 410 ? 0.229 -36.531 -16.375 1 94.44 410 LEU B C 1
ATOM 7127 O O . LEU B 1 410 ? -0.846 -36.469 -16.984 1 94.44 410 LEU B O 1
ATOM 7131 N N . ALA B 1 411 ? 1.195 -35.688 -16.469 1 93.69 411 ALA B N 1
ATOM 7132 C CA . ALA B 1 411 ? 1.076 -34.562 -17.406 1 93.69 411 ALA B CA 1
ATOM 7133 C C . ALA B 1 411 ? 0.943 -35.062 -18.844 1 93.69 411 ALA B C 1
ATOM 7135 O O . ALA B 1 411 ? 0.221 -34.469 -19.656 1 93.69 411 ALA B O 1
ATOM 7136 N N . PHE B 1 412 ? 1.638 -36.094 -19.172 1 93.62 412 PHE B N 1
ATOM 7137 C CA . PHE B 1 412 ? 1.56 -36.719 -20.484 1 93.62 412 PHE B CA 1
ATOM 7138 C C . PHE B 1 412 ? 0.144 -37.219 -20.766 1 93.62 412 PHE B C 1
ATOM 7140 O O . PHE B 1 412 ? -0.365 -37.062 -21.875 1 93.62 412 PHE B O 1
ATOM 7147 N N . VAL B 1 413 ? -0.517 -37.656 -19.781 1 94.56 413 VAL B N 1
ATOM 7148 C CA . VAL B 1 413 ? -1.812 -38.312 -19.953 1 94.56 413 VAL B CA 1
ATOM 7149 C C . VAL B 1 413 ? -2.928 -37.281 -19.859 1 94.56 413 VAL B C 1
ATOM 7151 O O . VAL B 1 413 ? -3.941 -37.375 -20.547 1 94.56 413 VAL B O 1
ATOM 7154 N N . THR B 1 414 ? -2.75 -36.281 -19.016 1 94 414 THR B N 1
ATOM 7155 C CA . THR B 1 414 ? -3.896 -35.469 -18.672 1 94 414 THR B CA 1
ATOM 7156 C C . THR B 1 414 ? -3.623 -34 -19.031 1 94 414 THR B C 1
ATOM 7158 O O . THR B 1 414 ? -4.543 -33.188 -19.062 1 94 414 THR B O 1
ATOM 7161 N N . GLY B 1 415 ? -2.373 -33.625 -19.234 1 92.12 415 GLY B N 1
ATOM 7162 C CA . GLY B 1 415 ? -2 -32.25 -19.422 1 92.12 415 GLY B CA 1
ATOM 7163 C C . GLY B 1 415 ? -1.604 -31.547 -18.141 1 92.12 415 GLY B C 1
ATOM 7164 O O . GLY B 1 415 ? -1.027 -30.453 -18.172 1 92.12 415 GLY B O 1
ATOM 7165 N N . SER B 1 416 ? -1.861 -32.188 -16.984 1 94.19 416 SER B N 1
ATOM 7166 C CA . SER B 1 416 ? -1.537 -31.625 -15.68 1 94.19 416 SER B CA 1
ATOM 7167 C C . SER B 1 416 ? -0.569 -32.531 -14.914 1 94.19 416 SER B C 1
ATOM 7169 O O . SER B 1 416 ? -0.69 -33.75 -14.961 1 94.19 416 SER B O 1
ATOM 7171 N N . SER B 1 417 ? 0.368 -31.969 -14.273 1 93.31 417 SER B N 1
ATOM 7172 C CA . SER B 1 417 ? 1.361 -32.75 -13.547 1 93.31 417 SER B CA 1
ATOM 7173 C C . SER B 1 417 ? 0.896 -33.062 -12.133 1 93.31 417 SER B C 1
ATOM 7175 O O . SER B 1 417 ? 1.513 -33.875 -11.43 1 93.31 417 SER B O 1
ATOM 7177 N N . ARG B 1 418 ? -0.106 -32.438 -11.742 1 93.62 418 ARG B N 1
ATOM 7178 C CA . ARG B 1 418 ? -0.738 -32.656 -10.445 1 93.62 418 ARG B CA 1
ATOM 7179 C C . ARG B 1 418 ? -2.256 -32.719 -10.578 1 93.62 418 ARG B C 1
ATOM 7181 O O . ARG B 1 418 ? -2.809 -32.344 -11.617 1 93.62 418 ARG B O 1
ATOM 7188 N N . VAL B 1 419 ? -2.832 -33.25 -9.555 1 93.5 419 VAL B N 1
ATOM 7189 C CA . VAL B 1 419 ? -4.289 -33.312 -9.57 1 93.5 419 VAL B CA 1
ATOM 7190 C C . VAL B 1 419 ? -4.871 -31.922 -9.383 1 93.5 419 VAL B C 1
ATOM 7192 O O . VAL B 1 419 ? -4.539 -31.219 -8.422 1 93.5 419 VAL B O 1
ATOM 7195 N N . PRO B 1 420 ? -5.672 -31.5 -10.344 1 94.31 420 PRO B N 1
ATOM 7196 C CA . PRO B 1 420 ? -6.309 -30.188 -10.18 1 94.31 420 PRO B CA 1
ATOM 7197 C C . PRO B 1 420 ? -7.199 -30.125 -8.945 1 94.31 420 PRO B C 1
ATOM 7199 O O . PRO B 1 420 ? -7.629 -31.156 -8.422 1 94.31 420 PRO B O 1
ATOM 7202 N N . ALA B 1 421 ? -7.457 -28.922 -8.508 1 93.06 421 ALA B N 1
ATOM 7203 C CA . ALA B 1 421 ? -8.258 -28.719 -7.305 1 93.06 421 ALA B CA 1
ATOM 7204 C C . ALA B 1 421 ? -9.68 -29.234 -7.5 1 93.06 421 ALA B C 1
ATOM 7206 O O . ALA B 1 421 ? -10.312 -29.703 -6.551 1 93.06 421 ALA B O 1
ATOM 7207 N N . VAL B 1 422 ? -10.18 -29.203 -8.711 1 94.69 422 VAL B N 1
ATOM 7208 C CA . VAL B 1 422 ? -11.547 -29.609 -8.992 1 94.69 422 VAL B CA 1
ATOM 7209 C C . VAL B 1 422 ? -11.578 -31.094 -9.328 1 94.69 422 VAL B C 1
ATOM 7211 O O . VAL B 1 422 ? -12.648 -31.672 -9.516 1 94.69 422 VAL B O 1
ATOM 7214 N N . GLY B 1 423 ? -10.422 -31.703 -9.391 1 92.69 423 GLY B N 1
ATOM 7215 C CA . GLY B 1 423 ? -10.344 -33.094 -9.828 1 92.69 423 GLY B CA 1
ATOM 7216 C C . GLY B 1 423 ? -10.281 -33.219 -11.344 1 92.69 423 GLY B C 1
ATOM 7217 O O . GLY B 1 423 ? -10.312 -32.219 -12.062 1 92.69 423 GLY B O 1
ATOM 7218 N N . PHE B 1 424 ? -10.141 -34.438 -11.75 1 94.12 424 PHE B N 1
ATOM 7219 C CA . PHE B 1 424 ? -10.117 -34.719 -13.18 1 94.12 424 PHE B CA 1
ATOM 7220 C C . PHE B 1 424 ? -11.5 -35.125 -13.68 1 94.12 424 PHE B C 1
ATOM 7222 O O . PHE B 1 424 ? -12.227 -35.844 -13.008 1 94.12 424 PHE B O 1
ATOM 7229 N N . GLN B 1 425 ? -11.906 -34.5 -14.711 1 88.94 425 GLN B N 1
ATOM 7230 C CA . GLN B 1 425 ? -13.117 -34.906 -15.414 1 88.94 425 GLN B CA 1
ATOM 7231 C C . GLN B 1 425 ? -12.859 -35.031 -16.922 1 88.94 425 GLN B C 1
ATOM 7233 O O . GLN B 1 425 ? -12.547 -34.031 -17.578 1 88.94 425 GLN B O 1
ATOM 7238 N N . PRO B 1 426 ? -13.055 -36.188 -17.562 1 91.56 426 PRO B N 1
ATOM 7239 C CA . PRO B 1 426 ? -13.352 -37.5 -16.922 1 91.56 426 PRO B CA 1
ATOM 7240 C C . PRO B 1 426 ? -12.18 -38 -16.094 1 91.56 426 PRO B C 1
ATOM 7242 O O . PRO B 1 426 ? -11.07 -37.469 -16.172 1 91.56 426 PRO B O 1
ATOM 7245 N N . SER B 1 427 ? -12.484 -39 -15.32 1 94.25 427 SER B N 1
ATOM 7246 C CA . SER B 1 427 ? -11.422 -39.625 -14.531 1 94.25 427 SER B CA 1
ATOM 7247 C C . SER B 1 427 ? -10.398 -40.312 -15.422 1 94.25 427 SER B C 1
ATOM 7249 O O . SER B 1 427 ? -10.766 -40.938 -16.406 1 94.25 427 SER B O 1
ATOM 7251 N N . PRO B 1 428 ? -9.172 -40.156 -15.078 1 96.69 428 PRO B N 1
ATOM 7252 C CA . PRO B 1 428 ? -8.125 -40.812 -15.883 1 96.69 428 PRO B CA 1
ATOM 7253 C C . PRO B 1 428 ? -8.258 -42.312 -15.914 1 96.69 428 PRO B C 1
ATOM 7255 O O . PRO B 1 428 ? -8.695 -42.938 -14.93 1 96.69 428 PRO B O 1
ATOM 7258 N N . LYS B 1 429 ? -7.871 -42.906 -16.984 1 97.19 429 LYS B N 1
ATOM 7259 C CA . LYS B 1 429 ? -7.98 -44.344 -17.125 1 97.19 429 LYS B CA 1
ATOM 7260 C C . LYS B 1 429 ? -6.859 -44.906 -18 1 97.19 429 LYS B C 1
ATOM 7262 O O . LYS B 1 429 ? -6.262 -44.156 -18.781 1 97.19 429 LYS B O 1
ATOM 7267 N N . LEU B 1 430 ? -6.57 -46.125 -17.781 1 97.19 430 LEU B N 1
ATOM 7268 C CA . LEU B 1 430 ? -5.637 -46.906 -18.578 1 97.19 430 LEU B CA 1
ATOM 7269 C C . LEU B 1 430 ? -6.383 -47.875 -19.484 1 97.19 430 LEU B C 1
ATOM 7271 O O . LEU B 1 430 ? -7.152 -48.719 -19.016 1 97.19 430 LEU B O 1
ATOM 7275 N N . SER B 1 431 ? -6.242 -47.719 -20.781 1 96.5 431 SER B N 1
ATOM 7276 C CA . SER B 1 431 ? -6.906 -48.594 -21.75 1 96.5 431 SER B CA 1
ATOM 7277 C C . SER B 1 431 ? -5.902 -49.469 -22.5 1 96.5 431 SER B C 1
ATOM 7279 O O . SER B 1 431 ? -4.719 -49.125 -22.562 1 96.5 431 SER B O 1
ATOM 7281 N N . PHE B 1 432 ? -6.449 -50.594 -23.047 1 97.19 432 PHE B N 1
ATOM 7282 C CA . PHE B 1 432 ? -5.582 -51.562 -23.703 1 97.19 432 PHE B CA 1
ATOM 7283 C C . PHE B 1 432 ? -6.031 -51.812 -25.141 1 97.19 432 PHE B C 1
ATOM 7285 O O . PHE B 1 432 ? -7.227 -51.938 -25.406 1 97.19 432 PHE B O 1
ATOM 7292 N N . VAL B 1 433 ? -5.102 -51.781 -26.016 1 96.31 433 VAL B N 1
ATOM 7293 C CA . VAL B 1 433 ? -5.359 -52.094 -27.406 1 96.31 433 VAL B CA 1
ATOM 7294 C C . VAL B 1 433 ? -4.48 -53.281 -27.844 1 96.31 433 VAL B C 1
ATOM 7296 O O . VAL B 1 433 ? -3.252 -53.188 -27.781 1 96.31 433 VAL B O 1
ATOM 7299 N N . HIS B 1 434 ? -5.121 -54.281 -28.234 1 95.94 434 HIS B N 1
ATOM 7300 C CA . HIS B 1 434 ? -4.375 -55.438 -28.703 1 95.94 434 HIS B CA 1
ATOM 7301 C C . HIS B 1 434 ? -3.977 -55.281 -30.156 1 95.94 434 HIS B C 1
ATOM 7303 O O . HIS B 1 434 ? -4.82 -55.406 -31.062 1 95.94 434 HIS B O 1
ATOM 7309 N N . ASN B 1 435 ? -2.779 -54.938 -30.406 1 94.94 435 ASN B N 1
ATOM 7310 C CA . ASN B 1 435 ? -2.209 -54.719 -31.734 1 94.94 435 ASN B CA 1
ATOM 7311 C C . ASN B 1 435 ? -0.732 -55.094 -31.781 1 94.94 435 ASN B C 1
ATOM 7313 O O . ASN B 1 435 ? 0.08 -54.531 -31.031 1 94.94 435 ASN B O 1
ATOM 7317 N N . GLU B 1 436 ? -0.303 -55.969 -32.719 1 93.25 436 GLU B N 1
ATOM 7318 C CA . GLU B 1 436 ? 1.058 -56.5 -32.75 1 93.25 436 GLU B CA 1
ATOM 7319 C C . GLU B 1 436 ? 1.99 -55.531 -33.5 1 93.25 436 GLU B C 1
ATOM 7321 O O . GLU B 1 436 ? 3.213 -55.656 -33.406 1 93.25 436 GLU B O 1
ATOM 7326 N N . ASN B 1 437 ? 1.464 -54.438 -34.062 1 93.81 437 ASN B N 1
ATOM 7327 C CA . ASN B 1 437 ? 2.277 -53.562 -34.906 1 93.81 437 ASN B CA 1
ATOM 7328 C C . ASN B 1 437 ? 2.488 -52.188 -34.25 1 93.81 437 ASN B C 1
ATOM 7330 O O . ASN B 1 437 ? 3.248 -51.375 -34.75 1 93.81 437 ASN B O 1
ATOM 7334 N N . LYS B 1 438 ? 1.867 -51.938 -33.156 1 93.19 438 LYS B N 1
ATOM 7335 C CA . LYS B 1 438 ? 2.014 -50.688 -32.438 1 93.19 438 LYS B CA 1
ATOM 7336 C C . LYS B 1 438 ? 2.59 -50.906 -31.047 1 93.19 438 LYS B C 1
ATOM 7338 O O . LYS B 1 438 ? 2.141 -51.781 -30.328 1 93.19 438 LYS B O 1
ATOM 7343 N N . TYR B 1 439 ? 3.592 -50.031 -30.688 1 92.5 439 TYR B N 1
ATOM 7344 C CA . TYR B 1 439 ? 4.297 -50.312 -29.453 1 92.5 439 TYR B CA 1
ATOM 7345 C C . TYR B 1 439 ? 4.336 -49.094 -28.531 1 92.5 439 TYR B C 1
ATOM 7347 O O . TYR B 1 439 ? 4.398 -49.25 -27.312 1 92.5 439 TYR B O 1
ATOM 7355 N N . LEU B 1 440 ? 4.273 -47.906 -29.094 1 94.5 440 LEU B N 1
ATOM 7356 C CA . LEU B 1 440 ? 4.379 -46.688 -28.297 1 94.5 440 LEU B CA 1
ATOM 7357 C C . LEU B 1 440 ? 3.045 -46.375 -27.641 1 94.5 440 LEU B C 1
ATOM 7359 O O . LEU B 1 440 ? 2.006 -46.344 -28.297 1 94.5 440 LEU B O 1
ATOM 7363 N N . PRO B 1 441 ? 3.066 -46.188 -26.328 1 95.19 441 PRO B N 1
ATOM 7364 C CA . PRO B 1 441 ? 1.817 -45.75 -25.703 1 95.19 441 PRO B CA 1
ATOM 7365 C C . PRO B 1 441 ? 1.333 -44.406 -26.234 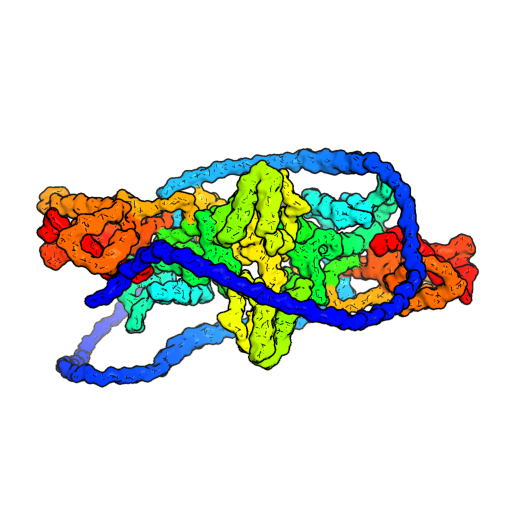1 95.19 441 PRO B C 1
ATOM 7367 O O . PRO B 1 441 ? 2.145 -43.594 -26.656 1 95.19 441 PRO B O 1
ATOM 7370 N N . VAL B 1 442 ? 0.048 -44.219 -26.266 1 93.75 442 VAL B N 1
ATOM 7371 C CA . VAL B 1 442 ? -0.573 -43 -26.766 1 93.75 442 VAL B CA 1
ATOM 7372 C C . VAL B 1 442 ? -1.458 -42.375 -25.688 1 93.75 442 VAL B C 1
ATOM 7374 O O . VAL B 1 442 ? -2.197 -43.094 -25 1 93.75 442 VAL B O 1
ATOM 7377 N N . ALA B 1 443 ? -1.29 -41.156 -25.516 1 93.19 443 ALA B N 1
ATOM 7378 C CA . ALA B 1 443 ? -2.107 -40.438 -24.547 1 93.19 443 ALA B CA 1
ATOM 7379 C C . ALA B 1 443 ? -3.166 -39.594 -25.234 1 93.19 443 ALA B C 1
ATOM 7381 O O . ALA B 1 443 ? -2.896 -38.969 -26.266 1 93.19 443 ALA B O 1
ATOM 7382 N N . HIS B 1 444 ? -4.375 -39.625 -24.75 1 91.06 444 HIS B N 1
ATOM 7383 C CA . HIS B 1 444 ? -5.473 -38.75 -25.141 1 91.06 444 HIS B CA 1
ATOM 7384 C C . HIS B 1 444 ? -5.875 -37.812 -24 1 91.06 444 HIS B C 1
ATOM 7386 O O . HIS B 1 444 ? -6.727 -38.156 -23.188 1 91.06 444 HIS B O 1
ATOM 7392 N N . THR B 1 445 ? -5.383 -36.594 -23.969 1 89.5 445 THR B N 1
ATOM 7393 C CA . THR B 1 445 ? -5.559 -35.688 -22.859 1 89.5 445 THR B CA 1
ATOM 7394 C C . THR B 1 445 ? -7.008 -35.219 -22.766 1 89.5 445 THR B C 1
ATOM 7396 O O . THR B 1 445 ? -7.465 -34.781 -21.703 1 89.5 445 THR B O 1
ATOM 7399 N N . CYS B 1 446 ? -7.73 -35.25 -23.922 1 86.06 446 CYS B N 1
ATOM 7400 C CA . CYS B 1 446 ? -9.133 -34.844 -23.922 1 86.06 446 CYS B CA 1
ATOM 7401 C C . CYS B 1 446 ? -9.977 -35.781 -23.062 1 86.06 446 CYS B C 1
ATOM 7403 O O . CYS B 1 446 ? -10.914 -35.344 -22.406 1 86.06 446 CYS B O 1
ATOM 7405 N N . SER B 1 447 ? -9.648 -37.031 -23.125 1 91.5 447 SER B N 1
ATOM 7406 C CA . SER B 1 447 ? -10.391 -38.031 -22.375 1 91.5 447 SER B CA 1
ATOM 7407 C C . SER B 1 447 ? -9.586 -38.562 -21.172 1 91.5 447 SER B C 1
ATOM 7409 O O . SER B 1 447 ? -10.031 -39.438 -20.469 1 91.5 447 SER B O 1
ATOM 7411 N N . ASN B 1 448 ? -8.477 -37.938 -20.906 1 93.88 448 ASN B N 1
ATOM 7412 C CA . ASN B 1 448 ? -7.59 -38.375 -19.844 1 93.88 448 ASN B CA 1
ATOM 7413 C C . ASN B 1 448 ? -7.352 -39.906 -19.906 1 93.88 448 ASN B C 1
ATOM 7415 O O . ASN B 1 448 ? -7.543 -40.594 -18.906 1 93.88 448 ASN B O 1
ATOM 7419 N N . GLU B 1 449 ? -6.859 -40.344 -21.031 1 95 449 GLU B N 1
ATOM 7420 C CA . GLU B 1 449 ? -6.707 -41.781 -21.25 1 95 449 GLU B CA 1
ATOM 7421 C C . GLU B 1 449 ? -5.305 -42.094 -21.766 1 95 449 GLU B C 1
ATOM 7423 O O . GLU B 1 449 ? -4.762 -41.406 -22.609 1 95 449 GLU B O 1
ATOM 7428 N N . LEU B 1 450 ? -4.734 -43.094 -21.141 1 96.5 450 LEU B N 1
ATOM 7429 C CA . LEU B 1 450 ? -3.484 -43.688 -21.609 1 96.5 450 LEU B CA 1
ATOM 7430 C C . LEU B 1 450 ? -3.73 -45.031 -22.281 1 96.5 450 LEU B C 1
ATOM 7432 O O . LEU B 1 450 ? -4.273 -45.938 -21.656 1 96.5 450 LEU B O 1
ATOM 7436 N N . GLU B 1 451 ? -3.32 -45.094 -23.516 1 96.38 451 GLU B N 1
ATOM 7437 C CA . GLU B 1 451 ? -3.463 -46.344 -24.266 1 96.38 451 GLU B CA 1
ATOM 7438 C C . GLU B 1 451 ? -2.146 -47.125 -24.297 1 96.38 451 GLU B C 1
ATOM 7440 O O . GLU B 1 451 ? -1.133 -46.594 -24.781 1 96.38 451 GLU B O 1
ATOM 7445 N N . ILE B 1 452 ? -2.209 -48.281 -23.797 1 96.62 452 ILE B N 1
ATOM 7446 C CA . ILE B 1 452 ? -1.065 -49.188 -23.859 1 96.62 452 ILE B CA 1
ATOM 7447 C C . ILE B 1 452 ? -1.347 -50.312 -24.859 1 96.62 452 ILE B C 1
ATOM 7449 O O . ILE B 1 452 ? -2.426 -50.906 -24.859 1 96.62 452 ILE B O 1
ATOM 7453 N N . PHE B 1 453 ? -0.415 -50.562 -25.688 1 96.19 453 PHE B N 1
ATOM 7454 C CA . PHE B 1 453 ? -0.576 -51.594 -26.703 1 96.19 453 PHE B CA 1
ATOM 7455 C C . PHE B 1 453 ? -0.094 -52.969 -26.188 1 96.19 453 PHE B C 1
ATOM 7457 O O . PHE B 1 453 ? 1.051 -53.094 -25.75 1 96.19 453 PHE B O 1
ATOM 7464 N N . VAL B 1 454 ? -1.018 -53.906 -26.25 1 96.38 454 VAL B N 1
ATOM 7465 C CA . VAL B 1 454 ? -0.706 -55.281 -25.812 1 96.38 454 VAL B CA 1
ATOM 7466 C C . VAL B 1 454 ? -0.181 -56.094 -27 1 96.38 454 VAL B C 1
ATOM 7468 O O . VAL B 1 454 ? -0.905 -56.344 -27.969 1 96.38 454 VAL B O 1
ATOM 7471 N N . ASN B 1 455 ? 1.029 -56.469 -26.969 1 94.75 455 ASN B N 1
ATOM 7472 C CA . ASN B 1 455 ? 1.687 -57.281 -28 1 94.75 455 ASN B CA 1
ATOM 7473 C C . ASN B 1 455 ? 2.895 -58.031 -27.453 1 94.75 455 ASN B C 1
ATOM 7475 O O . ASN B 1 455 ? 3.23 -57.875 -26.266 1 94.75 455 ASN B O 1
ATOM 7479 N N . SER B 1 456 ? 3.514 -58.781 -28.281 1 94.25 456 SER B N 1
ATOM 7480 C CA . SER B 1 456 ? 4.605 -59.625 -27.844 1 94.25 456 SER B CA 1
ATOM 7481 C C . SER B 1 456 ? 5.82 -58.812 -27.422 1 94.25 456 SER B C 1
ATOM 7483 O O . SER B 1 456 ? 6.516 -59.188 -26.469 1 94.25 456 SER B O 1
ATOM 7485 N N . LYS B 1 457 ? 5.984 -57.75 -28.047 1 92.75 457 LYS B N 1
ATOM 7486 C CA . LYS B 1 457 ? 7.152 -56.906 -27.766 1 92.75 457 LYS B CA 1
ATOM 7487 C C . LYS B 1 457 ? 7.02 -56.25 -26.391 1 92.75 457 LYS B C 1
ATOM 7489 O O . LYS B 1 457 ? 7.953 -56.281 -25.594 1 92.75 457 LYS B O 1
ATOM 7494 N N . ASN B 1 458 ? 5.91 -55.625 -26.109 1 94.12 458 ASN B N 1
ATOM 7495 C CA . ASN B 1 458 ? 5.68 -54.938 -24.844 1 94.12 458 ASN B CA 1
ATOM 7496 C C . ASN B 1 458 ? 5.547 -55.938 -23.688 1 94.12 458 ASN B C 1
ATOM 7498 O O . ASN B 1 458 ? 5.848 -55.594 -22.531 1 94.12 458 ASN B O 1
ATOM 7502 N N . LEU B 1 459 ? 5.105 -57.125 -23.969 1 94.75 459 LEU B N 1
ATOM 7503 C CA . LEU B 1 459 ? 4.922 -58.156 -22.938 1 94.75 459 LEU B CA 1
ATOM 7504 C C . LEU B 1 459 ? 6.234 -58.875 -22.641 1 94.75 459 LEU B C 1
ATOM 7506 O O . LEU B 1 459 ? 6.355 -59.531 -21.609 1 94.75 459 LEU B O 1
ATOM 7510 N N . ALA B 1 460 ? 7.195 -58.719 -23.547 1 92.12 460 ALA B N 1
ATOM 7511 C CA . ALA B 1 460 ? 8.469 -59.406 -23.391 1 92.12 460 ALA B CA 1
ATOM 7512 C C . ALA B 1 460 ? 9.18 -58.969 -22.109 1 92.12 460 ALA B C 1
ATOM 7514 O O . ALA B 1 460 ? 8.984 -57.844 -21.641 1 92.12 460 ALA B O 1
ATOM 7515 N N . ASP B 1 461 ? 9.93 -59.938 -21.531 1 88.19 461 ASP B N 1
ATOM 7516 C CA . ASP B 1 461 ? 10.688 -59.625 -20.312 1 88.19 461 ASP B CA 1
ATOM 7517 C C . ASP B 1 461 ? 12.031 -58.969 -20.656 1 88.19 461 ASP B C 1
ATOM 7519 O O . ASP B 1 461 ? 13.086 -59.531 -20.391 1 88.19 461 ASP B O 1
ATOM 7523 N N . ASN B 1 462 ? 12.008 -57.938 -21.359 1 88.94 462 ASN B N 1
ATOM 7524 C CA . ASN B 1 462 ? 13.148 -57.094 -21.703 1 88.94 462 ASN B CA 1
ATOM 7525 C C . ASN B 1 462 ? 12.844 -55.594 -21.469 1 88.94 462 ASN B C 1
ATOM 7527 O O . ASN B 1 462 ? 11.914 -55.25 -20.734 1 88.94 462 ASN B O 1
ATOM 7531 N N . ASP B 1 463 ? 13.664 -54.781 -22.031 1 91.31 463 ASP B N 1
ATOM 7532 C CA . ASP B 1 463 ? 13.547 -53.344 -21.703 1 91.31 463 ASP B CA 1
ATOM 7533 C C . ASP B 1 463 ? 12.727 -52.625 -22.766 1 91.31 463 ASP B C 1
ATOM 7535 O O . ASP B 1 463 ? 12.711 -51.406 -22.812 1 91.31 463 ASP B O 1
ATOM 7539 N N . GLU B 1 464 ? 12 -53.375 -23.578 1 92.25 464 GLU B N 1
ATOM 7540 C CA . GLU B 1 464 ? 11.281 -52.75 -24.688 1 92.25 464 GLU B CA 1
ATOM 7541 C C . GLU B 1 464 ? 10.141 -51.875 -24.188 1 92.25 464 GLU B C 1
ATOM 7543 O O . GLU B 1 464 ? 9.898 -50.781 -24.734 1 92.25 464 GLU B O 1
ATOM 7548 N N . PHE B 1 465 ? 9.414 -52.406 -23.234 1 94.31 465 PHE B N 1
ATOM 7549 C CA . PHE B 1 465 ? 8.289 -51.625 -22.703 1 94.31 465 PHE B CA 1
ATOM 7550 C C . PHE B 1 465 ? 8.75 -50.281 -22.156 1 94.31 465 PHE B C 1
ATOM 7552 O O . PHE B 1 465 ? 8.172 -49.25 -22.5 1 94.31 465 PHE B O 1
ATOM 7559 N N . GLU B 1 466 ? 9.781 -50.281 -21.344 1 94.19 466 GLU B N 1
ATOM 7560 C CA . GLU B 1 466 ? 10.32 -49.062 -20.75 1 94.19 466 GLU B CA 1
ATOM 7561 C C . GLU B 1 466 ? 10.844 -48.094 -21.812 1 94.19 466 GLU B C 1
ATOM 7563 O O . GLU B 1 466 ? 10.648 -46.906 -21.719 1 94.19 466 GLU B O 1
ATOM 7568 N N . TYR B 1 467 ? 11.492 -48.656 -22.734 1 94.12 467 TYR B N 1
ATOM 7569 C CA . TYR B 1 467 ? 12.062 -47.812 -23.797 1 94.12 467 TYR B CA 1
ATOM 7570 C C . TYR B 1 467 ? 10.961 -47.188 -24.641 1 94.12 467 TYR B C 1
ATOM 7572 O O . TYR B 1 467 ? 11.078 -46.031 -25.047 1 94.12 467 TYR B O 1
ATOM 7580 N N . ASN B 1 468 ? 9.945 -47.969 -25 1 93.5 468 ASN B N 1
ATOM 7581 C CA . ASN B 1 468 ? 8.828 -47.438 -25.766 1 93.5 468 ASN B CA 1
ATOM 7582 C C . ASN B 1 468 ? 8.141 -46.281 -25 1 93.5 468 ASN B C 1
ATOM 7584 O O . ASN B 1 468 ? 7.699 -45.312 -25.609 1 93.5 468 ASN B O 1
ATOM 7588 N N . PHE B 1 469 ? 8.023 -46.438 -23.734 1 93.75 469 PHE B N 1
ATOM 7589 C CA . PHE B 1 469 ? 7.465 -45.375 -22.922 1 93.75 469 PHE B CA 1
ATOM 7590 C C . PHE B 1 469 ? 8.359 -44.125 -22.953 1 93.75 469 PHE B C 1
ATOM 7592 O O . PHE B 1 469 ? 7.863 -43 -23.047 1 93.75 469 PHE B O 1
ATOM 7599 N N . LEU B 1 470 ? 9.633 -44.312 -22.828 1 92.25 470 LEU B N 1
ATOM 7600 C CA . LEU B 1 470 ? 10.586 -43.219 -22.891 1 92.25 470 LEU B CA 1
ATOM 7601 C C . LEU B 1 470 ? 10.445 -42.438 -24.203 1 92.25 470 LEU B C 1
ATOM 7603 O O . LEU B 1 470 ? 10.375 -41.219 -24.188 1 92.25 470 LEU B O 1
ATOM 7607 N N . VAL B 1 471 ? 10.375 -43.188 -25.266 1 92.19 471 VAL B N 1
ATOM 7608 C CA . VAL B 1 471 ? 10.25 -42.562 -26.594 1 92.19 471 VAL B CA 1
ATOM 7609 C C . VAL B 1 471 ? 8.945 -41.781 -26.672 1 92.19 471 VAL B C 1
ATOM 7611 O O . VAL B 1 471 ? 8.93 -40.656 -27.172 1 92.19 471 VAL B O 1
ATOM 7614 N N . ALA B 1 472 ? 7.906 -42.375 -26.188 1 93.19 472 ALA B N 1
ATOM 7615 C CA . ALA B 1 472 ? 6.602 -41.719 -26.219 1 93.19 472 ALA B CA 1
ATOM 7616 C C . ALA B 1 472 ? 6.609 -40.438 -25.391 1 93.19 472 ALA B C 1
ATOM 7618 O O . ALA B 1 472 ? 6.09 -39.406 -25.812 1 93.19 472 ALA B O 1
ATOM 7619 N N . LEU B 1 473 ? 7.148 -40.438 -24.203 1 92.12 473 LEU B N 1
ATOM 7620 C CA . LEU B 1 473 ? 7.191 -39.312 -23.312 1 92.12 473 LEU B CA 1
ATOM 7621 C C . LEU B 1 473 ? 8.039 -38.188 -23.891 1 92.12 473 LEU B C 1
ATOM 7623 O O . LEU B 1 473 ? 7.691 -37 -23.781 1 92.12 473 LEU B O 1
ATOM 7627 N N . MET B 1 474 ? 9.125 -38.469 -24.469 1 88.56 474 MET B N 1
ATOM 7628 C CA . MET B 1 474 ? 10.031 -37.469 -25.031 1 88.56 474 MET B CA 1
ATOM 7629 C C . MET B 1 474 ? 9.414 -36.812 -26.266 1 88.56 474 MET B C 1
ATOM 7631 O O . MET B 1 474 ? 9.688 -35.656 -26.562 1 88.56 474 MET B O 1
ATOM 7635 N N . ASN B 1 475 ? 8.594 -37.625 -27 1 80.94 475 ASN B N 1
ATOM 7636 C CA . ASN B 1 475 ? 7.965 -37.094 -28.203 1 80.94 475 ASN B CA 1
ATOM 7637 C C . ASN B 1 475 ? 6.656 -36.375 -27.875 1 80.94 475 ASN B C 1
ATOM 7639 O O . ASN B 1 475 ? 6.098 -35.688 -28.734 1 80.94 475 ASN B O 1
ATOM 7643 N N . GLY B 1 476 ? 6.078 -36.656 -26.844 1 72.31 476 GLY B N 1
ATOM 7644 C CA . GLY B 1 476 ? 4.836 -36 -26.469 1 72.31 476 GLY B CA 1
ATOM 7645 C C . GLY B 1 476 ? 5.004 -34.5 -26.203 1 72.31 476 GLY B C 1
ATOM 7646 O O . GLY B 1 476 ? 6.105 -34.062 -25.891 1 72.31 476 GLY B O 1
ATOM 7647 N N . ALA B 1 477 ? 4.203 -33.656 -26.891 1 54.53 477 ALA B N 1
ATOM 7648 C CA . ALA B 1 477 ? 4.211 -32.188 -26.891 1 54.53 477 ALA B CA 1
ATOM 7649 C C . ALA B 1 477 ? 4.539 -31.641 -25.5 1 54.53 477 ALA B C 1
ATOM 7651 O O . ALA B 1 477 ? 5.062 -30.531 -25.375 1 54.53 477 ALA B O 1
ATOM 7652 N N . ASN B 1 478 ? 4.168 -32.281 -24.516 1 49.19 478 ASN B N 1
ATOM 7653 C CA . ASN B 1 478 ? 4.215 -31.656 -23.203 1 49.19 478 ASN B CA 1
ATOM 7654 C C . ASN B 1 478 ? 5.652 -31.484 -22.719 1 49.19 478 ASN B C 1
ATOM 7656 O O . ASN B 1 478 ? 5.914 -30.688 -21.812 1 49.19 478 ASN B O 1
ATOM 7660 N N . PHE B 1 479 ? 6.633 -32.312 -23.109 1 43.28 479 PHE B N 1
ATOM 7661 C CA . PHE B 1 479 ? 7.949 -32.281 -22.484 1 43.28 479 PHE B CA 1
ATOM 7662 C C . PHE B 1 479 ? 8.898 -31.375 -23.25 1 43.28 479 PHE B C 1
ATOM 7664 O O . PHE B 1 479 ? 10.109 -31.375 -23.016 1 43.28 479 PHE B O 1
ATOM 7671 N N . SER B 1 480 ? 8.477 -30.984 -24.328 1 37.28 480 SER B N 1
ATOM 7672 C CA . SER B 1 480 ? 9.492 -30.141 -24.969 1 37.28 480 SER B CA 1
ATOM 7673 C C . SER B 1 480 ? 9.922 -29 -24.062 1 37.28 480 SER B C 1
ATOM 7675 O O . SER B 1 480 ? 10.859 -28.266 -24.375 1 37.28 480 SER B O 1
ATOM 7677 N N . ALA B 1 481 ? 8.969 -28.359 -23.359 1 34.03 481 ALA B N 1
ATOM 7678 C CA . ALA B 1 481 ? 9.336 -27.125 -22.672 1 34.03 481 ALA B CA 1
ATOM 7679 C C . ALA B 1 481 ? 10.117 -27.422 -21.406 1 34.03 481 ALA B C 1
ATOM 7681 O O . ALA B 1 481 ? 10.305 -26.531 -20.562 1 34.03 481 ALA B O 1
ATOM 7682 N N . VAL B 1 482 ? 10.438 -28.656 -20.969 1 30.33 482 VAL B N 1
ATOM 7683 C CA . VAL B 1 482 ? 11.297 -28.625 -19.797 1 30.33 482 VAL B CA 1
ATOM 7684 C C . VAL B 1 482 ? 12.688 -28.125 -20.188 1 30.33 482 VAL B C 1
ATOM 7686 O O . VAL B 1 482 ? 13.273 -28.609 -21.156 1 30.33 482 VAL B O 1
#

Solvent-accessible surface area (backbone atoms only — not comparable to full-atom values): 54614 Å² total; per-residue (Å²): 129,81,83,75,79,80,85,80,90,78,75,92,90,82,93,85,88,90,83,92,86,91,85,91,86,84,92,83,94,80,88,87,86,85,82,80,81,83,75,86,75,77,83,76,85,75,84,80,79,84,78,83,76,68,73,62,55,61,63,52,49,58,55,46,55,67,60,59,64,73,59,68,72,68,74,72,68,73,68,71,72,67,81,67,50,72,65,54,48,22,50,52,44,35,54,46,26,65,71,52,44,45,94,48,73,40,79,45,70,33,32,86,89,43,42,50,71,32,43,55,59,54,61,66,35,67,70,49,67,76,51,50,40,40,75,34,38,35,46,53,40,96,75,83,37,64,54,85,61,76,52,59,49,12,49,40,15,33,47,29,41,51,43,48,51,23,49,60,70,64,62,63,46,37,39,62,20,86,48,23,32,42,80,40,70,26,56,43,43,59,72,66,44,44,40,22,50,47,17,34,48,53,29,48,25,39,52,72,36,7,34,53,60,33,44,27,14,61,62,55,50,50,33,74,62,66,65,47,70,87,77,55,82,76,56,49,51,62,42,50,52,63,69,61,22,51,48,41,42,44,44,70,67,37,86,45,71,67,47,32,52,55,33,49,62,72,38,59,88,54,56,78,76,46,41,57,57,65,77,79,73,42,90,90,43,39,65,57,35,47,47,51,52,49,43,42,69,68,42,49,48,30,42,66,51,50,54,29,26,50,59,11,21,38,40,80,49,39,43,62,49,35,58,77,36,59,61,54,49,58,49,38,28,30,62,90,69,83,69,76,59,47,34,65,57,53,54,64,49,39,41,72,58,71,60,60,90,86,42,85,61,29,64,58,53,54,50,50,51,53,52,49,52,49,48,36,46,27,32,61,68,62,38,50,66,67,63,40,61,90,52,90,73,52,73,68,56,51,55,49,53,72,70,46,39,38,26,56,54,40,21,57,22,34,25,22,51,48,80,20,46,44,43,67,78,54,64,38,27,28,37,74,41,84,36,84,87,51,66,58,46,46,57,37,29,50,56,16,27,35,38,39,37,50,31,70,64,51,67,41,99,61,48,51,43,62,49,29,45,50,52,34,52,66,66,36,78,75,50,64,78,111,129,68,85,53,86,66,87,86,78,87,77,85,82,81,84,76,95,86,88,93,83,86,76,91,75,89,86,78,83,82,82,84,80,88,82,86,86,85,83,82,81,78,92,76,90,76,74,85,74,80,77,78,80,60,62,66,50,48,60,51,41,51,54,44,48,62,60,56,59,71,56,66,69,67,71,72,66,72,66,67,73,65,80,66,51,72,66,55,48,22,50,53,43,35,55,49,25,66,70,50,46,44,93,48,74,39,78,44,69,32,33,86,89,42,40,51,70,32,42,55,59,54,61,64,34,66,72,49,68,74,48,50,40,39,74,33,38,34,46,54,41,94,75,81,37,65,54,85,61,77,52,59,48,13,50,41,15,31,46,29,41,52,44,49,51,23,50,60,70,66,60,64,45,37,39,62,20,86,48,23,32,43,79,40,69,26,59,44,42,59,74,67,43,43,40,21,51,49,17,34,49,53,30,47,26,39,54,73,37,7,35,51,60,33,44,28,14,62,60,57,50,49,32,74,61,66,66,48,70,88,76,54,80,76,57,50,53,62,41,52,52,63,69,60,23,51,47,41,41,44,43,70,66,37,85,45,70,66,48,31,53,54,33,49,62,72,37,60,87,54,57,80,74,46,41,59,57,65,77,81,76,42,90,88,42,39,64,57,35,47,46,52,53,48,43,42,70,68,41,49,49,29,43,66,51,51,52,29,26,51,59,12,21,39,41,81,50,39,46,61,50,35,57,75,36,59,60,54,46,59,49,38,29,30,61,91,71,85,70,75,59,45,36,65,56,52,54,64,49,38,40,71,58,72,60,59,89,86,44,87,61,29,64,59,52,54,50,49,50,52,51,49,51,52,48,35,46,26,32,59,69,62,39,49,66,68,61,41,62,90,52,92,72,52,72,67,56,50,56,49,54,72,69,46,38,38,24,55,55,41,21,58,22,36,24,22,52,49,78,20,47,43,44,68,76,56,64,40,27,29,39,73,42,83,35,85,87,49,66,57,46,46,57,39,30,50,57,17,28,34,36,40,37,50,30,69,65,51,67,39,99,61,48,52,40,61,48,28,45,50,53,34,52,66,66,36,80,77,50,65,79,111

Foldseek 3Di:
DDDDPDDDDPDDDDDDYDDDDDDDDDDDDDDDDDPDDDDDDDDPPDDPDDPDPPPVVVVVVVVVVVVPPPPPPPPPPPVVQPADDLVRLLVLLQVLLVVLEDADEDEAEAELVCLPVRVLVVLPDPVNQPHRYAYWYWYQDPVRDIDPDGPLPQRVQLSLQSVLCCVDPPPQQWFAFLQFIAGDDDPVCLVSLVLLSVLQSQLNQQSNWYQFSAGHGPLLLCCLQPVDLLPDDDALRLDRDPLSSVLLVQCVPDDDFVSNVVSVVSVVVCLVVDPPADPPDDPVCSVVNSSVVCSVRRDVVCVSSSVSSSNNNPRSDNSVVCNVNVSSSSSHHHDNDDDFDALVNLLVQAAEDADDPPDPVRVLSVLLSVVVSVLLNCLQVLNLCVQVVVDDDDPVLNVCSNPGHCLLVQCLAAVHSDAHSNGDVPGAYEYEDADAPDAAWHHDNSRSYIYGYRHDQCSDPGSRVSVSPSVNSVPRPSPPVD/DPPPDDDDDDDPDDPDDDDDDDDDDDDDPDDDDDDDDDDDDDDDPDDPDPPDPPPVVVVVVVVVCVVVPPPVCPPPPPVVQPADDLVRLLVLLQVLLVVLEDADEDEAEAELVCLPVRVLVVLPDPVNQVHRYAYWYWYQDPVRDIDPDGPLPQRVQLSLQSVLCCVDPPPQQWFAFLQFIAGDDDPVCLVSLVLLSVLQSQLNQQSNWYQFSAGHGPLLLVCLQPVDLLPDDDALRLDRDPLSSVLLVQCVPDDDFVSNVVSVVSVVVPLVVDPPADPPDDPVCSVVNSSVVCSVRRDVVCVSSSVSSSNNNPRSDNSVVCNVNVSSSSSHHHDNDDDFDALVNLLVQAAEDADDPPDPVRVLSVLLSVVSSVLLNCLAVLNLCVQVVVDDDDPVLNVCSNPGHCLLVQCLAAVHSDAHSNGDVPGAYEYEDEDAPDAAWHHDNSRSYIYGYRHDQCSDPGSRNSVSPSVNSVPRPSPPVD

Radius of gyration: 40.75 Å; Cα contacts (8 Å, |Δi|>4): 1352; chains: 2; bounding box: 135×127×107 Å

Organism: Oryzias latipes (NCBI:txid8090)

InterPro domains:
  IPR000569 HECT domain [PF00632] (409-480)
  IPR000569 HECT domain [PS50237] (125-452)
  IPR000569 HECT domain [SM00119] (117-482)
  IPR035983 HECT, E3 ligase catalytic domain [SSF56204] (100-314)
  IPR035983 HECT, E3 ligase catalytic domain [SSF56204] (409-452)
  IPR050409 E3 ubiquitin-protein ligase [PTHR11254] (105-452)